Protein AF-0000000069452978 (afdb_homodimer)

InterPro domains:
  IPR007219 Xylanolytic transcriptional activator, regulatory domain [PF04082] (329-437)
  IPR007219 Xylanolytic transcriptional activator, regulatory domain [SM00906] (346-426)
  IPR051439 Xylanolytic/arabinanolytic transcriptional activator XlnR/araR [PTHR47663] (128-690)

Solvent-accessible surface area (backbone atoms only — not comparable to full-atom values): 83010 Å² total; per-residue (Å²): 115,69,76,62,49,58,58,50,52,65,59,52,66,70,63,64,75,84,74,87,77,81,71,90,74,65,99,69,63,70,106,49,68,85,72,66,77,74,73,72,83,69,82,61,80,74,79,88,85,67,95,71,82,88,94,84,90,93,85,88,75,92,76,87,87,85,92,83,90,87,90,85,90,86,90,92,87,92,84,89,92,88,88,89,92,79,91,79,89,88,84,93,91,83,96,93,84,93,94,87,97,89,96,82,90,95,88,89,89,91,86,88,83,88,92,77,90,70,85,75,83,77,77,84,76,80,69,76,77,87,85,74,86,75,76,75,78,79,75,79,77,76,76,79,72,76,76,77,76,68,80,58,90,66,78,64,71,80,66,79,70,75,65,72,73,67,80,72,67,57,62,90,62,39,76,40,62,67,49,57,84,49,47,81,80,30,64,86,76,42,53,51,48,54,51,46,52,27,48,49,25,48,65,39,59,69,88,67,54,102,80,61,59,44,34,61,68,58,81,65,74,62,64,54,60,72,41,45,56,21,69,83,73,38,49,91,66,53,66,43,33,54,38,41,42,34,35,58,17,49,76,62,53,80,51,74,69,48,66,40,86,64,40,38,61,52,46,40,50,50,33,48,29,50,27,55,49,52,38,57,71,55,41,63,86,41,50,40,82,47,94,82,27,23,28,52,53,65,52,42,30,50,23,48,75,67,71,34,72,78,51,84,64,70,70,32,78,64,67,70,78,80,51,67,51,54,40,52,34,25,46,53,52,18,46,50,34,45,56,42,85,53,23,44,70,16,49,66,34,43,52,50,27,55,50,45,40,59,72,72,36,46,42,43,47,80,72,55,91,86,58,68,71,78,67,54,70,62,53,53,50,53,51,48,39,39,38,36,48,40,51,50,52,53,34,47,39,35,55,47,15,65,45,30,39,49,75,69,83,78,55,72,56,32,38,49,27,56,46,67,71,56,57,74,51,59,76,42,45,87,81,51,49,67,84,68,51,80,89,71,50,74,30,81,49,55,51,42,77,52,76,38,58,73,25,40,51,34,13,52,28,43,49,48,41,52,47,52,52,50,52,52,52,68,51,35,83,80,56,62,73,66,61,65,61,36,52,49,51,52,49,49,47,53,50,51,25,54,49,27,49,55,52,49,51,49,52,48,47,58,48,29,77,71,47,88,70,71,78,66,48,59,54,48,51,52,48,48,41,53,50,52,28,50,52,28,26,50,48,20,57,66,43,43,76,79,23,60,62,52,59,68,67,40,61,87,54,45,77,78,33,74,42,35,56,54,16,49,54,28,29,53,51,25,45,54,37,47,50,52,38,40,73,78,37,62,47,44,68,76,49,41,70,63,47,57,65,52,57,51,64,34,40,46,62,56,50,47,50,42,64,43,21,71,78,77,42,90,50,68,68,58,52,51,41,50,50,49,50,44,49,50,43,52,26,34,39,72,68,48,65,40,66,66,52,53,49,47,41,51,37,53,50,42,38,52,51,51,46,65,46,69,92,63,82,58,63,66,50,52,49,50,34,49,52,52,47,67,65,50,33,43,49,73,64,33,42,27,59,44,90,116,70,76,63,51,58,57,50,50,62,56,52,66,69,62,64,76,88,70,88,71,77,75,80,73,64,101,74,68,75,93,55,69,83,65,68,76,68,69,67,85,64,83,59,79,75,70,80,79,78,86,83,81,85,71,83,86,89,87,90,78,88,74,90,79,86,92,80,92,88,91,84,90,86,90,90,87,91,92,84,89,96,88,86,88,81,89,84,82,80,91,83,91,93,86,86,94,85,95,86,92,79,91,76,81,85,87,92,88,88,86,87,81,86,92,84,86,92,81,88,78,81,74,87,82,78,84,74,73,83,79,78,72,73,77,76,79,81,79,76,78,74,76,78,72,73,74,76,76,68,80,61,87,66,79,64,71,80,67,79,71,76,64,72,73,64,78,74,68,57,62,90,63,40,74,40,63,68,49,58,85,50,48,81,80,32,65,89,75,41,53,50,48,53,51,46,51,27,48,49,25,47,66,40,56,69,88,68,52,102,79,61,60,44,35,61,68,59,80,66,74,62,63,54,61,71,43,46,56,22,70,83,73,38,49,92,65,52,66,43,34,53,36,41,43,36,35,58,17,48,78,63,53,80,52,74,71,48,66,40,85,66,40,38,60,50,46,42,50,51,33,47,28,49,29,55,48,53,37,58,72,57,41,62,87,41,49,41,83,48,94,82,29,25,28,51,52,64,53,41,32,51,24,49,74,67,71,34,72,80,51,84,64,70,71,34,80,62,64,70,78,78,50,68,53,54,40,51,35,25,47,53,51,19,45,51,34,45,55,42,86,53,24,45,69,16,50,66,35,42,52,50,27,56,51,46,40,60,72,72,38,46,42,44,47,80,71,56,92,85,59,70,74,81,67,54,71,65,55,53,50,54,51,48,37,39,37,37,48,39,51,50,52,54,34,47,40,37,55,46,14,65,45,32,38,49,75,69,84,79,54,71,58,33,37,47,25,58,46,70,71,56,58,74,50,55,77,42,45,87,81,50,50,69,84,67,52,78,89,71,50,72,30,83,47,55,51,41,77,52,78,37,58,75,24,38,50,34,13,53,30,43,51,48,41,50,46,52,51,49,52,53,52,70,52,35,82,79,58,61,73,65,60,64,61,36,52,49,51,52,50,49,47,51,52,51,25,55,48,26,50,55,52,50,51,50,52,50,48,58,49,30,77,72,45,89,70,71,80,66,48,59,54,48,49,52,47,48,42,52,50,53,29,52,52,28,26,50,48,20,56,66,43,42,75,78,23,60,63,52,59,68,68,41,60,88,56,45,77,79,34,75,42,35,57,54,17,49,54,28,29,53,52,25,44,54,37,48,50,52,39,40,71,79,38,62,48,44,67,79,49,41,69,64,47,57,63,51,54,52,65,34,39,46,60,54,51,48,50,42,67,42,22,70,78,78,43,91,50,68,69,59,52,50,42,50,50,48,50,45,50,49,43,51,25,34,39,71,68,49,65,40,67,68,52,53,49,47,40,51,37,53,51,42,38,52,50,52,48,65,47,66,91,64,80,57,63,65,51,53,50,50,36,49,52,51,45,67,65,49,33,44,48,73,65,34,42,27,58,43,91

pLDDT: mean 71.35, std 30.83, range [13.43, 98.75]

Organism: Aspergillus niger (strain ATCC MYA-4892 / CBS 513.88 / FGSC A1513) (NCBI:txid425011)

Nearest PDB structures (foldseek):
  7ue2-assembly1_A  TM=3.287E-01  e=2.845E+00  synthetic construct
  5m4y-assembly1_A  TM=2.760E-01  e=9.962E+00  Saccharomyces cerevisiae S288C
  7ue2-assembly1_A  TM=3.276E-01  e=1.934E+00  synthetic construct
  8fit-assembly1_A  TM=3.138E-01  e=9.427E+00  synthetic construct

Foldseek 3Di:
DVVLVVVVVVVVVVPPDPDDDPPPDDPPDPVPDVVPPPDPDPPPPDDDDDPDDDDDDDDDDDDDYDDYDDYDDDDDDDDDDDDDDDDDDDDDDDDDDDDDDDDDDDDYDDDDDDDDDPPPPDDPDPCVDDDDDPPPDDDPPPDPPDPPDPVPVPPPPPPPPPPPPPVPPDPPQAQAPLCVVVQVLCVVQDDNNRLNLLLVLLQDAPPDDPPRHHQLLRQDDLAAPCQQRPRPHHDNAQNLLSLLSSLRSLQDGDDPQNPPPPSSVVSNVSSVVVSVVSCQQQQQVQWDADVQAIFGVVQCVVCVVVVHNVPDTDGDHYHHDDALNLLSSLSSQLSSCCLDAQNLVSVVSLVSSVVVLVVVPLQADPPPPDDQPDDDLVVVLRNLSSVSSVLSNLLVQLLVCLQQLHAGPDDQVSRFGWQHADPVCNNVVVVDDSVRGDDTDTTFAQAADDLRCSRQSRNLSVLSNLLSVLVVQPPDDPDDDDSVVSLVVSVVSLVRRLVNLVVNLVVVVVVCVVDPPDSVVLSSVLSSLLSNLLSLLSQLSNLHDSALVCVLVCPPVSCPDPSVVSNVVSLLVSLVSLLVSCVSPVLPQNNLSRCQSSLVSSCSVLLSCLQCCLVSHDDVSSLVSLVSSLSVLVSSCVNRNYPLSVLVSLLSVLSSVQNVPRPDPPVVSVVSNVVSSVQAGNDPPGRHSND/DVVLVVVQVVLVVVPPDDDDPPPPDDPDDPVPPVVPVVDPPPPPPDDPDDPDDDDPDDDDDDDDDDDDDDDDDDDDDDDDDDDDDDDDDDDDDDDDDDDDDDDDPDDYDDDDDDDDDDDDPDDDDDDPDDDPPPDDDDDPPPDPPDPPDDPPVPPPPPPPPPPPPPVPPDPPQAQAPLCVVVQVLCVVQDDNNRLNLLLVLLQDAPPPDPPRHHQLLRQHDLAAPCQQRPRPHHDNAQNLLSLLSSLRSLQDGDDPQNPPPPSSVVSNVSSVVVSVVSCQQQQQVQWDADVQAIFGVVQQVVCVVVVHNVPDTDGDHYHHDDALSLLSSLSSQLSSCCLDAQNLVSVVSLVSSVVVLVVVPLQADPPPPDDQPDDDLVVVLRNLSSVSSVLSNLLVQLLVCLQQLHAGPDDQVSRFGWQHADPVCNNVVVVDDSVRGDDTDTTFAQAADDLRCSRQSRNLSVLSNLLSVLVVQPPDDPDDDDSVVSLVVSVVSLVRRLVNLVVNLVVVVVVCVVPPPDDVVLSSVLSSLLSNLLSLLSQLSNLHDSALVCVLVCPPVSCPDPSVVSNVVSLLVSLVSLLVSCVSPVLPQNNLSRCQSSLVSSCSVLLSCLQCCLVSHDDVSSLVSLVSSLSVLVSSCVNRNYPLSVLVSLLSVLSSVQNVVRPDPPVVSVVSNCVSSVQAGNDPPGRHSND

Radius of gyration: 41.18 Å; Cα contacts (8 Å, |Δi|>4): 1421; chains: 2; bounding box: 124×149×124 Å

Structure (mmCIF, N/CA/C/O backbone):
data_AF-0000000069452978-model_v1
#
loop_
_entity.id
_entity.type
_entity.pdbx_description
1 polymer 'Contig An11c0240, genomic contig'
#
loop_
_atom_site.group_PDB
_atom_site.id
_atom_site.type_symbol
_atom_site.label_atom_id
_atom_site.label_alt_id
_atom_site.label_comp_id
_atom_site.label_asym_id
_atom_site.label_entity_id
_atom_site.label_seq_id
_atom_site.pdbx_PDB_ins_code
_atom_site.Cartn_x
_atom_site.Cartn_y
_atom_site.Cartn_z
_atom_site.occupancy
_atom_site.B_iso_or_equiv
_atom_site.auth_seq_id
_atom_site.auth_comp_id
_atom_site.auth_asym_id
_atom_site.auth_atom_id
_atom_site.pdbx_PDB_model_num
ATOM 1 N N . MET A 1 1 ? -19.828 -25.422 35.344 1 24.03 1 MET A N 1
ATOM 2 C CA . MET A 1 1 ? -20.359 -26.781 35.438 1 24.03 1 MET A CA 1
ATOM 3 C C . MET A 1 1 ? -21.266 -27.078 34.25 1 24.03 1 MET A C 1
ATOM 5 O O . MET A 1 1 ? -21.328 -28.219 33.75 1 24.03 1 MET A O 1
ATOM 9 N N . VAL A 1 2 ? -22.047 -25.938 33.844 1 26.3 2 VAL A N 1
ATOM 10 C CA . VAL A 1 2 ? -23.062 -26.078 32.812 1 26.3 2 VAL A CA 1
ATOM 11 C C . VAL A 1 2 ? -22.406 -26.234 31.453 1 26.3 2 VAL A C 1
ATOM 13 O O . VAL A 1 2 ? -22.906 -26.969 30.594 1 26.3 2 VAL A O 1
ATOM 16 N N . ALA A 1 3 ? -21.266 -25.422 31.312 1 27.72 3 ALA A N 1
ATOM 17 C CA . ALA A 1 3 ? -20.625 -25.375 29.984 1 27.72 3 ALA A CA 1
ATOM 18 C C . ALA A 1 3 ? -20.016 -26.719 29.625 1 27.72 3 ALA A C 1
ATOM 20 O O . ALA A 1 3 ? -19.891 -27.047 28.453 1 27.72 3 ALA A O 1
ATOM 21 N N . ASN A 1 4 ? -19.516 -27.453 30.656 1 31.17 4 ASN A N 1
ATOM 22 C CA . ASN A 1 4 ? -18.891 -28.766 30.469 1 31.17 4 ASN A CA 1
ATOM 23 C C . ASN A 1 4 ? -19.922 -29.812 30.016 1 31.17 4 ASN A C 1
ATOM 25 O O . ASN A 1 4 ? -19.562 -30.797 29.391 1 31.17 4 ASN A O 1
ATOM 29 N N . HIS A 1 5 ? -21.219 -29.656 30.609 1 30.56 5 HIS A N 1
ATOM 30 C CA . HIS A 1 5 ? -22.219 -30.703 30.391 1 30.56 5 HIS A CA 1
ATOM 31 C C . HIS A 1 5 ? -22.641 -30.766 28.922 1 30.56 5 HIS A C 1
ATOM 33 O O . HIS A 1 5 ? -22.969 -31.844 28.422 1 30.56 5 HIS A O 1
ATOM 39 N N . LEU A 1 6 ? -22.766 -29.516 28.344 1 29.89 6 LEU A N 1
ATOM 40 C CA . LEU A 1 6 ? -23.312 -29.547 26.984 1 29.89 6 LEU A CA 1
ATOM 41 C C . LEU A 1 6 ? -22.312 -30.203 26.016 1 29.89 6 LEU A C 1
ATOM 43 O O . LEU A 1 6 ? -22.719 -30.766 25 1 29.89 6 LEU A O 1
ATOM 47 N N . LEU A 1 7 ? -21.047 -30.109 26.359 1 32.47 7 LEU A N 1
ATOM 48 C CA . LEU A 1 7 ? -20.078 -30.75 25.484 1 32.47 7 LEU A CA 1
ATOM 49 C C . LEU A 1 7 ? -20.203 -32.281 25.562 1 32.47 7 LEU A C 1
ATOM 51 O O . LEU A 1 7 ? -19.891 -32.969 24.609 1 32.47 7 LEU A O 1
ATOM 55 N N . SER A 1 8 ? -20.641 -32.844 26.766 1 30.59 8 SER A N 1
ATOM 56 C CA . SER A 1 8 ? -20.781 -34.281 26.953 1 30.59 8 SER A CA 1
ATOM 57 C C . SER A 1 8 ? -21.922 -34.844 26.109 1 30.59 8 SER A C 1
ATOM 59 O O . SER A 1 8 ? -21.906 -36 25.734 1 30.59 8 SER A O 1
ATOM 61 N N . ILE A 1 9 ? -23.031 -34.031 26.047 1 31.77 9 ILE A N 1
ATOM 62 C CA . ILE A 1 9 ? -24.203 -34.562 25.328 1 31.77 9 ILE A CA 1
ATOM 63 C C . ILE A 1 9 ? -23.875 -34.719 23.859 1 31.77 9 ILE A C 1
ATOM 65 O O . ILE A 1 9 ? -24.25 -35.719 23.234 1 31.77 9 ILE A O 1
ATOM 69 N N . LEU A 1 10 ? -23.156 -33.719 23.328 1 30.72 10 LEU A N 1
ATOM 70 C CA . LEU A 1 10 ? -22.922 -33.844 21.906 1 30.72 10 LEU A CA 1
ATOM 71 C C . LEU A 1 10 ? -22.031 -35.031 21.594 1 30.72 10 LEU A C 1
ATOM 73 O O . LEU A 1 10 ? -22.188 -35.688 20.562 1 30.72 10 LEU A O 1
ATOM 77 N N . PHE A 1 11 ? -21.188 -35.375 22.547 1 31.39 11 PHE A N 1
ATOM 78 C CA . PHE A 1 11 ? -20.344 -36.562 22.344 1 31.39 11 PHE A CA 1
ATOM 79 C C . PHE A 1 11 ? -21.172 -37.844 22.453 1 31.39 11 PHE A C 1
ATOM 81 O O . PHE A 1 11 ? -20.828 -38.844 21.844 1 31.39 11 PHE A O 1
ATOM 88 N N . ALA A 1 12 ? -22.188 -37.844 23.438 1 28.44 12 ALA A N 1
ATOM 89 C CA . ALA A 1 12 ? -22.938 -39.062 23.672 1 28.44 12 ALA A CA 1
ATOM 90 C C . ALA A 1 12 ? -23.75 -39.469 22.438 1 28.44 12 ALA A C 1
ATOM 92 O O . ALA A 1 12 ? -24.172 -40.594 22.297 1 28.44 12 ALA A O 1
ATOM 93 N N . PHE A 1 13 ? -24.312 -38.344 21.781 1 28.94 13 PHE A N 1
ATOM 94 C CA . PHE A 1 13 ? -25.219 -38.719 20.703 1 28.94 13 PHE A CA 1
ATOM 95 C C . PHE A 1 13 ? -24.5 -39.562 19.656 1 28.94 13 PHE A C 1
ATOM 97 O O . PHE A 1 13 ? -25.141 -40.188 18.812 1 28.94 13 PHE A O 1
ATOM 104 N N . ILE A 1 14 ? -23.203 -39.312 19.578 1 27.73 14 ILE A N 1
ATOM 105 C CA . ILE A 1 14 ? -22.672 -40 18.422 1 27.73 14 ILE A CA 1
ATOM 106 C C . ILE A 1 14 ? -22.531 -41.5 18.75 1 27.73 14 ILE A C 1
ATOM 108 O O . ILE A 1 14 ? -22.391 -42.312 17.844 1 27.73 14 ILE A O 1
ATOM 112 N N . LEU A 1 15 ? -22.5 -41.844 20.125 1 24.23 15 LEU A N 1
ATOM 113 C CA . LEU A 1 15 ? -22.031 -43.188 20.344 1 24.23 15 LEU A CA 1
ATOM 114 C C . LEU A 1 15 ? -23.188 -44.156 20.406 1 24.23 15 LEU A C 1
ATOM 116 O O . LEU A 1 15 ? -23.453 -44.75 21.453 1 24.23 15 LEU A O 1
ATOM 120 N N . ARG A 1 16 ? -24.469 -43.781 20 1 23.23 16 ARG A N 1
ATOM 121 C CA . ARG A 1 16 ? -25.469 -44.812 20.25 1 23.23 16 ARG A CA 1
ATOM 122 C C . ARG A 1 16 ? -25.062 -46.125 19.609 1 23.23 16 ARG A C 1
ATOM 124 O O . ARG A 1 16 ? -24.578 -46.156 18.469 1 23.23 16 ARG A O 1
ATOM 131 N N . PRO A 1 17 ? -24.922 -47.156 20.406 1 22.53 17 PRO A N 1
ATOM 132 C CA . PRO A 1 17 ? -24.688 -48.5 19.922 1 22.53 17 PRO A CA 1
ATOM 133 C C . PRO A 1 17 ? -25.734 -48.969 18.906 1 22.53 17 PRO A C 1
ATOM 135 O O . PRO A 1 17 ? -26.844 -48.438 18.875 1 22.53 17 PRO A O 1
ATOM 138 N N . PRO A 1 18 ? -25.422 -49.781 17.844 1 22.92 18 PRO A N 1
ATOM 139 C CA . PRO A 1 18 ? -26.188 -50.25 16.688 1 22.92 18 PRO A CA 1
ATOM 140 C C . PRO A 1 18 ? -27.297 -51.219 17.078 1 22.92 18 PRO A C 1
ATOM 142 O O . PRO A 1 18 ? -27.844 -51.906 16.219 1 22.92 18 PRO A O 1
ATOM 145 N N . GLY A 1 19 ? -27.812 -51.25 18.344 1 19.5 19 GLY A N 1
ATOM 146 C CA . GLY A 1 19 ? -28.531 -52.5 18.547 1 19.5 19 GLY A CA 1
ATOM 147 C C . GLY A 1 19 ? -29.609 -52.75 17.5 1 19.5 19 GLY A C 1
ATOM 148 O O . GLY A 1 19 ? -29.469 -53.625 16.641 1 19.5 19 GLY A O 1
ATOM 149 N N . SER A 1 20 ? -30.969 -52.938 18 1 19.98 20 SER A N 1
ATOM 150 C CA . SER A 1 20 ? -32.031 -53.906 17.797 1 19.98 20 SER A CA 1
ATOM 151 C C . SER A 1 20 ? -32.719 -53.688 16.453 1 19.98 20 SER A C 1
ATOM 153 O O . SER A 1 20 ? -32.875 -52.562 16.016 1 19.98 20 SER A O 1
ATOM 155 N N . VAL A 1 21 ? -33.062 -54.906 15.695 1 22.25 21 VAL A N 1
ATOM 156 C CA . VAL A 1 21 ? -33.562 -55.25 14.367 1 22.25 21 VAL A CA 1
ATOM 157 C C . VAL A 1 21 ? -35.031 -54.875 14.227 1 22.25 21 VAL A C 1
ATOM 159 O O . VAL A 1 21 ? -35.625 -55.062 13.156 1 22.25 21 VAL A O 1
ATOM 162 N N . MET A 1 22 ? -35.656 -54.094 15.086 1 19.2 22 MET A N 1
ATOM 163 C CA . MET A 1 22 ? -37.094 -54.281 15.008 1 19.2 22 MET A CA 1
ATOM 164 C C . MET A 1 22 ? -37.562 -54.375 13.555 1 19.2 22 MET A C 1
ATOM 166 O O . MET A 1 22 ? -37.094 -53.594 12.711 1 19.2 22 MET A O 1
ATOM 170 N N . SER A 1 23 ? -38.469 -55.531 13.266 1 20.16 23 SER A N 1
ATOM 171 C CA . SER A 1 23 ? -39.094 -56.188 12.125 1 20.16 23 SER A CA 1
ATOM 172 C C . SER A 1 23 ? -40.094 -55.25 11.438 1 20.16 23 SER A C 1
ATOM 174 O O . SER A 1 23 ? -40.75 -55.625 10.477 1 20.16 23 SER A O 1
ATOM 176 N N . GLN A 1 24 ? -40.344 -54.062 12.031 1 19.34 24 GLN A N 1
ATOM 177 C CA . GLN A 1 24 ? -41.594 -53.5 11.586 1 19.34 24 GLN A CA 1
ATOM 178 C C . GLN A 1 24 ? -41.812 -53.688 10.086 1 19.34 24 GLN A C 1
ATOM 180 O O . GLN A 1 24 ? -41 -53.219 9.281 1 19.34 24 GLN A O 1
ATOM 185 N N . ARG A 1 25 ? -42.719 -54.75 9.734 1 19.39 25 ARG A N 1
ATOM 186 C CA . ARG A 1 25 ? -43.375 -55.438 8.625 1 19.39 25 ARG A CA 1
ATOM 187 C C . ARG A 1 25 ? -43.906 -54.438 7.594 1 19.39 25 ARG A C 1
ATOM 189 O O . ARG A 1 25 ? -43.625 -54.562 6.402 1 19.39 25 ARG A O 1
ATOM 196 N N . ARG A 1 26 ? -45.25 -54.031 7.898 1 19.47 26 ARG A N 1
ATOM 197 C CA . ARG A 1 26 ? -46.312 -54.188 6.902 1 19.47 26 ARG A CA 1
ATOM 198 C C . ARG A 1 26 ? -46.188 -53.125 5.812 1 19.47 26 ARG A C 1
ATOM 200 O O . ARG A 1 26 ? -46.562 -53.375 4.66 1 19.47 26 ARG A O 1
ATOM 207 N N . VAL A 1 27 ? -46.219 -51.844 6.336 1 20.98 27 VAL A N 1
ATOM 208 C CA . VAL A 1 27 ? -46.938 -50.969 5.418 1 20.98 27 VAL A CA 1
ATOM 209 C C . VAL A 1 27 ? -46.281 -51.031 4.035 1 20.98 27 VAL A C 1
ATOM 211 O O . VAL A 1 27 ? -45.281 -50.375 3.797 1 20.98 27 VAL A O 1
ATOM 214 N N . GLY A 1 28 ? -46.094 -52.25 3.5 1 20.78 28 GLY A N 1
ATOM 215 C CA . GLY A 1 28 ? -45.688 -52.656 2.16 1 20.78 28 GLY A CA 1
ATOM 216 C C . GLY A 1 28 ? -46.562 -52.031 1.071 1 20.78 28 GLY A C 1
ATOM 217 O O . GLY A 1 28 ? -46.156 -52 -0.092 1 20.78 28 GLY A O 1
ATOM 218 N N . ARG A 1 29 ? -47.844 -52.062 1.307 1 21.22 29 ARG A N 1
ATOM 219 C CA . ARG A 1 29 ? -48.875 -52.375 0.323 1 21.22 29 ARG A CA 1
ATOM 220 C C . ARG A 1 29 ? -48.938 -51.312 -0.778 1 21.22 29 ARG A C 1
ATOM 222 O O . ARG A 1 29 ? -48.906 -51.656 -1.965 1 21.22 29 ARG A O 1
ATOM 229 N N . ALA A 1 30 ? -49.938 -50.312 -0.641 1 20.89 30 ALA A N 1
ATOM 230 C CA . ALA A 1 30 ? -50.656 -49.625 -1.714 1 20.89 30 ALA A CA 1
ATOM 231 C C . ALA A 1 30 ? -49.781 -48.625 -2.426 1 20.89 30 ALA A C 1
ATOM 233 O O . ALA A 1 30 ? -50.156 -48.062 -3.459 1 20.89 30 ALA A O 1
ATOM 234 N N . CYS A 1 31 ? -48.781 -47.969 -1.851 1 22.41 31 CYS A N 1
ATOM 235 C CA . CYS A 1 31 ? -48.281 -47.062 -2.879 1 22.41 31 CYS A CA 1
ATOM 236 C C . CYS A 1 31 ? -47.875 -47.844 -4.129 1 22.41 31 CYS A C 1
ATOM 238 O O . CYS A 1 31 ? -46.656 -48 -4.406 1 22.41 31 CYS A O 1
ATOM 240 N N . ASP A 1 32 ? -48.438 -49.031 -4.508 1 23.83 32 ASP A N 1
ATOM 241 C CA . ASP A 1 32 ? -48.594 -50.188 -5.379 1 23.83 32 ASP A CA 1
ATOM 242 C C . ASP A 1 32 ? -48.844 -49.75 -6.828 1 23.83 32 ASP A C 1
ATOM 244 O O . ASP A 1 32 ? -48.25 -50.344 -7.75 1 23.83 32 ASP A O 1
ATOM 248 N N . LEU A 1 33 ? -50.125 -49.062 -7.258 1 21.03 33 LEU A N 1
ATOM 249 C CA . LEU A 1 33 ? -50.781 -49.156 -8.555 1 21.03 33 LEU A CA 1
ATOM 250 C C . LEU A 1 33 ? -50.031 -48.344 -9.602 1 21.03 33 LEU A C 1
ATOM 252 O O . LEU A 1 33 ? -49.906 -48.75 -10.75 1 21.03 33 LEU A O 1
ATOM 256 N N . CYS A 1 34 ? -49.844 -47.031 -9.383 1 23.72 34 CYS A N 1
ATOM 257 C CA . CYS A 1 34 ? -49.375 -46.188 -10.461 1 23.72 34 CYS A CA 1
ATOM 258 C C . CYS A 1 34 ? -47.938 -46.562 -10.859 1 23.72 34 CYS A C 1
ATOM 260 O O . CYS A 1 34 ? -47.312 -45.875 -11.672 1 23.72 34 CYS A O 1
ATOM 262 N N . ASN A 1 35 ? -47.219 -47.562 -10.117 1 25.34 35 ASN A N 1
ATOM 263 C CA . ASN A 1 35 ? -46 -48.25 -10.539 1 25.34 35 ASN A CA 1
ATOM 264 C C . ASN A 1 35 ? -46.125 -48.75 -11.977 1 25.34 35 ASN A C 1
ATOM 266 O O . ASN A 1 35 ? -45.125 -49.188 -12.555 1 25.34 35 ASN A O 1
ATOM 270 N N . SER A 1 36 ? -47.281 -49.375 -12.219 1 25.22 36 SER A N 1
ATOM 271 C CA . SER A 1 36 ? -47.375 -50.312 -13.328 1 25.22 36 SER A CA 1
ATOM 272 C C . SER A 1 36 ? -47.125 -49.625 -14.664 1 25.22 36 SER A C 1
ATOM 274 O O . SER A 1 36 ? -46.5 -50.219 -15.555 1 25.22 36 SER A O 1
ATOM 276 N N . SER A 1 37 ? -48.125 -48.688 -15.172 1 28.89 37 SER A N 1
ATOM 277 C CA . SER A 1 37 ? -48.125 -48.156 -16.531 1 28.89 37 SER A CA 1
ATOM 278 C C . SER A 1 37 ? -47.125 -46.969 -16.641 1 28.89 37 SER A C 1
ATOM 280 O O . SER A 1 37 ? -47.312 -45.938 -15.992 1 28.89 37 SER A O 1
ATOM 282 N N . ARG A 1 38 ? -45.875 -47.031 -16.891 1 27.58 38 ARG A N 1
ATOM 283 C CA . ARG A 1 38 ? -44.5 -46.562 -16.984 1 27.58 38 ARG A CA 1
ATOM 284 C C . ARG A 1 38 ? -44.406 -45.062 -17.25 1 27.58 38 ARG A C 1
ATOM 286 O O . ARG A 1 38 ? -43.406 -44.562 -17.719 1 27.58 38 ARG A O 1
ATOM 293 N N . THR A 1 39 ? -45.375 -44.375 -17.766 1 26.66 39 THR A N 1
ATOM 294 C CA . THR A 1 39 ? -45.125 -43.156 -18.5 1 26.66 39 THR A CA 1
ATOM 295 C C . THR A 1 39 ? -44.875 -42 -17.547 1 26.66 39 THR A C 1
ATOM 297 O O . THR A 1 39 ? -45.688 -41.719 -16.656 1 26.66 39 THR A O 1
ATOM 300 N N . ARG A 1 40 ? -43.719 -41.875 -17.062 1 25.98 40 ARG A N 1
ATOM 301 C CA . ARG A 1 40 ? -43.438 -40.812 -16.125 1 25.98 40 ARG A CA 1
ATOM 302 C C . ARG A 1 40 ? -43.781 -39.438 -16.734 1 25.98 40 ARG A C 1
ATOM 304 O O . ARG A 1 40 ? -43.531 -39.219 -17.922 1 25.98 40 ARG A O 1
ATOM 311 N N . CYS A 1 41 ? -44.594 -38.781 -15.992 1 23.27 41 CYS A N 1
ATOM 312 C CA . CYS A 1 41 ? -45.094 -37.438 -16.266 1 23.27 41 CYS A CA 1
ATOM 313 C C . CYS A 1 41 ? -43.906 -36.469 -16.422 1 23.27 41 CYS A C 1
ATOM 315 O O . CYS A 1 41 ? -43.062 -36.344 -15.531 1 23.27 41 CYS A O 1
ATOM 317 N N . ASN A 1 42 ? -43.406 -36.281 -17.719 1 25.02 42 ASN A N 1
ATOM 318 C CA . ASN A 1 42 ? -42.688 -35.094 -18.141 1 25.02 42 ASN A CA 1
ATOM 319 C C . ASN A 1 42 ? -43.375 -33.812 -17.672 1 25.02 42 ASN A C 1
ATOM 321 O O . ASN A 1 42 ? -44.594 -33.656 -17.859 1 25.02 42 ASN A O 1
ATOM 325 N N . GLY A 1 43 ? -43.219 -33.375 -16.578 1 21.7 43 GLY A N 1
ATOM 326 C CA . GLY A 1 43 ? -43.719 -32.094 -16.109 1 21.7 43 GLY A CA 1
ATOM 327 C C . GLY A 1 43 ? -43.688 -31.016 -17.172 1 21.7 43 GLY A C 1
ATOM 328 O O . GLY A 1 43 ? -42.969 -30.031 -17.031 1 21.7 43 GLY A O 1
ATOM 329 N N . ASP A 1 44 ? -43.812 -31.359 -18.422 1 21.7 44 ASP A N 1
ATOM 330 C CA . ASP A 1 44 ? -44.156 -30.312 -19.375 1 21.7 44 ASP A CA 1
ATOM 331 C C . ASP A 1 44 ? -45.438 -29.578 -18.953 1 21.7 44 ASP A C 1
ATOM 333 O O . ASP A 1 44 ? -46.406 -30.203 -18.562 1 21.7 44 ASP A O 1
ATOM 337 N N . LEU A 1 45 ? -45.562 -28.547 -18.094 1 19.41 45 LEU A N 1
ATOM 338 C CA . LEU A 1 45 ? -46.844 -27.953 -18.469 1 19.41 45 LEU A CA 1
ATOM 339 C C . LEU A 1 45 ? -46.969 -27.844 -19.984 1 19.41 45 LEU A C 1
ATOM 341 O O . LEU A 1 45 ? -46 -27.547 -20.672 1 19.41 45 LEU A O 1
ATOM 345 N N . PRO A 1 46 ? -48.125 -28.25 -20.688 1 19.95 46 PRO A N 1
ATOM 346 C CA . PRO A 1 46 ? -48.625 -28.328 -22.062 1 19.95 46 PRO A CA 1
ATOM 347 C C . PRO A 1 46 ? -48.719 -26.969 -22.75 1 19.95 46 PRO A C 1
ATOM 349 O O . PRO A 1 46 ? -49.312 -26.844 -23.812 1 19.95 46 PRO A O 1
ATOM 352 N N . TRP A 1 47 ? -48.469 -25.766 -22.188 1 18.31 47 TRP A N 1
ATOM 353 C CA . TRP A 1 47 ? -49.219 -24.844 -23.047 1 18.31 47 TRP A CA 1
ATOM 354 C C . TRP A 1 47 ? -48.875 -25.062 -24.516 1 18.31 47 TRP A C 1
ATOM 356 O O . TRP A 1 47 ? -47.875 -25.75 -24.844 1 18.31 47 TRP A O 1
ATOM 366 N N . TYR A 1 48 ? -48.688 -23.734 -25.281 1 18.75 48 TYR A N 1
ATOM 367 C CA . TYR A 1 48 ? -49.375 -23.344 -26.516 1 18.75 48 TYR A CA 1
ATOM 368 C C . TYR A 1 48 ? -48.969 -24.219 -27.688 1 18.75 48 TYR A C 1
ATOM 370 O O . TYR A 1 48 ? -47.812 -24.688 -27.734 1 18.75 48 TYR A O 1
ATOM 378 N N . GLU A 1 49 ? -50 -24.375 -28.531 1 17.06 49 GLU A N 1
ATOM 379 C CA . GLU A 1 49 ? -50.531 -25.234 -29.578 1 17.06 49 GLU A CA 1
ATOM 380 C C . GLU A 1 49 ? -49.562 -25.359 -30.734 1 17.06 49 GLU A C 1
ATOM 382 O O . GLU A 1 49 ? -48.562 -24.641 -30.797 1 17.06 49 GLU A O 1
ATOM 387 N N . ARG A 1 50 ? -50.344 -25.312 -31.828 1 17.52 50 ARG A N 1
ATOM 388 C CA . ARG A 1 50 ? -50.625 -25.438 -33.25 1 17.52 50 ARG A CA 1
ATOM 389 C C . ARG A 1 50 ? -50.125 -24.203 -34.031 1 17.52 50 ARG A C 1
ATOM 391 O O . ARG A 1 50 ? -50.938 -23.406 -34.5 1 17.52 50 ARG A O 1
ATOM 398 N N . ILE A 1 51 ? -49.5 -22.969 -33.656 1 17.84 51 ILE A N 1
ATOM 399 C CA . ILE A 1 51 ? -49.219 -22.312 -34.938 1 17.84 51 ILE A CA 1
ATOM 400 C C . ILE A 1 51 ? -48.469 -23.281 -35.844 1 17.84 51 ILE A C 1
ATOM 402 O O . ILE A 1 51 ? -47.344 -23.688 -35.562 1 17.84 51 ILE A O 1
ATOM 406 N N . ILE A 1 52 ? -49.25 -23.797 -36.812 1 17.16 52 ILE A N 1
ATOM 407 C CA . ILE A 1 52 ? -49.75 -24.984 -37.5 1 17.16 52 ILE A CA 1
ATOM 408 C C . ILE A 1 52 ? -48.688 -25.484 -38.469 1 17.16 52 ILE A C 1
ATOM 410 O O . ILE A 1 52 ? -48.312 -26.672 -38.438 1 17.16 52 ILE A O 1
ATOM 414 N N . ASN A 1 53 ? -49.031 -25.266 -39.906 1 15.52 53 ASN A N 1
ATOM 415 C CA . ASN A 1 53 ? -49.375 -26.188 -41 1 15.52 53 ASN A CA 1
ATOM 416 C C . ASN A 1 53 ? -48.156 -26.594 -41.812 1 15.52 53 ASN A C 1
ATOM 418 O O . ASN A 1 53 ? -47.906 -27.797 -42.031 1 15.52 53 ASN A O 1
ATOM 422 N N . SER A 1 54 ? -47.938 -25.922 -43.156 1 16.62 54 SER A N 1
ATOM 423 C CA . SER A 1 54 ? -48.125 -26.578 -44.469 1 16.62 54 SER A CA 1
ATOM 424 C C . SER A 1 54 ? -46.875 -27.344 -44.906 1 16.62 54 SER A C 1
ATOM 426 O O . SER A 1 54 ? -45.781 -27.094 -44.406 1 16.62 54 SER A O 1
ATOM 428 N N . PRO A 1 55 ? -46.844 -27.641 -46.406 1 17.03 55 PRO A N 1
ATOM 429 C CA . PRO A 1 55 ? -46.719 -28.812 -47.25 1 17.03 55 PRO A CA 1
ATOM 430 C C . PRO A 1 55 ? -45.25 -29.25 -47.469 1 17.03 55 PRO A C 1
ATOM 432 O O . PRO A 1 55 ? -44.344 -28.516 -47.062 1 17.03 55 PRO A O 1
ATOM 435 N N . LEU A 1 56 ? -44.938 -29.516 -48.875 1 16.33 56 LEU A N 1
ATOM 436 C CA . LEU A 1 56 ? -44.719 -30.656 -49.75 1 16.33 56 LEU A CA 1
ATOM 437 C C . LEU A 1 56 ? -43.219 -30.812 -50.062 1 16.33 56 LEU A C 1
ATOM 439 O O . LEU A 1 56 ? -42.688 -31.922 -49.906 1 16.33 56 LEU A O 1
ATOM 443 N N . PRO A 1 57 ? -42.625 -30.062 -51.219 1 16.08 57 PRO A N 1
ATOM 444 C CA . PRO A 1 57 ? -42.25 -30.766 -52.438 1 16.08 57 PRO A CA 1
ATOM 445 C C . PRO A 1 57 ? -40.812 -31.312 -52.406 1 16.08 57 PRO A C 1
ATOM 447 O O . PRO A 1 57 ? -40.031 -30.938 -51.531 1 16.08 57 PRO A O 1
ATOM 450 N N . ALA A 1 58 ? -40.031 -31.297 -53.719 1 16.55 58 ALA A N 1
ATOM 451 C CA . ALA A 1 58 ? -39.469 -32.188 -54.719 1 16.55 58 ALA A CA 1
ATOM 452 C C . ALA A 1 58 ? -38 -32.5 -54.438 1 16.55 58 ALA A C 1
ATOM 454 O O . ALA A 1 58 ? -37.375 -31.859 -53.594 1 16.55 58 ALA A O 1
ATOM 455 N N . GLU A 1 59 ? -37.031 -32.562 -55.656 1 15.57 59 GLU A N 1
ATOM 456 C CA . GLU A 1 59 ? -36.375 -33.594 -56.438 1 15.57 59 GLU A CA 1
ATOM 457 C C . GLU A 1 59 ? -34.906 -33.75 -56.062 1 15.57 59 GLU A C 1
ATOM 459 O O . GLU A 1 59 ? -34.406 -34.875 -55.844 1 15.57 59 GLU A O 1
ATOM 464 N N . ALA A 1 60 ? -33.938 -32.719 -56.375 1 16.34 60 ALA A N 1
ATOM 465 C CA . ALA A 1 60 ? -33 -32.938 -57.5 1 16.34 60 ALA A CA 1
ATOM 466 C C . ALA A 1 60 ? -31.766 -33.688 -57.031 1 16.34 60 ALA A C 1
ATOM 468 O O . ALA A 1 60 ? -31.406 -33.656 -55.875 1 16.34 60 ALA A O 1
ATOM 469 N N . HIS A 1 61 ? -30.828 -34.219 -58.125 1 15.43 61 HIS A N 1
ATOM 470 C CA . HIS A 1 61 ? -30.047 -35.281 -58.719 1 15.43 61 HIS A CA 1
ATOM 471 C C . HIS A 1 61 ? -28.609 -35.281 -58.219 1 15.43 61 HIS A C 1
ATOM 473 O O . HIS A 1 61 ? -27.891 -36.281 -58.406 1 15.43 61 HIS A O 1
ATOM 479 N N . CYS A 1 62 ? -28 -34.25 -57.656 1 16.08 62 CYS A N 1
ATOM 480 C CA . CYS A 1 62 ? -26.75 -34.094 -58.375 1 16.08 62 CYS A CA 1
ATOM 481 C C . CYS A 1 62 ? -25.859 -35.312 -58.219 1 16.08 62 CYS A C 1
ATOM 483 O O . CYS A 1 62 ? -25.609 -35.781 -57.094 1 16.08 62 CYS A O 1
ATOM 485 N N . ASP A 1 63 ? -25.203 -35.781 -59.375 1 14.65 63 ASP A N 1
ATOM 486 C CA . ASP A 1 63 ? -24.641 -36.875 -60.156 1 14.65 63 ASP A CA 1
ATOM 487 C C . ASP A 1 63 ? -23.391 -37.438 -59.5 1 14.65 63 ASP A C 1
ATOM 489 O O . ASP A 1 63 ? -23.297 -38.656 -59.281 1 14.65 63 ASP A O 1
ATOM 493 N N . LEU A 1 64 ? -22.188 -37.062 -60.219 1 14.63 64 LEU A N 1
ATOM 494 C CA . LEU A 1 64 ? -21.484 -37.969 -61.125 1 14.63 64 LEU A CA 1
ATOM 495 C C . LEU A 1 64 ? -20.578 -38.938 -60.344 1 14.63 64 LEU A C 1
ATOM 497 O O . LEU A 1 64 ? -20.219 -38.656 -59.188 1 14.63 64 LEU A O 1
ATOM 501 N N . ASP A 1 65 ? -19.297 -39.219 -61.062 1 14.7 65 ASP A N 1
ATOM 502 C CA . ASP A 1 65 ? -18.734 -40.406 -61.75 1 14.7 65 ASP A CA 1
ATOM 503 C C . ASP A 1 65 ? -17.719 -41.125 -60.844 1 14.7 65 ASP A C 1
ATOM 505 O O . ASP A 1 65 ? -17.266 -40.562 -59.844 1 14.7 65 ASP A O 1
ATOM 509 N N . VAL A 1 66 ? -16.422 -41.406 -61.5 1 14.93 66 VAL A N 1
ATOM 510 C CA . VAL A 1 66 ? -15.938 -42.625 -62.125 1 14.93 66 VAL A CA 1
ATOM 511 C C . VAL A 1 66 ? -15.008 -43.375 -61.188 1 14.93 66 VAL A C 1
ATOM 513 O O . VAL A 1 66 ? -14.547 -42.781 -60.188 1 14.93 66 VAL A O 1
ATOM 516 N N . PRO A 1 67 ? -13.625 -43.781 -61.781 1 14.98 67 PRO A N 1
ATOM 517 C CA . PRO A 1 67 ? -13.242 -45.125 -62.188 1 14.98 67 PRO A CA 1
ATOM 518 C C . PRO A 1 67 ? -12.5 -45.906 -61.094 1 14.98 67 PRO A C 1
ATOM 520 O O . PRO A 1 67 ? -12.117 -45.312 -60.094 1 14.98 67 PRO A O 1
ATOM 523 N N . SER A 1 68 ? -11.188 -46.438 -61.562 1 14.27 68 SER A N 1
ATOM 524 C CA . SER A 1 68 ? -10.734 -47.781 -61.938 1 14.27 68 SER A CA 1
ATOM 525 C C . SER A 1 68 ? -9.93 -48.438 -60.812 1 14.27 68 SER A C 1
ATOM 527 O O . SER A 1 68 ? -10.289 -49.5 -60.312 1 14.27 68 SER A O 1
ATOM 529 N N . THR A 1 69 ? -8.539 -48.875 -61.188 1 14.2 69 THR A N 1
ATOM 530 C CA . THR A 1 69 ? -8.117 -50.25 -61.375 1 14.2 69 THR A CA 1
ATOM 531 C C . THR A 1 69 ? -7.512 -50.844 -60.125 1 14.2 69 THR A C 1
ATOM 533 O O . THR A 1 69 ? -7.168 -50.094 -59.188 1 14.2 69 THR A O 1
ATOM 536 N N . PRO A 1 70 ? -6.277 -51.75 -60.281 1 14.76 70 PRO A N 1
ATOM 537 C CA . PRO A 1 70 ? -6.18 -53.219 -60.219 1 14.76 70 PRO A CA 1
ATOM 538 C C . PRO A 1 70 ? -5.574 -53.688 -58.906 1 14.76 70 PRO A C 1
ATOM 540 O O . PRO A 1 70 ? -6.195 -54.5 -58.219 1 14.76 70 PRO A O 1
ATOM 543 N N . SER A 1 71 ? -4.211 -54.156 -59.031 1 14.05 71 SER A N 1
ATOM 544 C CA . SER A 1 71 ? -3.721 -55.531 -59.062 1 14.05 71 SER A CA 1
ATOM 545 C C . SER A 1 71 ? -3.23 -56 -57.688 1 14.05 71 SER A C 1
ATOM 547 O O . SER A 1 71 ? -3.053 -55.156 -56.781 1 14.05 71 SER A O 1
ATOM 549 N N . SER A 1 72 ? -1.995 -56.875 -57.656 1 14.05 72 SER A N 1
ATOM 550 C CA . SER A 1 72 ? -1.797 -58.281 -57.375 1 14.05 72 SER A CA 1
ATOM 551 C C . SER A 1 72 ? -1.271 -58.531 -55.969 1 14.05 72 SER A C 1
ATOM 553 O O . SER A 1 72 ? -1.875 -59.25 -55.188 1 14.05 72 SER A O 1
ATOM 555 N N . GLY A 1 73 ? 0.093 -59.062 -55.844 1 14.18 73 GLY A N 1
ATOM 556 C CA . GLY A 1 73 ? 0.469 -60.438 -55.531 1 14.18 73 GLY A CA 1
ATOM 557 C C . GLY A 1 73 ? 0.746 -60.688 -54.062 1 14.18 73 GLY A C 1
ATOM 558 O O . GLY A 1 73 ? 0.726 -59.75 -53.25 1 14.18 73 GLY A O 1
ATOM 559 N N . GLY A 1 74 ? 1.854 -61.688 -53.719 1 14.18 74 GLY A N 1
ATOM 560 C CA . GLY A 1 74 ? 1.973 -63.031 -53.188 1 14.18 74 GLY A CA 1
ATOM 561 C C . GLY A 1 74 ? 2.434 -63.062 -51.719 1 14.18 74 GLY A C 1
ATOM 562 O O . GLY A 1 74 ? 1.638 -63.312 -50.812 1 14.18 74 GLY A O 1
ATOM 563 N N . ILE A 1 75 ? 3.854 -63.344 -51.406 1 14.74 75 ILE A N 1
ATOM 564 C CA . ILE A 1 75 ? 4.344 -64.625 -50.938 1 14.74 75 ILE A CA 1
ATOM 565 C C . ILE A 1 75 ? 4.332 -64.688 -49.438 1 14.74 75 ILE A C 1
ATOM 567 O O . ILE A 1 75 ? 4.273 -63.625 -48.781 1 14.74 75 ILE A O 1
ATOM 571 N N . HIS A 1 76 ? 5.387 -65.5 -48.781 1 14.21 76 HIS A N 1
ATOM 572 C CA . HIS A 1 76 ? 5.531 -66.812 -48.156 1 14.21 76 HIS A CA 1
ATOM 573 C C . HIS A 1 76 ? 5.68 -66.688 -46.656 1 14.21 76 HIS A C 1
ATOM 575 O O . HIS A 1 76 ? 5.934 -65.562 -46.125 1 14.21 76 HIS A O 1
ATOM 581 N N . PRO A 1 77 ? 6.59 -67.75 -46 1 14.59 77 PRO A N 1
ATOM 582 C CA . PRO A 1 77 ? 6.406 -68.875 -45.094 1 14.59 77 PRO A CA 1
ATOM 583 C C . PRO A 1 77 ? 6.766 -68.562 -43.656 1 14.59 77 PRO A C 1
ATOM 585 O O . PRO A 1 77 ? 5.945 -68.75 -42.75 1 14.59 77 PRO A O 1
ATOM 588 N N . THR A 1 78 ? 8.125 -68.938 -43.156 1 14.22 78 THR A N 1
ATOM 589 C CA . THR A 1 78 ? 8.516 -70.125 -42.406 1 14.22 78 THR A CA 1
ATOM 590 C C . THR A 1 78 ? 8.539 -69.875 -40.906 1 14.22 78 THR A C 1
ATOM 592 O O . THR A 1 78 ? 8.523 -68.75 -40.469 1 14.22 78 THR A O 1
ATOM 595 N N . SER A 1 79 ? 9.406 -70.812 -40.094 1 13.95 79 SER A N 1
ATOM 596 C CA . SER A 1 79 ? 9.336 -71.875 -39.094 1 13.95 79 SER A CA 1
ATOM 597 C C . SER A 1 79 ? 9.734 -71.375 -37.719 1 13.95 79 SER A C 1
ATOM 599 O O . SER A 1 79 ? 9 -71.562 -36.75 1 13.95 79 SER A O 1
ATOM 601 N N . PHE A 1 80 ? 11.117 -71.25 -37.344 1 14.27 80 PHE A N 1
ATOM 602 C CA . PHE A 1 80 ? 11.828 -72.25 -36.562 1 14.27 80 PHE A CA 1
ATOM 603 C C . PHE A 1 80 ? 11.625 -72 -35.094 1 14.27 80 PHE A C 1
ATOM 605 O O . PHE A 1 80 ? 11.195 -70.938 -34.656 1 14.27 80 PHE A O 1
ATOM 612 N N . GLY A 1 81 ? 12.641 -72.625 -34.188 1 14.3 81 GLY A N 1
ATOM 613 C CA . GLY A 1 81 ? 12.922 -73.625 -33.188 1 14.3 81 GLY A CA 1
ATOM 614 C C . GLY A 1 81 ? 12.898 -73.062 -31.766 1 14.3 81 GLY A C 1
ATOM 615 O O . GLY A 1 81 ? 12.828 -71.875 -31.562 1 14.3 81 GLY A O 1
ATOM 616 N N . PRO A 1 82 ? 13.523 -74 -30.703 1 15.09 82 PRO A N 1
ATOM 617 C CA . PRO A 1 82 ? 13.195 -74.688 -29.422 1 15.09 82 PRO A CA 1
ATOM 618 C C . PRO A 1 82 ? 13.633 -73.812 -28.219 1 15.09 82 PRO A C 1
ATOM 620 O O . PRO A 1 82 ? 12.859 -73.688 -27.281 1 15.09 82 PRO A O 1
ATOM 623 N N . ALA A 1 83 ? 14.945 -73.562 -28.016 1 13.43 83 ALA A N 1
ATOM 624 C CA . ALA A 1 83 ? 15.867 -74.25 -27.109 1 13.43 83 ALA A CA 1
ATOM 625 C C . ALA A 1 83 ? 15.727 -73.688 -25.688 1 13.43 83 ALA A C 1
ATOM 627 O O . ALA A 1 83 ? 15.219 -72.562 -25.5 1 13.43 83 ALA A O 1
ATOM 628 N N . ARG A 1 84 ? 16.859 -74.062 -24.781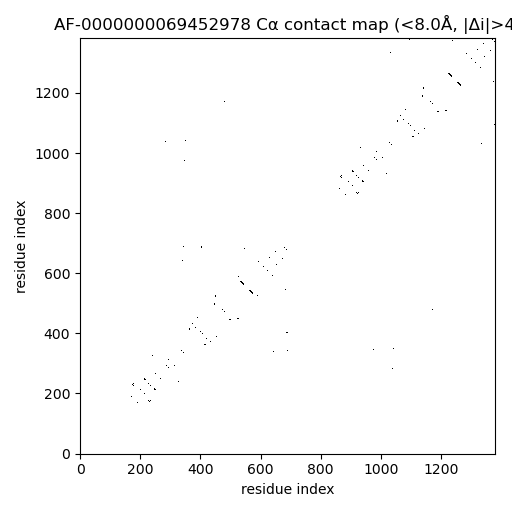 1 14.45 84 ARG A N 1
ATOM 629 C CA . ARG A 1 84 ? 17.172 -74.875 -23.594 1 14.45 84 ARG A CA 1
ATOM 630 C C . ARG A 1 84 ? 17.062 -74 -22.328 1 14.45 84 ARG A C 1
ATOM 632 O O . ARG A 1 84 ? 16.281 -74.375 -21.422 1 14.45 84 ARG A O 1
ATOM 639 N N . ASP A 1 85 ? 18.25 -73.875 -21.516 1 13.93 85 ASP A N 1
ATOM 640 C CA . ASP A 1 85 ? 18.859 -74.625 -20.391 1 13.93 85 ASP A CA 1
ATOM 641 C C . ASP A 1 85 ? 18.734 -73.812 -19.094 1 13.93 85 ASP A C 1
ATOM 643 O O . ASP A 1 85 ? 18.484 -72.562 -19.141 1 13.93 85 ASP A O 1
ATOM 647 N N . GLU A 1 86 ? 19.656 -74.25 -17.969 1 14.3 86 GLU A N 1
ATOM 648 C CA . GLU A 1 86 ? 19.828 -74.812 -16.625 1 14.3 86 GLU A CA 1
ATOM 649 C C . GLU A 1 86 ? 20.234 -73.688 -15.641 1 14.3 86 GLU A C 1
ATOM 651 O O . GLU A 1 86 ? 19.906 -73.812 -14.453 1 14.3 86 GLU A O 1
ATOM 656 N N . ALA A 1 87 ? 21.172 -72.812 -15.773 1 15.1 87 ALA A N 1
ATOM 657 C CA . ALA A 1 87 ? 22.312 -72.938 -14.875 1 15.1 87 ALA A CA 1
ATOM 658 C C . ALA A 1 87 ? 21.953 -72.438 -13.469 1 15.1 87 ALA A C 1
ATOM 660 O O . ALA A 1 87 ? 21.172 -71.5 -13.289 1 15.1 87 ALA A O 1
ATOM 661 N N . SER A 1 88 ? 22.609 -73.188 -12.328 1 14.31 88 SER A N 1
ATOM 662 C CA . SER A 1 88 ? 22.656 -73.625 -10.945 1 14.31 88 SER A CA 1
ATOM 663 C C . SER A 1 88 ? 22.953 -72.5 -9.977 1 14.31 88 SER A C 1
ATOM 665 O O . SER A 1 88 ? 22.359 -72.438 -8.906 1 14.31 88 SER A O 1
ATOM 667 N N . ILE A 1 89 ? 24.078 -71.75 -10.055 1 14.57 89 ILE A N 1
ATOM 668 C CA . ILE A 1 89 ? 25.078 -72 -9.023 1 14.57 89 ILE A CA 1
ATOM 669 C C . ILE A 1 89 ? 24.578 -71.5 -7.684 1 14.57 89 ILE A C 1
ATOM 671 O O . ILE A 1 89 ? 23.75 -70.562 -7.641 1 14.57 89 ILE A O 1
ATOM 675 N N . ASP A 1 90 ? 25.438 -71.688 -6.52 1 14.53 90 ASP A N 1
ATOM 676 C CA . ASP A 1 90 ? 25.672 -72.188 -5.16 1 14.53 90 ASP A CA 1
ATOM 677 C C . ASP A 1 90 ? 25.438 -71.062 -4.137 1 14.53 90 ASP A C 1
ATOM 679 O O . ASP A 1 90 ? 24.516 -71.188 -3.33 1 14.53 90 ASP A O 1
ATOM 683 N N . GLY A 1 91 ? 26.594 -70.875 -3.148 1 14.34 91 GLY A N 1
ATOM 684 C CA . GLY A 1 91 ? 26.875 -71.312 -1.782 1 14.34 91 GLY A CA 1
ATOM 685 C C . GLY A 1 91 ? 26.641 -70.188 -0.768 1 14.34 91 GLY A C 1
ATOM 686 O O . GLY A 1 91 ? 25.906 -70.375 0.209 1 14.34 91 GLY A O 1
ATOM 687 N N . VAL A 1 92 ? 27.75 -69.312 -0.357 1 14.59 92 VAL A N 1
ATOM 688 C CA . VAL A 1 92 ? 28.5 -69.438 0.882 1 14.59 92 VAL A CA 1
ATOM 689 C C . VAL A 1 92 ? 27.828 -68.625 1.996 1 14.59 92 VAL A C 1
ATOM 691 O O . VAL A 1 92 ? 27.094 -67.688 1.729 1 14.59 92 VAL A O 1
ATOM 694 N N . PRO A 1 93 ? 28.312 -68.812 3.445 1 15.38 93 PRO A N 1
ATOM 695 C CA . PRO A 1 93 ? 27.938 -69.062 4.84 1 15.38 93 PRO A CA 1
ATOM 696 C C . PRO A 1 93 ? 27.734 -67.812 5.633 1 15.38 93 PRO A C 1
ATOM 698 O O . PRO A 1 93 ? 26.672 -67.625 6.23 1 15.38 93 PRO A O 1
ATOM 701 N N . ALA A 1 94 ? 28.922 -67.312 6.539 1 14.06 94 ALA A N 1
ATOM 702 C CA . ALA A 1 94 ? 29.359 -67.5 7.918 1 14.06 94 ALA A CA 1
ATOM 703 C C . ALA A 1 94 ? 29.078 -66.312 8.773 1 14.06 94 ALA A C 1
ATOM 705 O O . ALA A 1 94 ? 28.469 -66.375 9.844 1 14.06 94 ALA A O 1
ATOM 706 N N . VAL A 1 95 ? 30.125 -65.25 9.055 1 13.95 95 VAL A N 1
ATOM 707 C CA . VAL A 1 95 ? 30.953 -65.188 10.258 1 13.95 95 VAL A CA 1
ATOM 708 C C . VAL A 1 95 ? 30.219 -64.375 11.344 1 13.95 95 VAL A C 1
ATOM 710 O O . VAL A 1 95 ? 29.328 -63.594 11.039 1 13.95 95 VAL A O 1
ATOM 713 N N . SER A 1 96 ? 31.031 -64.062 12.727 1 14.38 96 SER A N 1
ATOM 714 C CA . SER A 1 96 ? 31.281 -64.188 14.148 1 14.38 96 SER A CA 1
ATOM 715 C C . SER A 1 96 ? 30.875 -62.969 14.938 1 14.38 96 SER A C 1
ATOM 717 O O . SER A 1 96 ? 29.875 -62.969 15.656 1 14.38 96 SER A O 1
ATOM 719 N N . GLY A 1 97 ? 31.984 -62.25 15.953 1 14.05 97 GLY A N 1
ATOM 720 C CA . GLY A 1 97 ? 32.344 -62.312 17.359 1 14.05 97 GLY A CA 1
ATOM 721 C C . GLY A 1 97 ? 32.062 -61.031 18.094 1 14.05 97 GLY A C 1
ATOM 722 O O . GLY A 1 97 ? 31.438 -61.031 19.172 1 14.05 97 GLY A O 1
ATOM 723 N N . PHE A 1 98 ? 32.812 -59.75 18.047 1 14.14 98 PHE A N 1
ATOM 724 C CA . PHE A 1 98 ? 33.719 -59.375 19.141 1 14.14 98 PHE A CA 1
ATOM 725 C C . PHE A 1 98 ? 32.938 -58.75 20.297 1 14.14 98 PHE A C 1
ATOM 727 O O . PHE A 1 98 ? 31.859 -58.219 20.094 1 14.14 98 PHE A O 1
ATOM 734 N N . LEU A 1 99 ? 33.812 -58.25 21.5 1 14.44 99 LEU A N 1
ATOM 735 C CA . LEU A 1 99 ? 34.125 -58.312 22.922 1 14.44 99 LEU A CA 1
ATOM 736 C C . LEU A 1 99 ? 33.469 -57.125 23.672 1 14.44 99 LEU A C 1
ATOM 738 O O . LEU A 1 99 ? 33 -56.188 23.047 1 14.44 99 LEU A O 1
ATOM 742 N N . ALA A 1 100 ? 34.406 -56.312 24.766 1 14.47 100 ALA A N 1
ATOM 743 C CA . ALA A 1 100 ? 34.688 -56.375 26.203 1 14.47 100 ALA A CA 1
ATOM 744 C C . ALA A 1 100 ? 34.219 -55.094 26.891 1 14.47 100 ALA A C 1
ATOM 746 O O . ALA A 1 100 ? 33.469 -55.156 27.875 1 14.47 100 ALA A O 1
ATOM 747 N N . MET A 1 101 ? 35.25 -53.938 27.25 1 14.75 101 MET A N 1
ATOM 748 C CA . MET A 1 101 ? 35.812 -53.75 28.578 1 14.75 101 MET A CA 1
ATOM 749 C C . MET A 1 101 ? 35 -52.75 29.375 1 14.75 101 MET A C 1
ATOM 751 O O . MET A 1 101 ? 34.188 -52 28.797 1 14.75 101 MET A O 1
ATOM 755 N N . GLY A 1 102 ? 35.688 -52.062 30.734 1 14.93 102 GLY A N 1
ATOM 756 C CA . GLY A 1 102 ? 35.719 -52 32.188 1 14.93 102 GLY A CA 1
ATOM 757 C C . GLY A 1 102 ? 35.406 -50.625 32.719 1 14.93 102 GLY A C 1
ATOM 758 O O . GLY A 1 102 ? 34.562 -50.469 33.594 1 14.93 102 GLY A O 1
ATOM 759 N N . ARG A 1 103 ? 36.469 -49.438 32.75 1 14.98 103 ARG A N 1
ATOM 760 C CA . ARG A 1 103 ? 37.094 -48.969 33.969 1 14.98 103 ARG A CA 1
ATOM 761 C C . ARG A 1 103 ? 36.219 -47.938 34.688 1 14.98 103 ARG A C 1
ATOM 763 O O . ARG A 1 103 ? 35.406 -47.281 34.062 1 14.98 103 ARG A O 1
ATOM 770 N N . GLU A 1 104 ? 36.812 -47.25 35.969 1 15.48 104 GLU A N 1
ATOM 771 C CA . GLU A 1 104 ? 36.719 -46.938 37.406 1 15.48 104 GLU A CA 1
ATOM 772 C C . GLU A 1 104 ? 36.625 -45.438 37.656 1 15.48 104 GLU A C 1
ATOM 774 O O . GLU A 1 104 ? 35.906 -45 38.562 1 15.48 104 GLU A O 1
ATOM 779 N N . LEU A 1 105 ? 37.281 -44.312 37.094 1 15.16 105 LEU A N 1
ATOM 780 C CA . LEU A 1 105 ? 38.219 -43.594 37.969 1 15.16 105 LEU A CA 1
ATOM 781 C C . LEU A 1 105 ? 37.469 -42.719 38.969 1 15.16 105 LEU A C 1
ATOM 783 O O . LEU A 1 105 ? 36.344 -42.312 38.688 1 15.16 105 LEU A O 1
ATOM 787 N N . PRO A 1 106 ? 38.312 -41.75 39.844 1 16.22 106 PRO A N 1
ATOM 788 C CA . PRO A 1 106 ? 38.5 -41.406 41.25 1 16.22 106 PRO A CA 1
ATOM 789 C C . PRO A 1 106 ? 37.781 -40.125 41.625 1 16.22 106 PRO A C 1
ATOM 791 O O . PRO A 1 106 ? 37.312 -39.375 40.75 1 16.22 106 PRO A O 1
ATOM 794 N N . GLU A 1 107 ? 38.344 -39.312 42.844 1 16.92 107 GLU A N 1
ATOM 795 C CA . GLU A 1 107 ? 38.125 -38.844 44.219 1 16.92 107 GLU A CA 1
ATOM 796 C C . GLU A 1 107 ? 37.969 -37.344 44.281 1 16.92 107 GLU A C 1
ATOM 798 O O . GLU A 1 107 ? 36.969 -36.812 44.812 1 16.92 107 GLU A O 1
ATOM 803 N N . SER A 1 108 ? 39.156 -36.438 44.656 1 15.97 108 SER A N 1
ATOM 804 C CA . SER A 1 108 ? 39.531 -35.781 45.875 1 15.97 108 SER A CA 1
ATOM 805 C C . SER A 1 108 ? 39.188 -34.312 45.875 1 15.97 108 SER A C 1
ATOM 807 O O . SER A 1 108 ? 38.75 -33.781 44.844 1 15.97 108 SER A O 1
ATOM 809 N N . HIS A 1 109 ? 40.312 -33.25 46.125 1 16.14 109 HIS A N 1
ATOM 810 C CA . HIS A 1 109 ? 40.781 -32.5 47.25 1 16.14 109 HIS A CA 1
ATOM 811 C C . HIS A 1 109 ? 40.406 -31.016 47.125 1 16.14 109 HIS A C 1
ATOM 813 O O . HIS A 1 109 ? 39.875 -30.594 46.094 1 16.14 109 HIS A O 1
ATOM 819 N N . GLU A 1 110 ? 41.5 -29.953 47.281 1 16.94 110 GLU A N 1
ATOM 820 C CA . GLU A 1 110 ? 41.969 -28.969 48.281 1 16.94 110 GLU A CA 1
ATOM 821 C C . GLU A 1 110 ? 41.531 -27.562 47.875 1 16.94 110 GLU A C 1
ATOM 823 O O . GLU A 1 110 ? 41.219 -27.297 46.719 1 16.94 110 GLU A O 1
ATOM 828 N N . PRO A 1 111 ? 42 -26.328 48.719 1 19.36 111 PRO A N 1
ATOM 829 C CA . PRO A 1 111 ? 41.656 -25.094 49.438 1 19.36 111 PRO A CA 1
ATOM 830 C C . PRO A 1 111 ? 42.094 -23.844 48.656 1 19.36 111 PRO A C 1
ATOM 832 O O . PRO A 1 111 ? 41.531 -22.766 48.875 1 19.36 111 PRO A O 1
ATOM 835 N N . VAL A 1 112 ? 43.062 -23.766 47.625 1 16.14 112 VAL A N 1
ATOM 836 C CA . VAL A 1 112 ? 44.156 -22.812 47.719 1 16.14 112 VAL A CA 1
ATOM 837 C C . VAL A 1 112 ? 43.625 -21.391 47.531 1 16.14 112 VAL A C 1
ATOM 839 O O . VAL A 1 112 ? 42.688 -21.172 46.781 1 16.14 112 VAL A O 1
ATOM 842 N N . ASN A 1 113 ? 44.375 -20.156 48.156 1 17.02 113 ASN A N 1
ATOM 843 C CA . ASN A 1 113 ? 44.594 -18.875 48.812 1 17.02 113 ASN A CA 1
ATOM 844 C C . ASN A 1 113 ? 44.875 -17.781 47.781 1 17.02 113 ASN A C 1
ATOM 846 O O . ASN A 1 113 ? 44.719 -16.594 48.062 1 17.02 113 ASN A O 1
ATOM 850 N N . MET A 1 114 ? 45.375 -18 46.469 1 15.35 114 MET A N 1
ATOM 851 C CA . MET A 1 114 ? 46.5 -17.172 46.062 1 15.35 114 MET A CA 1
ATOM 852 C C . MET A 1 114 ? 46.094 -15.695 46 1 15.35 114 MET A C 1
ATOM 854 O O . MET A 1 114 ? 44.938 -15.375 45.75 1 15.35 114 MET A O 1
ATOM 858 N N . ASN A 1 115 ? 47.219 -14.703 46.062 1 16.14 115 ASN A N 1
ATOM 859 C CA . ASN A 1 115 ? 47.938 -13.461 46.344 1 16.14 115 ASN A CA 1
ATOM 860 C C . ASN A 1 115 ? 47.531 -12.336 45.406 1 16.14 115 ASN A C 1
ATOM 862 O O . ASN A 1 115 ? 46.875 -12.578 44.375 1 16.14 115 ASN A O 1
ATOM 866 N N . ASN A 1 116 ? 48.5 -11.219 45.156 1 16.53 116 ASN A N 1
ATOM 867 C CA . ASN A 1 116 ? 48.875 -9.836 45.406 1 16.53 116 ASN A CA 1
ATOM 868 C C . ASN A 1 116 ? 48.875 -9.016 44.125 1 16.53 116 ASN A C 1
ATOM 870 O O . ASN A 1 116 ? 49.031 -7.793 44.156 1 16.53 116 ASN A O 1
ATOM 874 N N . PHE A 1 117 ? 48.938 -9.562 42.781 1 15.7 117 PHE A N 1
ATOM 875 C CA . PHE A 1 117 ? 49.844 -8.867 41.875 1 15.7 117 PHE A CA 1
ATOM 876 C C . PHE A 1 117 ? 49.344 -7.465 41.562 1 15.7 117 PHE A C 1
ATOM 878 O O . PHE A 1 117 ? 48.188 -7.289 41.219 1 15.7 117 PHE A O 1
ATOM 885 N N . GLU A 1 118 ? 50.188 -6.348 41.969 1 16.97 118 GLU A N 1
ATOM 886 C CA . GLU A 1 118 ? 50.469 -4.918 42.062 1 16.97 118 GLU A CA 1
ATOM 887 C C . GLU A 1 118 ? 50.531 -4.262 40.688 1 16.97 118 GLU A C 1
ATOM 889 O O . GLU A 1 118 ? 50.781 -3.061 40.594 1 16.97 118 GLU A O 1
ATOM 894 N N . ALA A 1 119 ? 50.031 -4.809 39.531 1 15.77 119 ALA A N 1
ATOM 895 C CA . ALA A 1 119 ? 50.656 -4.344 38.312 1 15.77 119 ALA A CA 1
ATOM 896 C C . ALA A 1 119 ? 50.5 -2.838 38.156 1 15.77 119 ALA A C 1
ATOM 898 O O . ALA A 1 119 ? 49.375 -2.314 38.25 1 15.77 119 ALA A O 1
ATOM 899 N N . THR A 1 120 ? 51.656 -2.141 38.375 1 15.8 120 THR A N 1
ATOM 900 C CA . THR A 1 120 ? 52.219 -0.797 38.375 1 15.8 120 THR A CA 1
ATOM 901 C C . THR A 1 120 ? 52.062 -0.145 37 1 15.8 120 THR A C 1
ATOM 903 O O . THR A 1 120 ? 52.719 -0.554 36.031 1 15.8 120 THR A O 1
ATOM 906 N N . PHE A 1 121 ? 50.844 0.05 36.438 1 16.56 121 PHE A N 1
ATOM 907 C CA . PHE A 1 121 ? 50.688 0.63 35.125 1 16.56 121 PHE A CA 1
ATOM 908 C C . PHE A 1 121 ? 51.344 2.002 35.031 1 16.56 121 PHE A C 1
ATOM 910 O O . PHE A 1 121 ? 50.969 2.922 35.75 1 16.56 121 PHE A O 1
ATOM 917 N N . ALA A 1 122 ? 52.719 1.9 34.781 1 15.67 122 ALA A N 1
ATOM 918 C CA . ALA A 1 122 ? 53.719 2.934 34.562 1 15.67 122 ALA A CA 1
ATOM 919 C C . ALA A 1 122 ? 53.188 4.02 33.625 1 15.67 122 ALA A C 1
ATOM 921 O O . ALA A 1 122 ? 52.281 3.77 32.812 1 15.67 122 ALA A O 1
ATOM 922 N N . THR A 1 123 ? 53.688 5.281 33.844 1 16.78 123 THR A N 1
ATOM 923 C CA . THR A 1 123 ? 53.594 6.734 33.812 1 16.78 123 THR A CA 1
ATOM 924 C C . THR A 1 123 ? 53.938 7.266 32.406 1 16.78 123 THR A C 1
ATOM 926 O O . THR A 1 123 ? 53.906 8.477 32.188 1 16.78 123 THR A O 1
ATOM 929 N N . TYR A 1 124 ? 54.281 6.262 31.375 1 16.16 124 TYR A N 1
ATOM 930 C CA . TYR A 1 124 ? 55.25 6.887 30.469 1 16.16 124 TYR A CA 1
ATOM 931 C C . TYR A 1 124 ? 54.656 8.156 29.859 1 16.16 124 TYR A C 1
ATOM 933 O O . TYR A 1 124 ? 53.469 8.211 29.562 1 16.16 124 TYR A O 1
ATOM 941 N N . GLN A 1 125 ? 55.438 9.195 30.047 1 16.23 125 GLN A N 1
ATOM 942 C CA . GLN A 1 125 ? 55.594 10.633 29.844 1 16.23 125 GLN A CA 1
ATOM 943 C C . GLN A 1 125 ? 55.531 10.992 28.375 1 16.23 125 GLN A C 1
ATOM 945 O O . GLN A 1 125 ? 56.344 10.531 27.578 1 16.23 125 GLN A O 1
ATOM 950 N N . ALA A 1 126 ? 54.281 11.211 27.938 1 17.33 126 ALA A N 1
ATOM 951 C CA . ALA A 1 126 ? 53.75 11.602 26.625 1 17.33 126 ALA A CA 1
ATOM 952 C C . ALA A 1 126 ? 54.438 12.875 26.125 1 17.33 126 ALA A C 1
ATOM 954 O O . ALA A 1 126 ? 54.125 13.977 26.547 1 17.33 126 ALA A O 1
ATOM 955 N N . ASN A 1 127 ? 55.812 12.828 26.109 1 16.62 127 ASN A N 1
ATOM 956 C CA . ASN A 1 127 ? 56.531 14.055 25.781 1 16.62 127 ASN A CA 1
ATOM 957 C C . ASN A 1 127 ? 56.219 14.531 24.359 1 16.62 127 ASN A C 1
ATOM 959 O O . ASN A 1 127 ? 56.969 14.273 23.422 1 16.62 127 ASN A O 1
ATOM 963 N N . ILE A 1 128 ? 55.062 14.297 23.859 1 17.34 128 ILE A N 1
ATOM 964 C CA . ILE A 1 128 ? 55.062 14.484 22.406 1 17.34 128 ILE A CA 1
ATOM 965 C C . ILE A 1 128 ? 55.469 15.922 22.078 1 17.34 128 ILE A C 1
ATOM 967 O O . ILE A 1 128 ? 54.844 16.875 22.562 1 17.34 128 ILE A O 1
ATOM 971 N N . PRO A 1 129 ? 56.656 16.031 21.625 1 16.5 129 PRO A N 1
ATOM 972 C CA . PRO A 1 129 ? 57.344 17.266 21.297 1 16.5 129 PRO A CA 1
ATOM 973 C C . PRO A 1 129 ? 56.5 18.234 20.453 1 16.5 129 PRO A C 1
ATOM 975 O O . PRO A 1 129 ? 55.531 17.797 19.812 1 16.5 129 PRO A O 1
ATOM 978 N N . ARG A 1 130 ? 57.031 19.5 20.406 1 16.84 130 ARG A N 1
ATOM 979 C CA . ARG A 1 130 ? 56.656 20.906 20.266 1 16.84 130 ARG A CA 1
ATOM 980 C C . ARG A 1 130 ? 56.281 21.219 18.828 1 16.84 130 ARG A C 1
ATOM 982 O O . ARG A 1 130 ? 56.312 20.344 17.953 1 16.84 130 ARG A O 1
ATOM 989 N N . SER A 1 131 ? 57.031 22.156 18.156 1 16.53 131 SER A N 1
ATOM 990 C CA . SER A 1 131 ? 56.625 23.484 17.719 1 16.53 131 SER A CA 1
ATOM 991 C C . SER A 1 131 ? 56.219 23.469 16.25 1 16.53 131 SER A C 1
ATOM 993 O O . SER A 1 131 ? 55.094 23.859 15.914 1 16.53 131 SER A O 1
ATOM 995 N N . PHE A 1 132 ? 56.969 24.234 15.398 1 16.8 132 PHE A N 1
ATOM 996 C CA . PHE A 1 132 ? 56.656 25.5 14.75 1 16.8 132 PHE A CA 1
ATOM 997 C C . PHE A 1 132 ? 56.281 25.281 13.289 1 16.8 132 PHE A C 1
ATOM 999 O O . PHE A 1 132 ? 55.281 25.812 12.82 1 16.8 132 PHE A O 1
ATOM 1006 N N . ASP A 1 133 ? 57.125 24.672 12.438 1 17.8 133 ASP A N 1
ATOM 1007 C CA . ASP A 1 133 ? 57.562 25.516 11.328 1 17.8 133 ASP A CA 1
ATOM 1008 C C . ASP A 1 133 ? 56.656 25.344 10.117 1 17.8 133 ASP A C 1
ATOM 1010 O O . ASP A 1 133 ? 56.5 24.25 9.594 1 17.8 133 ASP A O 1
ATOM 1014 N N . LEU A 1 134 ? 55.625 26.172 10 1 18.2 134 LEU A N 1
ATOM 1015 C CA . LEU A 1 134 ? 54.5 26.219 9.062 1 18.2 134 LEU A CA 1
ATOM 1016 C C . LEU A 1 134 ? 55 26.391 7.633 1 18.2 134 LEU A C 1
ATOM 1018 O O . LEU A 1 134 ? 55.031 27.516 7.125 1 18.2 134 LEU A O 1
ATOM 1022 N N . SER A 1 135 ? 56.125 25.703 7.285 1 18.12 135 SER A N 1
ATOM 1023 C CA . SER A 1 135 ? 56.625 26.156 5.988 1 18.12 135 SER A CA 1
ATOM 1024 C C . SER A 1 135 ? 55.531 26.047 4.918 1 18.12 135 SER A C 1
ATOM 1026 O O . SER A 1 135 ? 54.719 25.125 4.949 1 18.12 135 SER A O 1
ATOM 1028 N N . GLN A 1 136 ? 55.438 27.156 4.102 1 18.64 136 GLN A N 1
ATOM 1029 C CA . GLN A 1 136 ? 54.531 27.75 3.115 1 18.64 136 GLN A CA 1
ATOM 1030 C C . GLN A 1 136 ? 54.5 26.922 1.83 1 18.64 136 GLN A C 1
ATOM 1032 O O . GLN A 1 136 ? 54.562 27.484 0.73 1 18.64 136 GLN A O 1
ATOM 1037 N N . PRO A 1 137 ? 54.594 25.594 1.912 1 18.3 137 PRO A N 1
ATOM 1038 C CA . PRO A 1 137 ? 55.031 25.141 0.584 1 18.3 137 PRO A CA 1
ATOM 1039 C C . PRO A 1 137 ? 54.094 25.641 -0.529 1 18.3 137 PRO A C 1
ATOM 1041 O O . PRO A 1 137 ? 52.938 25.953 -0.275 1 18.3 137 PRO A O 1
ATOM 1044 N N . GLU A 1 138 ? 54.719 25.891 -1.73 1 19.41 138 GLU A N 1
ATOM 1045 C CA . GLU A 1 138 ? 54.469 26.422 -3.072 1 19.41 138 GLU A CA 1
ATOM 1046 C C . GLU A 1 138 ? 53.344 25.672 -3.77 1 19.41 138 GLU A C 1
ATOM 1048 O O . GLU A 1 138 ? 53.156 24.469 -3.533 1 19.41 138 GLU A O 1
ATOM 1053 N N . SER A 1 139 ? 52.438 26.406 -4.406 1 19.05 139 SER A N 1
ATOM 1054 C CA . SER A 1 139 ? 51.125 26.422 -4.996 1 19.05 139 SER A CA 1
ATOM 1055 C C . SER A 1 139 ? 51.031 25.469 -6.18 1 19.05 139 SER A C 1
ATOM 1057 O O . SER A 1 139 ? 50.031 25.469 -6.918 1 19.05 139 SER A O 1
ATOM 1059 N N . GLY A 1 140 ? 51.969 24.578 -6.434 1 18.19 140 GLY A N 1
ATOM 1060 C CA . GLY A 1 140 ? 51.875 24.188 -7.832 1 18.19 140 GLY A CA 1
ATOM 1061 C C . GLY A 1 140 ? 50.562 23.516 -8.195 1 18.19 140 GLY A C 1
ATOM 1062 O O . GLY A 1 140 ? 50.031 22.719 -7.418 1 18.19 140 GLY A O 1
ATOM 1063 N N . ALA A 1 141 ? 49.812 24.125 -9.125 1 19.17 141 ALA A N 1
ATOM 1064 C CA . ALA A 1 141 ? 48.531 23.969 -9.781 1 19.17 141 ALA A CA 1
ATOM 1065 C C . ALA A 1 141 ? 48.406 22.594 -10.422 1 19.17 141 ALA A C 1
ATOM 1067 O O . ALA A 1 141 ? 48.625 22.422 -11.625 1 19.17 141 ALA A O 1
ATOM 1068 N N . THR A 1 142 ? 48.875 21.547 -9.727 1 17.91 142 THR A N 1
ATOM 1069 C CA . THR A 1 142 ? 48.938 20.375 -10.586 1 17.91 142 THR A CA 1
ATOM 1070 C C . THR A 1 142 ? 47.594 20.062 -11.203 1 17.91 142 THR A C 1
ATOM 1072 O O . THR A 1 142 ? 46.562 20.234 -10.562 1 17.91 142 THR A O 1
ATOM 1075 N N . ALA A 1 143 ? 47.562 19.781 -12.539 1 19.95 143 ALA A N 1
ATOM 1076 C CA . ALA A 1 143 ? 46.688 19.5 -13.672 1 19.95 143 ALA A CA 1
ATOM 1077 C C . ALA A 1 143 ? 45.75 18.344 -13.359 1 19.95 143 ALA A C 1
ATOM 1079 O O . ALA A 1 143 ? 46.156 17.312 -12.844 1 19.95 143 ALA A O 1
ATOM 1080 N N . LEU A 1 144 ? 44.531 18.734 -13.086 1 20.02 144 LEU A N 1
ATOM 1081 C CA . LEU A 1 144 ? 43.312 17.969 -12.766 1 20.02 144 LEU A CA 1
ATOM 1082 C C . LEU A 1 144 ? 43.188 16.766 -13.688 1 20.02 144 LEU A C 1
ATOM 1084 O O . LEU A 1 144 ? 43.062 16.922 -14.906 1 20.02 144 LEU A O 1
ATOM 1088 N N . SER A 1 145 ? 44.031 15.727 -13.477 1 19.52 145 SER A N 1
ATOM 1089 C CA . SER A 1 145 ? 43.938 14.578 -14.375 1 19.52 145 SER A CA 1
ATOM 1090 C C . SER A 1 145 ? 42.5 14.164 -14.609 1 19.52 145 SER A C 1
ATOM 1092 O O . SER A 1 145 ? 41.656 14.25 -13.695 1 19.52 145 SER A O 1
ATOM 1094 N N . PRO A 1 146 ? 42.031 13.992 -15.891 1 22.7 146 PRO A N 1
ATOM 1095 C CA . PRO A 1 146 ? 40.719 13.766 -16.469 1 22.7 146 PRO A CA 1
ATOM 1096 C C . PRO A 1 146 ? 40 12.539 -15.867 1 22.7 146 PRO A C 1
ATOM 1098 O O . PRO A 1 146 ? 40.688 11.578 -15.469 1 22.7 146 PRO A O 1
ATOM 1101 N N . ILE A 1 147 ? 39.031 12.82 -15.141 1 23.59 147 ILE A N 1
ATOM 1102 C CA . ILE A 1 147 ? 38.156 11.836 -14.5 1 23.59 147 ILE A CA 1
ATOM 1103 C C . ILE A 1 147 ? 37.875 10.688 -15.469 1 23.59 147 ILE A C 1
ATOM 1105 O O . ILE A 1 147 ? 37.375 10.906 -16.562 1 23.59 147 ILE A O 1
ATOM 1109 N N . PRO A 1 148 ? 38.656 9.648 -15.492 1 23.2 148 PRO A N 1
ATOM 1110 C CA . PRO A 1 148 ? 38.344 8.586 -16.453 1 23.2 148 PRO A CA 1
ATOM 1111 C C . PRO A 1 148 ? 36.875 8.258 -16.531 1 23.2 148 PRO A C 1
ATOM 1113 O O . PRO A 1 148 ? 36.156 8.359 -15.531 1 23.2 148 PRO A O 1
ATOM 1116 N N . ARG A 1 149 ? 36.25 8.508 -17.703 1 24.98 149 ARG A N 1
ATOM 1117 C CA . ARG A 1 149 ? 34.938 8.219 -18.281 1 24.98 149 ARG A CA 1
ATOM 1118 C C . ARG A 1 149 ? 34.469 6.824 -17.875 1 24.98 149 ARG A C 1
ATOM 1120 O O . ARG A 1 149 ? 35.156 5.832 -18.141 1 24.98 149 ARG A O 1
ATOM 1127 N N . PHE A 1 150 ? 33.875 6.746 -16.766 1 23.89 150 PHE A N 1
ATOM 1128 C CA . PHE A 1 150 ? 33.281 5.473 -16.359 1 23.89 150 PHE A CA 1
ATOM 1129 C C . PHE A 1 150 ? 32.562 4.816 -17.531 1 23.89 150 PHE A C 1
ATOM 1131 O O . PHE A 1 150 ? 31.844 5.484 -18.281 1 23.89 150 PHE A O 1
ATOM 1138 N N . PRO A 1 151 ? 33.094 3.805 -18.125 1 28.27 151 PRO A N 1
ATOM 1139 C CA . PRO A 1 151 ? 32.375 3.111 -19.203 1 28.27 151 PRO A CA 1
ATOM 1140 C C . PRO A 1 151 ? 30.906 2.896 -18.875 1 28.27 151 PRO A C 1
ATOM 1142 O O . PRO A 1 151 ? 30.578 2.203 -17.922 1 28.27 151 PRO A O 1
ATOM 1145 N N . THR A 1 152 ? 30.109 4.008 -18.766 1 28.36 152 THR A N 1
ATOM 1146 C CA . THR A 1 152 ? 28.656 3.857 -18.875 1 28.36 152 THR A CA 1
ATOM 1147 C C . THR A 1 152 ? 28.297 2.721 -19.828 1 28.36 152 THR A C 1
ATOM 1149 O O . THR A 1 152 ? 28.969 2.525 -20.844 1 28.36 152 THR A O 1
ATOM 1152 N N . LEU A 1 153 ? 27.828 1.646 -19.391 1 27.97 153 LEU A N 1
ATOM 1153 C CA . LEU A 1 153 ? 27.203 0.779 -20.391 1 27.97 153 LEU A CA 1
ATOM 1154 C C . LEU A 1 153 ? 26.469 1.602 -21.453 1 27.97 153 LEU A C 1
ATOM 1156 O O . LEU A 1 153 ? 25.344 2.043 -21.234 1 27.97 153 LEU A O 1
ATOM 1160 N N . ALA A 1 154 ? 27.094 2.693 -22.047 1 29.05 154 ALA A N 1
ATOM 1161 C CA . ALA A 1 154 ? 26.672 3.451 -23.234 1 29.05 154 ALA A CA 1
ATOM 1162 C C . ALA A 1 154 ? 26.031 2.535 -24.281 1 29.05 154 ALA A C 1
ATOM 1164 O O . ALA A 1 154 ? 26.734 1.738 -24.906 1 29.05 154 ALA A O 1
ATOM 1165 N N . LEU A 1 155 ? 24.766 2.232 -24.078 1 28.28 155 LEU A N 1
ATOM 1166 C CA . LEU A 1 155 ? 24.016 1.835 -25.266 1 28.28 155 LEU A CA 1
ATOM 1167 C C . LEU A 1 155 ? 24.297 2.779 -26.438 1 28.28 155 LEU A C 1
ATOM 1169 O O . LEU A 1 155 ? 23.875 3.936 -26.422 1 28.28 155 LEU A O 1
ATOM 1173 N N . THR A 1 156 ? 25.453 2.918 -27.016 1 28.67 156 THR A N 1
ATOM 1174 C CA . THR A 1 156 ? 25.688 3.564 -28.312 1 28.67 156 THR A CA 1
ATOM 1175 C C . THR A 1 156 ? 24.562 3.266 -29.281 1 28.67 156 THR A C 1
ATOM 1177 O O . THR A 1 156 ? 24.125 2.119 -29.406 1 28.67 156 THR A O 1
ATOM 1180 N N . PRO A 1 157 ? 23.734 4.289 -29.562 1 29.06 157 PRO A N 1
ATOM 1181 C CA . PRO A 1 157 ? 22.797 4.02 -30.672 1 29.06 157 PRO A CA 1
ATOM 1182 C C . PRO A 1 157 ? 23.438 3.215 -31.797 1 29.06 157 PRO A C 1
ATOM 1184 O O . PRO A 1 157 ? 24.656 3.271 -31.984 1 29.06 157 PRO A O 1
ATOM 1187 N N . PRO A 1 158 ? 22.781 2.148 -32.312 1 26.3 158 PRO A N 1
ATOM 1188 C CA . PRO A 1 158 ? 23.391 1.515 -33.469 1 26.3 158 PRO A CA 1
ATOM 1189 C C . PRO A 1 158 ? 23.812 2.525 -34.562 1 26.3 158 PRO A C 1
ATOM 1191 O O . PRO A 1 158 ? 23.031 3.422 -34.906 1 26.3 158 PRO A O 1
ATOM 1194 N N . ASP A 1 159 ? 24.859 3.191 -34.5 1 27.19 159 ASP A N 1
ATOM 1195 C CA . ASP A 1 159 ? 25.266 3.803 -35.75 1 27.19 159 ASP A CA 1
ATOM 1196 C C . ASP A 1 159 ? 24.938 2.896 -36.938 1 27.19 159 ASP A C 1
ATOM 1198 O O . ASP A 1 159 ? 25.219 1.696 -36.906 1 27.19 159 ASP A O 1
ATOM 1202 N N . ALA A 1 160 ? 23.953 3.297 -37.875 1 28.03 160 ALA A N 1
ATOM 1203 C CA . ALA A 1 160 ? 23.469 2.711 -39.125 1 28.03 160 ALA A CA 1
ATOM 1204 C C . ALA A 1 160 ? 24.625 2.098 -39.938 1 28.03 160 ALA A C 1
ATOM 1206 O O . ALA A 1 160 ? 24.391 1.495 -41 1 28.03 160 ALA A O 1
ATOM 1207 N N . SER A 1 161 ? 25.781 2.805 -39.875 1 27.84 161 SER A N 1
ATOM 1208 C CA . SER A 1 161 ? 26.594 2.385 -41.031 1 27.84 161 SER A CA 1
ATOM 1209 C C . SER A 1 161 ? 27.031 0.933 -40.875 1 27.84 161 SER A C 1
ATOM 1211 O O . SER A 1 161 ? 27.391 0.288 -41.875 1 27.84 161 SER A O 1
ATOM 1213 N N . ALA A 1 162 ? 27.766 0.607 -39.812 1 27.62 162 ALA A N 1
ATOM 1214 C CA . ALA A 1 162 ? 28.359 -0.696 -40.125 1 27.62 162 ALA A CA 1
ATOM 1215 C C . ALA A 1 162 ? 27.297 -1.788 -40.125 1 27.62 162 ALA A C 1
ATOM 1217 O O . ALA A 1 162 ? 26.797 -2.191 -39.094 1 27.62 162 ALA A O 1
ATOM 1218 N N . THR A 1 163 ? 26.406 -1.85 -41.062 1 28.78 163 THR A N 1
ATOM 1219 C CA . THR A 1 163 ? 25.703 -3.008 -41.594 1 28.78 163 THR A CA 1
ATOM 1220 C C . THR A 1 163 ? 26.609 -4.238 -41.594 1 28.78 163 THR A C 1
ATOM 1222 O O . THR A 1 163 ? 26.312 -5.246 -42.219 1 28.78 163 THR A O 1
ATOM 1225 N N . SER A 1 164 ? 27.953 -4.055 -41.344 1 28.16 164 SER A N 1
ATOM 1226 C CA . SER A 1 164 ? 28.5 -5.383 -41.594 1 28.16 164 SER A CA 1
ATOM 1227 C C . SER A 1 164 ? 27.859 -6.422 -40.688 1 28.16 164 SER A C 1
ATOM 1229 O O . SER A 1 164 ? 27.781 -6.219 -39.469 1 28.16 164 SER A O 1
ATOM 1231 N N . ALA A 1 165 ? 26.922 -7.184 -41.094 1 32.03 165 ALA A N 1
ATOM 1232 C CA . ALA A 1 165 ? 26.438 -8.508 -40.688 1 32.03 165 ALA A CA 1
ATOM 1233 C C . ALA A 1 165 ? 27.547 -9.344 -40.062 1 32.03 165 ALA A C 1
ATOM 1235 O O . ALA A 1 165 ? 28.141 -10.188 -40.719 1 32.03 165 ALA A O 1
ATOM 1236 N N . SER A 1 166 ? 28.609 -8.789 -39.625 1 31.3 166 SER A N 1
ATOM 1237 C CA . SER A 1 166 ? 29.469 -9.844 -39.094 1 31.3 166 SER A CA 1
ATOM 1238 C C . SER A 1 166 ? 28.672 -10.828 -38.25 1 31.3 166 SER A C 1
ATOM 1240 O O . SER A 1 166 ? 27.766 -10.43 -37.5 1 31.3 166 SER A O 1
ATOM 1242 N N . SER A 1 167 ? 28.422 -12 -38.656 1 35.41 167 SER A N 1
ATOM 1243 C CA . SER A 1 167 ? 27.938 -13.211 -38.031 1 35.41 167 SER A CA 1
ATOM 1244 C C . SER A 1 167 ? 28.391 -13.281 -36.562 1 35.41 167 SER A C 1
ATOM 1246 O O . SER A 1 167 ? 29.562 -13.531 -36.281 1 35.41 167 SER A O 1
ATOM 1248 N N . THR A 1 168 ? 28.281 -12.305 -35.781 1 39.91 168 THR A N 1
ATOM 1249 C CA . THR A 1 168 ? 28.609 -12.258 -34.375 1 39.91 168 THR A CA 1
ATOM 1250 C C . THR A 1 168 ? 28.453 -13.633 -33.719 1 39.91 168 THR A C 1
ATOM 1252 O O . THR A 1 168 ? 27.328 -14.109 -33.562 1 39.91 168 THR A O 1
ATOM 1255 N N . SER A 1 169 ? 29.234 -14.516 -34 1 45.22 169 SER A N 1
ATOM 1256 C CA . SER A 1 169 ? 29.391 -15.828 -33.375 1 45.22 169 SER A CA 1
ATOM 1257 C C . SER A 1 169 ? 29.125 -15.766 -31.859 1 45.22 169 SER A C 1
ATOM 1259 O O . SER A 1 169 ? 29.656 -14.883 -31.188 1 45.22 169 SER A O 1
ATOM 1261 N N . LEU A 1 170 ? 27.891 -16.109 -31.422 1 56.53 170 LEU A N 1
ATOM 1262 C CA . LEU A 1 170 ? 27.625 -16.359 -30 1 56.53 170 LEU A CA 1
ATOM 1263 C C . LEU A 1 170 ? 28.906 -16.734 -29.266 1 56.53 170 LEU A C 1
ATOM 1265 O O . LEU A 1 170 ? 29.797 -17.375 -29.859 1 56.53 170 LEU A O 1
ATOM 1269 N N . ALA A 1 171 ? 29.375 -15.883 -28.328 1 60.62 171 ALA A N 1
ATOM 1270 C CA . ALA A 1 171 ? 30.5 -16.312 -27.5 1 60.62 171 ALA A CA 1
ATOM 1271 C C . ALA A 1 171 ? 30.562 -17.828 -27.406 1 60.62 171 ALA A C 1
ATOM 1273 O O . ALA A 1 171 ? 29.531 -18.5 -27.438 1 60.62 171 ALA A O 1
ATOM 1274 N N . ALA A 1 172 ? 31.609 -18.391 -27.688 1 67.69 172 ALA A N 1
ATOM 1275 C CA . ALA A 1 172 ? 31.859 -19.828 -27.672 1 67.69 172 ALA A CA 1
ATOM 1276 C C . ALA A 1 172 ? 31.172 -20.5 -26.469 1 67.69 172 ALA A C 1
ATOM 1278 O O . ALA A 1 172 ? 31.422 -20.125 -25.328 1 67.69 172 ALA A O 1
ATOM 1279 N N . GLY A 1 173 ? 29.969 -21.125 -26.734 1 77.25 173 GLY A N 1
ATOM 1280 C CA . GLY A 1 173 ? 29.266 -21.938 -25.766 1 77.25 173 GLY A CA 1
ATOM 1281 C C . GLY A 1 173 ? 27.906 -21.391 -25.375 1 77.25 173 GLY A C 1
ATOM 1282 O O . GLY A 1 173 ? 27.156 -22.016 -24.625 1 77.25 173 GLY A O 1
ATOM 1283 N N . CYS A 1 174 ? 27.531 -20.125 -25.906 1 84.69 174 CYS A N 1
ATOM 1284 C CA . CYS A 1 174 ? 26.234 -19.578 -25.547 1 84.69 174 CYS A CA 1
ATOM 1285 C C . CYS A 1 174 ? 25.188 -19.953 -26.594 1 84.69 174 CYS A C 1
ATOM 1287 O O . CYS A 1 174 ? 25.297 -19.531 -27.75 1 84.69 174 CYS A O 1
ATOM 1289 N N . ARG A 1 175 ? 24.188 -20.625 -26.219 1 90.19 175 ARG A N 1
ATOM 1290 C CA . ARG A 1 175 ? 23.141 -21.125 -27.094 1 90.19 175 ARG A CA 1
ATOM 1291 C C . ARG A 1 175 ? 22.078 -20.062 -27.328 1 90.19 175 ARG A C 1
ATOM 1293 O O . ARG A 1 175 ? 21.344 -20.125 -28.328 1 90.19 175 ARG A O 1
ATOM 1300 N N . PHE A 1 176 ? 21.953 -19.125 -26.391 1 94.44 176 PHE A N 1
ATOM 1301 C CA . PHE A 1 176 ? 20.844 -18.172 -26.469 1 94.44 176 PHE A CA 1
ATOM 1302 C C . PHE A 1 176 ? 21.375 -16.766 -26.656 1 94.44 176 PHE A C 1
ATOM 1304 O O . PHE A 1 176 ? 22 -16.188 -25.766 1 94.44 176 PHE A O 1
ATOM 1311 N N . PRO A 1 177 ? 21.047 -16.141 -27.766 1 93.88 177 PRO A N 1
ATOM 1312 C CA . PRO A 1 177 ? 21.547 -14.797 -28.078 1 93.88 177 PRO A CA 1
ATOM 1313 C C . PRO A 1 177 ? 21.047 -13.734 -27.094 1 93.88 177 PRO A C 1
ATOM 1315 O O . PRO A 1 177 ? 21.656 -12.68 -26.953 1 93.88 177 PRO A O 1
ATOM 1318 N N . CYS A 1 178 ? 19.938 -13.961 -26.469 1 94.69 178 CYS A N 1
ATOM 1319 C CA . CYS A 1 178 ? 19.391 -12.969 -25.547 1 94.69 178 CYS A CA 1
ATOM 1320 C C . CYS A 1 178 ? 20.328 -12.727 -24.391 1 94.69 178 CYS A C 1
ATOM 1322 O O . CYS A 1 178 ? 20.266 -11.688 -23.734 1 94.69 178 CYS A O 1
ATOM 1324 N N . LEU A 1 179 ? 21.266 -13.609 -24.062 1 95.69 179 LEU A N 1
ATOM 1325 C CA . LEU A 1 179 ? 22.156 -13.516 -22.906 1 95.69 179 LEU A CA 1
ATOM 1326 C C . LEU A 1 179 ? 23.438 -12.781 -23.266 1 95.69 179 LEU A C 1
ATOM 1328 O O . LEU A 1 179 ? 24.25 -12.477 -22.391 1 95.69 179 LEU A O 1
ATOM 1332 N N . GLU A 1 180 ? 23.625 -12.383 -24.469 1 92.31 180 GLU A N 1
ATOM 1333 C CA . GLU A 1 180 ? 24.859 -11.789 -24.969 1 92.31 180 GLU A CA 1
ATOM 1334 C C . GLU A 1 180 ? 25.219 -10.516 -24.203 1 92.31 180 GLU A C 1
ATOM 1336 O O . GLU A 1 180 ? 26.375 -10.305 -23.828 1 92.31 180 GLU A O 1
ATOM 1341 N N . PRO A 1 181 ? 24.219 -9.719 -23.922 1 90.94 181 PRO A 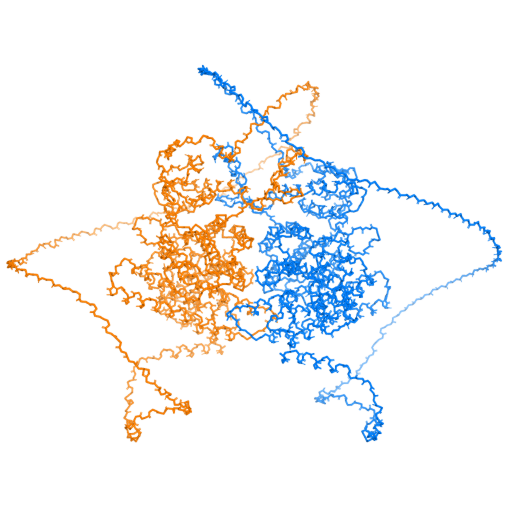N 1
ATOM 1342 C CA . PRO A 1 181 ? 24.547 -8.484 -23.203 1 90.94 181 PRO A CA 1
ATOM 1343 C C . PRO A 1 181 ? 25.016 -8.742 -21.766 1 90.94 181 PRO A C 1
ATOM 1345 O O . PRO A 1 181 ? 25.672 -7.891 -21.172 1 90.94 181 PRO A O 1
ATOM 1348 N N . LEU A 1 182 ? 24.719 -9.867 -21.203 1 93.81 182 LEU A N 1
ATOM 1349 C CA . LEU A 1 182 ? 25 -10.141 -19.797 1 93.81 182 LEU A CA 1
ATOM 1350 C C . LEU A 1 182 ? 26.328 -10.891 -19.656 1 93.81 182 LEU A C 1
ATOM 1352 O O . LEU A 1 182 ? 26.906 -10.914 -18.562 1 93.81 182 LEU A O 1
ATOM 1356 N N . LEU A 1 183 ? 26.812 -11.484 -20.672 1 92.38 183 LEU A N 1
ATOM 1357 C CA . LEU A 1 183 ? 27.922 -12.43 -20.609 1 92.38 183 LEU A CA 1
ATOM 1358 C C . LEU A 1 183 ? 29.188 -11.75 -20.109 1 92.38 183 LEU A C 1
ATOM 1360 O O . LEU A 1 183 ? 29.922 -12.328 -19.297 1 92.38 183 LEU A O 1
ATOM 1364 N N . PRO A 1 184 ? 29.422 -10.492 -20.469 1 88.75 184 PRO A N 1
ATOM 1365 C CA . PRO A 1 184 ? 30.641 -9.836 -19.969 1 88.75 184 PRO A CA 1
ATOM 1366 C C . PRO A 1 184 ? 30.625 -9.641 -18.453 1 88.75 184 PRO A C 1
ATOM 1368 O O . PRO A 1 184 ? 31.688 -9.578 -17.828 1 88.75 184 PRO A O 1
ATOM 1371 N N . HIS A 1 185 ? 29.484 -9.602 -17.875 1 89.62 185 HIS A N 1
ATOM 1372 C CA . HIS A 1 185 ? 29.344 -9.359 -16.453 1 89.62 185 HIS A CA 1
ATOM 1373 C C . HIS A 1 185 ? 29.312 -10.664 -15.664 1 89.62 185 HIS A C 1
ATOM 1375 O O . HIS A 1 185 ? 29.359 -10.664 -14.43 1 89.62 185 HIS A O 1
ATOM 1381 N N . LEU A 1 186 ? 29.25 -11.805 -16.359 1 91.38 186 LEU A N 1
ATOM 1382 C CA . LEU A 1 186 ? 29.109 -13.102 -15.688 1 91.38 186 LEU A CA 1
ATOM 1383 C C . LEU A 1 186 ? 30.406 -13.883 -15.742 1 91.38 186 LEU A C 1
ATOM 1385 O O . LEU A 1 186 ? 30.516 -14.953 -15.133 1 91.38 186 LEU A O 1
ATOM 1389 N N . LYS A 1 187 ? 31.391 -13.43 -16.312 1 83.88 187 LYS A N 1
ATOM 1390 C CA . LYS A 1 187 ? 32.625 -14.164 -16.609 1 83.88 187 LYS A CA 1
ATOM 1391 C C . LYS A 1 187 ? 33.281 -14.641 -15.328 1 83.88 187 LYS A C 1
ATOM 1393 O O . LYS A 1 187 ? 33.906 -15.719 -15.305 1 83.88 187 LYS A O 1
ATOM 1398 N N . SER A 1 188 ? 33.062 -13.969 -14.297 1 81.62 188 SER A N 1
ATOM 1399 C CA . SER A 1 188 ? 33.781 -14.297 -13.07 1 81.62 188 SER A CA 1
ATOM 1400 C C . SER A 1 188 ? 33.094 -15.414 -12.305 1 81.62 188 SER A C 1
ATOM 1402 O O . SER A 1 188 ? 33.719 -16.094 -11.492 1 81.62 188 SER A O 1
ATOM 1404 N N . VAL A 1 189 ? 31.859 -15.742 -12.648 1 87.25 189 VAL A N 1
ATOM 1405 C CA . VAL A 1 189 ? 31.141 -16.641 -11.758 1 87.25 189 VAL A CA 1
ATOM 1406 C C . VAL A 1 189 ? 30.438 -17.734 -12.578 1 87.25 189 VAL A C 1
ATOM 1408 O O . VAL A 1 189 ? 30.312 -18.875 -12.125 1 87.25 189 VAL A O 1
ATOM 1411 N N . LEU A 1 190 ? 30.062 -17.453 -13.781 1 91.75 190 LEU A N 1
ATOM 1412 C CA . LEU A 1 190 ? 29.266 -18.391 -14.562 1 91.75 190 LEU A CA 1
ATOM 1413 C C . LEU A 1 190 ? 29.828 -18.516 -15.984 1 91.75 190 LEU A C 1
ATOM 1415 O O . LEU A 1 190 ? 30.109 -17.5 -16.625 1 91.75 190 LEU A O 1
ATOM 1419 N N . SER A 1 191 ? 29.984 -19.719 -16.422 1 92.31 191 SER A N 1
ATOM 1420 C CA . SER A 1 191 ? 30.281 -19.938 -17.828 1 92.31 191 SER A CA 1
ATOM 1421 C C . SER A 1 191 ? 29.047 -19.688 -18.703 1 92.31 191 SER A C 1
ATOM 1423 O O . SER A 1 191 ? 27.922 -19.703 -18.203 1 92.31 191 SER A O 1
ATOM 1425 N N . PRO A 1 192 ? 29.203 -19.375 -19.938 1 93.69 192 PRO A N 1
ATOM 1426 C CA . PRO A 1 192 ? 28.062 -19.172 -20.828 1 93.69 192 PRO A CA 1
ATOM 1427 C C . PRO A 1 192 ? 27.125 -20.375 -20.875 1 93.69 192 PRO A C 1
ATOM 1429 O O . PRO A 1 192 ? 25.906 -20.203 -20.938 1 93.69 192 PRO A O 1
ATOM 1432 N N . GLU A 1 193 ? 27.688 -21.516 -20.766 1 92.44 193 GLU A N 1
ATOM 1433 C CA . GLU A 1 193 ? 26.875 -22.719 -20.766 1 92.44 193 GLU A CA 1
ATOM 1434 C C . GLU A 1 193 ? 26.031 -22.812 -19.5 1 92.44 193 GLU A C 1
ATOM 1436 O O . GLU A 1 193 ? 24.875 -23.234 -19.547 1 92.44 193 GLU A O 1
ATOM 1441 N N . ASP A 1 194 ? 26.641 -22.469 -18.422 1 92.94 194 ASP A N 1
ATOM 1442 C CA . ASP A 1 194 ? 25.906 -22.5 -17.156 1 92.94 194 ASP A CA 1
ATOM 1443 C C . ASP A 1 194 ? 24.797 -21.453 -17.156 1 92.94 194 ASP A C 1
ATOM 1445 O O . ASP A 1 194 ? 23.719 -21.688 -16.594 1 92.94 194 ASP A O 1
ATOM 1449 N N . ALA A 1 195 ? 25.062 -20.312 -17.719 1 95.19 195 ALA A N 1
ATOM 1450 C CA . ALA A 1 195 ? 24.047 -19.266 -17.812 1 95.19 195 ALA A CA 1
ATOM 1451 C C . ALA A 1 195 ? 22.859 -19.719 -18.656 1 95.19 195 ALA A C 1
ATOM 1453 O O . ALA A 1 195 ? 21.703 -19.469 -18.297 1 95.19 195 ALA A O 1
ATOM 1454 N N . CYS A 1 196 ? 23.172 -20.406 -19.75 1 94.88 196 CYS A N 1
ATOM 1455 C CA . CYS A 1 196 ? 22.125 -20.938 -20.609 1 94.88 196 CYS A CA 1
ATOM 1456 C C . CYS A 1 196 ? 21.312 -22 -19.891 1 94.88 196 CYS A C 1
ATOM 1458 O O . CYS A 1 196 ? 20.094 -22.047 -20.016 1 94.88 196 CYS A O 1
ATOM 1460 N N . SER A 1 197 ? 22 -22.828 -19.125 1 92.94 197 SER A N 1
ATOM 1461 C CA . SER A 1 197 ? 21.312 -23.891 -18.375 1 92.94 197 SER A CA 1
ATOM 1462 C C . SER A 1 197 ? 20.391 -23.297 -17.312 1 92.94 197 SER A C 1
ATOM 1464 O O . SER A 1 197 ? 19.312 -23.812 -17.062 1 92.94 197 SER A O 1
ATOM 1466 N N . LEU A 1 198 ? 20.844 -22.188 -16.703 1 94.75 198 LEU A N 1
ATOM 1467 C CA . LEU A 1 198 ? 20.016 -21.531 -15.703 1 94.75 198 LEU A CA 1
ATOM 1468 C C . LEU A 1 198 ? 18.766 -20.938 -16.344 1 94.75 198 LEU A C 1
ATOM 1470 O O . LEU A 1 198 ? 17.672 -21.047 -15.773 1 94.75 198 LEU A O 1
ATOM 1474 N N . LEU A 1 199 ? 18.938 -20.344 -17.469 1 95.12 199 LEU A N 1
ATOM 1475 C CA . LEU A 1 199 ? 17.781 -19.75 -18.172 1 95.12 199 LEU A CA 1
ATOM 1476 C C . LEU A 1 199 ? 16.797 -20.828 -18.594 1 95.12 199 LEU A C 1
ATOM 1478 O O . LEU A 1 199 ? 15.578 -20.625 -18.531 1 95.12 199 LEU A O 1
ATOM 1482 N N . GLU A 1 200 ? 17.297 -21.984 -18.953 1 92.94 200 GLU A N 1
ATOM 1483 C CA . GLU A 1 200 ? 16.438 -23.109 -19.281 1 92.94 200 GLU A CA 1
ATOM 1484 C C . GLU A 1 200 ? 15.672 -23.609 -18.062 1 92.94 200 GLU A C 1
ATOM 1486 O O . GLU A 1 200 ? 14.492 -23.953 -18.156 1 92.94 200 GLU A O 1
ATOM 1491 N N . THR A 1 201 ? 16.391 -23.609 -17 1 92.5 201 THR A N 1
ATOM 1492 C CA . THR A 1 201 ? 15.758 -24.031 -15.758 1 92.5 201 THR A CA 1
ATOM 1493 C C . THR A 1 201 ? 14.617 -23.078 -15.391 1 92.5 201 THR A C 1
ATOM 1495 O O . THR A 1 201 ? 13.586 -23.516 -14.875 1 92.5 201 THR A O 1
ATOM 1498 N N . PHE A 1 202 ? 14.797 -21.812 -15.68 1 95.12 202 PHE A N 1
ATOM 1499 C CA . PHE A 1 202 ? 13.766 -20.828 -15.383 1 95.12 202 PHE A CA 1
ATOM 1500 C C . PHE A 1 202 ? 12.492 -21.109 -16.156 1 95.12 202 PHE A C 1
ATOM 1502 O O . PHE A 1 202 ? 11.383 -20.938 -15.648 1 95.12 202 PHE A O 1
ATOM 1509 N N . PHE A 1 203 ? 12.562 -21.641 -17.406 1 93.69 203 PHE A N 1
ATOM 1510 C CA . PHE A 1 203 ? 11.406 -21.828 -18.281 1 93.69 203 PHE A CA 1
ATOM 1511 C C . PHE A 1 203 ? 10.883 -23.25 -18.188 1 93.69 203 PHE A C 1
ATOM 1513 O O . PHE A 1 203 ? 9.891 -23.594 -18.828 1 93.69 203 PHE A O 1
ATOM 1520 N N . THR A 1 204 ? 11.492 -24 -17.312 1 89.88 204 THR A N 1
ATOM 1521 C CA . THR A 1 204 ? 11.039 -25.375 -17.156 1 89.88 204 THR A CA 1
ATOM 1522 C C . THR A 1 204 ? 9.844 -25.453 -16.203 1 89.88 204 THR A C 1
ATOM 1524 O O . THR A 1 204 ? 9.859 -24.859 -15.133 1 89.88 204 THR A O 1
ATOM 1527 N N . GLU A 1 205 ? 8.805 -26.109 -16.625 1 83.06 205 GLU A N 1
ATOM 1528 C CA . GLU A 1 205 ? 7.598 -26.25 -15.812 1 83.06 205 GLU A CA 1
ATOM 1529 C C . GLU A 1 205 ? 7.676 -27.484 -14.906 1 83.06 205 GLU A C 1
ATOM 1531 O O . GLU A 1 205 ? 8.414 -28.422 -15.203 1 83.06 205 GLU A O 1
ATOM 1536 N N . PRO A 1 206 ? 6.832 -27.406 -13.906 1 78.12 206 PRO A N 1
ATOM 1537 C CA . PRO A 1 206 ? 6.855 -28.562 -13 1 78.12 206 PRO A CA 1
ATOM 1538 C C . PRO A 1 206 ? 6.352 -29.844 -13.664 1 78.12 206 PRO A C 1
ATOM 1540 O O . PRO A 1 206 ? 5.379 -29.797 -14.422 1 78.12 206 PRO A O 1
ATOM 1543 N N . GLY A 1 207 ? 6.961 -31.047 -13.398 1 65.81 207 GLY A N 1
ATOM 1544 C CA . GLY A 1 207 ? 6.535 -32.344 -13.875 1 65.81 207 GLY A CA 1
ATOM 1545 C C . GLY A 1 207 ? 7.191 -32.75 -15.18 1 65.81 207 GLY A C 1
ATOM 1546 O O . GLY A 1 207 ? 7.031 -33.875 -15.641 1 65.81 207 GLY A O 1
ATOM 1547 N N . GLU A 1 208 ? 7.562 -31.797 -15.969 1 60.53 208 GLU A N 1
ATOM 1548 C CA . GLU A 1 208 ? 8.102 -32.156 -17.281 1 60.53 208 GLU A CA 1
ATOM 1549 C C . GLU A 1 208 ? 9.234 -33.188 -17.141 1 60.53 208 GLU A C 1
ATOM 1551 O O . GLU A 1 208 ? 9.234 -34.219 -17.828 1 60.53 208 GLU A O 1
ATOM 1556 N N . SER A 1 209 ? 10.539 -32.938 -16.891 1 53.06 209 SER A N 1
ATOM 1557 C CA . SER A 1 209 ? 11.617 -33.906 -17.125 1 53.06 209 SER A CA 1
ATOM 1558 C C . SER A 1 209 ? 12.117 -34.469 -15.805 1 53.06 209 SER A C 1
ATOM 1560 O O . SER A 1 209 ? 12.172 -33.781 -14.789 1 53.06 209 SER A O 1
ATOM 1562 N N . ALA A 1 210 ? 12.078 -35.875 -15.586 1 49.41 210 ALA A N 1
ATOM 1563 C CA . ALA A 1 210 ? 12.656 -36.688 -14.531 1 49.41 210 ALA A CA 1
ATOM 1564 C C . ALA A 1 210 ? 13.93 -36.062 -13.969 1 49.41 210 ALA A C 1
ATOM 1566 O O . ALA A 1 210 ? 14.266 -36.281 -12.805 1 49.41 210 ALA A O 1
ATOM 1567 N N . GLY A 1 211 ? 14.664 -35.312 -14.852 1 49.5 211 GLY A N 1
ATOM 1568 C CA . GLY A 1 211 ? 15.992 -34.812 -14.516 1 49.5 211 GLY A CA 1
ATOM 1569 C C . GLY A 1 211 ? 16.047 -33.312 -14.32 1 49.5 211 GLY A C 1
ATOM 1570 O O . GLY A 1 211 ? 17.031 -32.781 -13.797 1 49.5 211 GLY A O 1
ATOM 1571 N N . SER A 1 212 ? 15.18 -32.594 -14.984 1 58.59 212 SER A N 1
ATOM 1572 C CA . SER A 1 212 ? 15.375 -31.156 -15.031 1 58.59 212 SER A CA 1
ATOM 1573 C C . SER A 1 212 ? 14.625 -30.453 -13.906 1 58.59 212 SER A C 1
ATOM 1575 O O . SER A 1 212 ? 13.469 -30.797 -13.625 1 58.59 212 SER A O 1
ATOM 1577 N N . SER A 1 213 ? 15.359 -29.797 -12.977 1 75.19 213 SER A N 1
ATOM 1578 C CA . SER A 1 213 ? 14.961 -29.125 -11.742 1 75.19 213 SER A CA 1
ATOM 1579 C C . SER A 1 213 ? 14.227 -27.828 -12.031 1 75.19 213 SER A C 1
ATOM 1581 O O . SER A 1 213 ? 14.672 -27.016 -12.852 1 75.19 213 SER A O 1
ATOM 1583 N N . HIS A 1 214 ? 12.898 -27.828 -11.906 1 86.19 214 HIS A N 1
ATOM 1584 C CA . HIS A 1 214 ? 12.133 -26.578 -11.977 1 86.19 214 HIS A CA 1
ATOM 1585 C C . HIS A 1 214 ? 12.375 -25.719 -10.742 1 86.19 214 HIS A C 1
ATOM 1587 O O . HIS A 1 214 ? 12.594 -26.234 -9.648 1 86.19 214 HIS A O 1
ATOM 1593 N N . SER A 1 215 ? 12.453 -24.453 -11.023 1 91.62 215 SER A N 1
ATOM 1594 C CA . SER A 1 215 ? 12.609 -23.531 -9.906 1 91.62 215 SER A CA 1
ATOM 1595 C C . SER A 1 215 ? 11.289 -23.328 -9.164 1 91.62 215 SER A C 1
ATOM 1597 O O . SER A 1 215 ? 10.281 -22.969 -9.773 1 91.62 215 SER A O 1
ATOM 1599 N N . PRO A 1 216 ? 11.234 -23.531 -7.887 1 92 216 PRO A N 1
ATOM 1600 C CA . PRO A 1 216 ? 10 -23.375 -7.109 1 92 216 PRO A CA 1
ATOM 1601 C C . PRO A 1 216 ? 9.508 -21.922 -7.086 1 92 216 PRO A C 1
ATOM 1603 O O . PRO A 1 216 ? 8.352 -21.672 -6.734 1 92 216 PRO A O 1
ATOM 1606 N N . TYR A 1 217 ? 10.375 -21 -7.473 1 94.75 217 TYR A N 1
ATOM 1607 C CA . TYR A 1 217 ? 10.023 -19.594 -7.379 1 94.75 217 TYR A CA 1
ATOM 1608 C C . TYR A 1 217 ? 9.352 -19.109 -8.656 1 94.75 217 TYR A C 1
ATOM 1610 O O . TYR A 1 217 ? 8.82 -18 -8.711 1 94.75 217 TYR A O 1
ATOM 1618 N N . VAL A 1 218 ? 9.375 -19.922 -9.672 1 94.94 218 VAL A N 1
ATOM 1619 C CA . VAL A 1 218 ? 8.734 -19.531 -10.93 1 94.94 218 VAL A CA 1
ATOM 1620 C C . VAL A 1 218 ? 7.297 -20.062 -10.953 1 94.94 218 VAL A C 1
ATOM 1622 O O . VAL A 1 218 ? 7.062 -21.25 -11.164 1 94.94 218 VAL A O 1
ATOM 1625 N N . LEU A 1 219 ? 6.375 -19.203 -10.781 1 93.5 219 LEU A N 1
ATOM 1626 C CA . LEU A 1 219 ? 4.969 -19.594 -10.773 1 93.5 219 LEU A CA 1
ATOM 1627 C C . LEU A 1 219 ? 4.449 -19.797 -12.195 1 93.5 219 LEU A C 1
ATOM 1629 O O . LEU A 1 219 ? 3.709 -20.75 -12.461 1 93.5 219 LEU A O 1
ATOM 1633 N N . SER A 1 220 ? 4.711 -18.938 -13.039 1 88.44 220 SER A N 1
ATOM 1634 C CA . SER A 1 220 ? 4.406 -18.984 -14.469 1 88.44 220 SER A CA 1
ATOM 1635 C C . SER A 1 220 ? 5.344 -18.094 -15.273 1 88.44 220 SER A C 1
ATOM 1637 O O . SER A 1 220 ? 5.617 -16.969 -14.875 1 88.44 220 SER A O 1
ATOM 1639 N N . PRO A 1 221 ? 5.84 -18.828 -16.297 1 86.69 221 PRO A N 1
ATOM 1640 C CA . PRO A 1 221 ? 6.582 -17.891 -17.141 1 86.69 221 PRO A CA 1
ATOM 1641 C C . PRO A 1 221 ? 5.664 -16.969 -17.938 1 86.69 221 PRO A C 1
ATOM 1643 O O . PRO A 1 221 ? 4.824 -17.438 -18.703 1 86.69 221 PRO A O 1
ATOM 1646 N N . VAL A 1 222 ? 5.484 -15.805 -17.594 1 93.88 222 VAL A N 1
ATOM 1647 C CA . VAL A 1 222 ? 4.676 -14.797 -18.266 1 93.88 222 VAL A CA 1
ATOM 1648 C C . VAL A 1 222 ? 5.113 -14.672 -19.719 1 93.88 222 VAL A C 1
ATOM 1650 O O . VAL A 1 222 ? 4.273 -14.602 -20.625 1 93.88 222 VAL A O 1
ATOM 1653 N N . LEU A 1 223 ? 6.398 -14.844 -19.969 1 96.44 223 LEU A N 1
ATOM 1654 C CA . LEU A 1 223 ? 6.957 -14.766 -21.328 1 96.44 223 LEU A CA 1
ATOM 1655 C C . LEU A 1 223 ? 7.039 -16.156 -21.953 1 96.44 223 LEU A C 1
ATOM 1657 O O . LEU A 1 223 ? 7.332 -17.141 -21.266 1 96.44 223 LEU A O 1
ATOM 1661 N N . ARG A 1 224 ? 6.777 -16.188 -23.188 1 95 224 ARG A N 1
ATOM 1662 C CA . ARG A 1 224 ? 6.871 -17.469 -23.875 1 95 224 ARG A CA 1
ATOM 1663 C C . ARG A 1 224 ? 8.328 -17.906 -24.016 1 95 224 ARG A C 1
ATOM 1665 O O . ARG A 1 224 ? 9.188 -17.125 -24.422 1 95 224 ARG A O 1
ATOM 1672 N N . ARG A 1 225 ? 8.57 -19.156 -23.719 1 94.12 225 ARG A N 1
ATOM 1673 C CA . ARG A 1 225 ? 9.906 -19.75 -23.812 1 94.12 225 ARG A CA 1
ATOM 1674 C C . ARG A 1 225 ? 10.438 -19.641 -25.25 1 94.12 225 ARG A C 1
ATOM 1676 O O . ARG A 1 225 ? 11.594 -19.25 -25.453 1 94.12 225 ARG A O 1
ATOM 1683 N N . SER A 1 226 ? 9.578 -19.891 -26.234 1 93.06 226 SER A N 1
ATOM 1684 C CA . SER A 1 226 ? 9.977 -19.906 -27.641 1 93.06 226 SER A CA 1
ATOM 1685 C C . SER A 1 226 ? 10.344 -18.5 -28.125 1 93.06 226 SER A C 1
ATOM 1687 O O . SER A 1 226 ? 11.164 -18.359 -29.031 1 93.06 226 SER A O 1
ATOM 1689 N N . ALA A 1 227 ? 9.75 -17.547 -27.469 1 93.94 227 ALA A N 1
ATOM 1690 C CA . ALA A 1 227 ? 10.031 -16.172 -27.875 1 93.94 227 ALA A CA 1
ATOM 1691 C C . ALA A 1 227 ? 11.352 -15.68 -27.297 1 93.94 227 ALA A C 1
ATOM 1693 O O . ALA A 1 227 ? 12.164 -15.062 -28 1 93.94 227 ALA A O 1
ATOM 1694 N N . VAL A 1 228 ? 11.641 -15.984 -26.062 1 95.19 228 VAL A N 1
ATOM 1695 C CA . VAL A 1 228 ? 12.812 -15.469 -25.375 1 95.19 228 VAL A CA 1
ATOM 1696 C C . VAL A 1 228 ? 14.055 -16.25 -25.797 1 95.19 228 VAL A C 1
ATOM 1698 O O . VAL A 1 228 ? 15.125 -15.672 -26.016 1 95.19 228 VAL A O 1
ATOM 1701 N N . LEU A 1 229 ? 13.867 -17.578 -26 1 94.5 229 LEU A N 1
ATOM 1702 C CA . LEU A 1 229 ? 15.008 -18.438 -26.281 1 94.5 229 LEU A CA 1
ATOM 1703 C C . LEU A 1 229 ? 15.18 -18.656 -27.781 1 94.5 229 LEU A C 1
ATOM 1705 O O . LEU A 1 229 ? 15.938 -19.516 -28.219 1 94.5 229 LEU A O 1
ATOM 1709 N N . ASP A 1 230 ? 14.5 -17.844 -28.516 1 93.19 230 ASP A N 1
ATOM 1710 C CA . ASP A 1 230 ? 14.625 -17.969 -29.969 1 93.19 230 ASP A CA 1
ATOM 1711 C C . ASP A 1 230 ? 16.062 -17.734 -30.422 1 93.19 230 ASP A C 1
ATOM 1713 O O . ASP A 1 230 ? 16.672 -16.719 -30.047 1 93.19 230 ASP A O 1
ATOM 1717 N N . PRO A 1 231 ? 16.625 -18.578 -31.188 1 91.31 231 PRO A N 1
ATOM 1718 C CA . PRO A 1 231 ? 18.031 -18.453 -31.594 1 91.31 231 PRO A CA 1
ATOM 1719 C C . PRO A 1 231 ? 18.234 -17.406 -32.688 1 91.31 231 PRO A C 1
ATOM 1721 O O . PRO A 1 231 ? 19.359 -16.922 -32.875 1 91.31 231 PRO A O 1
ATOM 1724 N N . ILE A 1 232 ? 17.188 -17.062 -33.375 1 90.5 232 ILE A N 1
ATOM 1725 C CA . ILE A 1 232 ? 17.344 -16.172 -34.5 1 90.5 232 ILE A CA 1
ATOM 1726 C C . ILE A 1 232 ? 16.891 -14.758 -34.125 1 90.5 232 ILE A C 1
ATOM 1728 O O . ILE A 1 232 ? 17.656 -13.805 -34.219 1 90.5 232 ILE A O 1
ATOM 1732 N N . LYS A 1 233 ? 15.672 -14.672 -33.719 1 91.25 233 LYS A N 1
ATOM 1733 C CA . LYS A 1 233 ? 15.109 -13.383 -33.344 1 91.25 233 LYS A CA 1
ATOM 1734 C C . LYS A 1 233 ? 14.469 -13.438 -31.953 1 91.25 233 LYS A C 1
ATOM 1736 O O . LYS A 1 233 ? 13.242 -13.422 -31.828 1 91.25 233 LYS A O 1
ATOM 1741 N N . PRO A 1 234 ? 15.336 -13.305 -30.984 1 93.88 234 PRO A N 1
ATOM 1742 C CA . PRO A 1 234 ? 14.781 -13.367 -29.625 1 93.88 234 PRO A CA 1
ATOM 1743 C C . PRO A 1 234 ? 13.992 -12.117 -29.25 1 93.88 234 PRO A C 1
ATOM 1745 O O . PRO A 1 234 ? 14.281 -11.031 -29.75 1 93.88 234 PRO A O 1
ATOM 1748 N N . ARG A 1 235 ? 12.961 -12.305 -28.422 1 93.75 235 ARG A N 1
ATOM 1749 C CA . ARG A 1 235 ? 12.219 -11.18 -27.844 1 93.75 235 ARG A CA 1
ATOM 1750 C C . ARG A 1 235 ? 13.156 -10.195 -27.156 1 93.75 235 ARG A C 1
ATOM 1752 O O . ARG A 1 235 ? 14.055 -10.602 -26.406 1 93.75 235 ARG A O 1
ATOM 1759 N N . PRO A 1 236 ? 13.008 -8.977 -27.516 1 93 236 PRO A N 1
ATOM 1760 C CA . PRO A 1 236 ? 13.828 -8.023 -26.766 1 93 236 PRO A CA 1
ATOM 1761 C C . PRO A 1 236 ? 13.539 -8.047 -25.266 1 93 236 PRO A C 1
ATOM 1763 O O . PRO A 1 236 ? 12.438 -7.715 -24.844 1 93 236 PRO A O 1
ATOM 1766 N N . THR A 1 237 ? 14.477 -8.523 -24.5 1 96.12 237 THR A N 1
ATOM 1767 C CA . THR A 1 237 ? 14.344 -8.641 -23.047 1 96.12 237 THR A CA 1
ATOM 1768 C C . THR A 1 237 ? 15.398 -7.793 -22.344 1 96.12 237 THR A C 1
ATOM 1770 O O . THR A 1 237 ? 16.562 -7.781 -22.734 1 96.12 237 THR A O 1
ATOM 1773 N N . SER A 1 238 ? 14.961 -7.039 -21.344 1 95.81 238 SER A N 1
ATOM 1774 C CA . SER A 1 238 ? 15.891 -6.188 -20.609 1 95.81 238 SER A CA 1
ATOM 1775 C C . SER A 1 238 ? 16.953 -7.016 -19.906 1 95.81 238 SER A C 1
ATOM 1777 O O . SER A 1 238 ? 16.656 -8.086 -19.375 1 95.81 238 SER A O 1
ATOM 1779 N N . PRO A 1 239 ? 18.188 -6.508 -19.875 1 96.12 239 PRO A N 1
ATOM 1780 C CA . PRO A 1 239 ? 19.234 -7.234 -19.156 1 96.12 239 PRO A CA 1
ATOM 1781 C C . PRO A 1 239 ? 18.922 -7.43 -17.672 1 96.12 239 PRO A C 1
ATOM 1783 O O . PRO A 1 239 ? 19.312 -8.438 -17.094 1 96.12 239 PRO A O 1
ATOM 1786 N N . ALA A 1 240 ? 18.25 -6.492 -17.078 1 96.94 240 ALA A N 1
ATOM 1787 C CA . ALA A 1 240 ? 17.875 -6.621 -15.664 1 96.94 240 ALA A CA 1
ATOM 1788 C C . ALA A 1 240 ? 16.969 -7.82 -15.445 1 96.94 240 ALA A C 1
ATOM 1790 O O . ALA A 1 240 ? 17.125 -8.57 -14.477 1 96.94 240 ALA A O 1
ATOM 1791 N N . LEU A 1 241 ? 16 -7.965 -16.344 1 97.88 241 LEU A N 1
ATOM 1792 C CA . LEU A 1 241 ? 15.094 -9.102 -16.219 1 97.88 241 LEU A CA 1
ATOM 1793 C C . LEU A 1 241 ? 15.844 -10.414 -16.422 1 97.88 241 LEU A C 1
ATOM 1795 O O . LEU A 1 241 ? 15.641 -11.375 -15.672 1 97.88 241 LEU A O 1
ATOM 1799 N N . LEU A 1 242 ? 16.703 -10.438 -17.453 1 97.88 242 LEU A N 1
ATOM 1800 C CA . LEU A 1 242 ? 17.484 -11.648 -17.719 1 97.88 242 LEU A CA 1
ATOM 1801 C C . LEU A 1 242 ? 18.344 -12.008 -16.516 1 97.88 242 LEU A C 1
ATOM 1803 O O . LEU A 1 242 ? 18.391 -13.172 -16.109 1 97.88 242 LEU A O 1
ATOM 1807 N N . ALA A 1 243 ? 19 -11.023 -15.961 1 97.62 243 ALA A N 1
ATOM 1808 C CA . ALA A 1 243 ? 19.828 -11.266 -14.773 1 97.62 243 ALA A CA 1
ATOM 1809 C C . ALA A 1 243 ? 18.984 -11.766 -13.609 1 97.62 243 ALA A C 1
ATOM 1811 O O . ALA A 1 243 ? 19.406 -12.648 -12.859 1 97.62 243 ALA A O 1
ATOM 1812 N N . THR A 1 244 ? 17.828 -11.227 -13.438 1 98.25 244 THR A N 1
ATOM 1813 C CA . THR A 1 244 ? 16.938 -11.625 -12.352 1 98.25 244 THR A CA 1
ATOM 1814 C C . THR A 1 244 ? 16.438 -13.047 -12.562 1 98.25 244 THR A C 1
ATOM 1816 O O . THR A 1 244 ? 16.281 -13.805 -11.602 1 98.25 244 THR A O 1
ATOM 1819 N N . MET A 1 245 ? 16.156 -13.391 -13.828 1 97.75 245 MET A N 1
ATOM 1820 C CA . MET A 1 245 ? 15.758 -14.758 -14.133 1 97.75 245 MET A CA 1
ATOM 1821 C C . MET A 1 245 ? 16.859 -15.75 -13.766 1 97.75 245 MET A C 1
ATOM 1823 O O . MET A 1 245 ? 16.594 -16.797 -13.188 1 97.75 245 MET A O 1
ATOM 1827 N N . LEU A 1 246 ? 18.078 -15.391 -14.094 1 97.75 246 LEU A N 1
ATOM 1828 C CA . LEU A 1 246 ? 19.219 -16.234 -13.727 1 97.75 246 LEU A CA 1
ATOM 1829 C C . LEU A 1 246 ? 19.344 -16.328 -12.211 1 97.75 246 LEU A C 1
ATOM 1831 O O . LEU A 1 246 ? 19.562 -17.422 -11.672 1 97.75 246 LEU A O 1
ATOM 1835 N N . TRP A 1 247 ? 19.219 -15.195 -11.547 1 97.81 247 TRP A N 1
ATOM 1836 C CA . TRP A 1 247 ? 19.297 -15.133 -10.086 1 97.81 247 TRP A CA 1
ATOM 1837 C C . TRP A 1 247 ? 18.25 -16.016 -9.445 1 97.81 247 TRP A C 1
ATOM 1839 O O . TRP A 1 247 ? 18.531 -16.75 -8.492 1 97.81 247 TRP A O 1
ATOM 1849 N N . CYS A 1 248 ? 17.047 -16.016 -9.953 1 97.06 248 CYS A N 1
ATOM 1850 C CA . CYS A 1 248 ? 15.93 -16.812 -9.453 1 97.06 248 CYS A CA 1
ATOM 1851 C C . CYS A 1 248 ? 16.219 -18.297 -9.602 1 97.06 248 CYS A C 1
ATOM 1853 O O . CYS A 1 248 ? 16.094 -19.062 -8.641 1 97.06 248 CYS A O 1
ATOM 1855 N N . ALA A 1 249 ? 16.688 -18.703 -10.758 1 95.88 249 ALA A N 1
ATOM 1856 C CA . ALA A 1 249 ? 16.953 -20.109 -11.039 1 95.88 249 ALA A CA 1
ATOM 1857 C C . ALA A 1 249 ? 18.156 -20.609 -10.25 1 95.88 249 ALA A C 1
ATOM 1859 O O . ALA A 1 249 ? 18.219 -21.781 -9.875 1 95.88 249 ALA A O 1
ATOM 1860 N N . ALA A 1 250 ? 19.062 -19.734 -9.922 1 95.81 250 ALA A N 1
ATOM 1861 C CA . ALA A 1 250 ? 20.312 -20.109 -9.266 1 95.81 250 ALA A CA 1
ATOM 1862 C C . ALA A 1 250 ? 20.062 -20.547 -7.824 1 95.81 250 ALA A C 1
ATOM 1864 O O . ALA A 1 250 ? 20.859 -21.297 -7.25 1 95.81 250 ALA A O 1
ATOM 1865 N N . HIS A 1 251 ? 19.016 -20.141 -7.211 1 93 251 HIS A N 1
ATOM 1866 C CA . HIS A 1 251 ? 18.734 -20.469 -5.82 1 93 251 HIS A CA 1
ATOM 1867 C C . HIS A 1 251 ? 18.516 -21.969 -5.637 1 93 251 HIS A C 1
ATOM 1869 O O . HIS A 1 251 ? 18.812 -22.516 -4.574 1 93 251 HIS A O 1
ATOM 1875 N N . THR A 1 252 ? 18.016 -22.578 -6.695 1 89.56 252 THR A N 1
ATOM 1876 C CA . THR A 1 252 ? 17.672 -23.984 -6.52 1 89.56 252 THR A CA 1
ATOM 1877 C C . THR A 1 252 ? 18.219 -24.828 -7.66 1 89.56 252 THR A C 1
ATOM 1879 O O . THR A 1 252 ? 17.812 -25.969 -7.848 1 89.56 252 THR A O 1
ATOM 1882 N N . ALA A 1 253 ? 19.062 -24.281 -8.43 1 89.31 253 ALA A N 1
ATOM 1883 C CA . ALA A 1 253 ? 19.625 -25.031 -9.555 1 89.31 253 ALA A CA 1
ATOM 1884 C C . ALA A 1 253 ? 20.406 -26.25 -9.07 1 89.31 253 ALA A C 1
ATOM 1886 O O . ALA A 1 253 ? 20.969 -26.234 -7.977 1 89.31 253 ALA A O 1
ATOM 1887 N N . ASN A 1 254 ? 20.375 -27.234 -9.906 1 85.25 254 ASN A N 1
ATOM 1888 C CA . ASN A 1 254 ? 21.125 -28.453 -9.633 1 85.25 254 ASN A CA 1
ATOM 1889 C C . ASN A 1 254 ? 22.312 -28.609 -10.562 1 85.25 254 ASN A C 1
ATOM 1891 O O . ASN A 1 254 ? 22.297 -28.109 -11.695 1 85.25 254 ASN A O 1
ATOM 1895 N N . GLY A 1 255 ? 23.406 -29.094 -10.039 1 83.75 255 GLY A N 1
ATOM 1896 C CA . GLY A 1 255 ? 24.625 -29.312 -10.82 1 83.75 255 GLY A CA 1
ATOM 1897 C C . GLY A 1 255 ? 25.875 -29.328 -9.969 1 83.75 255 GLY A C 1
ATOM 1898 O O . GLY A 1 255 ? 25.844 -28.953 -8.797 1 83.75 255 GLY A O 1
ATOM 1899 N N . ARG A 1 256 ? 26.906 -29.781 -10.602 1 87.44 256 ARG A N 1
ATOM 1900 C CA . ARG A 1 256 ? 28.172 -29.906 -9.914 1 87.44 256 ARG A CA 1
ATOM 1901 C C . ARG A 1 256 ? 28.641 -28.562 -9.375 1 87.44 256 ARG A C 1
ATOM 1903 O O . ARG A 1 256 ? 29.156 -28.484 -8.258 1 87.44 256 ARG A O 1
ATOM 1910 N N . LEU A 1 257 ? 28.375 -27.562 -10.172 1 89.12 257 LEU A N 1
ATOM 1911 C CA . LEU A 1 257 ? 28.797 -26.219 -9.82 1 89.12 257 LEU A CA 1
ATOM 1912 C C . LEU A 1 257 ? 28.141 -25.766 -8.516 1 89.12 257 LEU A C 1
ATOM 1914 O O . LEU A 1 257 ? 28.781 -25.109 -7.691 1 89.12 257 LEU A O 1
ATOM 1918 N N . TYR A 1 258 ? 27.016 -26.156 -8.258 1 89.31 258 TYR A N 1
ATOM 1919 C CA . TYR A 1 258 ? 26.234 -25.641 -7.141 1 89.31 258 TYR A CA 1
ATOM 1920 C C . TYR A 1 258 ? 26.391 -26.516 -5.902 1 89.31 258 TYR A C 1
ATOM 1922 O O . TYR A 1 258 ? 26.062 -26.094 -4.793 1 89.31 258 TYR A O 1
ATOM 1930 N N . TYR A 1 259 ? 27.031 -27.688 -6.113 1 87.69 259 TYR A N 1
ATOM 1931 C CA . TYR A 1 259 ? 27.219 -28.594 -4.988 1 87.69 259 TYR A CA 1
ATOM 1932 C C . TYR A 1 259 ? 28.5 -28.266 -4.23 1 87.69 259 TYR A C 1
ATOM 1934 O O . TYR A 1 259 ? 28.688 -28.719 -3.098 1 87.69 259 TYR A O 1
ATOM 1942 N N . ILE A 1 260 ? 29.312 -27.5 -4.871 1 89.25 260 ILE A N 1
ATOM 1943 C CA . ILE A 1 260 ? 30.516 -27.031 -4.18 1 89.25 260 ILE A CA 1
ATOM 1944 C C . ILE A 1 260 ? 30.125 -26.047 -3.072 1 89.25 260 ILE A C 1
ATOM 1946 O O . ILE A 1 260 ? 29.406 -25.078 -3.32 1 89.25 260 ILE A O 1
ATOM 1950 N N . PRO A 1 261 ? 30.531 -26.391 -1.885 1 88.81 261 PRO A N 1
ATOM 1951 C CA . PRO A 1 261 ? 30.125 -25.547 -0.763 1 88.81 261 PRO A CA 1
ATOM 1952 C C . PRO A 1 261 ? 30.469 -24.078 -0.976 1 88.81 261 PRO A C 1
ATOM 1954 O O . PRO A 1 261 ? 31.594 -23.75 -1.355 1 88.81 261 PRO A O 1
ATOM 1957 N N . GLY A 1 262 ? 29.531 -23.219 -0.816 1 88.75 262 GLY A N 1
ATOM 1958 C CA . GLY A 1 262 ? 29.734 -21.781 -0.904 1 88.75 262 GLY A CA 1
ATOM 1959 C C . GLY A 1 262 ? 29.578 -21.25 -2.314 1 88.75 262 GLY A C 1
ATOM 1960 O O . GLY A 1 262 ? 29.438 -20.047 -2.512 1 88.75 262 GLY A O 1
ATOM 1961 N N . SER A 1 263 ? 29.656 -22.141 -3.258 1 90.31 263 SER A N 1
ATOM 1962 C CA . SER A 1 263 ? 29.594 -21.703 -4.652 1 90.31 263 SER A CA 1
ATOM 1963 C C . SER A 1 263 ? 28.234 -21.109 -4.988 1 90.31 263 SER A C 1
ATOM 1965 O O . SER A 1 263 ? 28.156 -20.078 -5.668 1 90.31 263 SER A O 1
ATOM 1967 N N . ARG A 1 264 ? 27.188 -21.719 -4.539 1 92.5 264 ARG A N 1
ATOM 1968 C CA . ARG A 1 264 ? 25.859 -21.203 -4.809 1 92.5 264 ARG A CA 1
ATOM 1969 C C . ARG A 1 264 ? 25.688 -19.812 -4.219 1 92.5 264 ARG A C 1
ATOM 1971 O O . ARG A 1 264 ? 25.188 -18.906 -4.891 1 92.5 264 ARG A O 1
ATOM 1978 N N . ALA A 1 265 ? 26.109 -19.656 -2.973 1 89.75 265 ALA A N 1
ATOM 1979 C CA . ALA A 1 265 ? 25.984 -18.375 -2.301 1 89.75 265 ALA A CA 1
ATOM 1980 C C . ALA A 1 265 ? 26.75 -17.281 -3.047 1 89.75 265 ALA A C 1
ATOM 1982 O O . ALA A 1 265 ? 26.281 -16.156 -3.16 1 89.75 265 ALA A O 1
ATOM 1983 N N . ARG A 1 266 ? 27.875 -17.625 -3.531 1 88.94 266 ARG A N 1
ATOM 1984 C CA . ARG A 1 266 ? 28.703 -16.688 -4.273 1 88.94 266 ARG A CA 1
ATOM 1985 C C . ARG A 1 266 ? 28.031 -16.281 -5.578 1 88.94 266 ARG A C 1
ATOM 1987 O O . ARG A 1 266 ? 28.016 -15.094 -5.926 1 88.94 266 ARG A O 1
ATOM 1994 N N . ILE A 1 267 ? 27.516 -17.266 -6.277 1 93.12 267 ILE A N 1
ATOM 1995 C CA . ILE A 1 267 ? 26.859 -17 -7.555 1 93.12 267 ILE A CA 1
ATOM 1996 C C . ILE A 1 267 ? 25.609 -16.141 -7.328 1 93.12 267 ILE A C 1
ATOM 1998 O O . ILE A 1 267 ? 25.391 -15.156 -8.031 1 93.12 267 ILE A O 1
ATOM 2002 N N . VAL A 1 268 ? 24.75 -16.531 -6.328 1 93.81 268 VAL A N 1
ATOM 2003 C CA . VAL A 1 268 ? 23.516 -15.82 -6.023 1 93.81 268 VAL A CA 1
ATOM 2004 C C . VAL A 1 268 ? 23.844 -14.383 -5.613 1 93.81 268 VAL A C 1
ATOM 2006 O O . VAL A 1 268 ? 23.156 -13.445 -6.039 1 93.81 268 VAL A O 1
ATOM 2009 N N . ASP A 1 269 ? 24.875 -14.188 -4.883 1 90.88 269 ASP A N 1
ATOM 2010 C CA . ASP A 1 269 ? 25.266 -12.859 -4.434 1 90.88 269 ASP A CA 1
ATOM 2011 C C . ASP A 1 269 ? 25.734 -12 -5.602 1 90.88 269 ASP A C 1
ATOM 2013 O O . ASP A 1 269 ? 25.406 -10.812 -5.688 1 90.88 269 ASP A O 1
ATOM 2017 N N . HIS A 1 270 ? 26.531 -12.602 -6.418 1 91.69 270 HIS A N 1
ATOM 2018 C CA . HIS A 1 270 ? 27.031 -11.883 -7.586 1 91.69 270 HIS A CA 1
ATOM 2019 C C . HIS A 1 270 ? 25.875 -11.461 -8.5 1 91.69 270 HIS A C 1
ATOM 2021 O O . HIS A 1 270 ? 25.844 -10.328 -8.977 1 91.69 270 HIS A O 1
ATOM 2027 N N . LEU A 1 271 ? 25 -12.383 -8.758 1 94.75 271 LEU A N 1
ATOM 2028 C CA . LEU A 1 271 ? 23.875 -12.086 -9.633 1 94.75 271 LEU A CA 1
ATOM 2029 C C . LEU A 1 271 ? 22.969 -11.023 -9.008 1 94.75 271 LEU A C 1
ATOM 2031 O O . LEU A 1 271 ? 22.438 -10.172 -9.719 1 94.75 271 LEU A O 1
ATOM 2035 N N . TYR A 1 272 ? 22.812 -11.094 -7.715 1 94.06 272 TYR A N 1
ATOM 2036 C CA . TYR A 1 272 ? 22.031 -10.062 -7.043 1 94.06 272 TYR A CA 1
ATOM 2037 C C . TYR A 1 272 ? 22.656 -8.688 -7.227 1 94.06 272 TYR A C 1
ATOM 2039 O O . TYR A 1 272 ? 21.969 -7.715 -7.52 1 94.06 272 TYR A O 1
ATOM 2047 N N . CYS A 1 273 ? 23.906 -8.57 -7.086 1 92.44 273 CYS A N 1
ATOM 2048 C CA . CYS A 1 273 ? 24.625 -7.312 -7.266 1 92.44 273 CYS A CA 1
ATOM 2049 C C . CYS A 1 273 ? 24.484 -6.812 -8.695 1 92.44 273 CYS A C 1
ATOM 2051 O O . CYS A 1 273 ? 24.359 -5.609 -8.93 1 92.44 273 CYS A O 1
ATOM 2053 N N . LEU A 1 274 ? 24.562 -7.754 -9.547 1 93.38 274 LEU A N 1
ATOM 2054 C CA . LEU A 1 274 ? 24.391 -7.391 -10.953 1 93.38 274 LEU A CA 1
ATOM 2055 C C . LEU A 1 274 ? 23.016 -6.809 -11.203 1 93.38 274 LEU A C 1
ATOM 2057 O O . LEU A 1 274 ? 22.875 -5.793 -11.891 1 93.38 274 LEU A O 1
ATOM 2061 N N . VAL A 1 275 ? 21.984 -7.457 -10.672 1 95.94 275 VAL A N 1
ATOM 2062 C CA . VAL A 1 275 ? 20.625 -6.961 -10.82 1 95.94 275 VAL A CA 1
ATOM 2063 C C . VAL A 1 275 ? 20.516 -5.555 -10.234 1 95.94 275 VAL A C 1
ATOM 2065 O O . VAL A 1 275 ? 19.938 -4.66 -10.859 1 95.94 275 VAL A O 1
ATOM 2068 N N . MET A 1 276 ? 21.078 -5.316 -9.047 1 93.19 276 MET A N 1
ATOM 2069 C CA . MET A 1 276 ? 21.031 -4.012 -8.391 1 93.19 276 MET A CA 1
ATOM 2070 C C . MET A 1 276 ? 21.719 -2.947 -9.242 1 93.19 276 MET A C 1
ATOM 2072 O O . MET A 1 276 ? 21.25 -1.813 -9.328 1 93.19 276 MET A O 1
ATOM 2076 N N . SER A 1 277 ? 22.797 -3.314 -9.852 1 91.88 277 SER A N 1
ATOM 2077 C CA . SER A 1 277 ? 23.531 -2.385 -10.703 1 91.88 277 SER A CA 1
ATOM 2078 C C . SER A 1 277 ? 22.719 -2.004 -11.938 1 91.88 277 SER A C 1
ATOM 2080 O O . SER A 1 277 ? 22.688 -0.835 -12.328 1 91.88 277 SER A O 1
ATOM 2082 N N . LEU A 1 278 ? 22.047 -2.975 -12.469 1 92.81 278 LEU A N 1
ATOM 2083 C CA . LEU A 1 278 ? 21.281 -2.729 -13.68 1 92.81 278 LEU A CA 1
ATOM 2084 C C . LEU A 1 278 ? 20.016 -1.933 -13.359 1 92.81 278 LEU A C 1
ATOM 2086 O O . LEU A 1 278 ? 19.516 -1.202 -14.219 1 92.81 278 LEU A O 1
ATOM 2090 N N . LEU A 1 279 ? 19.5 -2.064 -12.148 1 92.88 279 LEU A N 1
ATOM 2091 C CA . LEU A 1 279 ? 18.266 -1.403 -11.75 1 92.88 279 LEU A CA 1
ATOM 2092 C C . LEU A 1 279 ? 18.516 0.057 -11.391 1 92.88 279 LEU A C 1
ATOM 2094 O O . LEU A 1 279 ? 17.578 0.848 -11.297 1 92.88 279 LEU A O 1
ATOM 2098 N N . GLN A 1 280 ? 19.656 0.499 -11.195 1 87 280 GLN A N 1
ATOM 2099 C CA . GLN A 1 280 ? 19.969 1.852 -10.75 1 87 280 GLN A CA 1
ATOM 2100 C C . GLN A 1 280 ? 19.391 2.895 -11.703 1 87 280 GLN A C 1
ATOM 2102 O O . GLN A 1 280 ? 18.859 3.92 -11.273 1 87 280 GLN A O 1
ATOM 2107 N N . ARG A 1 281 ? 19.375 2.566 -12.898 1 84.19 281 ARG A N 1
ATOM 2108 C CA . ARG A 1 281 ? 18.891 3.557 -13.852 1 84.19 281 ARG A CA 1
ATOM 2109 C C . ARG A 1 281 ? 17.469 3.229 -14.312 1 84.19 281 ARG A C 1
ATOM 2111 O O . ARG A 1 281 ? 16.781 4.09 -14.852 1 84.19 281 ARG A O 1
ATOM 2118 N N . LEU A 1 282 ? 17.109 2.027 -14.023 1 88.12 282 LEU A N 1
ATOM 2119 C CA . LEU A 1 282 ? 15.805 1.601 -14.523 1 88.12 282 LEU A CA 1
ATOM 2120 C C . LEU A 1 282 ? 14.711 1.867 -13.492 1 88.12 282 LEU A C 1
ATOM 2122 O O . LEU A 1 282 ? 13.555 2.088 -13.852 1 88.12 282 LEU A O 1
ATOM 2126 N N . ASP A 1 283 ? 15.086 1.843 -12.25 1 90.88 283 ASP A N 1
ATOM 2127 C CA . ASP A 1 283 ? 14.117 2.049 -11.18 1 90.88 283 ASP A CA 1
ATOM 2128 C C . ASP A 1 283 ? 13.656 3.504 -11.133 1 90.88 283 ASP A C 1
ATOM 2130 O O . ASP A 1 283 ? 14.469 4.41 -10.906 1 90.88 283 ASP A O 1
ATOM 2134 N N . PRO A 1 284 ? 12.367 3.721 -11.328 1 90.75 284 PRO A N 1
ATOM 2135 C CA . PRO A 1 284 ? 11.852 5.09 -11.305 1 90.75 284 PRO A CA 1
ATOM 2136 C C . PRO A 1 284 ? 12.07 5.781 -9.961 1 90.75 284 PRO A C 1
ATOM 2138 O O . PRO A 1 284 ? 12.133 7.012 -9.898 1 90.75 284 PRO A O 1
ATOM 2141 N N . ASP A 1 285 ? 12.195 5.062 -8.891 1 91.19 285 ASP A N 1
ATOM 2142 C CA . ASP A 1 285 ? 12.344 5.633 -7.555 1 91.19 285 ASP A CA 1
ATOM 2143 C C . ASP A 1 285 ? 13.68 6.359 -7.418 1 91.19 285 ASP A C 1
ATOM 2145 O O . ASP A 1 285 ? 13.875 7.141 -6.484 1 91.19 285 ASP A O 1
ATOM 2149 N N . ASN A 1 286 ? 14.586 6.121 -8.336 1 90.44 286 ASN A N 1
ATOM 2150 C CA . ASN A 1 286 ? 15.906 6.746 -8.273 1 90.44 286 ASN A CA 1
ATOM 2151 C C . ASN A 1 286 ? 15.938 8.062 -9.055 1 90.44 286 ASN A C 1
ATOM 2153 O O . ASN A 1 286 ? 16.969 8.727 -9.117 1 90.44 286 ASN A O 1
ATOM 2157 N N . TRP A 1 287 ? 14.797 8.43 -9.578 1 90.31 287 TRP A N 1
ATOM 2158 C CA . TRP A 1 287 ? 14.727 9.617 -10.422 1 90.31 287 TRP A CA 1
ATOM 2159 C C . TRP A 1 287 ? 13.859 10.695 -9.773 1 90.31 287 TRP A C 1
ATOM 2161 O O . TRP A 1 287 ? 12.914 10.375 -9.039 1 90.31 287 TRP A O 1
ATOM 2171 N N . ARG A 1 288 ? 14.234 11.906 -10.023 1 88.5 288 ARG A N 1
ATOM 2172 C CA . ARG A 1 288 ? 13.477 13.062 -9.555 1 88.5 288 ARG A CA 1
ATOM 2173 C C . ARG A 1 288 ? 13.094 13.977 -10.711 1 88.5 288 ARG A C 1
ATOM 2175 O O . ARG A 1 288 ? 13.914 14.234 -11.602 1 88.5 288 ARG A O 1
ATOM 2182 N N . ARG A 1 289 ? 11.891 14.391 -10.711 1 87.94 289 ARG A N 1
ATOM 2183 C CA . ARG A 1 289 ? 11.453 15.352 -11.711 1 87.94 289 ARG A CA 1
ATOM 2184 C C . ARG A 1 289 ? 11.844 16.781 -11.312 1 87.94 289 ARG A C 1
ATOM 2186 O O . ARG A 1 289 ? 11.641 17.172 -10.164 1 87.94 289 ARG A O 1
ATOM 2193 N N . VAL A 1 290 ? 12.508 17.453 -12.117 1 83.25 290 VAL A N 1
ATOM 2194 C CA . VAL A 1 290 ? 12.891 18.844 -11.914 1 83.25 290 VAL A CA 1
ATOM 2195 C C . VAL A 1 290 ? 12.406 19.688 -13.086 1 83.25 290 VAL A C 1
ATOM 2197 O O . VAL A 1 290 ? 11.898 19.156 -14.078 1 83.25 290 VAL A O 1
ATOM 2200 N N . ASN A 1 291 ? 12.453 20.938 -12.781 1 78.31 291 ASN A N 1
ATOM 2201 C CA . ASN A 1 291 ? 12.117 21.812 -13.898 1 78.31 291 ASN A CA 1
ATOM 2202 C C . ASN A 1 291 ? 13.023 21.578 -15.094 1 78.31 291 ASN A C 1
ATOM 2204 O O . ASN A 1 291 ? 14.25 21.672 -14.977 1 78.31 291 ASN A O 1
ATOM 2208 N N . GLY A 1 292 ? 12.508 21.172 -16.062 1 78.25 292 GLY A N 1
ATOM 2209 C CA . GLY A 1 292 ? 13.273 20.953 -17.281 1 78.25 292 GLY A CA 1
ATOM 2210 C C . GLY A 1 292 ? 13.469 19.484 -17.609 1 78.25 292 GLY A C 1
ATOM 2211 O O . GLY A 1 292 ? 14.016 19.141 -18.672 1 78.25 292 GLY A O 1
ATOM 2212 N N . GLY A 1 293 ? 13.172 18.703 -16.609 1 86.81 293 GLY A N 1
ATOM 2213 C CA . GLY A 1 293 ? 13.312 17.297 -16.953 1 86.81 293 GLY A CA 1
ATOM 2214 C C . GLY A 1 293 ? 13.453 16.391 -15.742 1 86.81 293 GLY A C 1
ATOM 2215 O O . GLY A 1 293 ? 12.734 16.547 -14.758 1 86.81 293 GLY A O 1
ATOM 2216 N N . TRP A 1 294 ? 14.336 15.312 -15.945 1 90 294 TRP A N 1
ATOM 2217 C CA . TRP A 1 294 ? 14.547 14.289 -14.922 1 90 294 TRP A CA 1
ATOM 2218 C C . TRP A 1 294 ? 16 14.234 -14.484 1 90 294 TRP A C 1
ATOM 2220 O O . TRP A 1 294 ? 16.906 14.398 -15.305 1 90 294 TRP A O 1
ATOM 2230 N N . GLN A 1 295 ? 16.219 14.086 -13.203 1 88.88 295 GLN A N 1
ATOM 2231 C CA . GLN A 1 295 ? 17.562 13.945 -12.656 1 88.88 295 GLN A CA 1
ATOM 2232 C C . GLN A 1 295 ? 17.672 12.695 -11.781 1 88.88 295 GLN A C 1
ATOM 2234 O O . GLN A 1 295 ? 16.703 12.281 -11.156 1 88.88 295 GLN A O 1
ATOM 2239 N N . LEU A 1 296 ? 18.828 12.141 -11.797 1 87.81 296 LEU A N 1
ATOM 2240 C CA . LEU A 1 296 ? 19.094 11.023 -10.891 1 87.81 296 LEU A CA 1
ATOM 2241 C C . LEU A 1 296 ? 19.359 11.523 -9.477 1 87.81 296 LEU A C 1
ATOM 2243 O O . LEU A 1 296 ? 20.141 12.453 -9.281 1 87.81 296 LEU A O 1
ATOM 2247 N N . GLU A 1 297 ? 18.781 10.953 -8.492 1 86.5 297 GLU A N 1
ATOM 2248 C CA . GLU A 1 297 ? 18.953 11.367 -7.105 1 86.5 297 GLU A CA 1
ATOM 2249 C C . GLU A 1 297 ? 20.391 11.164 -6.637 1 86.5 297 GLU A C 1
ATOM 2251 O O . GLU A 1 297 ? 20.891 11.938 -5.809 1 86.5 297 GLU A O 1
ATOM 2256 N N . ASN A 1 298 ? 21.062 10.195 -7.16 1 83.5 298 ASN A N 1
ATOM 2257 C CA . ASN A 1 298 ? 22.438 9.914 -6.766 1 83.5 298 ASN A CA 1
ATOM 2258 C C . ASN A 1 298 ? 23.391 11.008 -7.246 1 83.5 298 ASN A C 1
ATOM 2260 O O . ASN A 1 298 ? 24.484 11.18 -6.691 1 83.5 298 ASN A O 1
ATOM 2264 N N . ASP A 1 299 ? 23 11.719 -8.273 1 82.56 299 ASP A N 1
ATOM 2265 C CA . ASP A 1 299 ? 23.828 12.82 -8.75 1 82.56 299 ASP A CA 1
ATOM 2266 C C . ASP A 1 299 ? 23.922 13.93 -7.703 1 82.56 299 ASP A C 1
ATOM 2268 O O . ASP A 1 299 ? 24.984 14.523 -7.512 1 82.56 299 ASP A O 1
ATOM 2272 N N . CYS A 1 300 ? 22.812 14.062 -7.098 1 80.31 300 CYS A N 1
ATOM 2273 C CA . CYS A 1 300 ? 22.766 15.086 -6.055 1 80.31 300 CYS A CA 1
ATOM 2274 C C . CYS A 1 300 ? 23.625 14.68 -4.859 1 80.31 300 CYS A C 1
ATOM 2276 O O . CYS A 1 300 ? 24.359 15.508 -4.316 1 80.31 300 CYS A O 1
ATOM 2278 N N . VAL A 1 301 ? 23.672 13.5 -4.492 1 79.88 301 VAL A N 1
ATOM 2279 C CA . VAL A 1 301 ? 24.406 12.992 -3.334 1 79.88 301 VAL A CA 1
ATOM 2280 C C . VAL A 1 301 ? 25.906 13 -3.619 1 79.88 301 VAL A C 1
ATOM 2282 O O . VAL A 1 301 ? 26.703 13.398 -2.766 1 79.88 301 VAL A O 1
ATOM 2285 N N . SER A 1 302 ? 26.203 12.656 -4.789 1 78.5 302 SER A N 1
ATOM 2286 C CA . SER A 1 302 ? 27.609 12.609 -5.168 1 78.5 302 SER A CA 1
ATOM 2287 C C . SER A 1 302 ? 28.219 14.008 -5.219 1 78.5 302 SER A C 1
ATOM 2289 O O . SER A 1 302 ? 29.375 14.195 -4.84 1 78.5 302 SER A O 1
ATOM 2291 N N . ALA A 1 303 ? 27.438 14.953 -5.648 1 73.5 303 ALA A N 1
ATOM 2292 C CA . ALA A 1 303 ? 27.906 16.344 -5.707 1 73.5 303 ALA A CA 1
ATOM 2293 C C . ALA A 1 303 ? 28.172 16.891 -4.309 1 73.5 303 ALA A C 1
ATOM 2295 O O . ALA A 1 303 ? 29.188 17.562 -4.086 1 73.5 303 ALA A O 1
ATOM 2296 N N . LEU A 1 304 ? 27.359 16.562 -3.43 1 74.56 304 LEU A N 1
ATOM 2297 C CA . LEU A 1 304 ? 27.5 17.031 -2.055 1 74.56 304 LEU A CA 1
ATOM 2298 C C . LEU A 1 304 ? 28.688 16.375 -1.372 1 74.56 304 LEU A C 1
ATOM 2300 O O . LEU A 1 304 ? 29.469 17.031 -0.678 1 74.56 304 LEU A O 1
ATOM 2304 N N . ASP A 1 305 ? 28.781 15.109 -1.629 1 73.31 305 ASP A N 1
ATOM 2305 C CA . ASP A 1 305 ? 29.859 14.344 -0.99 1 73.31 305 ASP A CA 1
ATOM 2306 C C . ASP A 1 305 ? 31.219 14.773 -1.514 1 73.31 305 ASP A C 1
ATOM 2308 O O . ASP A 1 305 ? 32.219 14.719 -0.788 1 73.31 305 ASP A O 1
ATOM 2312 N N . ALA A 1 306 ? 31.094 15.195 -2.783 1 69.5 306 ALA A N 1
ATOM 2313 C CA . ALA A 1 306 ? 32.344 15.656 -3.398 1 69.5 306 ALA A CA 1
ATOM 2314 C C . ALA A 1 306 ? 32.656 17.078 -2.965 1 69.5 306 ALA A C 1
ATOM 2316 O O . ALA A 1 306 ? 33.719 17.609 -3.326 1 69.5 306 ALA A O 1
ATOM 2317 N N . GLY A 1 307 ? 31.859 17.641 -2.162 1 69.19 307 GLY A N 1
ATOM 2318 C CA . GLY A 1 307 ? 32.094 18.984 -1.685 1 69.19 307 GLY A CA 1
ATOM 2319 C C . GLY A 1 307 ? 31.828 20.047 -2.732 1 69.19 307 GLY A C 1
ATOM 2320 O O . GLY A 1 307 ? 32.312 21.172 -2.633 1 69.19 307 GLY A O 1
ATOM 2321 N N . ASP A 1 308 ? 31.219 19.562 -3.867 1 70.75 308 ASP A N 1
ATOM 2322 C CA . ASP A 1 308 ? 30.891 20.5 -4.93 1 70.75 308 ASP A CA 1
ATOM 2323 C C . ASP A 1 308 ? 29.375 20.531 -5.184 1 70.75 308 ASP A C 1
ATOM 2325 O O . ASP A 1 308 ? 28.906 19.969 -6.172 1 70.75 308 ASP A O 1
ATOM 2329 N N . PRO A 1 309 ? 28.734 21.188 -4.336 1 66.56 309 PRO A N 1
ATOM 2330 C CA . PRO A 1 309 ? 27.281 21.188 -4.457 1 66.56 309 PRO A CA 1
ATOM 2331 C C . PRO A 1 309 ? 26.781 21.828 -5.75 1 66.56 309 PRO A C 1
ATOM 2333 O O . PRO A 1 309 ? 25.672 21.578 -6.191 1 66.56 309 PRO A O 1
ATOM 2336 N N . ASP A 1 310 ? 27.656 22.578 -6.367 1 65.88 310 ASP A N 1
ATOM 2337 C CA . ASP A 1 310 ? 27.234 23.281 -7.574 1 65.88 310 ASP A CA 1
ATOM 2338 C C . ASP A 1 310 ? 27.625 22.5 -8.828 1 65.88 310 ASP A C 1
ATOM 2340 O O . ASP A 1 310 ? 27.5 23 -9.945 1 65.88 310 ASP A O 1
ATOM 2344 N N . ARG A 1 311 ? 28.047 21.328 -8.484 1 67.69 311 ARG A N 1
ATOM 2345 C CA . ARG A 1 311 ? 28.375 20.5 -9.648 1 67.69 311 ARG A CA 1
ATOM 2346 C C . ARG A 1 311 ? 27.141 20.297 -10.523 1 67.69 311 ARG A C 1
ATOM 2348 O O . ARG A 1 311 ? 26.031 20.094 -10.016 1 67.69 311 ARG A O 1
ATOM 2355 N N . ALA A 1 312 ? 27.344 20.531 -11.742 1 66.5 312 ALA A N 1
ATOM 2356 C CA . ALA A 1 312 ? 26.25 20.391 -12.703 1 66.5 312 ALA A CA 1
ATOM 2357 C C . ALA A 1 312 ? 25.609 19.016 -12.625 1 66.5 312 ALA A C 1
ATOM 2359 O O . ALA A 1 312 ? 26.328 18 -12.633 1 66.5 312 ALA A O 1
ATOM 2360 N N . ARG A 1 313 ? 24.438 19.016 -12.406 1 78.31 313 ARG A N 1
ATOM 2361 C CA . ARG A 1 313 ? 23.656 17.781 -12.344 1 78.31 313 ARG A CA 1
ATOM 2362 C C . ARG A 1 313 ? 23.094 17.422 -13.719 1 78.31 313 ARG A C 1
ATOM 2364 O O . ARG A 1 313 ? 22.625 18.297 -14.453 1 78.31 313 ARG A O 1
ATOM 2371 N N . ARG A 1 314 ? 23.234 16.219 -14.062 1 77.5 314 ARG A N 1
ATOM 2372 C CA . ARG A 1 314 ? 22.719 15.734 -15.344 1 77.5 314 ARG A CA 1
ATOM 2373 C C . ARG A 1 314 ? 21.203 15.758 -15.375 1 77.5 314 ARG A C 1
ATOM 2375 O O . ARG A 1 314 ? 20.547 15.211 -14.484 1 77.5 314 ARG A O 1
ATOM 2382 N N . THR A 1 315 ? 20.672 16.578 -16.281 1 83 315 THR A N 1
ATOM 2383 C CA . THR A 1 315 ? 19.219 16.625 -16.484 1 83 315 THR A CA 1
ATOM 2384 C C . THR A 1 315 ? 18.844 15.969 -17.812 1 83 315 THR A C 1
ATOM 2386 O O . THR A 1 315 ? 19.422 16.281 -18.859 1 83 315 THR A O 1
ATOM 2389 N N . PHE A 1 316 ? 18.016 14.992 -17.766 1 84.88 316 PHE A N 1
ATOM 2390 C CA . PHE A 1 316 ? 17.578 14.258 -18.938 1 84.88 316 PHE A CA 1
ATOM 2391 C C . PHE A 1 316 ? 16.188 14.711 -19.375 1 84.88 316 PHE A C 1
ATOM 2393 O O . PHE A 1 316 ? 15.344 15.039 -18.531 1 84.88 316 PHE A O 1
ATOM 2400 N N . GLY A 1 317 ? 15.922 14.797 -20.578 1 81.62 317 GLY A N 1
ATOM 2401 C CA . GLY A 1 317 ? 14.633 15.219 -21.109 1 81.62 317 GLY A CA 1
ATOM 2402 C C . GLY A 1 317 ? 13.539 14.188 -20.891 1 81.62 317 GLY A C 1
ATOM 2403 O O . GLY A 1 317 ? 12.359 14.539 -20.766 1 81.62 317 GLY A O 1
ATOM 2404 N N . THR A 1 318 ? 13.984 12.984 -20.953 1 85.12 318 THR A N 1
ATOM 2405 C CA . THR A 1 318 ? 12.992 11.93 -20.781 1 85.12 318 THR A CA 1
ATOM 2406 C C . THR A 1 318 ? 13.297 11.094 -19.531 1 85.12 318 THR A C 1
ATOM 2408 O O . THR A 1 318 ? 14.461 10.875 -19.203 1 85.12 318 THR A O 1
ATOM 2411 N N . GLY A 1 319 ? 12.328 10.867 -18.844 1 84.62 319 GLY A N 1
ATOM 2412 C CA . GLY A 1 319 ? 12.477 10.031 -17.672 1 84.62 319 GLY A CA 1
ATOM 2413 C C . GLY A 1 319 ? 12.57 8.555 -17.984 1 84.62 319 GLY A C 1
ATOM 2414 O O . GLY A 1 319 ? 12.68 8.172 -19.156 1 84.62 319 GLY A O 1
ATOM 2415 N N . PRO A 1 320 ? 12.633 7.723 -16.922 1 88 320 PRO A N 1
ATOM 2416 C CA . PRO A 1 320 ? 12.633 6.277 -17.156 1 88 320 PRO A CA 1
ATOM 2417 C C . PRO A 1 320 ? 11.375 5.789 -17.875 1 88 320 PRO A C 1
ATOM 2419 O O . PRO A 1 320 ? 10.289 6.332 -17.656 1 88 320 PRO A O 1
ATOM 2422 N N . THR A 1 321 ? 11.531 4.906 -18.781 1 90.81 321 THR A N 1
ATOM 2423 C CA . THR A 1 321 ? 10.414 4.328 -19.516 1 90.81 321 THR A CA 1
ATOM 2424 C C . THR A 1 321 ? 10.227 2.859 -19.156 1 90.81 321 THR A C 1
ATOM 2426 O O . THR A 1 321 ? 10.633 1.971 -19.906 1 90.81 321 THR A O 1
ATOM 2429 N N . PRO A 1 322 ? 9.578 2.66 -18.109 1 93.44 322 PRO A N 1
ATOM 2430 C CA . PRO A 1 322 ? 9.391 1.285 -17.656 1 93.44 322 PRO A CA 1
ATOM 2431 C C . PRO A 1 322 ? 8.508 0.462 -18.594 1 93.44 322 PRO A C 1
ATOM 2433 O O . PRO A 1 322 ? 7.637 1.011 -19.266 1 93.44 322 PRO A O 1
ATOM 2436 N N . THR A 1 323 ? 8.781 -0.777 -18.672 1 94.62 323 THR A N 1
ATOM 2437 C CA . THR A 1 323 ? 8.047 -1.738 -19.484 1 94.62 323 THR A CA 1
ATOM 2438 C C . THR A 1 323 ? 7.578 -2.92 -18.641 1 94.62 323 THR A C 1
ATOM 2440 O O . THR A 1 323 ? 7.75 -2.922 -17.422 1 94.62 323 THR A O 1
ATOM 2443 N N . VAL A 1 324 ? 6.996 -3.861 -19.344 1 96.81 324 VAL A N 1
ATOM 2444 C CA . VAL A 1 324 ? 6.52 -5.059 -18.656 1 96.81 324 VAL A CA 1
ATOM 2445 C C . VAL A 1 324 ? 7.699 -5.812 -18.047 1 96.81 324 VAL A C 1
ATOM 2447 O O . VAL A 1 324 ? 7.562 -6.449 -17 1 96.81 324 VAL A O 1
ATOM 2450 N N . ASP A 1 325 ? 8.891 -5.691 -18.625 1 97.5 325 ASP A N 1
ATOM 2451 C CA . ASP A 1 325 ? 10.086 -6.344 -18.109 1 97.5 325 ASP A CA 1
ATOM 2452 C C . ASP A 1 325 ? 10.43 -5.836 -16.703 1 97.5 325 ASP A C 1
ATOM 2454 O O . ASP A 1 325 ? 10.906 -6.602 -15.859 1 97.5 325 ASP A O 1
ATOM 2458 N N . ASP A 1 326 ? 10.227 -4.617 -16.469 1 97.69 326 ASP A N 1
ATOM 2459 C CA . ASP A 1 326 ? 10.523 -4.047 -15.164 1 97.69 326 ASP A CA 1
ATOM 2460 C C . ASP A 1 326 ? 9.555 -4.57 -14.109 1 97.69 326 ASP A C 1
ATOM 2462 O O . ASP A 1 326 ? 9.961 -4.871 -12.984 1 97.69 326 ASP A O 1
ATOM 2466 N N . VAL A 1 327 ? 8.312 -4.672 -14.477 1 97.94 327 VAL A N 1
ATOM 2467 C CA . VAL A 1 327 ? 7.32 -5.227 -13.555 1 97.94 327 VAL A CA 1
ATOM 2468 C C . VAL A 1 327 ? 7.707 -6.656 -13.18 1 97.94 327 VAL A C 1
ATOM 2470 O O . VAL A 1 327 ? 7.719 -7.008 -11.992 1 97.94 327 VAL A O 1
ATOM 2473 N N . LEU A 1 328 ? 8.062 -7.43 -14.172 1 98.31 328 LEU A N 1
ATOM 2474 C CA . LEU A 1 328 ? 8.414 -8.828 -13.945 1 98.31 328 LEU A CA 1
ATOM 2475 C C . LEU A 1 328 ? 9.672 -8.938 -13.086 1 98.31 328 LEU A C 1
ATOM 2477 O O . LEU A 1 328 ? 9.797 -9.844 -12.266 1 98.31 328 LEU A O 1
ATOM 2481 N N . THR A 1 329 ? 10.602 -8 -13.32 1 98.5 329 THR A N 1
ATOM 2482 C CA . THR A 1 329 ? 11.82 -7.977 -12.516 1 98.5 329 THR A CA 1
ATOM 2483 C C . THR A 1 329 ? 11.484 -7.801 -11.039 1 98.5 329 THR A C 1
ATOM 2485 O O . THR A 1 329 ? 11.945 -8.57 -10.188 1 98.5 329 THR A O 1
ATOM 2488 N N . PHE A 1 330 ? 10.625 -6.852 -10.727 1 98.44 330 PHE A N 1
ATOM 2489 C CA . PHE A 1 330 ? 10.242 -6.598 -9.344 1 98.44 330 PHE A CA 1
ATOM 2490 C C . PHE A 1 330 ? 9.43 -7.758 -8.781 1 98.44 330 PHE A C 1
ATOM 2492 O O . PHE A 1 330 ? 9.562 -8.109 -7.609 1 98.44 330 PHE A O 1
ATOM 2499 N N . VAL A 1 331 ? 8.625 -8.391 -9.562 1 98.5 331 VAL A N 1
ATOM 2500 C CA . VAL A 1 331 ? 7.777 -9.492 -9.125 1 98.5 331 VAL A CA 1
ATOM 2501 C C . VAL A 1 331 ? 8.641 -10.703 -8.773 1 98.5 331 VAL A C 1
ATOM 2503 O O . VAL A 1 331 ? 8.43 -11.352 -7.746 1 98.5 331 VAL A O 1
ATOM 2506 N N . ILE A 1 332 ? 9.609 -11.008 -9.648 1 98.31 332 ILE A N 1
ATOM 2507 C CA . ILE A 1 332 ? 10.484 -12.148 -9.391 1 98.31 332 ILE A CA 1
ATOM 2508 C C . ILE A 1 332 ? 11.297 -11.898 -8.125 1 98.31 332 ILE A C 1
ATOM 2510 O O . ILE A 1 332 ? 11.445 -12.789 -7.289 1 98.31 332 ILE A O 1
ATOM 2514 N N . LEU A 1 333 ? 11.789 -10.672 -7.945 1 98.12 333 LEU A N 1
ATOM 2515 C CA . LEU A 1 333 ? 12.492 -10.32 -6.715 1 98.12 333 LEU A CA 1
ATOM 2516 C C . LEU A 1 333 ? 11.594 -10.523 -5.5 1 98.12 333 LEU A C 1
ATOM 2518 O O . LEU A 1 333 ? 12.031 -11.07 -4.484 1 98.12 333 LEU A O 1
ATOM 2522 N N . THR A 1 334 ? 10.367 -10.133 -5.621 1 98.44 334 THR A N 1
ATOM 2523 C CA . THR A 1 334 ? 9.406 -10.266 -4.527 1 98.44 334 THR A CA 1
ATOM 2524 C C . THR A 1 334 ? 9.18 -11.734 -4.184 1 98.44 334 THR A C 1
ATOM 2526 O O . THR A 1 334 ? 9.203 -12.109 -3.01 1 98.44 334 THR A O 1
ATOM 2529 N N . ILE A 1 335 ? 8.992 -12.562 -5.156 1 97.88 335 ILE A N 1
ATOM 2530 C CA . ILE A 1 335 ? 8.672 -13.969 -4.934 1 97.88 335 ILE A CA 1
ATOM 2531 C C . ILE A 1 335 ? 9.836 -14.664 -4.242 1 97.88 335 ILE A C 1
ATOM 2533 O O . ILE A 1 335 ? 9.648 -15.344 -3.232 1 97.88 335 ILE A O 1
ATOM 2537 N N . VAL A 1 336 ? 11.023 -14.438 -4.762 1 96.94 336 VAL A N 1
ATOM 2538 C CA . VAL A 1 336 ? 12.188 -15.133 -4.227 1 96.94 336 VAL A CA 1
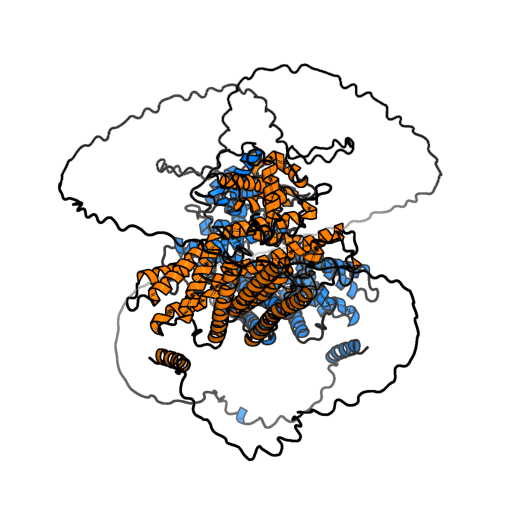ATOM 2539 C C . VAL A 1 336 ? 12.453 -14.672 -2.795 1 96.94 336 VAL A C 1
ATOM 2541 O O . VAL A 1 336 ? 12.68 -15.492 -1.904 1 96.94 336 VAL A O 1
ATOM 2544 N N . ILE A 1 337 ? 12.336 -13.406 -2.525 1 95.44 337 ILE A N 1
ATOM 2545 C CA . ILE A 1 337 ? 12.641 -12.875 -1.203 1 95.44 337 ILE A CA 1
ATOM 2546 C C . ILE A 1 337 ? 11.531 -13.258 -0.223 1 95.44 337 ILE A C 1
ATOM 2548 O O . ILE A 1 337 ? 11.805 -13.578 0.937 1 95.44 337 ILE A O 1
ATOM 2552 N N . SER A 1 338 ? 10.281 -13.242 -0.644 1 95.88 338 SER A N 1
ATOM 2553 C CA . SER A 1 338 ? 9.172 -13.633 0.225 1 95.88 338 SER A CA 1
ATOM 2554 C C . SER A 1 338 ? 9.219 -15.117 0.558 1 95.88 338 SER A C 1
ATOM 2556 O O . SER A 1 338 ? 8.625 -15.555 1.544 1 95.88 338 SER A O 1
ATOM 2558 N N . GLY A 1 339 ? 9.867 -15.898 -0.319 1 93.06 339 GLY A N 1
ATOM 2559 C CA . GLY A 1 339 ? 10.031 -17.328 -0.055 1 93.06 339 GLY A CA 1
ATOM 2560 C C . GLY A 1 339 ? 11.195 -17.625 0.864 1 93.06 339 GLY A C 1
ATOM 2561 O O . GLY A 1 339 ? 11.336 -18.75 1.344 1 93.06 339 GLY A O 1
ATOM 2562 N N . GLY A 1 340 ? 12 -16.609 1.165 1 88.88 340 GLY A N 1
ATOM 2563 C CA . GLY A 1 340 ? 13.172 -16.797 2.01 1 88.88 340 GLY A CA 1
ATOM 2564 C C . GLY A 1 340 ? 12.875 -16.609 3.486 1 88.88 340 GLY A C 1
ATOM 2565 O O . GLY A 1 340 ? 11.734 -16.766 3.92 1 88.88 340 GLY A O 1
ATOM 2566 N N . GLU A 1 341 ? 13.891 -16.375 4.215 1 83.75 341 GLU A N 1
ATOM 2567 C CA . GLU A 1 341 ? 13.766 -16.312 5.668 1 83.75 341 GLU A CA 1
ATOM 2568 C C . GLU A 1 341 ? 13.18 -14.969 6.113 1 83.75 341 GLU A C 1
ATOM 2570 O O . GLU A 1 341 ? 12.32 -14.93 7 1 83.75 341 GLU A O 1
ATOM 2575 N N . TYR A 1 342 ? 13.656 -13.945 5.5 1 88.56 342 TYR A N 1
ATOM 2576 C CA . TYR A 1 342 ? 13.18 -12.625 5.879 1 88.56 342 TYR A CA 1
ATOM 2577 C C . TYR A 1 342 ? 12.109 -12.133 4.906 1 88.56 342 TYR A C 1
ATOM 2579 O O . TYR A 1 342 ? 12.391 -11.32 4.027 1 88.56 342 TYR A O 1
ATOM 2587 N N . LYS A 1 343 ? 10.938 -12.477 5.184 1 92.5 343 LYS A N 1
ATOM 2588 C CA . LYS A 1 343 ? 9.844 -12.281 4.238 1 92.5 343 LYS A CA 1
ATOM 2589 C C . LYS A 1 343 ? 9.469 -10.805 4.133 1 92.5 343 LYS A C 1
ATOM 2591 O O . LYS A 1 343 ? 8.992 -10.359 3.088 1 92.5 343 LYS A O 1
ATOM 2596 N N . SER A 1 344 ? 9.648 -10 5.18 1 92.56 344 SER A N 1
ATOM 2597 C CA . SER A 1 344 ? 9.258 -8.594 5.176 1 92.56 344 SER A CA 1
ATOM 2598 C C . SER A 1 344 ? 10.102 -7.785 4.199 1 92.56 344 SER A C 1
ATOM 2600 O O . SER A 1 344 ? 9.703 -6.699 3.773 1 92.56 344 SER A O 1
ATOM 2602 N N . ASP A 1 345 ? 11.297 -8.281 3.807 1 93.56 345 ASP A N 1
ATOM 2603 C CA . ASP A 1 345 ? 12.211 -7.562 2.922 1 93.56 345 ASP A CA 1
ATOM 2604 C C . ASP A 1 345 ? 11.648 -7.488 1.503 1 93.56 345 ASP A C 1
ATOM 2606 O O . ASP A 1 345 ? 12.133 -6.703 0.683 1 93.56 345 ASP A O 1
ATOM 2610 N N . CYS A 1 346 ? 10.664 -8.312 1.236 1 96.88 346 CYS A N 1
ATOM 2611 C CA . CYS A 1 346 ? 10.117 -8.312 -0.115 1 96.88 346 CYS A CA 1
ATOM 2612 C C . CYS A 1 346 ? 9.219 -7.105 -0.34 1 96.88 346 CYS A C 1
ATOM 2614 O O . CYS A 1 346 ? 8.898 -6.77 -1.481 1 96.88 346 CYS A O 1
ATOM 2616 N N . LEU A 1 347 ? 8.844 -6.398 0.717 1 96.38 347 LEU A N 1
ATOM 2617 C CA . LEU A 1 347 ? 7.84 -5.348 0.639 1 96.38 347 LEU A CA 1
ATOM 2618 C C . LEU A 1 347 ? 8.32 -4.199 -0.238 1 96.38 347 LEU A C 1
ATOM 2620 O O . LEU A 1 347 ? 7.523 -3.574 -0.944 1 96.38 347 LEU A O 1
ATOM 2624 N N . LYS A 1 348 ? 9.609 -3.877 -0.182 1 95.31 348 LYS A N 1
ATOM 2625 C CA . LYS A 1 348 ? 10.117 -2.783 -1.007 1 95.31 348 LYS A CA 1
ATOM 2626 C C . LYS A 1 348 ? 9.906 -3.072 -2.49 1 95.31 348 LYS A C 1
ATOM 2628 O O . LYS A 1 348 ? 9.445 -2.207 -3.236 1 95.31 348 LYS A O 1
ATOM 2633 N N . TRP A 1 349 ? 10.156 -4.297 -2.91 1 97.56 349 TRP A N 1
ATOM 2634 C CA . TRP A 1 349 ? 10 -4.676 -4.309 1 97.56 349 TRP A CA 1
ATOM 2635 C C . TRP A 1 349 ? 8.531 -4.828 -4.676 1 97.56 349 TRP A C 1
ATOM 2637 O O . TRP A 1 349 ? 8.109 -4.441 -5.77 1 97.56 349 TRP A O 1
ATOM 2647 N N . TRP A 1 350 ? 7.773 -5.363 -3.717 1 97.94 350 TRP A N 1
ATOM 2648 C CA . TRP A 1 350 ? 6.348 -5.551 -3.955 1 97.94 350 TRP A CA 1
ATOM 2649 C C . TRP A 1 350 ? 5.652 -4.211 -4.18 1 97.94 350 TRP A C 1
ATOM 2651 O O . TRP A 1 350 ? 4.848 -4.07 -5.105 1 97.94 350 TRP A O 1
ATOM 2661 N N . ASN A 1 351 ? 5.965 -3.219 -3.375 1 96.88 351 ASN A N 1
ATOM 2662 C CA . ASN A 1 351 ? 5.371 -1.894 -3.512 1 96.88 351 ASN A CA 1
ATOM 2663 C C . ASN A 1 351 ? 5.754 -1.241 -4.836 1 96.88 351 ASN A C 1
ATOM 2665 O O . ASN A 1 351 ? 4.934 -0.563 -5.461 1 96.88 351 ASN A O 1
ATOM 2669 N N . LYS A 1 352 ? 6.98 -1.473 -5.262 1 97.12 352 LYS A N 1
ATOM 2670 C CA . LYS A 1 352 ? 7.414 -0.952 -6.555 1 97.12 352 LYS A CA 1
ATOM 2671 C C . LYS A 1 352 ? 6.633 -1.596 -7.699 1 97.12 352 LYS A C 1
ATOM 2673 O O . LYS A 1 352 ? 6.234 -0.916 -8.648 1 97.12 352 LYS A O 1
ATOM 2678 N N . ALA A 1 353 ? 6.426 -2.895 -7.59 1 98.06 353 ALA A N 1
ATOM 2679 C CA . ALA A 1 353 ? 5.684 -3.611 -8.625 1 98.06 353 ALA A CA 1
ATOM 2680 C C . ALA A 1 353 ? 4.246 -3.109 -8.711 1 98.06 353 ALA A C 1
ATOM 2682 O O . ALA A 1 353 ? 3.738 -2.848 -9.805 1 98.06 353 ALA A O 1
ATOM 2683 N N . LEU A 1 354 ? 3.6 -2.914 -7.586 1 97.12 354 LEU A N 1
ATOM 2684 C CA . LEU A 1 354 ? 2.213 -2.467 -7.535 1 97.12 354 LEU A CA 1
ATOM 2685 C C . LEU A 1 354 ? 2.076 -1.058 -8.102 1 97.12 354 LEU A C 1
ATOM 2687 O O . LEU A 1 354 ? 1.163 -0.785 -8.891 1 97.12 354 LEU A O 1
ATOM 2691 N N . ARG A 1 355 ? 2.975 -0.218 -7.723 1 95 355 ARG A N 1
ATOM 2692 C CA . ARG A 1 355 ? 2.939 1.152 -8.227 1 95 355 ARG A CA 1
ATOM 2693 C C . ARG A 1 355 ? 3.16 1.189 -9.734 1 95 355 ARG A C 1
ATOM 2695 O O . ARG A 1 355 ? 2.502 1.949 -10.445 1 95 355 ARG A O 1
ATOM 2702 N N . LEU A 1 356 ? 4.027 0.35 -10.18 1 96 356 LEU A N 1
ATOM 2703 C CA . LEU A 1 356 ? 4.355 0.342 -11.602 1 96 356 LEU A CA 1
ATOM 2704 C C . LEU A 1 356 ? 3.184 -0.177 -12.43 1 96 356 LEU A C 1
ATOM 2706 O O . LEU A 1 356 ? 2.906 0.339 -13.516 1 96 356 LEU A O 1
ATOM 2710 N N . ILE A 1 357 ? 2.494 -1.17 -11.969 1 95.81 357 ILE A N 1
ATOM 2711 C CA . ILE A 1 357 ? 1.351 -1.729 -12.68 1 95.81 357 ILE A CA 1
ATOM 2712 C C . ILE A 1 357 ? 0.266 -0.665 -12.836 1 95.81 357 ILE A C 1
ATOM 2714 O O . ILE A 1 357 ? -0.375 -0.568 -13.883 1 95.81 357 ILE A O 1
ATOM 2718 N N . LYS A 1 358 ? 0.038 0.112 -11.852 1 93.06 358 LYS A N 1
ATOM 2719 C CA . LYS A 1 358 ? -0.972 1.165 -11.898 1 93.06 358 LYS A CA 1
ATOM 2720 C C . LYS A 1 358 ? -0.513 2.328 -12.773 1 93.06 358 LYS A C 1
ATOM 2722 O O . LYS A 1 358 ? -1.305 2.896 -13.531 1 93.06 358 LYS A O 1
ATOM 2727 N N . HIS A 1 359 ? 0.794 2.598 -12.641 1 91.94 359 HIS A N 1
ATOM 2728 C CA . HIS A 1 359 ? 1.351 3.682 -13.445 1 91.94 359 HIS A CA 1
ATOM 2729 C C . HIS A 1 359 ? 1.28 3.361 -14.93 1 91.94 359 HIS A C 1
ATOM 2731 O O . HIS A 1 359 ? 0.972 4.234 -15.742 1 91.94 359 HIS A O 1
ATOM 2737 N N . LEU A 1 360 ? 1.53 2.098 -15.273 1 93.69 360 LEU A N 1
ATOM 2738 C CA . LEU A 1 360 ? 1.536 1.682 -16.672 1 93.69 360 LEU A CA 1
ATOM 2739 C C . LEU A 1 360 ? 0.118 1.412 -17.172 1 93.69 360 LEU A C 1
ATOM 2741 O O . LEU A 1 360 ? -0.105 1.246 -18.375 1 93.69 360 LEU A O 1
ATOM 2745 N N . GLY A 1 361 ? -0.852 1.331 -16.266 1 93 361 GLY A N 1
ATOM 2746 C CA . GLY A 1 361 ? -2.248 1.149 -16.625 1 93 361 GLY A CA 1
ATOM 2747 C C . GLY A 1 361 ? -2.586 -0.28 -17 1 93 361 GLY A C 1
ATOM 2748 O O . GLY A 1 361 ? -3.467 -0.517 -17.828 1 93 361 GLY A O 1
ATOM 2749 N N . PHE A 1 362 ? -1.809 -1.264 -16.438 1 95.19 362 PHE A N 1
ATOM 2750 C CA . PHE A 1 362 ? -2.043 -2.662 -16.766 1 95.19 362 PHE A CA 1
ATOM 2751 C C . PHE A 1 362 ? -3.381 -3.137 -16.219 1 95.19 362 PHE A C 1
ATOM 2753 O O . PHE A 1 362 ? -3.893 -4.18 -16.625 1 95.19 362 PHE A O 1
ATOM 2760 N N . HIS A 1 363 ? -3.957 -2.402 -15.273 1 93.94 363 HIS A N 1
ATOM 2761 C CA . HIS A 1 363 ? -5.211 -2.818 -14.656 1 93.94 363 HIS A CA 1
ATOM 2762 C C . HIS A 1 363 ? -6.41 -2.4 -15.5 1 93.94 363 HIS A C 1
ATOM 2764 O O . HIS A 1 363 ? -7.551 -2.736 -15.18 1 93.94 363 HIS A O 1
ATOM 2770 N N . GLN A 1 364 ? -6.141 -1.654 -16.562 1 90.12 364 GLN A N 1
ATOM 2771 C CA . GLN A 1 364 ? -7.191 -1.251 -17.5 1 90.12 364 GLN A CA 1
ATOM 2772 C C . GLN A 1 364 ? -6.793 -1.554 -18.938 1 90.12 364 GLN A C 1
ATOM 2774 O O . GLN A 1 364 ? -5.805 -1.015 -19.438 1 90.12 364 GLN A O 1
ATOM 2779 N N . ASP A 1 365 ? -7.438 -2.49 -19.516 1 85.31 365 ASP A N 1
ATOM 2780 C CA . ASP A 1 365 ? -7.152 -2.834 -20.906 1 85.31 365 ASP A CA 1
ATOM 2781 C C . ASP A 1 365 ? -7.559 -1.702 -21.844 1 85.31 365 ASP A C 1
ATOM 2783 O O . ASP A 1 365 ? -8.656 -1.148 -21.719 1 85.31 365 ASP A O 1
ATOM 2787 N N . PRO A 1 366 ? -6.559 -1.148 -22.516 1 64.31 366 PRO A N 1
ATOM 2788 C CA . PRO A 1 366 ? -6.879 -0.043 -23.422 1 64.31 366 PRO A CA 1
ATOM 2789 C C . PRO A 1 366 ? -8.039 -0.365 -24.359 1 64.31 366 PRO A C 1
ATOM 2791 O O . PRO A 1 366 ? -8.602 0.537 -24.984 1 64.31 366 PRO A O 1
ATOM 2794 N N . LEU A 1 367 ? -8.078 -1.755 -24.703 1 59.19 367 LEU A N 1
ATOM 2795 C CA . LEU A 1 367 ? -9.055 -2.15 -25.719 1 59.19 367 LEU A CA 1
ATOM 2796 C C . LEU A 1 367 ? -10.461 -1.703 -25.312 1 59.19 367 LEU A C 1
ATOM 2798 O O . LEU A 1 367 ? -10.93 -2.02 -24.219 1 59.19 367 LEU A O 1
ATOM 2802 N N . ARG A 1 368 ? -10.719 -0.442 -25.469 1 47.62 368 ARG A N 1
ATOM 2803 C CA . ARG A 1 368 ? -12.117 -0.011 -25.422 1 47.62 368 ARG A CA 1
ATOM 2804 C C . ARG A 1 368 ? -13.055 -1.126 -25.875 1 47.62 368 ARG A C 1
ATOM 2806 O O . ARG A 1 368 ? -12.633 -2.049 -26.578 1 47.62 368 ARG A O 1
ATOM 2813 N N . THR A 1 369 ? -14.281 -0.921 -25.578 1 42.5 369 THR A N 1
ATOM 2814 C CA . THR A 1 369 ? -15.523 -1.652 -25.828 1 42.5 369 THR A CA 1
ATOM 2815 C C . THR A 1 369 ? -15.547 -2.188 -27.25 1 42.5 369 THR A C 1
ATOM 2817 O O . THR A 1 369 ? -15.664 -1.418 -28.203 1 42.5 369 THR A O 1
ATOM 2820 N N . GLY A 1 370 ? -15.461 -3.412 -27.547 1 46.03 370 GLY A N 1
ATOM 2821 C CA . GLY A 1 370 ? -15.977 -4.219 -28.641 1 46.03 370 GLY A CA 1
ATOM 2822 C C . GLY A 1 370 ? -14.953 -4.449 -29.734 1 46.03 370 GLY A C 1
ATOM 2823 O O . GLY A 1 370 ? -15.25 -5.109 -30.734 1 46.03 370 GLY A O 1
ATOM 2824 N N . GLN A 1 371 ? -13.891 -3.701 -29.812 1 49.66 371 GLN A N 1
ATOM 2825 C CA . GLN A 1 371 ? -13.133 -3.867 -31.047 1 49.66 371 GLN A CA 1
ATOM 2826 C C . GLN A 1 371 ? -12.102 -4.984 -30.906 1 49.66 371 GLN A C 1
ATOM 2828 O O . GLN A 1 371 ? -11.453 -5.121 -29.875 1 49.66 371 GLN A O 1
ATOM 2833 N N . PRO A 1 372 ? -12.273 -5.953 -31.812 1 53.97 372 PRO A N 1
ATOM 2834 C CA . PRO A 1 372 ? -11.32 -7.062 -31.875 1 53.97 372 PRO A CA 1
ATOM 2835 C C . PRO A 1 372 ? -9.867 -6.598 -31.766 1 53.97 372 PRO A C 1
ATOM 2837 O O . PRO A 1 372 ? -9.555 -5.461 -32.125 1 53.97 372 PRO A O 1
ATOM 2840 N N . GLU A 1 373 ? -9.102 -7.254 -30.938 1 59.06 373 GLU A N 1
ATOM 2841 C CA . GLU A 1 373 ? -7.664 -6.992 -30.859 1 59.06 373 GLU A CA 1
ATOM 2842 C C . GLU A 1 373 ? -7.066 -6.785 -32.25 1 59.06 373 GLU A C 1
ATOM 2844 O O . GLU A 1 373 ? -7.141 -7.672 -33.094 1 59.06 373 GLU A O 1
ATOM 2849 N N . ARG A 1 374 ? -7.199 -5.637 -32.875 1 59 374 ARG A N 1
ATOM 2850 C CA . ARG A 1 374 ? -6.648 -5.293 -34.188 1 59 374 ARG A CA 1
ATOM 2851 C C . ARG A 1 374 ? -5.156 -4.992 -34.094 1 59 374 ARG A C 1
ATOM 2853 O O . ARG A 1 374 ? -4.707 -4.352 -33.156 1 59 374 ARG A O 1
ATOM 2860 N N . GLY A 1 375 ? -4.254 -5.926 -34.5 1 66.12 375 GLY A N 1
ATOM 2861 C CA . GLY A 1 375 ? -2.854 -5.566 -34.656 1 66.12 375 GLY A CA 1
ATOM 2862 C C . GLY A 1 375 ? -1.981 -6.738 -35.062 1 66.12 375 GLY A C 1
ATOM 2863 O O . GLY A 1 375 ? -2.482 -7.844 -35.281 1 66.12 375 GLY A O 1
ATOM 2864 N N . SER A 1 376 ? -0.77 -6.469 -35.344 1 79.25 376 SER A N 1
ATOM 2865 C CA . SER A 1 376 ? 0.262 -7.457 -35.625 1 79.25 376 SER A CA 1
ATOM 2866 C C . SER A 1 376 ? 0.443 -8.445 -34.5 1 79.25 376 SER A C 1
ATOM 2868 O O . SER A 1 376 ? 0.026 -8.172 -33.375 1 79.25 376 SER A O 1
ATOM 2870 N N . LEU A 1 377 ? 0.75 -9.602 -34.781 1 82.75 377 LEU A N 1
ATOM 2871 C CA . LEU A 1 377 ? 1.004 -10.648 -33.781 1 82.75 377 LEU A CA 1
ATOM 2872 C C . LEU A 1 377 ? 1.93 -10.148 -32.688 1 82.75 377 LEU A C 1
ATOM 2874 O O . LEU A 1 377 ? 1.808 -10.562 -31.531 1 82.75 377 LEU A O 1
ATOM 2878 N N . GLN A 1 378 ? 2.668 -9.25 -33.094 1 84.38 378 GLN A N 1
ATOM 2879 C CA . GLN A 1 378 ? 3.596 -8.688 -32.125 1 84.38 378 GLN A CA 1
ATOM 2880 C C . GLN A 1 378 ? 2.863 -7.836 -31.094 1 84.38 378 GLN A C 1
ATOM 2882 O O . GLN A 1 378 ? 3.172 -7.891 -29.906 1 84.38 378 GLN A O 1
ATOM 2887 N N . ILE A 1 379 ? 1.947 -7.117 -31.531 1 86.75 379 ILE A N 1
ATOM 2888 C CA . ILE A 1 379 ? 1.175 -6.266 -30.641 1 86.75 379 ILE A CA 1
ATOM 2889 C C . ILE A 1 379 ? 0.307 -7.129 -29.719 1 86.75 379 ILE A C 1
ATOM 2891 O O . ILE A 1 379 ? 0.18 -6.848 -28.531 1 86.75 379 ILE A O 1
ATOM 2895 N N . ILE A 1 380 ? -0.166 -8.195 -30.297 1 89.62 380 ILE A N 1
ATOM 2896 C CA . ILE A 1 380 ? -0.995 -9.117 -29.531 1 89.62 380 ILE A CA 1
ATOM 2897 C C . ILE A 1 380 ? -0.152 -9.781 -28.438 1 89.62 380 ILE A C 1
ATOM 2899 O O . ILE A 1 380 ? -0.609 -9.961 -27.312 1 89.62 380 ILE A O 1
ATOM 2903 N N . GLU A 1 381 ? 1.024 -10.117 -28.797 1 92.25 381 GLU A N 1
ATOM 2904 C CA . GLU A 1 381 ? 1.931 -10.742 -27.844 1 92.25 381 GLU A CA 1
ATOM 2905 C C . GLU A 1 381 ? 2.293 -9.781 -26.719 1 92.25 381 GLU A C 1
ATOM 2907 O O . GLU A 1 381 ? 2.311 -10.164 -25.547 1 92.25 381 GLU A O 1
ATOM 2912 N N . GLU A 1 382 ? 2.562 -8.57 -27.094 1 92 382 GLU A N 1
ATOM 2913 C CA . GLU A 1 382 ? 2.918 -7.57 -26.078 1 92 382 GLU A CA 1
ATOM 2914 C C . GLU A 1 382 ? 1.752 -7.297 -25.141 1 92 382 GLU A C 1
ATOM 2916 O O . GLU A 1 382 ? 1.945 -7.168 -23.922 1 92 382 GLU A O 1
ATOM 2921 N N . GLN A 1 383 ? 0.604 -7.238 -25.672 1 92.31 383 GLN A N 1
ATOM 2922 C CA . GLN A 1 383 ? -0.582 -7 -24.859 1 92.31 383 GLN A CA 1
ATOM 2923 C C . GLN A 1 383 ? -0.866 -8.18 -23.938 1 92.31 383 GLN A C 1
ATOM 2925 O O . GLN A 1 383 ? -1.254 -7.996 -22.781 1 92.31 383 GLN A O 1
ATOM 2930 N N . GLU A 1 384 ? -0.667 -9.359 -24.469 1 94.81 384 GLU A N 1
ATOM 2931 C CA . GLU A 1 384 ? -0.886 -10.555 -23.656 1 94.81 384 GLU A CA 1
ATOM 2932 C C . GLU A 1 384 ? 0.138 -10.648 -22.531 1 94.81 384 GLU A C 1
ATOM 2934 O O . GLU A 1 384 ? -0.191 -11.062 -21.422 1 94.81 384 GLU A O 1
ATOM 2939 N N . GLU A 1 385 ? 1.359 -10.25 -22.844 1 96.19 385 GLU A N 1
ATOM 2940 C CA . GLU A 1 385 ? 2.371 -10.227 -21.781 1 96.19 385 GLU A CA 1
ATOM 2941 C C . GLU A 1 385 ? 1.977 -9.266 -20.672 1 96.19 385 GLU A C 1
ATOM 2943 O O . GLU A 1 385 ? 2.17 -9.562 -19.484 1 96.19 385 GLU A O 1
ATOM 2948 N N . GLN A 1 386 ? 1.425 -8.148 -21.078 1 96.06 386 GLN A N 1
ATOM 2949 C CA . GLN A 1 386 ? 0.982 -7.164 -20.094 1 96.06 386 GLN A CA 1
ATOM 2950 C C . GLN A 1 386 ? -0.175 -7.707 -19.25 1 96.06 386 GLN A C 1
ATOM 2952 O O . GLN A 1 386 ? -0.192 -7.551 -18.031 1 96.06 386 GLN A O 1
ATOM 2957 N N . ARG A 1 387 ? -1.094 -8.344 -19.891 1 96.12 387 ARG A N 1
ATOM 2958 C CA . ARG A 1 387 ? -2.232 -8.914 -19.188 1 96.12 387 ARG A CA 1
ATOM 2959 C C . ARG A 1 387 ? -1.78 -10 -18.219 1 96.12 387 ARG A C 1
ATOM 2961 O O . ARG A 1 387 ? -2.217 -10.039 -17.062 1 96.12 387 ARG A O 1
ATOM 2968 N N . ARG A 1 388 ? -0.906 -10.859 -18.688 1 97.25 388 ARG A N 1
ATOM 2969 C CA . ARG A 1 388 ? -0.427 -11.961 -17.859 1 97.25 388 ARG A CA 1
ATOM 2970 C C . ARG A 1 388 ? 0.398 -11.445 -16.688 1 97.25 388 ARG A C 1
ATOM 2972 O O . ARG A 1 388 ? 0.326 -11.992 -15.586 1 97.25 388 ARG A O 1
ATOM 2979 N N . ALA A 1 389 ? 1.204 -10.438 -16.938 1 97.81 389 ALA A N 1
ATOM 2980 C CA . ALA A 1 389 ? 1.943 -9.82 -15.852 1 97.81 389 ALA A CA 1
ATOM 2981 C C . ALA A 1 389 ? 0.993 -9.242 -14.805 1 97.81 389 ALA A C 1
ATOM 2983 O O . ALA A 1 389 ? 1.21 -9.414 -13.602 1 97.81 389 ALA A O 1
ATOM 2984 N N . PHE A 1 390 ? -0.041 -8.602 -15.227 1 97.56 390 PHE A N 1
ATOM 2985 C CA . PHE A 1 390 ? -1.024 -8.039 -14.312 1 97.56 390 PHE A CA 1
ATOM 2986 C C . PHE A 1 390 ? -1.673 -9.133 -13.469 1 97.56 390 PHE A C 1
ATOM 2988 O O . PHE A 1 390 ? -1.779 -9.008 -12.25 1 97.56 390 PHE A O 1
ATOM 2995 N N . TRP A 1 391 ? -2.139 -10.133 -14.125 1 98.25 391 TRP A N 1
ATOM 2996 C CA . TRP A 1 391 ? -2.859 -11.188 -13.422 1 98.25 391 TRP A CA 1
ATOM 2997 C C . TRP A 1 391 ? -1.926 -11.961 -12.484 1 98.25 391 TRP A C 1
ATOM 2999 O O . TRP A 1 391 ? -2.355 -12.461 -11.445 1 98.25 391 TRP A O 1
ATOM 3009 N N . LEU A 1 392 ? -0.649 -12.086 -12.883 1 98.44 392 LEU A N 1
ATOM 3010 C CA . LEU A 1 392 ? 0.317 -12.664 -11.953 1 98.44 392 LEU A CA 1
ATOM 3011 C C . LEU A 1 392 ? 0.426 -11.82 -10.688 1 98.44 392 LEU A C 1
ATOM 3013 O O . LEU A 1 392 ? 0.416 -12.359 -9.578 1 98.44 392 LEU A O 1
ATOM 3017 N N . VAL A 1 393 ? 0.497 -10.523 -10.852 1 98.44 393 VAL A N 1
ATOM 3018 C CA . VAL A 1 393 ? 0.582 -9.617 -9.711 1 98.44 393 VAL A CA 1
ATOM 3019 C C . VAL A 1 393 ? -0.713 -9.68 -8.898 1 98.44 393 VAL A C 1
ATOM 3021 O O . VAL A 1 393 ? -0.687 -9.648 -7.668 1 98.44 393 VAL A O 1
ATOM 3024 N N . TYR A 1 394 ? -1.832 -9.75 -9.617 1 98.38 394 TYR A N 1
ATOM 3025 C CA . TYR A 1 394 ? -3.133 -9.875 -8.969 1 98.38 394 TYR A CA 1
ATOM 3026 C C . TYR A 1 394 ? -3.188 -11.117 -8.086 1 98.38 394 TYR A C 1
ATOM 3028 O O . TYR A 1 394 ? -3.598 -11.055 -6.93 1 98.38 394 TYR A O 1
ATOM 3036 N N . ALA A 1 395 ? -2.783 -12.234 -8.602 1 98.56 395 ALA A N 1
ATOM 3037 C CA . ALA A 1 395 ? -2.795 -13.5 -7.863 1 98.56 395 ALA A CA 1
ATOM 3038 C C . ALA A 1 395 ? -1.816 -13.453 -6.695 1 98.56 395 ALA A C 1
ATOM 3040 O O . ALA A 1 395 ? -2.141 -13.898 -5.59 1 98.56 395 ALA A O 1
ATOM 3041 N N . LEU A 1 396 ? -0.692 -12.938 -6.945 1 98.44 396 LEU A N 1
ATOM 3042 C CA . LEU A 1 396 ? 0.326 -12.836 -5.906 1 98.44 396 LEU A CA 1
ATOM 3043 C C . LEU A 1 396 ? -0.136 -11.906 -4.785 1 98.44 396 LEU A C 1
ATOM 3045 O O . LEU A 1 396 ? 0.185 -12.133 -3.617 1 98.44 396 LEU A O 1
ATOM 3049 N N . ASP A 1 397 ? -0.863 -10.867 -5.133 1 98.38 397 ASP A N 1
ATOM 3050 C CA . ASP A 1 397 ? -1.383 -9.938 -4.137 1 98.38 397 ASP A CA 1
ATOM 3051 C C . ASP A 1 397 ? -2.248 -10.664 -3.107 1 98.38 397 ASP A C 1
ATOM 3053 O O . ASP A 1 397 ? -2.096 -10.453 -1.901 1 98.38 397 ASP A O 1
ATOM 3057 N N . ARG A 1 398 ? -3.127 -11.469 -3.535 1 98.56 398 ARG A N 1
ATOM 3058 C CA . ARG A 1 398 ? -4.004 -12.219 -2.643 1 98.56 398 ARG A CA 1
ATOM 3059 C C . ARG A 1 398 ? -3.215 -13.227 -1.819 1 98.56 398 ARG A C 1
ATOM 3061 O O . ARG A 1 398 ? -3.434 -13.367 -0.614 1 98.56 398 ARG A O 1
ATOM 3068 N N . HIS A 1 399 ? -2.297 -13.898 -2.494 1 98.44 399 HIS A N 1
ATOM 3069 C CA . HIS A 1 399 ? -1.47 -14.875 -1.797 1 98.44 399 HIS A CA 1
ATOM 3070 C C . HIS A 1 399 ? -0.658 -14.227 -0.685 1 98.44 399 HIS A C 1
ATOM 3072 O O . HIS A 1 399 ? -0.618 -14.727 0.44 1 98.44 399 HIS A O 1
ATOM 3078 N N . LEU A 1 400 ? -0.066 -13.125 -0.99 1 98.12 400 LEU A N 1
ATOM 3079 C CA . LEU A 1 400 ? 0.741 -12.414 -0.002 1 98.12 400 LEU A CA 1
ATOM 3080 C C . LEU A 1 400 ? -0.144 -11.781 1.064 1 98.12 400 LEU A C 1
ATOM 3082 O O . LEU A 1 400 ? 0.261 -11.664 2.223 1 98.12 400 LEU A O 1
ATOM 3086 N N . ALA A 1 401 ? -1.341 -11.344 0.642 1 97.94 401 ALA A N 1
ATOM 3087 C CA . ALA A 1 401 ? -2.256 -10.742 1.612 1 97.94 401 ALA A CA 1
ATOM 3088 C C . ALA A 1 401 ? -2.59 -11.727 2.729 1 97.94 401 ALA A C 1
ATOM 3090 O O . ALA A 1 401 ? -2.613 -11.359 3.904 1 97.94 401 ALA A O 1
ATOM 3091 N N . VAL A 1 402 ? -2.811 -12.961 2.398 1 97.38 402 VAL A N 1
ATOM 3092 C CA . VAL A 1 402 ? -3.104 -13.977 3.402 1 97.38 402 VAL A CA 1
ATOM 3093 C C . VAL A 1 402 ? -1.844 -14.297 4.203 1 97.38 402 VAL A C 1
ATOM 3095 O O . VAL A 1 402 ? -1.897 -14.438 5.426 1 97.38 402 VAL A O 1
ATOM 3098 N N . SER A 1 403 ? -0.731 -14.367 3.49 1 96.75 403 SER A N 1
ATOM 3099 C CA . SER A 1 403 ? 0.526 -14.695 4.156 1 96.75 403 SER A CA 1
ATOM 3100 C C . SER A 1 403 ? 0.941 -13.594 5.125 1 96.75 403 SER A C 1
ATOM 3102 O O . SER A 1 403 ? 1.419 -13.875 6.227 1 96.75 403 SER A O 1
ATOM 3104 N N . HIS A 1 404 ? 0.734 -12.383 4.73 1 96.06 404 HIS A N 1
ATOM 3105 C CA . HIS A 1 404 ? 1.185 -11.234 5.516 1 96.06 404 HIS A CA 1
ATOM 3106 C C . HIS A 1 404 ? 0.044 -10.656 6.348 1 96.06 404 HIS A C 1
ATOM 3108 O O . HIS A 1 404 ? 0.207 -9.617 6.992 1 96.06 404 HIS A O 1
ATOM 3114 N N . ASN A 1 405 ? -1.103 -11.273 6.348 1 96 405 ASN A N 1
ATOM 3115 C CA . ASN A 1 405 ? -2.266 -10.859 7.129 1 96 405 ASN A CA 1
ATOM 3116 C C . ASN A 1 405 ? -2.619 -9.398 6.875 1 96 405 ASN A C 1
ATOM 3118 O O . ASN A 1 405 ? -2.732 -8.609 7.816 1 96 405 ASN A O 1
ATOM 3122 N N . ARG A 1 406 ? -2.762 -9.07 5.645 1 95.38 406 ARG A N 1
ATOM 3123 C CA . ARG A 1 406 ? -3.066 -7.695 5.262 1 95.38 406 ARG A CA 1
ATOM 3124 C C . ARG A 1 406 ? -4.207 -7.648 4.25 1 95.38 406 ARG A C 1
ATOM 3126 O O . ARG A 1 406 ? -4.676 -8.688 3.789 1 95.38 406 ARG A O 1
ATOM 3133 N N . ALA A 1 407 ? -4.676 -6.434 3.961 1 95.94 407 ALA A N 1
ATOM 3134 C CA . ALA A 1 407 ? -5.711 -6.234 2.949 1 95.94 407 ALA A CA 1
ATOM 3135 C C . ALA A 1 407 ? -5.137 -6.383 1.542 1 95.94 407 ALA A C 1
ATOM 3137 O O . ALA A 1 407 ? -3.918 -6.402 1.361 1 95.94 407 ALA A O 1
ATOM 3138 N N . VAL A 1 408 ? -6.02 -6.562 0.595 1 97.06 408 VAL A N 1
ATOM 3139 C CA . VAL A 1 408 ? -5.602 -6.625 -0.802 1 97.06 408 VAL A CA 1
ATOM 3140 C C . VAL A 1 408 ? -5.32 -5.215 -1.319 1 97.06 408 VAL A C 1
ATOM 3142 O O . VAL A 1 408 ? -5.984 -4.254 -0.917 1 97.06 408 VAL A O 1
ATOM 3145 N N . TYR A 1 409 ? -4.34 -5.109 -2.176 1 96 409 TYR A N 1
ATOM 3146 C CA . TYR A 1 409 ? -3.979 -3.812 -2.734 1 96 409 TYR A CA 1
ATOM 3147 C C . TYR A 1 409 ? -4.707 -3.564 -4.051 1 96 409 TYR A C 1
ATOM 3149 O O . TYR A 1 409 ? -5.023 -2.42 -4.383 1 96 409 TYR A O 1
ATOM 3157 N N . LEU A 1 410 ? -4.887 -4.613 -4.812 1 96.81 410 LEU A N 1
ATOM 3158 C CA . LEU A 1 410 ? -5.602 -4.504 -6.078 1 96.81 410 LEU A CA 1
ATOM 3159 C C . LEU A 1 410 ? -7.066 -4.895 -5.914 1 96.81 410 LEU A C 1
ATOM 3161 O O . LEU A 1 410 ? -7.383 -6.078 -5.781 1 96.81 410 LEU A O 1
ATOM 3165 N N . LEU A 1 411 ? -7.926 -3.926 -6.012 1 96.5 411 LEU A N 1
ATOM 3166 C CA . LEU A 1 411 ? -9.352 -4.168 -5.832 1 96.5 411 LEU A CA 1
ATOM 3167 C C . LEU A 1 411 ? -9.977 -4.723 -7.105 1 96.5 411 LEU A C 1
ATOM 3169 O O . LEU A 1 411 ? -9.609 -4.312 -8.211 1 96.5 411 LEU A O 1
ATOM 3173 N N . ASP A 1 412 ? -10.898 -5.59 -6.93 1 96.31 412 ASP A N 1
ATOM 3174 C CA . ASP A 1 412 ? -11.547 -6.219 -8.078 1 96.31 412 ASP A CA 1
ATOM 3175 C C . ASP A 1 412 ? -12.281 -5.184 -8.93 1 96.31 412 ASP A C 1
ATOM 3177 O O . ASP A 1 412 ? -12.352 -5.309 -10.156 1 96.31 412 ASP A O 1
ATOM 3181 N N . ALA A 1 413 ? -12.797 -4.199 -8.305 1 93.44 413 ALA A N 1
ATOM 3182 C CA . ALA A 1 413 ? -13.586 -3.184 -9 1 93.44 413 ALA A CA 1
ATOM 3183 C C . ALA A 1 413 ? -12.703 -2.375 -9.953 1 93.44 413 ALA A C 1
ATOM 3185 O O . ALA A 1 413 ? -13.203 -1.789 -10.922 1 93.44 413 ALA A O 1
ATOM 3186 N N . GLU A 1 414 ? -11.484 -2.338 -9.672 1 92.94 414 GLU A N 1
ATOM 3187 C CA . GLU A 1 414 ? -10.578 -1.544 -10.492 1 92.94 414 GLU A CA 1
ATOM 3188 C C . GLU A 1 414 ? -10.031 -2.357 -11.656 1 92.94 414 GLU A C 1
ATOM 3190 O O . GLU A 1 414 ? -9.453 -1.801 -12.594 1 92.94 414 GLU A O 1
ATOM 3195 N N . CYS A 1 415 ? -10.234 -3.67 -11.617 1 94.38 415 CYS A N 1
ATOM 3196 C CA . CYS A 1 415 ? -9.633 -4.566 -12.602 1 94.38 415 CYS A CA 1
ATOM 3197 C C . CYS A 1 415 ? -10.516 -4.672 -13.844 1 94.38 415 CYS A C 1
ATOM 3199 O O . CYS A 1 415 ? -11.508 -5.402 -13.852 1 94.38 415 CYS A O 1
ATOM 3201 N N . LYS A 1 416 ? -10.164 -3.932 -14.852 1 92.56 416 LYS A N 1
ATOM 3202 C CA . LYS A 1 416 ? -10.844 -3.998 -16.141 1 92.56 416 LYS A CA 1
ATOM 3203 C C . LYS A 1 416 ? -9.914 -4.551 -17.219 1 92.56 416 LYS A C 1
ATOM 3205 O O . LYS A 1 416 ? -9.648 -3.881 -18.219 1 92.56 416 LYS A O 1
ATOM 3210 N N . VAL A 1 417 ? -9.5 -5.777 -16.969 1 94.88 417 VAL A N 1
ATOM 3211 C CA . VAL A 1 417 ? -8.539 -6.457 -17.828 1 94.88 417 VAL A CA 1
ATOM 3212 C C . VAL A 1 417 ? -9.133 -7.777 -18.312 1 94.88 417 VAL A C 1
ATOM 3214 O O . VAL A 1 417 ? -9.789 -8.484 -17.562 1 94.88 417 VAL A O 1
ATOM 3217 N N . LEU A 1 418 ? -8.859 -8.078 -19.562 1 94.38 418 LEU A N 1
ATOM 3218 C CA . LEU A 1 418 ? -9.305 -9.352 -20.125 1 94.38 418 LEU A CA 1
ATOM 3219 C C . LEU A 1 418 ? -8.57 -10.516 -19.453 1 94.38 418 LEU A C 1
ATOM 3221 O O . LEU A 1 418 ? -7.391 -10.398 -19.125 1 94.38 418 LEU A O 1
ATOM 3225 N N . THR A 1 419 ? -9.266 -11.594 -19.234 1 95.5 419 THR A N 1
ATOM 3226 C CA . THR A 1 419 ? -8.617 -12.797 -18.734 1 95.5 419 THR A CA 1
ATOM 3227 C C . THR A 1 419 ? -7.512 -13.25 -19.688 1 95.5 419 THR A C 1
ATOM 3229 O O . THR A 1 419 ? -7.582 -13 -20.891 1 95.5 419 THR A O 1
ATOM 3232 N N . PRO A 1 420 ? -6.473 -13.828 -19.156 1 95.19 420 PRO A N 1
ATOM 3233 C CA . PRO A 1 420 ? -5.395 -14.281 -20.031 1 95.19 420 PRO A CA 1
ATOM 3234 C C . PRO A 1 420 ? -5.84 -15.359 -21.016 1 95.19 420 PRO A C 1
ATOM 3236 O O . PRO A 1 420 ? -6.777 -16.109 -20.719 1 95.19 420 PRO A O 1
ATOM 3239 N N . LEU A 1 421 ? -5.145 -15.453 -22.125 1 95.06 421 LEU A N 1
ATOM 3240 C CA . LEU A 1 421 ? -5.359 -16.547 -23.078 1 95.06 421 LEU A CA 1
ATOM 3241 C C . LEU A 1 421 ? -5.066 -17.891 -22.422 1 95.06 421 LEU A C 1
ATOM 3243 O O . LEU A 1 421 ? -4.168 -18 -21.594 1 95.06 421 LEU A O 1
ATOM 3247 N N . PRO A 1 422 ? -5.922 -18.859 -22.812 1 94 422 PRO A N 1
ATOM 3248 C CA . PRO A 1 422 ? -5.574 -20.188 -22.328 1 94 422 PRO A CA 1
ATOM 3249 C C . PRO A 1 422 ? -4.117 -20.562 -22.594 1 94 422 PRO A C 1
ATOM 3251 O O . PRO A 1 422 ? -3.553 -20.156 -23.625 1 94 422 PRO A O 1
ATOM 3254 N N . GLU A 1 423 ? -3.533 -21.328 -21.75 1 92.62 423 GLU A N 1
ATOM 3255 C CA . GLU A 1 423 ? -2.109 -21.656 -21.828 1 92.62 423 GLU A CA 1
ATOM 3256 C C . GLU A 1 423 ? -1.754 -22.312 -23.156 1 92.62 423 GLU A C 1
ATOM 3258 O O . GLU A 1 423 ? -0.708 -22.016 -23.734 1 92.62 423 GLU A O 1
ATOM 3263 N N . SER A 1 424 ? -2.605 -23.172 -23.641 1 89.62 424 SER A N 1
ATOM 3264 C CA . SER A 1 424 ? -2.354 -23.859 -24.906 1 89.62 424 SER A CA 1
ATOM 3265 C C . SER A 1 424 ? -2.316 -22.875 -26.062 1 89.62 424 SER A C 1
ATOM 3267 O O . SER A 1 424 ? -1.486 -23 -26.969 1 89.62 424 SER A O 1
ATOM 3269 N N . CYS A 1 425 ? -3.133 -21.875 -26.016 1 92.5 425 CYS A N 1
ATOM 3270 C CA . CYS A 1 425 ? -3.17 -20.844 -27.062 1 92.5 425 CYS A CA 1
ATOM 3271 C C . CYS A 1 425 ? -1.973 -19.906 -26.938 1 92.5 425 CYS A C 1
ATOM 3273 O O . CYS A 1 425 ? -1.377 -19.531 -27.953 1 92.5 425 CYS A O 1
ATOM 3275 N N . TRP A 1 426 ? -1.628 -19.578 -25.75 1 94.25 426 TRP A N 1
ATOM 3276 C CA . TRP A 1 426 ? -0.524 -18.656 -25.516 1 94.25 426 TRP A CA 1
ATOM 3277 C C . TRP A 1 426 ? 0.794 -19.234 -26 1 94.25 426 TRP A C 1
ATOM 3279 O O . TRP A 1 426 ? 1.56 -18.562 -26.703 1 94.25 426 TRP A O 1
ATOM 3289 N N . GLN A 1 427 ? 1.047 -20.5 -25.766 1 91.31 427 GLN A N 1
ATOM 3290 C CA . GLN A 1 427 ? 2.295 -21.141 -26.172 1 91.31 427 GLN A CA 1
ATOM 3291 C C . GLN A 1 427 ? 2.354 -21.359 -27.672 1 91.31 427 GLN A C 1
ATOM 3293 O O . GLN A 1 427 ? 3.439 -21.422 -28.25 1 91.31 427 GLN A O 1
ATOM 3298 N N . ARG A 1 428 ? 1.129 -21.359 -28.266 1 91.31 428 ARG A N 1
ATOM 3299 C CA . ARG A 1 428 ? 1.052 -21.531 -29.719 1 91.31 428 ARG A CA 1
ATOM 3300 C C . ARG A 1 428 ? 0.456 -20.297 -30.391 1 91.31 428 ARG A C 1
ATOM 3302 O O . ARG A 1 428 ? -0.383 -20.422 -31.281 1 91.31 428 ARG A O 1
ATOM 3309 N N . LEU A 1 429 ? 0.826 -19.234 -29.906 1 90.56 429 LEU A N 1
ATOM 3310 C CA . LEU A 1 429 ? 0.228 -17.984 -30.375 1 90.56 429 LEU A CA 1
ATOM 3311 C C . LEU A 1 429 ? 0.426 -17.828 -31.875 1 90.56 429 LEU A C 1
ATOM 3313 O O . LEU A 1 429 ? -0.422 -17.234 -32.562 1 90.56 429 LEU A O 1
ATOM 3317 N N . HIS A 1 430 ? 1.507 -18.391 -32.469 1 86.38 430 HIS A N 1
ATOM 3318 C CA . HIS A 1 430 ? 1.831 -18.25 -33.875 1 86.38 430 HIS A CA 1
ATOM 3319 C C . HIS A 1 430 ? 0.79 -18.938 -34.75 1 86.38 430 HIS A C 1
ATOM 3321 O O . HIS A 1 430 ? 0.656 -18.609 -35.938 1 86.38 430 HIS A O 1
ATOM 3327 N N . ALA A 1 431 ? 0.096 -19.828 -34.125 1 87.75 431 ALA A N 1
ATOM 3328 C CA . ALA A 1 431 ? -0.886 -20.594 -34.875 1 87.75 431 ALA A CA 1
ATOM 3329 C C . ALA A 1 431 ? -2.213 -19.859 -34.969 1 87.75 431 ALA A C 1
ATOM 3331 O O . ALA A 1 431 ? -3.115 -20.281 -35.719 1 87.75 431 ALA A O 1
ATOM 3332 N N . PHE A 1 432 ? -2.248 -18.719 -34.344 1 85.56 432 PHE A N 1
ATOM 3333 C CA . PHE A 1 432 ? -3.523 -18.016 -34.281 1 85.56 432 PHE A CA 1
ATOM 3334 C C . PHE A 1 432 ? -3.428 -16.672 -34.969 1 85.56 432 PHE A C 1
ATOM 3336 O O . PHE A 1 432 ? -2.33 -16.141 -35.156 1 85.56 432 PHE A O 1
ATOM 3343 N N . THR A 1 433 ? -4.605 -16.234 -35.438 1 82.12 433 THR A N 1
ATOM 3344 C CA . THR A 1 433 ? -4.773 -14.859 -35.906 1 82.12 433 THR A CA 1
ATOM 3345 C C . THR A 1 433 ? -5.684 -14.078 -34.969 1 82.12 433 THR A C 1
ATOM 3347 O O . THR A 1 433 ? -6.34 -14.656 -34.094 1 82.12 433 THR A O 1
ATOM 3350 N N . ALA A 1 434 ? -5.715 -12.773 -35 1 80.31 434 ALA A N 1
ATOM 3351 C CA . ALA A 1 434 ? -6.516 -11.914 -34.125 1 80.31 434 ALA A CA 1
ATOM 3352 C C . ALA A 1 434 ? -7.98 -12.336 -34.156 1 80.31 434 ALA A C 1
ATOM 3354 O O . ALA A 1 434 ? -8.664 -12.266 -33.125 1 80.31 434 ALA A O 1
ATOM 3355 N N . ASP A 1 435 ? -8.406 -12.867 -35.25 1 80.5 435 ASP A N 1
ATOM 3356 C CA . ASP A 1 435 ? -9.82 -13.195 -35.406 1 80.5 435 ASP A CA 1
ATOM 3357 C C . ASP A 1 435 ? -10.125 -14.586 -34.844 1 80.5 435 ASP A C 1
ATOM 3359 O O . ASP A 1 435 ? -11.281 -14.898 -34.531 1 80.5 435 ASP A O 1
ATOM 3363 N N . THR A 1 436 ? -9.094 -15.383 -34.688 1 85.31 436 THR A N 1
ATOM 3364 C CA . THR A 1 436 ? -9.32 -16.766 -34.281 1 85.31 436 THR A CA 1
ATOM 3365 C C . THR A 1 436 ? -9.023 -16.953 -32.812 1 85.31 436 THR A C 1
ATOM 3367 O O . THR A 1 436 ? -9.164 -18.062 -32.281 1 85.31 436 THR A O 1
ATOM 3370 N N . LEU A 1 437 ? -8.695 -15.891 -32.219 1 88.19 437 LEU A N 1
ATOM 3371 C CA . LEU A 1 437 ? -8.398 -16 -30.797 1 88.19 437 LEU A CA 1
ATOM 3372 C C . LEU A 1 437 ? -9.68 -16.266 -30 1 88.19 437 LEU A C 1
ATOM 3374 O O . LEU A 1 437 ? -10.742 -15.742 -30.344 1 88.19 437 LEU A O 1
ATOM 3378 N N . PRO A 1 438 ? -9.547 -17.078 -28.984 1 89.38 438 PRO A N 1
ATOM 3379 C CA . PRO A 1 438 ? -10.734 -17.359 -28.172 1 89.38 438 PRO A CA 1
ATOM 3380 C C . PRO A 1 438 ? -11.297 -16.125 -27.484 1 89.38 438 PRO A C 1
ATOM 3382 O O . PRO A 1 438 ? -10.555 -15.188 -27.188 1 89.38 438 PRO A O 1
ATOM 3385 N N . SER A 1 439 ? -12.578 -16.172 -27.219 1 88.5 439 SER A N 1
ATOM 3386 C CA . SER A 1 439 ? -13.234 -15.086 -26.516 1 88.5 439 SER A CA 1
ATOM 3387 C C . SER A 1 439 ? -12.859 -15.07 -25.031 1 88.5 439 SER A C 1
ATOM 3389 O O . SER A 1 439 ? -12.703 -16.125 -24.422 1 88.5 439 SER A O 1
ATOM 3391 N N . ARG A 1 440 ? -12.711 -13.867 -24.578 1 90.69 440 ARG A N 1
ATOM 3392 C CA . ARG A 1 440 ? -12.312 -13.695 -23.188 1 90.69 440 ARG A CA 1
ATOM 3393 C C . ARG A 1 440 ? -13.258 -12.742 -22.469 1 90.69 440 ARG A C 1
ATOM 3395 O O . ARG A 1 440 ? -14.039 -12.031 -23.109 1 90.69 440 ARG A O 1
ATOM 3402 N N . THR A 1 441 ? -13.266 -12.805 -21.109 1 91.12 441 THR A N 1
ATOM 3403 C CA . THR A 1 441 ? -14.117 -11.961 -20.281 1 91.12 441 THR A CA 1
ATOM 3404 C C . THR A 1 441 ? -13.273 -10.961 -19.484 1 91.12 441 THR A C 1
ATOM 3406 O O . THR A 1 441 ? -12.094 -11.195 -19.234 1 91.12 441 THR A O 1
ATOM 3409 N N . TYR A 1 442 ? -13.93 -9.859 -19.172 1 92.62 442 TYR A N 1
ATOM 3410 C CA . TYR A 1 442 ? -13.266 -8.859 -18.344 1 92.62 442 TYR A CA 1
ATOM 3411 C C . TYR A 1 442 ? -13.406 -9.195 -16.859 1 92.62 442 TYR A C 1
ATOM 3413 O O . TYR A 1 442 ? -14.469 -9.641 -16.422 1 92.62 442 TYR A O 1
ATOM 3421 N N . GLY A 1 443 ? -12.297 -8.977 -16.125 1 94.06 443 GLY A N 1
ATOM 3422 C CA . GLY A 1 443 ? -12.367 -9.156 -14.68 1 94.06 443 GLY A CA 1
ATOM 3423 C C . GLY A 1 443 ? -11.82 -10.492 -14.219 1 94.06 443 GLY A C 1
ATOM 3424 O O . GLY A 1 443 ? -11.469 -11.344 -15.039 1 94.06 443 GLY A O 1
ATOM 3425 N N . PRO A 1 444 ? -11.68 -10.672 -12.93 1 96.31 444 PRO A N 1
ATOM 3426 C CA . PRO A 1 444 ? -11.133 -11.922 -12.398 1 96.31 444 PRO A CA 1
ATOM 3427 C C . PRO A 1 444 ? -12.094 -13.094 -12.539 1 96.31 444 PRO A C 1
ATOM 3429 O O . PRO A 1 444 ? -13.273 -12.977 -12.195 1 96.31 444 PRO A O 1
ATOM 3432 N N . PRO A 1 445 ? -11.609 -14.203 -12.977 1 96.56 445 PRO A N 1
ATOM 3433 C CA . PRO A 1 445 ? -12.453 -15.391 -13.102 1 96.56 445 PRO A CA 1
ATOM 3434 C C . PRO A 1 445 ? -12.68 -16.109 -11.773 1 96.56 445 PRO A C 1
ATOM 3436 O O . PRO A 1 445 ? -11.891 -15.945 -10.836 1 96.56 445 PRO A O 1
ATOM 3439 N N . THR A 1 446 ? -13.734 -16.938 -11.688 1 97 446 THR A N 1
ATOM 3440 C CA . THR A 1 446 ? -14.039 -17.656 -10.453 1 97 446 THR A CA 1
ATOM 3441 C C . THR A 1 446 ? -14.211 -19.156 -10.734 1 97 446 THR A C 1
ATOM 3443 O O . THR A 1 446 ? -14.516 -19.922 -9.82 1 97 446 THR A O 1
ATOM 3446 N N . VAL A 1 447 ? -13.969 -19.562 -11.953 1 96.94 447 VAL A N 1
ATOM 3447 C CA . VAL A 1 447 ? -14.133 -20.969 -12.32 1 96.94 447 VAL A CA 1
ATOM 3448 C C . VAL A 1 447 ? -12.844 -21.484 -12.953 1 96.94 447 VAL A C 1
ATOM 3450 O O . VAL A 1 447 ? -12.141 -20.734 -13.648 1 96.94 447 VAL A O 1
ATOM 3453 N N . ILE A 1 448 ? -12.57 -22.734 -12.703 1 97.06 448 ILE A N 1
ATOM 3454 C CA . ILE A 1 448 ? -11.375 -23.375 -13.234 1 97.06 448 ILE A CA 1
ATOM 3455 C C . ILE A 1 448 ? -11.602 -23.797 -14.68 1 97.06 448 ILE A C 1
ATOM 3457 O O . ILE A 1 448 ? -12.641 -24.375 -15.008 1 97.06 448 ILE A O 1
ATOM 3461 N N . SER A 1 449 ? -10.68 -23.453 -15.578 1 93.88 449 SER A N 1
ATOM 3462 C CA . SER A 1 449 ? -10.875 -23.703 -17.016 1 93.88 449 SER A CA 1
ATOM 3463 C C . SER A 1 449 ? -9.711 -24.469 -17.609 1 93.88 449 SER A C 1
ATOM 3465 O O . SER A 1 449 ? -9.688 -24.75 -18.797 1 93.88 449 SER A O 1
ATOM 3467 N N . GLY A 1 450 ? -8.734 -24.781 -16.828 1 93.25 450 GLY A N 1
ATOM 3468 C CA . GLY A 1 450 ? -7.586 -25.5 -17.359 1 93.25 450 GLY A CA 1
ATOM 3469 C C . GLY A 1 450 ? -6.504 -25.734 -16.328 1 93.25 450 GLY A C 1
ATOM 3470 O O . GLY A 1 450 ? -6.75 -25.625 -15.125 1 93.25 450 GLY A O 1
ATOM 3471 N N . THR A 1 451 ? -5.293 -26.125 -16.797 1 92.06 451 THR A N 1
ATOM 3472 C CA . THR A 1 451 ? -4.227 -26.547 -15.891 1 92.06 451 THR A CA 1
ATOM 3473 C C . THR A 1 451 ? -3.166 -25.453 -15.766 1 92.06 451 THR A C 1
ATOM 3475 O O . THR A 1 451 ? -2.273 -25.547 -14.922 1 92.06 451 THR A O 1
ATOM 3478 N N . GLY A 1 452 ? -3.277 -24.438 -16.609 1 92.88 452 GLY A N 1
ATOM 3479 C CA . GLY A 1 452 ? -2.346 -23.328 -16.469 1 92.88 452 GLY A CA 1
ATOM 3480 C C . GLY A 1 452 ? -2.559 -22.531 -15.203 1 92.88 452 GLY A C 1
ATOM 3481 O O . GLY A 1 452 ? -3.662 -22.5 -14.648 1 92.88 452 GLY A O 1
ATOM 3482 N N . LEU A 1 453 ? -1.544 -21.859 -14.734 1 94.75 453 LEU A N 1
ATOM 3483 C CA . LEU A 1 453 ? -1.618 -21.109 -13.484 1 94.75 453 LEU A CA 1
ATOM 3484 C C . LEU A 1 453 ? -2.828 -20.172 -13.484 1 94.75 453 LEU A C 1
ATOM 3486 O O . LEU A 1 453 ? -3.535 -20.078 -12.477 1 94.75 453 LEU A O 1
ATOM 3490 N N . PHE A 1 454 ? -3.033 -19.516 -14.609 1 97.19 454 PHE A N 1
ATOM 3491 C CA . PHE A 1 454 ? -4.09 -18.516 -14.68 1 97.19 454 PHE A CA 1
ATOM 3492 C C . PHE A 1 454 ? -5.449 -19.188 -14.891 1 97.19 454 PHE A C 1
ATOM 3494 O O . PHE A 1 454 ? -6.484 -18.531 -14.805 1 97.19 454 PHE A O 1
ATOM 3501 N N . GLU A 1 455 ? -5.426 -20.438 -15.133 1 96.25 455 GLU A N 1
ATOM 3502 C CA . GLU A 1 455 ? -6.668 -21.156 -15.406 1 96.25 455 GLU A CA 1
ATOM 3503 C C . GLU A 1 455 ? -7.195 -21.859 -14.156 1 96.25 455 GLU A C 1
ATOM 3505 O O . GLU A 1 455 ? -8.398 -22.078 -14.031 1 96.25 455 GLU A O 1
ATOM 3510 N N . TYR A 1 456 ? -6.312 -22.234 -13.281 1 96.69 456 TYR A N 1
ATOM 3511 C CA . TYR A 1 456 ? -6.793 -22.906 -12.078 1 96.69 456 TYR A CA 1
ATOM 3512 C C . TYR A 1 456 ? -6.523 -22.078 -10.836 1 96.69 456 TYR A C 1
ATOM 3514 O O . TYR A 1 456 ? -7.371 -21.984 -9.945 1 96.69 456 TYR A O 1
ATOM 3522 N N . PHE A 1 457 ? -5.383 -21.469 -10.711 1 97.75 457 PHE A N 1
ATOM 3523 C CA . PHE A 1 457 ? -4.98 -20.781 -9.492 1 97.75 457 PHE A CA 1
ATOM 3524 C C . PHE A 1 457 ? -5.598 -19.391 -9.422 1 97.75 457 PHE A C 1
ATOM 3526 O O . PHE A 1 457 ? -5.949 -18.906 -8.344 1 97.75 457 PHE A O 1
ATOM 3533 N N . LEU A 1 458 ? -5.695 -18.703 -10.562 1 98.19 458 LEU A N 1
ATOM 3534 C CA . LEU A 1 458 ? -6.234 -17.344 -10.609 1 98.19 458 LEU A CA 1
ATOM 3535 C C . LEU A 1 458 ? -7.668 -17.312 -10.086 1 98.19 458 LEU A C 1
ATOM 3537 O O . LEU A 1 458 ? -8.016 -16.469 -9.258 1 98.19 458 LEU A O 1
ATOM 3541 N N . PRO A 1 459 ? -8.539 -18.203 -10.523 1 98.19 459 PRO A N 1
ATOM 3542 C CA . PRO A 1 459 ? -9.891 -18.188 -9.961 1 98.19 459 PRO A CA 1
ATOM 3543 C C . PRO A 1 459 ? -9.906 -18.406 -8.445 1 98.19 459 PRO A C 1
ATOM 3545 O O . PRO A 1 459 ? -10.742 -17.844 -7.746 1 98.19 459 PRO A O 1
ATOM 3548 N N . LEU A 1 460 ? -9.023 -19.25 -7.957 1 98.69 460 LEU A N 1
ATOM 3549 C CA . LEU A 1 460 ? -8.922 -19.469 -6.516 1 98.69 460 LEU A CA 1
ATOM 3550 C C . LEU A 1 460 ? -8.523 -18.172 -5.805 1 98.69 460 LEU A C 1
ATOM 3552 O O . LEU A 1 460 ? -9.055 -17.859 -4.734 1 98.69 460 LEU A O 1
ATOM 3556 N N . MET A 1 461 ? -7.617 -17.438 -6.414 1 98.69 461 MET A N 1
ATOM 3557 C CA . MET A 1 461 ? -7.156 -16.188 -5.836 1 98.69 461 MET A CA 1
ATOM 3558 C C . MET A 1 461 ? -8.258 -15.125 -5.883 1 98.69 461 MET A C 1
ATOM 3560 O O . MET A 1 461 ? -8.352 -14.281 -4.996 1 98.69 461 MET A O 1
ATOM 3564 N N . SER A 1 462 ? -9.109 -15.172 -6.91 1 98.44 462 SER A N 1
ATOM 3565 C CA . SER A 1 462 ? -10.25 -14.258 -6.969 1 98.44 462 SER A CA 1
ATOM 3566 C C . SER A 1 462 ? -11.195 -14.484 -5.797 1 98.44 462 SER A C 1
ATOM 3568 O O . SER A 1 462 ? -11.609 -13.531 -5.133 1 98.44 462 SER A O 1
ATOM 3570 N N . ILE A 1 463 ? -11.438 -15.711 -5.5 1 98.62 463 ILE A N 1
ATOM 3571 C CA . ILE A 1 463 ? -12.352 -16.031 -4.406 1 98.62 463 ILE A CA 1
ATOM 3572 C C . ILE A 1 463 ? -11.672 -15.758 -3.068 1 98.62 463 ILE A C 1
ATOM 3574 O O . ILE A 1 463 ? -12.32 -15.305 -2.121 1 98.62 463 ILE A O 1
ATOM 3578 N N . LEU A 1 464 ? -10.391 -16.109 -3.014 1 98.75 464 LEU A N 1
ATOM 3579 C CA . LEU A 1 464 ? -9.648 -15.781 -1.802 1 98.75 464 LEU A CA 1
ATOM 3580 C C . LEU A 1 464 ? -9.734 -14.281 -1.506 1 98.75 464 LEU A C 1
ATOM 3582 O O . LEU A 1 464 ? -9.859 -13.883 -0.347 1 98.75 464 LEU A O 1
ATOM 3586 N N . GLY A 1 465 ? -9.656 -13.484 -2.572 1 98.44 465 GLY A N 1
ATOM 3587 C CA . GLY A 1 465 ? -9.828 -12.047 -2.391 1 98.44 465 GLY A CA 1
ATOM 3588 C C . GLY A 1 465 ? -11.164 -11.688 -1.761 1 98.44 465 GLY A C 1
ATOM 3589 O O . GLY A 1 465 ? -11.227 -10.805 -0.902 1 98.44 465 GLY A O 1
ATOM 3590 N N . ASP A 1 466 ? -12.195 -12.352 -2.125 1 98.31 466 ASP A N 1
ATOM 3591 C CA . ASP A 1 466 ? -13.508 -12.125 -1.54 1 98.31 466 ASP A CA 1
ATOM 3592 C C . ASP A 1 466 ? -13.523 -12.477 -0.054 1 98.31 466 ASP A C 1
ATOM 3594 O O . ASP A 1 466 ? -14.125 -11.773 0.753 1 98.31 466 ASP A O 1
ATOM 3598 N N . ILE A 1 467 ? -12.875 -13.531 0.255 1 98.38 467 ILE A N 1
ATOM 3599 C CA . ILE A 1 467 ? -12.828 -13.984 1.64 1 98.38 467 ILE A CA 1
ATOM 3600 C C . ILE A 1 467 ? -12.07 -12.977 2.494 1 98.38 467 ILE A C 1
ATOM 3602 O O . ILE A 1 467 ? -12.492 -12.648 3.605 1 98.38 467 ILE A O 1
ATOM 3606 N N . ILE A 1 468 ? -10.984 -12.5 1.969 1 97.94 468 ILE A N 1
ATOM 3607 C CA . ILE A 1 468 ? -10.18 -11.516 2.686 1 97.94 468 ILE A CA 1
ATOM 3608 C C . ILE A 1 468 ? -10.992 -10.25 2.912 1 97.94 468 ILE A C 1
ATOM 3610 O O . ILE A 1 468 ? -11.031 -9.719 4.023 1 97.94 468 ILE A O 1
ATOM 3614 N N . GLU A 1 469 ? -11.625 -9.758 1.856 1 96.56 469 GLU A N 1
ATOM 3615 C CA . GLU A 1 469 ? -12.43 -8.547 1.973 1 96.56 469 GLU A CA 1
ATOM 3616 C C . GLU A 1 469 ? -13.586 -8.75 2.949 1 96.56 469 GLU A C 1
ATOM 3618 O O . GLU A 1 469 ? -13.883 -7.867 3.756 1 96.56 469 GLU A O 1
ATOM 3623 N N . PHE A 1 470 ? -14.25 -9.938 2.887 1 96.75 470 PHE A N 1
ATOM 3624 C CA . PHE A 1 470 ? -15.32 -10.242 3.83 1 96.75 470 PHE A CA 1
ATOM 3625 C C . PHE A 1 470 ? -14.812 -10.18 5.266 1 96.75 470 PHE A C 1
ATOM 3627 O O . PHE A 1 470 ? -15.461 -9.594 6.133 1 96.75 470 PHE A O 1
ATOM 3634 N N . ARG A 1 471 ? -13.688 -10.75 5.469 1 95.69 471 ARG A N 1
ATOM 3635 C CA . ARG A 1 471 ? -13.109 -10.734 6.809 1 95.69 471 ARG A CA 1
ATOM 3636 C C . ARG A 1 471 ? -12.875 -9.305 7.285 1 95.69 471 ARG A C 1
ATOM 3638 O O . ARG A 1 471 ? -13.156 -8.977 8.445 1 95.69 471 ARG A O 1
ATOM 3645 N N . LEU A 1 472 ? -12.391 -8.477 6.469 1 94.94 472 LEU A N 1
ATOM 3646 C CA . LEU A 1 472 ? -12.109 -7.086 6.82 1 94.94 472 LEU A CA 1
ATOM 3647 C C . LEU A 1 472 ? -13.406 -6.328 7.102 1 94.94 472 LEU A C 1
ATOM 3649 O O . LEU A 1 472 ? -13.461 -5.508 8.023 1 94.94 472 LEU A O 1
ATOM 3653 N N . TRP A 1 473 ? -14.453 -6.594 6.25 1 94.62 473 TRP A N 1
ATOM 3654 C CA . TRP A 1 473 ? -15.75 -5.984 6.484 1 94.62 473 TRP A CA 1
ATOM 3655 C C . TRP A 1 473 ? -16.281 -6.348 7.867 1 94.62 473 TRP A C 1
ATOM 3657 O O . TRP A 1 473 ? -16.797 -5.484 8.594 1 94.62 473 TRP A O 1
ATOM 3667 N N . ARG A 1 474 ? -16.125 -7.57 8.195 1 92.94 474 ARG A N 1
ATOM 3668 C CA . ARG A 1 474 ? -16.672 -8.125 9.43 1 92.94 474 ARG A CA 1
ATOM 3669 C C . ARG A 1 474 ? -16.031 -7.484 10.648 1 92.94 474 ARG A C 1
ATOM 3671 O O . ARG A 1 474 ? -16.688 -7.266 11.664 1 92.94 474 ARG A O 1
ATOM 3678 N N . HIS A 1 475 ? -14.781 -7.172 10.523 1 93.19 475 HIS A N 1
ATOM 3679 C CA . HIS A 1 475 ? -14.047 -6.695 11.688 1 93.19 475 HIS A CA 1
ATOM 3680 C C . HIS A 1 475 ? -14.039 -5.172 11.75 1 93.19 475 HIS A C 1
ATOM 3682 O O . HIS A 1 475 ? -13.414 -4.586 12.641 1 93.19 475 HIS A O 1
ATOM 3688 N N . HIS A 1 476 ? -14.68 -4.488 10.852 1 93.94 476 HIS A N 1
ATOM 3689 C CA . HIS A 1 476 ? -14.758 -3.035 10.938 1 93.94 476 HIS A CA 1
ATOM 3690 C C . HIS A 1 476 ? -15.43 -2.596 12.234 1 93.94 476 HIS A C 1
ATOM 3692 O O . HIS A 1 476 ? -16.5 -3.088 12.578 1 93.94 476 HIS A O 1
ATOM 3698 N N . PRO A 1 477 ? -14.906 -1.737 12.922 1 93.25 477 PRO A N 1
ATOM 3699 C CA . PRO A 1 477 ? -15.398 -1.403 14.258 1 93.25 477 PRO A CA 1
ATOM 3700 C C . PRO A 1 477 ? -16.719 -0.632 14.219 1 93.25 477 PRO A C 1
ATOM 3702 O O . PRO A 1 477 ? -17.531 -0.74 15.148 1 93.25 477 PRO A O 1
ATOM 3705 N N . ARG A 1 478 ? -17.062 0.091 13.25 1 94.56 478 ARG A N 1
ATOM 3706 C CA . ARG A 1 478 ? -18.203 1.004 13.281 1 94.56 478 ARG A CA 1
ATOM 3707 C C . ARG A 1 478 ? -19.266 0.596 12.266 1 94.56 478 ARG A C 1
ATOM 3709 O O . ARG A 1 478 ? -20.453 0.8 12.492 1 94.56 478 ARG A O 1
ATOM 3716 N N . LEU A 1 479 ? -18.812 0.043 11.148 1 93.19 479 LEU A N 1
ATOM 3717 C CA . LEU A 1 479 ? -19.766 -0.314 10.094 1 93.19 479 LEU A CA 1
ATOM 3718 C C . LEU A 1 479 ? -20.281 -1.734 10.281 1 93.19 479 LEU A C 1
ATOM 3720 O O . LEU A 1 479 ? -19.5 -2.674 10.43 1 93.19 479 LEU A O 1
ATOM 3724 N N . LYS A 1 480 ? -21.562 -1.862 10.328 1 89 480 LYS A N 1
ATOM 3725 C CA . LYS A 1 480 ? -22.188 -3.174 10.508 1 89 480 LYS A CA 1
ATOM 3726 C C . LYS A 1 480 ? -23.047 -3.551 9.305 1 89 480 LYS A C 1
ATOM 3728 O O . LYS A 1 480 ? -23.641 -2.684 8.672 1 89 480 LYS A O 1
ATOM 3733 N N . PHE A 1 481 ? -23 -4.816 8.906 1 90.19 481 PHE A N 1
ATOM 3734 C CA . PHE A 1 481 ? -23.766 -5.336 7.781 1 90.19 481 PHE A CA 1
ATOM 3735 C C . PHE A 1 481 ? -24.234 -6.762 8.055 1 90.19 481 PHE A C 1
ATOM 3737 O O . PHE A 1 481 ? -23.859 -7.355 9.07 1 90.19 481 PHE A O 1
ATOM 3744 N N . ASP A 1 482 ? -25.078 -7.215 7.246 1 88.69 482 ASP A N 1
ATOM 3745 C CA . ASP A 1 482 ? -25.531 -8.602 7.348 1 88.69 482 ASP A CA 1
ATOM 3746 C C . ASP A 1 482 ? -24.516 -9.562 6.742 1 88.69 482 ASP A C 1
ATOM 3748 O O . ASP A 1 482 ? -24.375 -9.641 5.52 1 88.69 482 ASP A O 1
ATOM 3752 N N . GLU A 1 483 ? -23.969 -10.328 7.523 1 91.06 483 GLU A N 1
ATOM 3753 C CA . GLU A 1 483 ? -22.859 -11.18 7.094 1 91.06 483 GLU A CA 1
ATOM 3754 C C . GLU A 1 483 ? -23.375 -12.43 6.375 1 91.06 483 GLU A C 1
ATOM 3756 O O . GLU A 1 483 ? -22.656 -13.023 5.566 1 91.06 483 GLU A O 1
ATOM 3761 N N . HIS A 1 484 ? -24.578 -12.844 6.59 1 90.69 484 HIS A N 1
ATOM 3762 C CA . HIS A 1 484 ? -25.078 -14.109 6.082 1 90.69 484 HIS A CA 1
ATOM 3763 C C . HIS A 1 484 ? -25.203 -14.086 4.562 1 90.69 484 HIS A C 1
ATOM 3765 O O . HIS A 1 484 ? -24.891 -15.07 3.891 1 90.69 484 HIS A O 1
ATOM 3771 N N . ALA A 1 485 ? -25.656 -12.984 4.121 1 91.25 485 ALA A N 1
ATOM 3772 C CA . ALA A 1 485 ? -25.812 -12.875 2.674 1 91.25 485 ALA A CA 1
ATOM 3773 C C . ALA A 1 485 ? -24.469 -12.945 1.965 1 91.25 485 ALA A C 1
ATOM 3775 O O . ALA A 1 485 ? -24.344 -13.586 0.917 1 91.25 485 ALA A O 1
ATOM 3776 N N . VAL A 1 486 ? -23.531 -12.352 2.523 1 94.88 486 VAL A N 1
ATOM 3777 C CA . VAL A 1 486 ? -22.203 -12.305 1.926 1 94.88 486 VAL A CA 1
ATOM 3778 C C . VAL A 1 486 ? -21.547 -13.688 2 1 94.88 486 VAL A C 1
ATOM 3780 O O . VAL A 1 486 ? -20.938 -14.141 1.033 1 94.88 486 VAL A O 1
ATOM 3783 N N . VAL A 1 487 ? -21.656 -14.398 3.113 1 96.06 487 VAL A N 1
ATOM 3784 C CA . VAL A 1 487 ? -21.094 -15.742 3.287 1 96.06 487 VAL A CA 1
ATOM 3785 C C . VAL A 1 487 ? -21.734 -16.703 2.287 1 96.06 487 VAL A C 1
ATOM 3787 O O . VAL A 1 487 ? -21.047 -17.547 1.708 1 96.06 487 VAL A O 1
ATOM 3790 N N . ARG A 1 488 ? -23 -16.531 2.076 1 94.69 488 ARG A N 1
ATOM 3791 C CA . ARG A 1 488 ? -23.719 -17.375 1.125 1 94.69 488 ARG A CA 1
ATOM 3792 C C . ARG A 1 488 ? -23.188 -17.172 -0.292 1 94.69 488 ARG A C 1
ATOM 3794 O O . ARG A 1 488 ? -23 -18.141 -1.033 1 94.69 488 ARG A O 1
ATOM 3801 N N . ASP A 1 489 ? -22.938 -15.922 -0.637 1 95.44 489 ASP A N 1
ATOM 3802 C CA . ASP A 1 489 ? -22.422 -15.617 -1.967 1 95.44 489 ASP A CA 1
ATOM 3803 C C . ASP A 1 489 ? -21.047 -16.266 -2.182 1 95.44 489 ASP A C 1
ATOM 3805 O O . ASP A 1 489 ? -20.781 -16.828 -3.25 1 95.44 489 ASP A O 1
ATOM 3809 N N . ILE A 1 490 ? -20.219 -16.172 -1.188 1 97.88 490 ILE A N 1
ATOM 3810 C CA . ILE A 1 490 ? -18.875 -16.734 -1.296 1 97.88 490 ILE A CA 1
ATOM 3811 C C . ILE A 1 490 ? -18.953 -18.266 -1.304 1 97.88 490 ILE A C 1
ATOM 3813 O O . ILE A 1 490 ? -18.219 -18.922 -2.035 1 97.88 490 ILE A O 1
ATOM 3817 N N . ASP A 1 491 ? -19.875 -18.828 -0.522 1 97.44 491 ASP A N 1
ATOM 3818 C CA . ASP A 1 491 ? -20.078 -20.266 -0.477 1 97.44 491 ASP A CA 1
ATOM 3819 C C . ASP A 1 491 ? -20.516 -20.797 -1.84 1 97.44 491 ASP A C 1
ATOM 3821 O O . ASP A 1 491 ? -20.031 -21.844 -2.283 1 97.44 491 ASP A O 1
ATOM 3825 N N . ILE A 1 492 ? -21.344 -20.094 -2.457 1 97.5 492 ILE A N 1
ATOM 3826 C CA . ILE A 1 492 ? -21.828 -20.484 -3.779 1 97.5 492 ILE A CA 1
ATOM 3827 C C . ILE A 1 492 ? -20.672 -20.422 -4.785 1 97.5 492 ILE A C 1
ATOM 3829 O O . ILE A 1 492 ? -20.516 -21.312 -5.609 1 97.5 492 ILE A O 1
ATOM 3833 N N . ALA A 1 493 ? -19.922 -19.359 -4.699 1 97.75 493 ALA A N 1
ATOM 3834 C CA . ALA A 1 493 ? -18.781 -19.219 -5.598 1 97.75 493 ALA A CA 1
ATOM 3835 C C . ALA A 1 493 ? -17.797 -20.359 -5.414 1 97.75 493 ALA A C 1
ATOM 3837 O O . ALA A 1 493 ? -17.281 -20.906 -6.395 1 97.75 493 ALA A O 1
ATOM 3838 N N . LEU A 1 494 ? -17.5 -20.766 -4.152 1 98.12 494 LEU A N 1
ATOM 3839 C CA . LEU A 1 494 ? -16.594 -21.859 -3.855 1 98.12 494 LEU A CA 1
ATOM 3840 C C . LEU A 1 494 ? -17.156 -23.188 -4.352 1 98.12 494 LEU A C 1
ATOM 3842 O O . LEU A 1 494 ? -16.422 -24 -4.914 1 98.12 494 LEU A O 1
ATOM 3846 N N . THR A 1 495 ? -18.406 -23.375 -4.164 1 97.88 495 THR A N 1
ATOM 3847 C CA . THR A 1 495 ? -19.062 -24.609 -4.602 1 97.88 495 THR A CA 1
ATOM 3848 C C . THR A 1 495 ? -19.047 -24.719 -6.125 1 97.88 495 THR A C 1
ATOM 3850 O O . THR A 1 495 ? -18.781 -25.781 -6.668 1 97.88 495 THR A O 1
ATOM 3853 N N . ASN A 1 496 ? -19.328 -23.594 -6.742 1 97.69 496 ASN A N 1
ATOM 3854 C CA . ASN A 1 496 ? -19.266 -23.578 -8.203 1 97.69 496 ASN A CA 1
ATOM 3855 C C . ASN A 1 496 ? -17.844 -23.844 -8.711 1 97.69 496 ASN A C 1
ATOM 3857 O O . ASN A 1 496 ? -17.656 -24.531 -9.711 1 97.69 496 ASN A O 1
ATOM 3861 N N . CYS A 1 497 ? -16.922 -23.266 -8.039 1 97.94 497 CYS A N 1
ATOM 3862 C CA . CYS A 1 497 ? -15.523 -23.469 -8.398 1 97.94 497 CYS A CA 1
ATOM 3863 C C . CYS A 1 497 ? -15.133 -24.938 -8.242 1 97.94 497 CYS A C 1
ATOM 3865 O O . CYS A 1 497 ? -14.461 -25.5 -9.109 1 97.94 497 CYS A O 1
ATOM 3867 N N . HIS A 1 498 ? -15.547 -25.562 -7.195 1 97.44 498 HIS A N 1
ATOM 3868 C CA . HIS A 1 498 ? -15.266 -26.969 -6.957 1 97.44 498 HIS A CA 1
ATOM 3869 C C . HIS A 1 498 ? -15.914 -27.859 -8.016 1 97.44 498 HIS A C 1
ATOM 3871 O O . HIS A 1 498 ? -15.32 -28.828 -8.477 1 97.44 498 HIS A O 1
ATOM 3877 N N . GLN A 1 499 ? -17.094 -27.5 -8.398 1 96.69 499 GLN A N 1
ATOM 3878 C CA . GLN A 1 499 ? -17.812 -28.25 -9.43 1 96.69 499 GLN A CA 1
ATOM 3879 C C . GLN A 1 499 ? -17.109 -28.141 -10.781 1 96.69 499 GLN A C 1
ATOM 3881 O O . GLN A 1 499 ? -17.125 -29.078 -11.578 1 96.69 499 GLN A O 1
ATOM 3886 N N . SER A 1 500 ? -16.547 -27 -10.984 1 95.94 500 SER A N 1
ATOM 3887 C CA . SER A 1 500 ? -15.844 -26.781 -12.242 1 95.94 500 SER A CA 1
ATOM 3888 C C . SER A 1 500 ? -14.648 -27.719 -12.367 1 95.94 500 SER A C 1
ATOM 3890 O O . SER A 1 500 ? -14.211 -28.047 -13.477 1 95.94 500 SER A O 1
ATOM 3892 N N . VAL A 1 501 ? -14.039 -28.156 -11.234 1 94.94 501 VAL A N 1
ATOM 3893 C CA . VAL A 1 501 ? -12.93 -29.109 -11.242 1 94.94 501 VAL A CA 1
ATOM 3894 C C . VAL A 1 501 ? -13.398 -30.438 -11.812 1 94.94 501 VAL A C 1
ATOM 3896 O O . VAL A 1 501 ? -12.766 -31 -12.727 1 94.94 501 VAL A O 1
ATOM 3899 N N . SER A 1 502 ? -14.539 -30.938 -11.344 1 90.31 502 SER A N 1
ATOM 3900 C CA . SER A 1 502 ? -15.086 -32.219 -11.781 1 90.31 502 SER A CA 1
ATOM 3901 C C . SER A 1 502 ? -15.57 -32.156 -13.227 1 90.31 502 SER A C 1
ATOM 3903 O O . SER A 1 502 ? -15.391 -33.094 -14 1 90.31 502 SER A O 1
ATOM 3905 N N . GLU A 1 503 ? -16.125 -31.047 -13.547 1 90.69 503 GLU A N 1
ATOM 3906 C CA . GLU A 1 503 ? -16.625 -30.875 -14.906 1 90.69 503 GLU A CA 1
ATOM 3907 C C . GLU A 1 503 ? -15.484 -30.844 -15.922 1 90.69 503 GLU A C 1
ATOM 3909 O O . GLU A 1 503 ? -15.578 -31.453 -16.984 1 90.69 503 GLU A O 1
ATOM 3914 N N . TRP A 1 504 ? -14.523 -30.203 -15.547 1 89.56 504 TRP A N 1
ATOM 3915 C CA . TRP A 1 504 ? -13.359 -30.125 -16.422 1 89.56 504 TRP A CA 1
ATOM 3916 C C . TRP A 1 504 ? -12.703 -31.484 -16.594 1 89.56 504 TRP A C 1
ATOM 3918 O O . TRP A 1 504 ? -12.32 -31.875 -17.688 1 89.56 504 TRP A O 1
ATOM 3928 N N . LEU A 1 505 ? -12.547 -32.281 -15.531 1 87.25 505 LEU A N 1
ATOM 3929 C CA . LEU A 1 505 ? -11.953 -33.625 -15.57 1 87.25 505 LEU A CA 1
ATOM 3930 C C . LEU A 1 505 ? -12.805 -34.562 -16.422 1 87.25 505 LEU A C 1
ATOM 3932 O O . LEU A 1 505 ? -12.266 -35.375 -17.156 1 87.25 505 LEU A O 1
ATOM 3936 N N . ARG A 1 506 ? -14.094 -34.375 -16.312 1 84.5 506 ARG A N 1
ATOM 3937 C CA . ARG A 1 506 ? -15 -35.188 -17.125 1 84.5 506 ARG A CA 1
ATOM 3938 C C . ARG A 1 506 ? -14.859 -34.875 -18.609 1 84.5 506 ARG A C 1
ATOM 3940 O O . ARG A 1 506 ? -14.844 -35.781 -19.438 1 84.5 506 ARG A O 1
ATOM 3947 N N . GLU A 1 507 ? -14.734 -33.656 -18.891 1 83.69 507 GLU A N 1
ATOM 3948 C CA . GLU A 1 507 ? -14.586 -33.25 -20.266 1 83.69 507 GLU A CA 1
ATOM 3949 C C . GLU A 1 507 ? -13.266 -33.719 -20.859 1 83.69 507 GLU A C 1
ATOM 3951 O O . GLU A 1 507 ? -13.227 -34.156 -22.016 1 83.69 507 GLU A O 1
ATOM 3956 N N . VAL A 1 508 ? -12.227 -33.656 -20.078 1 80.19 508 VAL A N 1
ATOM 3957 C CA . VAL A 1 508 ? -10.922 -34.094 -20.531 1 80.19 508 VAL A CA 1
ATOM 3958 C C . VAL A 1 508 ? -10.93 -35.625 -20.688 1 80.19 508 VAL A C 1
ATOM 3960 O O . VAL A 1 508 ? -10.359 -36.156 -21.625 1 80.19 508 VAL A O 1
ATOM 3963 N N . GLY A 1 509 ? -11.516 -36.281 -19.641 1 74.44 509 GLY A N 1
ATOM 3964 C CA . GLY A 1 509 ? -11.625 -37.75 -19.703 1 74.44 509 GLY A CA 1
ATOM 3965 C C . GLY A 1 509 ? -12.422 -38.219 -20.906 1 74.44 509 GLY A C 1
ATOM 3966 O O . GLY A 1 509 ? -12.062 -39.188 -21.547 1 74.44 509 GLY A O 1
ATOM 3967 N N . GLN A 1 510 ? -13.453 -37.562 -21.219 1 68.31 510 GLN A N 1
ATOM 3968 C CA . GLN A 1 510 ? -14.305 -37.938 -22.359 1 68.31 510 GLN A CA 1
ATOM 3969 C C . GLN A 1 510 ? -13.578 -37.688 -23.672 1 68.31 510 GLN A C 1
ATOM 3971 O O . GLN A 1 510 ? -13.727 -38.469 -24.625 1 68.31 510 GLN A O 1
ATOM 3976 N N . THR A 1 511 ? -12.789 -36.594 -23.578 1 63.28 511 THR A N 1
ATOM 3977 C CA . THR A 1 511 ? -12.031 -36.312 -24.797 1 63.28 511 THR A CA 1
ATOM 3978 C C . THR A 1 511 ? -10.844 -37.25 -24.938 1 63.28 511 THR A C 1
ATOM 3980 O O . THR A 1 511 ? -10.461 -37.625 -26.047 1 63.28 511 THR A O 1
ATOM 3983 N N . ALA A 1 512 ? -10.055 -37.625 -23.781 1 59.94 512 ALA A N 1
ATOM 3984 C CA . ALA A 1 512 ? -8.93 -38.562 -23.781 1 59.94 512 ALA A CA 1
ATOM 3985 C C . ALA A 1 512 ? -9.383 -39.969 -24.203 1 59.94 512 ALA A C 1
ATOM 3987 O O . ALA A 1 512 ? -8.641 -40.688 -24.859 1 59.94 512 ALA A O 1
ATOM 3988 N N . ASN A 1 513 ? -10.484 -40.469 -23.453 1 51.06 513 ASN A N 1
ATOM 3989 C CA . ASN A 1 513 ? -10.984 -41.781 -23.922 1 51.06 513 ASN A CA 1
ATOM 3990 C C . ASN A 1 513 ? -11.211 -41.781 -25.422 1 51.06 513 ASN A C 1
ATOM 3992 O O . ASN A 1 513 ? -11.109 -42.812 -26.078 1 51.06 513 ASN A O 1
ATOM 3996 N N . ALA A 1 514 ? -11.57 -40.719 -26.109 1 49.12 514 ALA A N 1
ATOM 3997 C CA . ALA A 1 514 ? -11.695 -40.719 -27.562 1 49.12 514 ALA A CA 1
ATOM 3998 C C . ALA A 1 514 ? -10.328 -40.688 -28.234 1 49.12 514 ALA A C 1
ATOM 4000 O O . ALA A 1 514 ? -10.125 -41.25 -29.312 1 49.12 514 ALA A O 1
ATOM 4001 N N . SER A 1 515 ? -9.508 -39.719 -27.891 1 45.56 515 SER A N 1
ATOM 4002 C CA . SER A 1 515 ? -8.156 -39.688 -28.453 1 45.56 515 SER A CA 1
ATOM 4003 C C . SER A 1 515 ? -7.137 -40.219 -27.453 1 45.56 515 SER A C 1
ATOM 4005 O O . SER A 1 515 ? -7.457 -40.438 -26.281 1 45.56 515 SER A O 1
ATOM 4007 N N . ARG A 1 516 ? -5.555 -40.125 -27.734 1 44.41 516 ARG A N 1
ATOM 4008 C CA . ARG A 1 516 ? -4.371 -40.719 -27.141 1 44.41 516 ARG A CA 1
ATOM 4009 C C . ARG A 1 516 ? -4.273 -40.406 -25.656 1 44.41 516 ARG A C 1
ATOM 4011 O O . ARG A 1 516 ? -4.301 -39.219 -25.281 1 44.41 516 ARG A O 1
ATOM 4018 N N . PRO A 1 517 ? -4.316 -41.281 -24.672 1 39.81 517 PRO A N 1
ATOM 4019 C CA . PRO A 1 517 ? -4.434 -41.312 -23.203 1 39.81 517 PRO A CA 1
ATOM 4020 C C . PRO A 1 517 ? -3.467 -40.375 -22.5 1 39.81 517 PRO A C 1
ATOM 4022 O O . PRO A 1 517 ? -3.633 -40.094 -21.312 1 39.81 517 PRO A O 1
ATOM 4025 N N . SER A 1 518 ? -2.049 -40.438 -22.625 1 40.19 518 SER A N 1
ATOM 4026 C CA . SER A 1 518 ? -0.988 -40.781 -21.672 1 40.19 518 SER A CA 1
ATOM 4027 C C . SER A 1 518 ? -0.603 -39.562 -20.828 1 40.19 518 SER A C 1
ATOM 4029 O O . SER A 1 518 ? -0.443 -39.688 -19.609 1 40.19 518 SER A O 1
ATOM 4031 N N . SER A 1 519 ? 0.297 -38.625 -21.375 1 42.78 519 SER A N 1
ATOM 4032 C CA . SER A 1 519 ? 1.273 -37.781 -20.703 1 42.78 519 SER A CA 1
ATOM 4033 C C . SER A 1 519 ? 0.595 -36.625 -19.984 1 42.78 519 SER A C 1
ATOM 4035 O O . SER A 1 519 ? 1.124 -36.125 -19 1 42.78 519 SER A O 1
ATOM 4037 N N . THR A 1 520 ? -0.494 -36.062 -20.5 1 50.56 520 THR A N 1
ATOM 4038 C CA . THR A 1 520 ? -1.224 -34.875 -20.047 1 50.56 520 THR A CA 1
ATOM 4039 C C . THR A 1 520 ? -2.027 -35.188 -18.781 1 50.56 520 THR A C 1
ATOM 4041 O O . THR A 1 520 ? -2.395 -34.281 -18.047 1 50.56 520 THR A O 1
ATOM 4044 N N . THR A 1 521 ? -2.219 -36.5 -18.531 1 58.56 521 THR A N 1
ATOM 4045 C CA . THR A 1 521 ? -3.148 -37 -17.531 1 58.56 521 THR A CA 1
ATOM 4046 C C . THR A 1 521 ? -2.572 -36.812 -16.125 1 58.56 521 THR A C 1
ATOM 4048 O O . THR A 1 521 ? -3.273 -36.375 -15.211 1 58.56 521 THR A O 1
ATOM 4051 N N . PRO A 1 522 ? -1.145 -36.969 -16.125 1 74.88 522 PRO A N 1
ATOM 4052 C CA . PRO A 1 522 ? -0.632 -36.844 -14.75 1 74.88 522 PRO A CA 1
ATOM 4053 C C . PRO A 1 522 ? -0.607 -35.406 -14.242 1 74.88 522 PRO A C 1
ATOM 4055 O O . PRO A 1 522 ? -0.95 -35.156 -13.086 1 74.88 522 PRO A O 1
ATOM 4058 N N . ARG A 1 523 ? -0.488 -34.469 -15.273 1 82.31 523 ARG A N 1
ATOM 4059 C CA . ARG A 1 523 ? -0.434 -33.094 -14.82 1 82.31 523 ARG A CA 1
ATOM 4060 C C . ARG A 1 523 ? -1.823 -32.594 -14.453 1 82.31 523 ARG A C 1
ATOM 4062 O O . ARG A 1 523 ? -1.98 -31.844 -13.477 1 82.31 523 ARG A O 1
ATOM 4069 N N . ALA A 1 524 ? -2.75 -32.969 -15.258 1 88.44 524 ALA A N 1
ATOM 4070 C CA . ALA A 1 524 ? -4.129 -32.562 -15 1 88.44 524 ALA A CA 1
ATOM 4071 C C . ALA A 1 524 ? -4.613 -33.062 -13.656 1 88.44 524 ALA A C 1
ATOM 4073 O O . ALA A 1 524 ? -5.277 -32.344 -12.898 1 88.44 524 ALA A O 1
ATOM 4074 N N . GLU A 1 525 ? -4.23 -34.281 -13.398 1 89.5 525 GLU A N 1
ATOM 4075 C CA . GLU A 1 525 ? -4.652 -34.906 -12.141 1 89.5 525 GLU A CA 1
ATOM 4076 C C . GLU A 1 525 ? -4.004 -34.188 -10.945 1 89.5 525 GLU A C 1
ATOM 4078 O O . GLU A 1 525 ? -4.676 -33.906 -9.953 1 89.5 525 GLU A O 1
ATOM 4083 N N . VAL A 1 526 ? -2.725 -33.969 -11.07 1 92.56 526 VAL A N 1
ATOM 4084 C CA . VAL A 1 526 ? -2.006 -33.312 -9.977 1 92.56 526 VAL A CA 1
ATOM 4085 C C . VAL A 1 526 ? -2.541 -31.906 -9.766 1 92.56 526 VAL A C 1
ATOM 4087 O O . VAL A 1 526 ? -2.805 -31.5 -8.633 1 92.56 526 VAL A O 1
ATOM 4090 N N . THR A 1 527 ? -2.727 -31.188 -10.875 1 93.69 527 THR A N 1
ATOM 4091 C CA . THR A 1 527 ? -3.199 -29.797 -10.797 1 93.69 527 THR A CA 1
ATOM 4092 C C . THR A 1 527 ? -4.574 -29.75 -10.133 1 93.69 527 THR A C 1
ATOM 4094 O O . THR A 1 527 ? -4.805 -28.922 -9.242 1 93.69 527 THR A O 1
ATOM 4097 N N . MET A 1 528 ? -5.438 -30.656 -10.516 1 95.5 528 MET A N 1
ATOM 4098 C CA . MET A 1 528 ? -6.805 -30.641 -9.992 1 95.5 528 MET A CA 1
ATOM 4099 C C . MET A 1 528 ? -6.84 -31.109 -8.539 1 95.5 528 MET A C 1
ATOM 4101 O O . MET A 1 528 ? -7.668 -30.641 -7.758 1 95.5 528 MET A O 1
ATOM 4105 N N . ALA A 1 529 ? -5.926 -32 -8.195 1 95.69 529 ALA A N 1
ATOM 4106 C CA . ALA A 1 529 ? -5.832 -32.438 -6.801 1 95.69 529 ALA A CA 1
ATOM 4107 C C . ALA A 1 529 ? -5.441 -31.25 -5.902 1 95.69 529 ALA A C 1
ATOM 4109 O O . ALA A 1 529 ? -6.039 -31.047 -4.844 1 95.69 529 ALA A O 1
ATOM 4110 N N . TYR A 1 530 ? -4.434 -30.516 -6.32 1 96.75 530 TYR A N 1
ATOM 4111 C CA . TYR A 1 530 ? -4.012 -29.344 -5.566 1 96.75 530 TYR A CA 1
ATOM 4112 C C . TYR A 1 530 ? -5.121 -28.297 -5.516 1 96.75 530 TYR A C 1
ATOM 4114 O O . TYR A 1 530 ? -5.363 -27.703 -4.465 1 96.75 530 TYR A O 1
ATOM 4122 N N . ALA A 1 531 ? -5.793 -28.078 -6.645 1 97.94 531 ALA A N 1
ATOM 4123 C CA . ALA A 1 531 ? -6.883 -27.109 -6.699 1 97.94 531 ALA A CA 1
ATOM 4124 C C . ALA A 1 531 ? -7.996 -27.484 -5.727 1 97.94 531 ALA A C 1
ATOM 4126 O O . ALA A 1 531 ? -8.5 -26.625 -4.996 1 97.94 531 ALA A O 1
ATOM 4127 N N . SER A 1 532 ? -8.352 -28.719 -5.707 1 97.75 532 SER A N 1
ATOM 4128 C CA . SER A 1 532 ? -9.391 -29.188 -4.797 1 97.75 532 SER A CA 1
ATOM 4129 C C . SER A 1 532 ? -8.992 -29 -3.342 1 97.75 532 SER A C 1
ATOM 4131 O O . SER A 1 532 ? -9.812 -28.625 -2.508 1 97.75 532 SER A O 1
ATOM 4133 N N . TYR A 1 533 ? -7.762 -29.281 -3.02 1 97.56 533 TYR A N 1
ATOM 4134 C CA . TYR A 1 533 ? -7.277 -29.078 -1.662 1 97.56 533 TYR A CA 1
ATOM 4135 C C . TYR A 1 533 ? -7.395 -27.609 -1.264 1 97.56 533 TYR A C 1
ATOM 4137 O O . TYR A 1 533 ? -7.895 -27.297 -0.181 1 97.56 533 TYR A O 1
ATOM 4145 N N . ILE A 1 534 ? -6.953 -26.703 -2.107 1 98.44 534 ILE A N 1
ATOM 4146 C CA . ILE A 1 534 ? -6.969 -25.281 -1.802 1 98.44 534 ILE A CA 1
ATOM 4147 C C . ILE A 1 534 ? -8.406 -24.797 -1.649 1 98.44 534 ILE A C 1
ATOM 4149 O O . ILE A 1 534 ? -8.703 -23.969 -0.786 1 98.44 534 ILE A O 1
ATOM 4153 N N . ILE A 1 535 ? -9.344 -25.297 -2.486 1 98.56 535 ILE A N 1
ATOM 4154 C CA . ILE A 1 535 ? -10.75 -24.922 -2.373 1 98.56 535 ILE A CA 1
ATOM 4155 C C . ILE A 1 535 ? -11.266 -25.281 -0.984 1 98.56 535 ILE A C 1
ATOM 4157 O O . ILE A 1 535 ? -11.953 -24.484 -0.342 1 98.56 535 ILE A O 1
ATOM 4161 N N . LYS A 1 536 ? -10.938 -26.469 -0.526 1 97.56 536 LYS A N 1
ATOM 4162 C CA . LYS A 1 536 ? -11.383 -26.906 0.797 1 97.56 536 LYS A CA 1
ATOM 4163 C C . LYS A 1 536 ? -10.789 -26.016 1.89 1 97.56 536 LYS A C 1
ATOM 4165 O O . LYS A 1 536 ? -11.461 -25.719 2.883 1 97.56 536 LYS A O 1
ATOM 4170 N N . VAL A 1 537 ? -9.539 -25.641 1.729 1 98.06 537 VAL A N 1
ATOM 4171 C CA . VAL A 1 537 ? -8.906 -24.75 2.688 1 98.06 537 VAL A CA 1
ATOM 4172 C C . VAL A 1 537 ? -9.625 -23.391 2.67 1 98.06 537 VAL A C 1
ATOM 4174 O O . VAL A 1 537 ? -9.789 -22.766 3.715 1 98.06 537 VAL A O 1
ATOM 4177 N N . LEU A 1 538 ? -10.008 -22.906 1.479 1 98.69 538 LEU A N 1
ATOM 4178 C CA . LEU A 1 538 ? -10.727 -21.641 1.387 1 98.69 538 LEU A CA 1
ATOM 4179 C C . LEU A 1 538 ? -12.062 -21.703 2.129 1 98.69 538 LEU A C 1
ATOM 4181 O O . LEU A 1 538 ? -12.484 -20.734 2.74 1 98.69 538 LEU A O 1
ATOM 4185 N N . PHE A 1 539 ? -12.703 -22.906 2.131 1 98 539 PHE A N 1
ATOM 4186 C CA . PHE A 1 539 ? -13.906 -23.109 2.938 1 98 539 PHE A CA 1
ATOM 4187 C C . PHE A 1 539 ? -13.586 -22.969 4.422 1 98 539 PHE A C 1
ATOM 4189 O O . PHE A 1 539 ? -14.352 -22.375 5.18 1 98 539 PHE A O 1
ATOM 4196 N N . VAL A 1 540 ? -12.492 -23.531 4.801 1 96.5 540 VAL A N 1
ATOM 4197 C CA . VAL A 1 540 ? -12.078 -23.453 6.199 1 96.5 540 VAL A CA 1
ATOM 4198 C C . VAL A 1 540 ? -11.867 -21.984 6.59 1 96.5 540 VAL A C 1
ATOM 4200 O O . VAL A 1 540 ? -12.281 -21.562 7.668 1 96.5 540 VAL A O 1
ATOM 4203 N N . MET A 1 541 ? -11.273 -21.219 5.734 1 97.25 541 MET A N 1
ATOM 4204 C CA . MET A 1 541 ? -10.977 -19.828 6.008 1 97.25 541 MET A CA 1
ATOM 4205 C C . MET A 1 541 ? -12.25 -18.984 6.016 1 97.25 541 MET A C 1
ATOM 4207 O O . MET A 1 541 ? -12.352 -18 6.75 1 97.25 541 MET A O 1
ATOM 4211 N N . LEU A 1 542 ? -13.211 -19.344 5.16 1 97.25 542 LEU A N 1
ATOM 4212 C CA . LEU A 1 542 ? -14.477 -18.625 5.105 1 97.25 542 LEU A CA 1
ATOM 4213 C C . LEU A 1 542 ? -15.234 -18.75 6.422 1 97.25 542 LEU A C 1
ATOM 4215 O O . LEU A 1 542 ? -15.75 -17.75 6.941 1 97.25 542 LEU A O 1
ATOM 4219 N N . TYR A 1 543 ? -15.219 -19.922 7.047 1 93.81 543 TYR A N 1
ATOM 4220 C CA . TYR A 1 543 ? -16.062 -20.188 8.211 1 93.81 543 TYR A CA 1
ATOM 4221 C C . TYR A 1 543 ? -15.25 -20.109 9.5 1 93.81 543 TYR A C 1
ATOM 4223 O O . TYR A 1 543 ? -15.82 -20.047 10.586 1 93.81 543 TYR A O 1
ATOM 4231 N N . GLY A 1 544 ? -13.969 -20.141 9.367 1 89.75 544 GLY A N 1
ATOM 4232 C CA . GLY A 1 544 ? -13.148 -20.219 10.562 1 89.75 544 GLY A CA 1
ATOM 4233 C C . GLY A 1 544 ? -12.57 -18.875 10.977 1 89.75 544 GLY A C 1
ATOM 4234 O O . GLY A 1 544 ? -12.891 -17.844 10.391 1 89.75 544 GLY A O 1
ATOM 4235 N N . GLU A 1 545 ? -11.773 -19.078 12.039 1 88.81 545 GLU A N 1
ATOM 4236 C CA . GLU A 1 545 ? -10.93 -17.969 12.477 1 88.81 545 GLU A CA 1
ATOM 4237 C C . GLU A 1 545 ? -9.516 -18.109 11.93 1 88.81 545 GLU A C 1
ATOM 4239 O O . GLU A 1 545 ? -9.117 -19.172 11.469 1 88.81 545 GLU A O 1
ATOM 4244 N N . TRP A 1 546 ? -8.797 -17.141 11.648 1 91.12 546 TRP A N 1
ATOM 4245 C CA . TRP A 1 546 ? -7.508 -17.172 10.969 1 91.12 546 TRP A CA 1
ATOM 4246 C C . TRP A 1 546 ? -6.367 -17.297 11.977 1 91.12 546 TRP A C 1
ATOM 4248 O O . TRP A 1 546 ? -5.242 -17.641 11.609 1 91.12 546 TRP A O 1
ATOM 4258 N N . ASP A 1 547 ? -6.684 -17.062 13.273 1 90.88 547 ASP A N 1
ATOM 4259 C CA . ASP A 1 547 ? -5.625 -17.047 14.281 1 90.88 547 ASP A CA 1
ATOM 4260 C C . ASP A 1 547 ? -5.738 -18.266 15.211 1 90.88 547 ASP A C 1
ATOM 4262 O O . ASP A 1 547 ? -6.773 -18.469 15.844 1 90.88 547 ASP A O 1
ATOM 4266 N N . ALA A 1 548 ? -4.688 -18.953 15.328 1 85.38 548 ALA A N 1
ATOM 4267 C CA . ALA A 1 548 ? -4.66 -20.203 16.094 1 85.38 548 ALA A CA 1
ATOM 4268 C C . ALA A 1 548 ? -4.887 -19.938 17.578 1 85.38 548 ALA A C 1
ATOM 4270 O O . ALA A 1 548 ? -5.641 -20.672 18.234 1 85.38 548 ALA A O 1
ATOM 4271 N N . THR A 1 549 ? -4.281 -18.922 18.125 1 83.25 549 THR A N 1
ATOM 4272 C CA . THR A 1 549 ? -4.398 -18.625 19.547 1 83.25 549 THR A CA 1
ATOM 4273 C C . THR A 1 549 ? -5.832 -18.219 19.906 1 83.25 549 THR A C 1
ATOM 4275 O O . THR A 1 549 ? -6.367 -18.641 20.922 1 83.25 549 THR A O 1
ATOM 4278 N N . SER A 1 550 ? -6.344 -17.484 19.016 1 83.19 550 SER A N 1
ATOM 4279 C CA . SER A 1 550 ? -7.723 -17.062 19.234 1 83.19 550 SER A CA 1
ATOM 4280 C C . SER A 1 550 ? -8.672 -18.25 19.188 1 83.19 550 SER A C 1
ATOM 4282 O O . SER A 1 550 ? -9.656 -18.297 19.938 1 83.19 550 SER A O 1
ATOM 4284 N N . MET A 1 551 ? -8.406 -19.156 18.344 1 81.75 551 MET A N 1
ATOM 4285 C CA . MET A 1 551 ? -9.242 -20.359 18.219 1 81.75 551 MET A CA 1
ATOM 4286 C C . MET A 1 551 ? -9.094 -21.25 19.453 1 81.75 551 MET A C 1
ATOM 4288 O O . MET A 1 551 ? -10.086 -21.781 19.953 1 81.75 551 MET A O 1
ATOM 4292 N N . LEU A 1 552 ? -7.93 -21.297 19.938 1 76.94 552 LEU A N 1
ATOM 4293 C CA . LEU A 1 552 ? -7.641 -22.172 21.078 1 76.94 552 LEU A CA 1
ATOM 4294 C C . LEU A 1 552 ? -8.234 -21.594 22.359 1 76.94 552 LEU A C 1
ATOM 4296 O O . LEU A 1 552 ? -8.719 -22.328 23.219 1 76.94 552 LEU A O 1
ATOM 4300 N N . GLU A 1 553 ? -8.195 -20.234 22.484 1 75.25 553 GLU A N 1
ATOM 4301 C CA . GLU A 1 553 ? -8.727 -19.578 23.672 1 75.25 553 GLU A CA 1
ATOM 4302 C C . GLU A 1 553 ? -10.242 -19.438 23.578 1 75.25 553 GLU A C 1
ATOM 4304 O O . GLU A 1 553 ? -10.891 -19.062 24.562 1 75.25 553 GLU A O 1
ATOM 4309 N N . ASN A 1 554 ? -10.797 -20.031 22.562 1 68.06 554 ASN A N 1
ATOM 4310 C CA . ASN A 1 554 ? -12.234 -20.016 22.312 1 68.06 554 ASN A CA 1
ATOM 4311 C C . ASN A 1 554 ? -12.828 -18.625 22.5 1 68.06 554 ASN A C 1
ATOM 4313 O O . ASN A 1 554 ? -13.812 -18.469 23.234 1 68.06 554 ASN A O 1
ATOM 4317 N N . HIS A 1 555 ? -12.148 -17.719 21.938 1 64.31 555 HIS A N 1
ATOM 4318 C CA . HIS A 1 555 ? -12.648 -16.359 22.031 1 64.31 555 HIS A CA 1
ATOM 4319 C C . HIS A 1 555 ? -14.047 -16.234 21.438 1 64.31 555 HIS A C 1
ATOM 4321 O O . HIS A 1 555 ? -14.281 -16.672 20.297 1 64.31 555 HIS A O 1
ATOM 4327 N N . GLY A 1 556 ? -15.078 -15.781 22.078 1 65 556 GLY A N 1
ATOM 4328 C CA . GLY A 1 556 ? -16.422 -15.492 21.625 1 65 556 GLY A CA 1
ATOM 4329 C C . GLY A 1 556 ? -17.281 -16.734 21.5 1 65 556 GLY A C 1
ATOM 4330 O O . GLY A 1 556 ? -18.25 -16.75 20.734 1 65 556 GLY A O 1
ATOM 4331 N N . ASP A 1 557 ? -16.906 -17.859 21.969 1 74.94 557 ASP A N 1
ATOM 4332 C CA . ASP A 1 557 ? -17.656 -19.109 21.953 1 74.94 557 ASP A CA 1
ATOM 4333 C C . ASP A 1 557 ? -17.812 -19.625 20.531 1 74.94 557 ASP A C 1
ATOM 4335 O O . ASP A 1 557 ? -18.891 -20.062 20.141 1 74.94 557 ASP A O 1
ATOM 4339 N N . TRP A 1 558 ? -16.828 -19.484 19.734 1 78.25 558 TRP A N 1
ATOM 4340 C CA . TRP A 1 558 ? -16.812 -19.875 18.328 1 78.25 558 TRP A CA 1
ATOM 4341 C C . TRP A 1 558 ? -16.953 -21.391 18.188 1 78.25 558 TRP A C 1
ATOM 4343 O O . TRP A 1 558 ? -17.594 -21.875 17.25 1 78.25 558 TRP A O 1
ATOM 4353 N N . ILE A 1 559 ? -16.578 -22.156 19.078 1 79.06 559 ILE A N 1
ATOM 4354 C CA . ILE A 1 559 ? -16.547 -23.609 18.984 1 79.06 559 ILE A CA 1
ATOM 4355 C C . ILE A 1 559 ? -17.969 -24.172 19.078 1 79.06 559 ILE A C 1
ATOM 4357 O O . ILE A 1 559 ? -18.25 -25.234 18.516 1 79.06 559 ILE A O 1
ATOM 4361 N N . THR A 1 560 ? -18.844 -23.359 19.688 1 79.94 560 THR A N 1
ATOM 4362 C CA . THR A 1 560 ? -20.219 -23.812 19.812 1 79.94 560 THR A CA 1
ATOM 4363 C C . THR A 1 560 ? -21.094 -23.25 18.703 1 79.94 560 THR A C 1
ATOM 4365 O O . THR A 1 560 ? -22.297 -23.531 18.641 1 79.94 560 THR A O 1
ATOM 4368 N N . SER A 1 561 ? -20.516 -22.656 17.781 1 83.38 561 SER A N 1
ATOM 4369 C CA . SER A 1 561 ? -21.266 -21.984 16.734 1 83.38 561 SER A CA 1
ATOM 4370 C C . SER A 1 561 ? -21.469 -22.906 15.531 1 83.38 561 SER A C 1
ATOM 4372 O O . SER A 1 561 ? -20.781 -23.922 15.398 1 83.38 561 SER A O 1
ATOM 4374 N N . ALA A 1 562 ? -22.469 -22.594 14.719 1 86 562 ALA A N 1
ATOM 4375 C CA . ALA A 1 562 ? -22.703 -23.328 13.477 1 86 562 ALA A CA 1
ATOM 4376 C C . ALA A 1 562 ? -21.531 -23.156 12.508 1 86 562 ALA A C 1
ATOM 4378 O O . ALA A 1 562 ? -21.234 -24.062 11.727 1 86 562 ALA A O 1
ATOM 4379 N N . GLN A 1 563 ? -20.875 -22.141 12.625 1 87.12 563 GLN A N 1
ATOM 4380 C CA . GLN A 1 563 ? -19.734 -21.875 11.766 1 87.12 563 GLN A CA 1
ATOM 4381 C C . GLN A 1 563 ? -18.578 -22.828 12.07 1 87.12 563 GLN A C 1
ATOM 4383 O O . GLN A 1 563 ? -17.859 -23.25 11.164 1 87.12 563 GLN A O 1
ATOM 4388 N N . PHE A 1 564 ? -18.5 -23.219 13.289 1 88.88 564 PHE A N 1
ATOM 4389 C CA . PHE A 1 564 ? -17.438 -24.141 13.672 1 88.88 564 PHE A CA 1
ATOM 4390 C C . PHE A 1 564 ? -17.672 -25.516 13.062 1 88.88 564 PHE A C 1
ATOM 4392 O O . PHE A 1 564 ? -16.734 -26.172 12.609 1 88.88 564 PHE A O 1
ATOM 4399 N N . SER A 1 565 ? -18.906 -25.922 13.062 1 88.5 565 SER A N 1
ATOM 4400 C CA . SER A 1 565 ? -19.234 -27.234 12.5 1 88.5 565 SER A CA 1
ATOM 4401 C C . SER A 1 565 ? -18.891 -27.281 11.016 1 88.5 565 SER A C 1
ATOM 4403 O O . SER A 1 565 ? -18.344 -28.281 10.531 1 88.5 565 SER A O 1
ATOM 4405 N N . GLU A 1 566 ? -19.25 -26.234 10.305 1 91 566 GLU A N 1
ATOM 4406 C CA . GLU A 1 566 ? -18.906 -26.172 8.891 1 91 566 GLU A CA 1
ATOM 4407 C C . GLU A 1 566 ? -17.391 -26.141 8.688 1 91 566 GLU A C 1
ATOM 4409 O O . GLU A 1 566 ? -16.875 -26.828 7.805 1 91 566 GLU A O 1
ATOM 4414 N N . CYS A 1 567 ? -16.75 -25.328 9.469 1 92.25 567 CYS A N 1
ATOM 4415 C CA . CYS A 1 567 ? -15.297 -25.219 9.383 1 92.25 567 CYS A CA 1
ATOM 4416 C C . CYS A 1 567 ? -14.633 -26.578 9.641 1 92.25 567 CYS A C 1
ATOM 4418 O O . CYS A 1 567 ? -13.719 -26.969 8.922 1 92.25 567 CYS A O 1
ATOM 4420 N N . ALA A 1 568 ? -15.07 -27.297 10.617 1 89.12 568 ALA A N 1
ATOM 4421 C CA . ALA A 1 568 ? -14.516 -28.609 10.984 1 89.12 568 ALA A CA 1
ATOM 4422 C C . ALA A 1 568 ? -14.711 -29.609 9.859 1 89.12 568 ALA A C 1
ATOM 4424 O O . ALA A 1 568 ? -13.797 -30.375 9.539 1 89.12 568 ALA A O 1
ATOM 4425 N N . SER A 1 569 ? -15.891 -29.609 9.305 1 90.5 569 SER A N 1
ATOM 4426 C CA . SER A 1 569 ? -16.188 -30.547 8.219 1 90.5 569 SER A CA 1
ATOM 4427 C C . SER A 1 569 ? -15.258 -30.312 7.031 1 90.5 569 SER A C 1
ATOM 4429 O O . SER A 1 569 ? -14.719 -31.266 6.465 1 90.5 569 SER A O 1
ATOM 4431 N N . HIS A 1 570 ? -15.047 -29.109 6.719 1 92.75 570 HIS A N 1
ATOM 4432 C CA . HIS A 1 570 ? -14.18 -28.781 5.586 1 92.75 570 HIS A CA 1
ATOM 4433 C C . HIS A 1 570 ? -12.711 -29.062 5.922 1 92.75 570 HIS A C 1
ATOM 4435 O O . HIS A 1 570 ? -11.93 -29.438 5.043 1 92.75 570 HIS A O 1
ATOM 4441 N N . SER A 1 571 ? -12.344 -28.844 7.164 1 92.38 571 SER A N 1
ATOM 4442 C CA . SER A 1 571 ? -10.977 -29.141 7.57 1 92.38 571 SER A CA 1
ATOM 4443 C C . SER A 1 571 ? -10.672 -30.625 7.453 1 92.38 571 SER A C 1
ATOM 4445 O O . SER A 1 571 ? -9.57 -31.016 7.035 1 92.38 571 SER A O 1
ATOM 4447 N N . ILE A 1 572 ? -11.578 -31.453 7.816 1 89.25 572 ILE A N 1
ATOM 4448 C CA . ILE A 1 572 ? -11.422 -32.906 7.691 1 89.25 572 ILE A CA 1
ATOM 4449 C C . ILE A 1 572 ? -11.352 -33.281 6.215 1 89.25 572 ILE A C 1
ATOM 4451 O O . ILE A 1 572 ? -10.508 -34.094 5.82 1 89.25 572 ILE A O 1
ATOM 4455 N N . ALA A 1 573 ? -12.219 -32.656 5.457 1 91.94 573 ALA A N 1
ATOM 4456 C CA . ALA A 1 573 ? -12.18 -32.906 4.016 1 91.94 573 ALA A CA 1
ATOM 4457 C C . ALA A 1 573 ? -10.844 -32.469 3.42 1 91.94 573 ALA A C 1
ATOM 4459 O O . ALA A 1 573 ? -10.328 -33.125 2.504 1 91.94 573 ALA A O 1
ATOM 4460 N N . ALA A 1 574 ? -10.328 -31.391 3.902 1 94.94 574 ALA A N 1
ATOM 4461 C CA . ALA A 1 574 ? -9.023 -30.906 3.436 1 94.94 574 ALA A CA 1
ATOM 4462 C C . ALA A 1 574 ? -7.922 -31.891 3.799 1 94.94 574 ALA A C 1
ATOM 4464 O O . ALA A 1 574 ? -7.004 -32.125 3.006 1 94.94 574 ALA A O 1
ATOM 4465 N N . ALA A 1 575 ? -7.98 -32.469 4.957 1 93.12 575 ALA A N 1
ATOM 4466 C CA . ALA A 1 575 ? -6.988 -33.469 5.383 1 93.12 575 ALA A CA 1
ATOM 4467 C C . ALA A 1 575 ? -7.035 -34.719 4.496 1 93.12 575 ALA A C 1
ATOM 4469 O O . ALA A 1 575 ? -5.996 -35.25 4.137 1 93.12 575 ALA A O 1
ATOM 4470 N N . GLN A 1 576 ? -8.188 -35.062 4.141 1 92.56 576 GLN A N 1
ATOM 4471 C CA . GLN A 1 576 ? -8.336 -36.219 3.238 1 92.56 576 GLN A CA 1
ATOM 4472 C C . GLN A 1 576 ? -7.773 -35.906 1.854 1 92.56 576 GLN A C 1
ATOM 4474 O O . GLN A 1 576 ? -7.105 -36.719 1.241 1 92.56 576 GLN A O 1
ATOM 4479 N N . GLN A 1 577 ? -8.047 -34.719 1.484 1 95.56 577 GLN A N 1
ATOM 4480 C CA . GLN A 1 577 ? -7.582 -34.312 0.161 1 95.56 577 GLN A CA 1
ATOM 4481 C C . GLN A 1 577 ? -6.059 -34.219 0.125 1 95.56 577 GLN A C 1
ATOM 4483 O O . GLN A 1 577 ? -5.434 -34.531 -0.889 1 95.56 577 GLN A O 1
ATOM 4488 N N . ILE A 1 578 ? -5.469 -33.719 1.158 1 95.31 578 ILE A N 1
ATOM 4489 C CA . ILE A 1 578 ? -4.016 -33.594 1.171 1 95.31 578 ILE A CA 1
ATOM 4490 C C . ILE A 1 578 ? -3.375 -34.969 1.207 1 95.31 578 ILE A C 1
ATOM 4492 O O . ILE A 1 578 ? -2.293 -35.188 0.654 1 95.31 578 ILE A O 1
ATOM 4496 N N . SER A 1 579 ? -4.035 -35.906 1.829 1 94.56 579 SER A N 1
ATOM 4497 C CA . SER A 1 579 ? -3.561 -37.281 1.776 1 94.56 579 SER A CA 1
ATOM 4498 C C . SER A 1 579 ? -3.535 -37.812 0.343 1 94.56 579 SER A C 1
ATOM 4500 O O . SER A 1 579 ? -2.609 -38.5 -0.047 1 94.56 579 SER A O 1
ATOM 4502 N N . TYR A 1 580 ? -4.512 -37.469 -0.343 1 95.06 580 TYR A N 1
ATOM 4503 C CA . TYR A 1 580 ? -4.555 -37.844 -1.751 1 95.06 580 TYR A CA 1
ATOM 4504 C C . TYR A 1 580 ? -3.451 -37.125 -2.537 1 95.06 580 TYR A C 1
ATOM 4506 O O . TYR A 1 580 ? -2.793 -37.75 -3.379 1 95.06 580 TYR A O 1
ATOM 4514 N N . VAL A 1 581 ? -3.217 -35.875 -2.297 1 95.44 581 VAL A N 1
ATOM 4515 C CA . VAL A 1 581 ? -2.164 -35.125 -2.969 1 95.44 581 VAL A CA 1
ATOM 4516 C C . VAL A 1 581 ? -0.809 -35.781 -2.699 1 95.44 581 VAL A C 1
ATOM 4518 O O . VAL A 1 581 ? 0.004 -35.938 -3.613 1 95.44 581 VAL A O 1
ATOM 4521 N N . LEU A 1 582 ? -0.581 -36.219 -1.474 1 94.56 582 LEU A N 1
ATOM 4522 C CA . LEU A 1 582 ? 0.683 -36.812 -1.095 1 94.56 582 LEU A CA 1
ATOM 4523 C C . LEU A 1 582 ? 0.862 -38.156 -1.797 1 94.56 582 LEU A C 1
ATOM 4525 O O . LEU A 1 582 ? 1.991 -38.594 -2.051 1 94.56 582 LEU A O 1
ATOM 4529 N N . SER A 1 583 ? -0.201 -38.781 -2.16 1 94.44 583 SER A N 1
ATOM 4530 C CA . SER A 1 583 ? -0.109 -40.062 -2.865 1 94.44 583 SER A CA 1
ATOM 4531 C C . SER A 1 583 ? 0.345 -39.844 -4.309 1 94.44 583 SER A C 1
ATOM 4533 O O . SER A 1 583 ? 1.051 -40.688 -4.863 1 94.44 583 SER A O 1
ATOM 4535 N N . ILE A 1 584 ? -0.02 -38.75 -4.91 1 91.25 584 ILE A N 1
ATOM 4536 C CA . ILE A 1 584 ? 0.308 -38.5 -6.309 1 91.25 584 ILE A CA 1
ATOM 4537 C C . ILE A 1 584 ? 1.593 -37.688 -6.395 1 91.25 584 ILE A C 1
ATOM 4539 O O . ILE A 1 584 ? 2.342 -37.781 -7.367 1 91.25 584 ILE A O 1
ATOM 4543 N N . ASP A 1 585 ? 1.804 -36.812 -5.473 1 92 585 ASP A N 1
ATOM 4544 C CA . ASP A 1 585 ? 2.992 -35.969 -5.375 1 92 585 ASP A CA 1
ATOM 4545 C C . ASP A 1 585 ? 3.574 -36 -3.963 1 92 585 ASP A C 1
ATOM 4547 O O . ASP A 1 585 ? 3.43 -35.062 -3.203 1 92 585 ASP A O 1
ATOM 4551 N N . PRO A 1 586 ? 4.344 -36.906 -3.648 1 91.44 586 PRO A N 1
ATOM 4552 C CA . PRO A 1 586 ? 4.824 -37.125 -2.279 1 91.44 586 PRO A CA 1
ATOM 4553 C C . PRO A 1 586 ? 5.789 -36.031 -1.829 1 91.44 586 PRO A C 1
ATOM 4555 O O . PRO A 1 586 ? 5.922 -35.75 -0.629 1 91.44 586 PRO A O 1
ATOM 4558 N N . GLU A 1 587 ? 6.445 -35.312 -2.725 1 89.38 587 GLU A N 1
ATOM 4559 C CA . GLU A 1 587 ? 7.414 -34.312 -2.359 1 89.38 587 GLU A CA 1
ATOM 4560 C C . GLU A 1 587 ? 6.777 -32.906 -2.389 1 89.38 587 GLU A C 1
ATOM 4562 O O . GLU A 1 587 ? 7.426 -31.922 -2.051 1 89.38 587 GLU A O 1
ATOM 4567 N N . LEU A 1 588 ? 5.543 -32.844 -2.764 1 91.62 588 LEU A N 1
ATOM 4568 C CA . LEU A 1 588 ? 4.84 -31.562 -2.91 1 91.62 588 LEU A CA 1
ATOM 4569 C C . LEU A 1 588 ? 5.664 -30.578 -3.729 1 91.62 588 LEU A C 1
ATOM 4571 O O . LEU A 1 588 ? 5.887 -29.453 -3.301 1 91.62 588 LEU A O 1
ATOM 4575 N N . SER A 1 589 ? 6.125 -31 -4.859 1 90.19 589 SER A N 1
ATOM 4576 C CA . SER A 1 589 ? 7.051 -30.234 -5.684 1 90.19 589 SER A CA 1
ATOM 4577 C C . SER A 1 589 ? 6.316 -29.453 -6.762 1 90.19 589 SER A C 1
ATOM 4579 O O . SER A 1 589 ? 6.918 -28.641 -7.473 1 90.19 589 SER A O 1
ATOM 4581 N N . PHE A 1 590 ? 4.984 -29.625 -6.867 1 91.38 590 PHE A N 1
ATOM 4582 C CA . PHE A 1 590 ? 4.215 -28.969 -7.918 1 91.38 590 PHE A CA 1
ATOM 4583 C C . PHE A 1 590 ? 4.156 -27.453 -7.691 1 91.38 590 PHE A C 1
ATOM 4585 O O . PHE A 1 590 ? 4.281 -26.688 -8.641 1 91.38 590 PHE A O 1
ATOM 4592 N N . MET A 1 591 ? 3.904 -27.047 -6.473 1 93.06 591 MET A N 1
ATOM 4593 C CA . MET A 1 591 ? 3.852 -25.625 -6.145 1 93.06 591 MET A CA 1
ATOM 4594 C C . MET A 1 591 ? 4.43 -25.359 -4.762 1 93.06 591 MET A C 1
ATOM 4596 O O . MET A 1 591 ? 3.725 -24.891 -3.867 1 93.06 591 MET A O 1
ATOM 4600 N N . PRO A 1 592 ? 5.641 -25.516 -4.625 1 92.31 592 PRO A N 1
ATOM 4601 C CA . PRO A 1 592 ? 6.258 -25.453 -3.301 1 92.31 592 PRO A CA 1
ATOM 4602 C C . PRO A 1 592 ? 6.184 -24.062 -2.678 1 92.31 592 PRO A C 1
ATOM 4604 O O . PRO A 1 592 ? 6.02 -23.938 -1.463 1 92.31 592 PRO A O 1
ATOM 4607 N N . TYR A 1 593 ? 6.34 -23.047 -3.432 1 95.31 593 TYR A N 1
ATOM 4608 C CA . TYR A 1 593 ? 6.281 -21.688 -2.924 1 95.31 593 TYR A CA 1
ATOM 4609 C C . TYR A 1 593 ? 4.898 -21.359 -2.373 1 95.31 593 TYR A C 1
ATOM 4611 O O . TYR A 1 593 ? 4.766 -20.594 -1.416 1 95.31 593 TYR A O 1
ATOM 4619 N N . LEU A 1 594 ? 3.885 -21.922 -2.916 1 96.06 594 LEU A N 1
ATOM 4620 C CA . LEU A 1 594 ? 2.518 -21.5 -2.656 1 96.06 594 LEU A CA 1
ATOM 4621 C C . LEU A 1 594 ? 1.865 -22.359 -1.586 1 96.06 594 LEU A C 1
ATOM 4623 O O . LEU A 1 594 ? 1.05 -21.875 -0.799 1 96.06 594 LEU A O 1
ATOM 4627 N N . VAL A 1 595 ? 2.17 -23.594 -1.469 1 95 595 VAL A N 1
ATOM 4628 C CA . VAL A 1 595 ? 1.356 -24.578 -0.772 1 95 595 VAL A CA 1
ATOM 4629 C C . VAL A 1 595 ? 1.478 -24.375 0.736 1 95 595 VAL A C 1
ATOM 4631 O O . VAL A 1 595 ? 0.539 -24.672 1.483 1 95 595 VAL A O 1
ATOM 4634 N N . GLY A 1 596 ? 2.551 -23.875 1.27 1 93.62 596 GLY A N 1
ATOM 4635 C CA . GLY A 1 596 ? 2.832 -23.797 2.693 1 93.62 596 GLY A CA 1
ATOM 4636 C C . GLY A 1 596 ? 1.757 -23.078 3.48 1 93.62 596 GLY A C 1
ATOM 4637 O O . GLY A 1 596 ? 1.291 -23.562 4.508 1 93.62 596 GLY A O 1
ATOM 4638 N N . ILE A 1 597 ? 1.3 -21.938 3.029 1 95.31 597 ILE A N 1
ATOM 4639 C CA . ILE A 1 597 ? 0.349 -21.125 3.77 1 95.31 597 ILE A CA 1
ATOM 4640 C C . ILE A 1 597 ? -1.018 -21.797 3.787 1 95.31 597 ILE A C 1
ATOM 4642 O O . ILE A 1 597 ? -1.764 -21.688 4.762 1 95.31 597 ILE A O 1
ATOM 4646 N N . TYR A 1 598 ? -1.318 -22.531 2.762 1 96.88 598 TYR A N 1
ATOM 4647 C CA . TYR A 1 598 ? -2.598 -23.234 2.717 1 96.88 598 TYR A CA 1
ATOM 4648 C C . TYR A 1 598 ? -2.58 -24.469 3.611 1 96.88 598 TYR A C 1
ATOM 4650 O O . TYR A 1 598 ? -3.588 -24.812 4.234 1 96.88 598 TYR A O 1
ATOM 4658 N N . LEU A 1 599 ? -1.418 -25.125 3.672 1 95.25 599 LEU A N 1
ATOM 4659 C CA . LEU A 1 599 ? -1.271 -26.203 4.637 1 95.25 599 LEU A CA 1
ATOM 4660 C C . LEU A 1 599 ? -1.466 -25.703 6.062 1 95.25 599 LEU A C 1
ATOM 4662 O O . LEU A 1 599 ? -2.125 -26.344 6.875 1 95.25 599 LEU A O 1
ATOM 4666 N N . PHE A 1 600 ? -0.951 -24.578 6.277 1 92.62 600 PHE A N 1
ATOM 4667 C CA . PHE A 1 600 ? -1.044 -23.969 7.598 1 92.62 600 PHE A CA 1
ATOM 4668 C C . PHE A 1 600 ? -2.496 -23.672 7.961 1 92.62 600 PHE A C 1
ATOM 4670 O O . PHE A 1 600 ? -2.992 -24.156 8.984 1 92.62 600 PHE A O 1
ATOM 4677 N N . HIS A 1 601 ? -3.201 -22.953 7.172 1 94.12 601 HIS A N 1
ATOM 4678 C CA . HIS A 1 601 ? -4.57 -22.547 7.48 1 94.12 601 HIS A CA 1
ATOM 4679 C C . HIS A 1 601 ? -5.512 -23.75 7.465 1 94.12 601 HIS A C 1
ATOM 4681 O O . HIS A 1 601 ? -6.484 -23.781 8.219 1 94.12 601 HIS A O 1
ATOM 4687 N N . GLY A 1 602 ? -5.25 -24.656 6.633 1 93.62 602 GLY A N 1
ATOM 4688 C CA . GLY A 1 602 ? -6.086 -25.844 6.566 1 93.62 602 GLY A CA 1
ATOM 4689 C C . GLY A 1 602 ? -5.965 -26.734 7.789 1 93.62 602 GLY A C 1
ATOM 4690 O O . GLY A 1 602 ? -6.879 -27.5 8.102 1 93.62 602 GLY A O 1
ATOM 4691 N N . SER A 1 603 ? -4.934 -26.594 8.547 1 90.94 603 SER A N 1
ATOM 4692 C CA . SER A 1 603 ? -4.656 -27.531 9.625 1 90.94 603 SER A CA 1
ATOM 4693 C C . SER A 1 603 ? -4.957 -26.922 10.992 1 90.94 603 SER A C 1
ATOM 4695 O O . SER A 1 603 ? -4.828 -27.594 12.016 1 90.94 603 SER A O 1
ATOM 4697 N N . LEU A 1 604 ? -5.348 -25.734 11.055 1 88.81 604 LEU A N 1
ATOM 4698 C CA . LEU A 1 604 ? -5.531 -25.047 12.32 1 88.81 604 LEU A CA 1
ATOM 4699 C C . LEU A 1 604 ? -6.621 -25.703 13.156 1 88.81 604 LEU A C 1
ATOM 4701 O O . LEU A 1 604 ? -6.469 -25.875 14.367 1 88.81 604 LEU A O 1
ATOM 4705 N N . VAL A 1 605 ? -7.648 -26.078 12.547 1 88.94 605 VAL A N 1
ATOM 4706 C CA . VAL A 1 605 ? -8.766 -26.688 13.266 1 88.94 605 VAL A CA 1
ATOM 4707 C C . VAL A 1 605 ? -8.367 -28.062 13.766 1 88.94 605 VAL A C 1
ATOM 4709 O O . VAL A 1 605 ? -8.789 -28.484 14.844 1 88.94 605 VAL A O 1
ATOM 4712 N N . LEU A 1 606 ? -7.598 -28.734 13.008 1 87.69 606 LEU A N 1
ATOM 4713 C CA . LEU A 1 606 ? -7.098 -30.031 13.438 1 87.69 606 LEU A CA 1
ATOM 4714 C C . LEU A 1 606 ? -6.211 -29.891 14.664 1 87.69 606 LEU A C 1
ATOM 4716 O O . LEU A 1 606 ? -6.227 -30.75 15.547 1 87.69 606 LEU A O 1
ATOM 4720 N N . LEU A 1 607 ? -5.457 -28.875 14.648 1 84.44 607 LEU A N 1
ATOM 4721 C CA . LEU A 1 607 ? -4.641 -28.578 15.82 1 84.44 607 LEU A CA 1
ATOM 4722 C C . LEU A 1 607 ? -5.512 -28.359 17.047 1 84.44 607 LEU A C 1
ATOM 4724 O O . LEU A 1 607 ? -5.172 -28.797 18.141 1 84.44 607 LEU A O 1
ATOM 4728 N N . LEU A 1 608 ? -6.57 -27.719 16.844 1 84.25 608 LEU A N 1
ATOM 4729 C CA . LEU A 1 608 ? -7.512 -27.469 17.922 1 84.25 608 LEU A CA 1
ATOM 4730 C C . LEU A 1 608 ? -8.117 -28.781 18.422 1 84.25 608 LEU A C 1
ATOM 4732 O O . LEU A 1 608 ? -8.258 -28.984 19.625 1 84.25 608 LEU A O 1
ATOM 4736 N N . PHE A 1 609 ? -8.438 -29.641 17.516 1 84.5 609 PHE A N 1
ATOM 4737 C CA . PHE A 1 609 ? -8.984 -30.938 17.891 1 84.5 609 PHE A CA 1
ATOM 4738 C C . PHE A 1 609 ? -7.957 -31.766 18.656 1 84.5 609 PHE A C 1
ATOM 4740 O O . PHE A 1 609 ? -8.289 -32.406 19.656 1 84.5 609 PHE A O 1
ATOM 4747 N N . ALA A 1 610 ? -6.812 -31.656 18.188 1 83.94 610 ALA A N 1
ATOM 4748 C CA . ALA A 1 610 ? -5.75 -32.438 18.812 1 83.94 610 ALA A CA 1
ATOM 4749 C C . ALA A 1 610 ? -5.473 -31.922 20.234 1 83.94 610 ALA A C 1
ATOM 4751 O O . ALA A 1 610 ? -5.168 -32.719 21.125 1 83.94 610 ALA A O 1
ATOM 4752 N N . GLU A 1 611 ? -5.539 -30.672 20.422 1 81 611 GLU A N 1
ATOM 4753 C CA . GLU A 1 611 ? -5.301 -30.078 21.734 1 81 611 GLU A CA 1
ATOM 4754 C C . GLU A 1 611 ? -6.414 -30.453 22.719 1 81 611 GLU A C 1
ATOM 4756 O O . GLU A 1 611 ? -6.184 -30.547 23.922 1 81 611 GLU A O 1
ATOM 4761 N N . ARG A 1 612 ? -7.473 -30.672 22.188 1 79 612 ARG A N 1
ATOM 4762 C CA . ARG A 1 612 ? -8.609 -30.922 23.062 1 79 612 ARG A CA 1
ATOM 4763 C C . ARG A 1 612 ? -8.852 -32.438 23.219 1 79 612 ARG A C 1
ATOM 4765 O O . ARG A 1 612 ? -9.688 -32.844 24.031 1 79 612 ARG A O 1
ATOM 4772 N N . MET A 1 613 ? -8.203 -33.219 22.547 1 78.38 613 MET A N 1
ATOM 4773 C CA . MET A 1 613 ? -8.367 -34.656 22.547 1 78.38 613 MET A CA 1
ATOM 4774 C C . MET A 1 613 ? -8.164 -35.25 23.953 1 78.38 613 MET A C 1
ATOM 4776 O O . MET A 1 613 ? -8.891 -36.125 24.375 1 78.38 613 MET A O 1
ATOM 4780 N N . PRO A 1 614 ? -7.215 -34.688 24.703 1 72.75 614 PRO A N 1
ATOM 4781 C CA . PRO A 1 614 ? -7.062 -35.25 26.047 1 72.75 614 PRO A CA 1
ATOM 4782 C C . PRO A 1 614 ? -8.297 -35 26.922 1 72.75 614 PRO A C 1
ATOM 4784 O O . PRO A 1 614 ? -8.531 -35.781 27.875 1 72.75 614 PRO A O 1
ATOM 4787 N N . LEU A 1 615 ? -9.023 -34 26.531 1 71.56 615 LEU A N 1
ATOM 4788 C CA . LEU A 1 615 ? -10.219 -33.688 27.312 1 71.56 615 LEU A CA 1
ATOM 4789 C C . LEU A 1 615 ? -11.406 -34.531 26.859 1 71.56 615 LEU A C 1
ATOM 4791 O O . LEU A 1 615 ? -12.25 -34.875 27.688 1 71.56 615 LEU A O 1
ATOM 4795 N N . VAL A 1 616 ? -11.477 -34.844 25.578 1 72.5 616 VAL A N 1
ATOM 4796 C CA . VAL A 1 616 ? -12.648 -35.5 25.016 1 72.5 616 VAL A CA 1
ATOM 4797 C C . VAL A 1 616 ? -12.352 -37 24.812 1 72.5 616 VAL A C 1
ATOM 4799 O O . VAL A 1 616 ? -13.25 -37.812 24.875 1 72.5 616 VAL A O 1
ATOM 4802 N N . GLY A 1 617 ? -11.086 -37.469 24.734 1 73.5 617 GLY A N 1
ATOM 4803 C CA . GLY A 1 617 ? -10.68 -38.812 24.453 1 73.5 617 GLY A CA 1
ATOM 4804 C C . GLY A 1 617 ? -9.922 -38.969 23.141 1 73.5 617 GLY A C 1
ATOM 4805 O O . GLY A 1 617 ? -9.977 -38.062 22.297 1 73.5 617 GLY A O 1
ATOM 4806 N N . PRO A 1 618 ? -9.18 -40 23.188 1 74.81 618 PRO A N 1
ATOM 4807 C CA . PRO A 1 618 ? -8.406 -40.188 21.969 1 74.81 618 PRO A CA 1
ATOM 4808 C C . PRO A 1 618 ? -9.281 -40.469 20.75 1 74.81 618 PRO A C 1
ATOM 4810 O O . PRO A 1 618 ? -10.312 -41.125 20.859 1 74.81 618 PRO A O 1
ATOM 4813 N N . ASN A 1 619 ? -9.109 -39.781 19.656 1 81.62 619 ASN A N 1
ATOM 4814 C CA . ASN A 1 619 ? -9.781 -39.938 18.375 1 81.62 619 ASN A CA 1
ATOM 4815 C C . ASN A 1 619 ? -8.789 -40.312 17.281 1 81.62 619 ASN A C 1
ATOM 4817 O O . ASN A 1 619 ? -8.031 -39.469 16.797 1 81.62 619 ASN A O 1
ATOM 4821 N N . PRO A 1 620 ? -8.852 -41.5 16.859 1 82.06 620 PRO A N 1
ATOM 4822 C CA . PRO A 1 620 ? -7.867 -42 15.891 1 82.06 620 PRO A CA 1
ATOM 4823 C C . PRO A 1 620 ? -7.938 -41.25 14.555 1 82.06 620 PRO A C 1
ATOM 4825 O O . PRO A 1 620 ? -6.918 -41.062 13.883 1 82.06 620 PRO A O 1
ATOM 4828 N N . SER A 1 621 ? -9.086 -40.844 14.172 1 79.94 621 SER A N 1
ATOM 4829 C CA . SER A 1 621 ? -9.219 -40.125 12.906 1 79.94 621 SER A CA 1
ATOM 4830 C C . SER A 1 621 ? -8.508 -38.781 12.945 1 79.94 621 SER A C 1
ATOM 4832 O O . SER A 1 621 ? -7.879 -38.375 11.969 1 79.94 621 SER A O 1
ATOM 4834 N N . VAL A 1 622 ? -8.641 -38.188 14.055 1 83.19 622 VAL A N 1
ATOM 4835 C CA . VAL A 1 622 ? -7.969 -36.906 14.227 1 83.19 622 VAL A CA 1
ATOM 4836 C C . VAL A 1 622 ? -6.457 -37.125 14.273 1 83.19 622 VAL A C 1
ATOM 4838 O O . VAL A 1 622 ? -5.695 -36.344 13.703 1 83.19 622 VAL A O 1
ATOM 4841 N N . GLU A 1 623 ? -6.043 -38.125 14.906 1 84.12 623 GLU A N 1
ATOM 4842 C CA . GLU A 1 623 ? -4.617 -38.438 15 1 84.12 623 GLU A CA 1
ATOM 4843 C C . GLU A 1 623 ? -4.031 -38.719 13.617 1 84.12 623 GLU A C 1
ATOM 4845 O O . GLU A 1 623 ? -2.934 -38.281 13.297 1 84.12 623 GLU A O 1
ATOM 4850 N N . GLU A 1 624 ? -4.762 -39.438 12.898 1 86.56 624 GLU A N 1
ATOM 4851 C CA . GLU A 1 624 ? -4.301 -39.781 11.547 1 86.56 624 GLU A CA 1
ATOM 4852 C C . GLU A 1 624 ? -4.223 -38.5 10.68 1 86.56 624 GLU A C 1
ATOM 4854 O O . GLU A 1 624 ? -3.283 -38.344 9.898 1 86.56 624 GLU A O 1
ATOM 4859 N N . ALA A 1 625 ? -5.219 -37.781 10.828 1 87.12 625 ALA A N 1
ATOM 4860 C CA . ALA A 1 625 ? -5.227 -36.531 10.078 1 87.12 625 ALA A CA 1
ATOM 4861 C C . ALA A 1 625 ? -4.031 -35.656 10.453 1 87.12 625 ALA A C 1
ATOM 4863 O O . ALA A 1 625 ? -3.408 -35.031 9.586 1 87.12 625 ALA A O 1
ATOM 4864 N N . CYS A 1 626 ? -3.727 -35.531 11.688 1 88 626 CYS A N 1
ATOM 4865 C CA . CYS A 1 626 ? -2.59 -34.75 12.156 1 88 626 CYS A CA 1
ATOM 4866 C C . CYS A 1 626 ? -1.28 -35.312 11.609 1 88 626 CYS A C 1
ATOM 4868 O O . CYS A 1 626 ? -0.386 -34.562 11.234 1 88 626 CYS A O 1
ATOM 4870 N N . GLU A 1 627 ? -1.183 -36.625 11.516 1 90.12 627 GLU A N 1
ATOM 4871 C CA . GLU A 1 627 ? 0.02 -37.25 10.977 1 90.12 627 GLU A CA 1
ATOM 4872 C C . GLU A 1 627 ? 0.204 -36.906 9.5 1 90.12 627 GLU A C 1
ATOM 4874 O O . GLU A 1 627 ? 1.329 -36.688 9.047 1 90.12 627 GLU A O 1
ATOM 4879 N N . VAL A 1 628 ? -0.866 -36.938 8.852 1 91.25 628 VAL A N 1
ATOM 4880 C CA . VAL A 1 628 ? -0.811 -36.594 7.43 1 91.25 628 VAL A CA 1
ATOM 4881 C C . VAL A 1 628 ? -0.355 -35.156 7.258 1 91.25 628 VAL A C 1
ATOM 4883 O O . VAL A 1 628 ? 0.445 -34.844 6.367 1 91.25 628 VAL A O 1
ATOM 4886 N N . ILE A 1 629 ? -0.875 -34.312 8.078 1 90.88 629 ILE A N 1
ATOM 4887 C CA . ILE A 1 629 ? -0.518 -32.906 7.996 1 90.88 629 ILE A CA 1
ATOM 4888 C C . ILE A 1 629 ? 0.961 -32.719 8.336 1 90.88 629 ILE A C 1
ATOM 4890 O O . ILE A 1 629 ? 1.658 -31.922 7.695 1 90.88 629 ILE A O 1
ATOM 4894 N N . ILE A 1 630 ? 1.419 -33.406 9.352 1 91.75 630 ILE A N 1
ATOM 4895 C CA . ILE A 1 630 ? 2.828 -33.344 9.719 1 91.75 630 ILE A CA 1
ATOM 4896 C C . ILE A 1 630 ? 3.688 -33.812 8.547 1 91.75 630 ILE A C 1
ATOM 4898 O O . ILE A 1 630 ? 4.676 -33.156 8.195 1 91.75 630 ILE A O 1
ATOM 4902 N N . ARG A 1 631 ? 3.299 -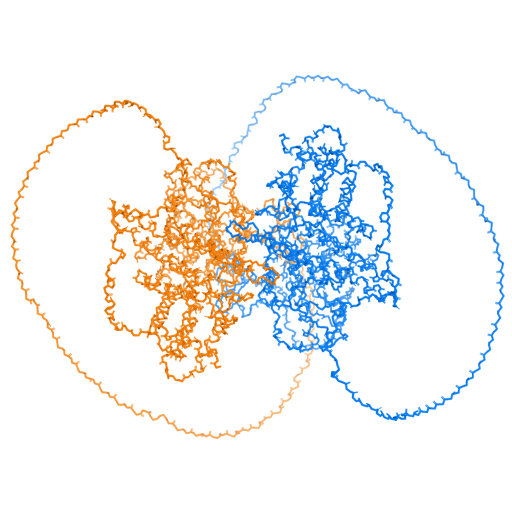34.844 7.914 1 93.5 631 ARG A N 1
ATOM 4903 C CA . ARG A 1 631 ? 4.023 -35.344 6.758 1 93.5 631 ARG A CA 1
ATOM 4904 C C . ARG A 1 631 ? 4.027 -34.344 5.617 1 93.5 631 ARG A C 1
ATOM 4906 O O . ARG A 1 631 ? 5.027 -34.188 4.91 1 93.5 631 ARG A O 1
ATOM 4913 N N . ALA A 1 632 ? 2.908 -33.781 5.461 1 94.38 632 ALA A N 1
ATOM 4914 C CA . ALA A 1 632 ? 2.811 -32.781 4.406 1 94.38 632 ALA A CA 1
ATOM 4915 C C . ALA A 1 632 ? 3.76 -31.625 4.668 1 94.38 632 ALA A C 1
ATOM 4917 O O . ALA A 1 632 ? 4.441 -31.156 3.754 1 94.38 632 ALA A O 1
ATOM 4918 N N . HIS A 1 633 ? 3.836 -31.125 5.898 1 92.25 633 HIS A N 1
ATOM 4919 C CA . HIS A 1 633 ? 4.762 -30.047 6.238 1 92.25 633 HIS A CA 1
ATOM 4920 C C . HIS A 1 633 ? 6.211 -30.5 6.066 1 92.25 633 HIS A C 1
ATOM 4922 O O . HIS A 1 633 ? 7.051 -29.719 5.605 1 92.25 633 HIS A O 1
ATOM 4928 N N . GLU A 1 634 ? 6.504 -31.688 6.375 1 92.75 634 GLU A N 1
ATOM 4929 C CA . GLU A 1 634 ? 7.859 -32.219 6.223 1 92.75 634 GLU A CA 1
ATOM 4930 C C . GLU A 1 634 ? 8.258 -32.281 4.75 1 92.75 634 GLU A C 1
ATOM 4932 O O . GLU A 1 634 ? 9.375 -31.906 4.387 1 92.75 634 GLU A O 1
ATOM 4937 N N . ALA A 1 635 ? 7.352 -32.75 4.02 1 93.25 635 ALA A N 1
ATOM 4938 C CA . ALA A 1 635 ? 7.617 -32.812 2.586 1 93.25 635 ALA A CA 1
ATOM 4939 C C . ALA A 1 635 ? 7.855 -31.422 2.02 1 93.25 635 ALA A C 1
ATOM 4941 O O . ALA A 1 635 ? 8.758 -31.219 1.205 1 93.25 635 ALA A O 1
ATOM 4942 N N . SER A 1 636 ? 7.051 -30.516 2.438 1 92 636 SER A N 1
ATOM 4943 C CA . SER A 1 636 ? 7.168 -29.141 1.958 1 92 636 SER A CA 1
ATOM 4944 C C . SER A 1 636 ? 8.484 -28.516 2.395 1 92 636 SER A C 1
ATOM 4946 O O . SER A 1 636 ? 9.117 -27.781 1.626 1 92 636 SER A O 1
ATOM 4948 N N . ILE A 1 637 ? 8.984 -28.844 3.641 1 91.19 637 ILE A N 1
ATOM 4949 C CA . ILE A 1 637 ? 10.219 -28.297 4.199 1 91.19 637 ILE A CA 1
ATOM 4950 C C . ILE A 1 637 ? 11.414 -28.812 3.4 1 91.19 637 ILE A C 1
ATOM 4952 O O . ILE A 1 637 ? 12.383 -28.062 3.172 1 91.19 637 ILE A O 1
ATOM 4956 N N . VAL A 1 638 ? 11.32 -29.938 2.912 1 86.56 638 VAL A N 1
ATOM 4957 C CA . VAL A 1 638 ? 12.422 -30.531 2.16 1 86.56 638 VAL A CA 1
ATOM 4958 C C . VAL A 1 638 ? 12.523 -29.875 0.784 1 86.56 638 VAL A C 1
ATOM 4960 O O . VAL A 1 638 ? 13.625 -29.625 0.287 1 86.56 638 VAL A O 1
ATOM 4963 N N . THR A 1 639 ? 11.438 -29.578 0.263 1 82.88 639 THR A N 1
ATOM 4964 C CA . THR A 1 639 ? 11.414 -28.984 -1.069 1 82.88 639 THR A CA 1
ATOM 4965 C C . THR A 1 639 ? 11.773 -27.5 -1.007 1 82.88 639 THR A C 1
ATOM 4967 O O . THR A 1 639 ? 12.594 -27.016 -1.791 1 82.88 639 THR A O 1
ATOM 4970 N N . LEU A 1 640 ? 11.148 -26.797 -0.134 1 85.44 640 LEU A N 1
ATOM 4971 C CA . LEU A 1 640 ? 11.438 -25.406 0.132 1 85.44 640 LEU A CA 1
ATOM 4972 C C . LEU A 1 640 ? 11.359 -25.094 1.625 1 85.44 640 LEU A C 1
ATOM 4974 O O . LEU A 1 640 ? 10.266 -24.984 2.182 1 85.44 640 LEU A O 1
ATOM 4978 N N . SER A 1 641 ? 12.469 -24.906 2.125 1 84.06 641 SER A N 1
ATOM 4979 C CA . SER A 1 641 ? 12.562 -24.797 3.576 1 84.06 641 SER A CA 1
ATOM 4980 C C . SER A 1 641 ? 12.203 -23.391 4.051 1 84.06 641 SER A C 1
ATOM 4982 O O . SER A 1 641 ? 12.797 -22.406 3.613 1 84.06 641 SER A O 1
ATOM 4984 N N . THR A 1 642 ? 11.195 -23.344 4.836 1 85.5 642 THR A N 1
ATOM 4985 C CA . THR A 1 642 ? 10.805 -22.094 5.477 1 85.5 642 THR A CA 1
ATOM 4986 C C . THR A 1 642 ? 10.727 -22.266 6.992 1 85.5 642 THR A C 1
ATOM 4988 O O . THR A 1 642 ? 10.359 -23.344 7.48 1 85.5 642 THR A O 1
ATOM 4991 N N . ASP A 1 643 ? 11.047 -21.328 7.77 1 83.94 643 ASP A N 1
ATOM 4992 C CA . ASP A 1 643 ? 11.109 -21.406 9.227 1 83.94 643 ASP A CA 1
ATOM 4993 C C . ASP A 1 643 ? 9.719 -21.562 9.828 1 83.94 643 ASP A C 1
ATOM 4995 O O . ASP A 1 643 ? 9.555 -22.234 10.852 1 83.94 643 ASP A O 1
ATOM 4999 N N . PHE A 1 644 ? 8.781 -20.938 9.273 1 86.38 644 PHE A N 1
ATOM 5000 C CA . PHE A 1 644 ? 7.457 -21.016 9.883 1 86.38 644 PHE A CA 1
ATOM 5001 C C . PHE A 1 644 ? 6.891 -22.438 9.773 1 86.38 644 PHE A C 1
ATOM 5003 O O . PHE A 1 644 ? 6.234 -22.922 10.695 1 86.38 644 PHE A O 1
ATOM 5010 N N . GLN A 1 645 ? 7.184 -23.109 8.68 1 88.88 645 GLN A N 1
ATOM 5011 C CA . GLN A 1 645 ? 6.711 -24.484 8.531 1 88.88 645 GLN A CA 1
ATOM 5012 C C . GLN A 1 645 ? 7.406 -25.406 9.516 1 88.88 645 GLN A C 1
ATOM 5014 O O . GLN A 1 645 ? 6.789 -26.344 10.039 1 88.88 645 GLN A O 1
ATOM 5019 N N . LYS A 1 646 ? 8.656 -25.188 9.773 1 88.81 646 LYS A N 1
ATOM 5020 C CA . LYS A 1 646 ? 9.375 -25.953 10.781 1 88.81 646 LYS A CA 1
ATOM 5021 C C . LYS A 1 646 ? 8.766 -25.75 12.172 1 88.81 646 LYS A C 1
ATOM 5023 O O . LYS A 1 646 ? 8.602 -26.703 12.93 1 88.81 646 LYS A O 1
ATOM 5028 N N . ALA A 1 647 ? 8.484 -24.531 12.391 1 86.5 647 ALA A N 1
ATOM 5029 C CA . ALA A 1 647 ? 7.887 -24.203 13.68 1 86.5 647 ALA A CA 1
ATOM 5030 C C . ALA A 1 647 ? 6.527 -24.859 13.844 1 86.5 647 ALA A C 1
ATOM 5032 O O . ALA A 1 647 ? 6.227 -25.422 14.906 1 86.5 647 ALA A O 1
ATOM 5033 N N . PHE A 1 648 ? 5.793 -24.906 12.852 1 86.44 648 PHE A N 1
ATOM 5034 C CA . PHE A 1 648 ? 4.453 -25.484 12.938 1 86.44 648 PHE A CA 1
ATOM 5035 C C . PHE A 1 648 ? 4.512 -27 13.031 1 86.44 648 PHE A C 1
ATOM 5037 O O . PHE A 1 648 ? 3.691 -27.609 13.711 1 86.44 648 PHE A O 1
ATOM 5044 N N . ARG A 1 649 ? 5.41 -27.516 12.273 1 87.62 649 ARG A N 1
ATOM 5045 C CA . ARG A 1 649 ? 5.617 -28.953 12.414 1 87.62 649 ARG A CA 1
ATOM 5046 C C . ARG A 1 649 ? 5.922 -29.328 13.859 1 87.62 649 ARG A C 1
ATOM 5048 O O . ARG A 1 649 ? 5.379 -30.297 14.383 1 87.62 649 ARG A O 1
ATOM 5055 N N . LYS A 1 650 ? 6.754 -28.547 14.461 1 85.69 650 LYS A N 1
ATOM 5056 C CA . LYS A 1 650 ? 7.113 -28.797 15.852 1 85.69 650 LYS A CA 1
ATOM 5057 C C . LYS A 1 650 ? 5.898 -28.656 16.766 1 85.69 650 LYS A C 1
ATOM 5059 O O . LYS A 1 650 ? 5.734 -29.438 17.703 1 85.69 650 LYS A O 1
ATOM 5064 N N . ALA A 1 651 ? 5.105 -27.703 16.484 1 84.31 651 ALA A N 1
ATOM 5065 C CA . ALA A 1 651 ? 3.898 -27.484 17.281 1 84.31 651 ALA A CA 1
ATOM 5066 C C . ALA A 1 651 ? 2.945 -28.672 17.156 1 84.31 651 ALA A C 1
ATOM 5068 O O . ALA A 1 651 ? 2.426 -29.172 18.172 1 84.31 651 ALA A O 1
ATOM 5069 N N . PHE A 1 652 ? 2.742 -29.219 15.984 1 85.44 652 PHE A N 1
ATOM 5070 C CA . PHE A 1 652 ? 1.854 -30.359 15.758 1 85.44 652 PHE A CA 1
ATOM 5071 C C . PHE A 1 652 ? 2.398 -31.609 16.422 1 85.44 652 PHE A C 1
ATOM 5073 O O . PHE A 1 652 ? 1.645 -32.375 17.016 1 85.44 652 PHE A O 1
ATOM 5080 N N . ARG A 1 653 ? 3.65 -31.734 16.266 1 85.88 653 ARG A N 1
ATOM 5081 C CA . ARG A 1 653 ? 4.27 -32.906 16.891 1 85.88 653 ARG A CA 1
ATOM 5082 C C . ARG A 1 653 ? 4.145 -32.844 18.406 1 85.88 653 ARG A C 1
ATOM 5084 O O . ARG A 1 653 ? 3.906 -33.875 19.047 1 85.88 653 ARG A O 1
ATOM 5091 N N . SER A 1 654 ? 4.293 -31.688 18.922 1 84 654 SER A N 1
ATOM 5092 C CA . SER A 1 654 ? 4.184 -31.516 20.375 1 84 654 SER A CA 1
ATOM 5093 C C . SER A 1 654 ? 2.773 -31.828 20.859 1 84 654 SER A C 1
ATOM 5095 O O . SER A 1 654 ? 2.598 -32.438 21.906 1 84 654 SER A O 1
ATOM 5097 N N . VAL A 1 655 ? 1.826 -31.484 20.125 1 83.44 655 VAL A N 1
ATOM 5098 C CA . VAL A 1 655 ? 0.437 -31.703 20.5 1 83.44 655 VAL A CA 1
ATOM 5099 C C . VAL A 1 655 ? 0.121 -33.188 20.438 1 83.44 655 VAL A C 1
ATOM 5101 O O . VAL A 1 655 ? -0.564 -33.75 21.312 1 83.44 655 VAL A O 1
ATOM 5104 N N . LEU A 1 656 ? 0.597 -33.875 19.453 1 83.56 656 LEU A N 1
ATOM 5105 C CA . LEU A 1 656 ? 0.344 -35.312 19.297 1 83.56 656 LEU A CA 1
ATOM 5106 C C . LEU A 1 656 ? 1.033 -36.094 20.391 1 83.56 656 LEU A C 1
ATOM 5108 O O . LEU A 1 656 ? 0.472 -37.062 20.906 1 83.56 656 LEU A O 1
ATOM 5112 N N . LEU A 1 657 ? 2.215 -35.625 20.703 1 82.75 657 LEU A N 1
ATOM 5113 C CA . LEU A 1 657 ? 2.936 -36.281 21.781 1 82.75 657 LEU A CA 1
ATOM 5114 C C . LEU A 1 657 ? 2.221 -36.094 23.109 1 82.75 657 LEU A C 1
ATOM 5116 O O . LEU A 1 657 ? 2.158 -37.031 23.922 1 82.75 657 LEU A O 1
ATOM 5120 N N . HIS A 1 658 ? 1.684 -34.969 23.234 1 80.25 658 HIS A N 1
ATOM 5121 C CA . HIS A 1 658 ? 0.945 -34.688 24.453 1 80.25 658 HIS A CA 1
ATOM 5122 C C . HIS A 1 658 ? -0.349 -35.469 24.531 1 80.25 658 HIS A C 1
ATOM 5124 O O . HIS A 1 658 ? -0.749 -35.938 25.609 1 80.25 658 HIS A O 1
ATOM 5130 N N . SER A 1 659 ? -0.992 -35.594 23.453 1 77.88 659 SER A N 1
ATOM 5131 C CA . SER A 1 659 ? -2.262 -36.312 23.406 1 77.88 659 SER A CA 1
ATOM 5132 C C . SER A 1 659 ? -2.057 -37.812 23.625 1 77.88 659 SER A C 1
ATOM 5134 O O . SER A 1 659 ? -2.93 -38.5 24.172 1 77.88 659 SER A O 1
ATOM 5136 N N . ARG A 1 660 ? -0.924 -38.281 23.203 1 75.56 660 ARG A N 1
ATOM 5137 C CA . ARG A 1 660 ? -0.626 -39.688 23.328 1 75.56 660 ARG A CA 1
ATOM 5138 C C . ARG A 1 660 ? -0.157 -40.031 24.75 1 75.56 660 ARG A C 1
ATOM 5140 O O . ARG A 1 660 ? -0.316 -41.156 25.203 1 75.56 660 ARG A O 1
ATOM 5147 N N . ALA A 1 661 ? 0.677 -39 25.312 1 71.31 661 ALA A N 1
ATOM 5148 C CA . ALA A 1 661 ? 1.239 -39.25 26.641 1 71.31 661 ALA A CA 1
ATOM 5149 C C . ALA A 1 661 ? 0.146 -39.281 27.703 1 71.31 661 ALA A C 1
ATOM 5151 O O . ALA A 1 661 ? 0.388 -39.688 28.844 1 71.31 661 ALA A O 1
ATOM 5152 N N . GLN A 1 662 ? -0.853 -39.938 27.625 1 57.34 662 GLN A N 1
ATOM 5153 C CA . GLN A 1 662 ? -1.873 -40.188 28.625 1 57.34 662 GLN A CA 1
ATOM 5154 C C . GLN A 1 662 ? -1.455 -39.625 29.984 1 57.34 662 GLN A C 1
ATOM 5156 O O . GLN A 1 662 ? -0.376 -39.969 30.484 1 57.34 662 GLN A O 1
ATOM 5161 N N . GLY A 1 663 ? -2.031 -38.5 30.641 1 57.53 663 GLY A N 1
ATOM 5162 C CA . GLY A 1 663 ? -2.035 -38.125 32.031 1 57.53 663 GLY A CA 1
ATOM 5163 C C . GLY A 1 663 ? -1.122 -36.938 32.344 1 57.53 663 GLY A C 1
ATOM 5164 O O . GLY A 1 663 ? -1.436 -36.094 33.188 1 57.53 663 GLY A O 1
ATOM 5165 N N . GLU A 1 664 ? 0.209 -36.938 31.875 1 55.16 664 GLU A N 1
ATOM 5166 C CA . GLU A 1 664 ? 1.11 -35.938 32.438 1 55.16 664 GLU A CA 1
ATOM 5167 C C . GLU A 1 664 ? 1.217 -34.719 31.547 1 55.16 664 GLU A C 1
ATOM 5169 O O . GLU A 1 664 ? 1.545 -34.812 30.359 1 55.16 664 GLU A O 1
ATOM 5174 N N . VAL A 1 665 ? 0.484 -33.688 31.859 1 59.34 665 VAL A N 1
ATOM 5175 C CA . VAL A 1 665 ? 0.569 -32.406 31.188 1 59.34 665 VAL A CA 1
ATOM 5176 C C . VAL A 1 665 ? 2.027 -31.953 31.109 1 59.34 665 VAL A C 1
ATOM 5178 O O . VAL A 1 665 ? 2.645 -31.641 32.125 1 59.34 665 VAL A O 1
ATOM 5181 N N . ASN A 1 666 ? 2.775 -32.406 30.031 1 66.75 666 ASN A N 1
ATOM 5182 C CA . ASN A 1 666 ? 4.113 -31.844 29.859 1 66.75 666 ASN A CA 1
ATOM 5183 C C . ASN A 1 666 ? 4.074 -30.344 29.656 1 66.75 666 ASN A C 1
ATOM 5185 O O . ASN A 1 666 ? 3.811 -29.875 28.547 1 66.75 666 ASN A O 1
ATOM 5189 N N . THR A 1 667 ? 4.172 -29.578 30.656 1 72.5 667 THR A N 1
ATOM 5190 C CA . THR A 1 667 ? 4.09 -28.125 30.734 1 72.5 667 THR A CA 1
ATOM 5191 C C . THR A 1 667 ? 5.098 -27.469 29.781 1 72.5 667 THR A C 1
ATOM 5193 O O . THR A 1 667 ? 4.844 -26.406 29.234 1 72.5 667 THR A O 1
ATOM 5196 N N . GLU A 1 668 ? 6.141 -28.25 29.484 1 76.25 668 GLU A N 1
ATOM 5197 C CA . GLU A 1 668 ? 7.172 -27.656 28.641 1 76.25 668 GLU A CA 1
ATOM 5198 C C . GLU A 1 668 ? 6.734 -27.656 27.172 1 76.25 668 GLU A C 1
ATOM 5200 O O . GLU A 1 668 ? 6.977 -26.672 26.453 1 76.25 668 GLU A O 1
ATOM 5205 N N . LEU A 1 669 ? 6.02 -28.672 26.859 1 76.56 669 LEU A N 1
ATOM 5206 C CA . LEU A 1 669 ? 5.559 -28.766 25.469 1 76.56 669 LEU A CA 1
ATOM 5207 C C . LEU A 1 669 ? 4.453 -27.75 25.203 1 76.56 669 LEU A C 1
ATOM 5209 O O . LEU A 1 669 ? 4.383 -27.188 24.109 1 76.56 669 LEU A O 1
ATOM 5213 N N . ARG A 1 670 ? 3.734 -27.547 26.219 1 77 670 ARG A N 1
ATOM 5214 C CA . ARG A 1 670 ? 2.668 -26.562 26.078 1 77 670 ARG A CA 1
ATOM 5215 C C . ARG A 1 670 ? 3.238 -25.156 25.969 1 77 670 ARG A C 1
ATOM 5217 O O . ARG A 1 670 ? 2.75 -24.344 25.172 1 77 670 ARG A O 1
ATOM 5224 N N . ALA A 1 671 ? 4.195 -24.906 26.688 1 80.44 671 ALA A N 1
ATOM 5225 C CA . ALA A 1 671 ? 4.836 -23.594 26.641 1 80.44 671 ALA A CA 1
ATOM 5226 C C . ALA A 1 671 ? 5.496 -23.359 25.281 1 80.44 671 ALA A C 1
ATOM 5228 O O . ALA A 1 671 ? 5.43 -22.25 24.75 1 80.44 671 ALA A O 1
ATOM 5229 N N . LEU A 1 672 ? 6.066 -24.344 24.797 1 79.75 672 LEU A N 1
ATOM 5230 C CA . LEU A 1 672 ? 6.715 -24.25 23.5 1 79.75 672 LEU A CA 1
ATOM 5231 C C . LEU A 1 672 ? 5.691 -23.984 22.391 1 79.75 672 LEU A C 1
ATOM 5233 O O . LEU A 1 672 ? 5.926 -23.156 21.516 1 79.75 672 LEU A O 1
ATOM 5237 N N . ARG A 1 673 ? 4.656 -24.688 22.531 1 80.69 673 ARG A N 1
ATOM 5238 C CA . ARG A 1 673 ? 3.596 -24.5 21.547 1 80.69 673 ARG A CA 1
ATOM 5239 C C . ARG A 1 673 ? 3.035 -23.078 21.625 1 80.69 673 ARG A C 1
ATOM 5241 O O . ARG A 1 673 ? 2.793 -22.453 20.594 1 80.69 673 ARG A O 1
ATOM 5248 N N . GLN A 1 674 ? 2.922 -22.672 22.766 1 80.94 674 GLN A N 1
ATOM 5249 C CA . GLN A 1 674 ? 2.395 -21.328 22.953 1 80.94 674 GLN A CA 1
ATOM 5250 C C . GLN A 1 674 ? 3.375 -20.281 22.438 1 80.94 674 GLN A C 1
ATOM 5252 O O . GLN A 1 674 ? 2.967 -19.266 21.859 1 80.94 674 GLN A O 1
ATOM 5257 N N . ASP A 1 675 ? 4.551 -20.578 22.562 1 83.94 675 ASP A N 1
ATOM 5258 C CA . ASP A 1 675 ? 5.578 -19.672 22.078 1 83.94 675 ASP A CA 1
ATOM 5259 C C . ASP A 1 675 ? 5.574 -19.594 20.547 1 83.94 675 ASP A C 1
ATOM 5261 O O . ASP A 1 675 ? 5.691 -18.516 19.969 1 83.94 675 ASP A O 1
ATOM 5265 N N . ILE A 1 676 ? 5.434 -20.719 19.984 1 83 676 ILE A N 1
ATOM 5266 C CA . ILE A 1 676 ? 5.438 -20.797 18.531 1 83 676 ILE A CA 1
ATOM 5267 C C . ILE A 1 676 ? 4.191 -20.094 17.984 1 83 676 ILE A C 1
ATOM 5269 O O . ILE A 1 676 ? 4.277 -19.281 17.062 1 83 676 ILE A O 1
ATOM 5273 N N . LEU A 1 677 ? 3.121 -20.391 18.609 1 82.19 677 LEU A N 1
ATOM 5274 C CA . LEU A 1 677 ? 1.863 -19.844 18.109 1 82.19 677 LEU A CA 1
ATOM 5275 C C . LEU A 1 677 ? 1.772 -18.344 18.391 1 82.19 677 LEU A C 1
ATOM 5277 O O . LEU A 1 677 ? 1.108 -17.625 17.641 1 82.19 677 LEU A O 1
ATOM 5281 N N . SER A 1 678 ? 2.447 -17.891 19.375 1 84.19 678 SER A N 1
ATOM 5282 C CA . SER A 1 678 ? 2.414 -16.469 19.703 1 84.19 678 SER A CA 1
ATOM 5283 C C . SER A 1 678 ? 3.26 -15.656 18.734 1 84.19 678 SER A C 1
ATOM 5285 O O . SER A 1 678 ? 3.061 -14.453 18.594 1 84.19 678 SER A O 1
ATOM 5287 N N . MET A 1 679 ? 4.113 -16.359 18.062 1 86 679 MET A N 1
ATOM 5288 C CA . MET A 1 679 ? 4.98 -15.672 17.109 1 86 679 MET A CA 1
ATOM 5289 C C . MET A 1 679 ? 4.246 -15.414 15.797 1 86 679 MET A C 1
ATOM 5291 O O . MET A 1 679 ? 4.531 -14.438 15.109 1 86 679 MET A O 1
ATOM 5295 N N . TYR A 1 680 ? 3.443 -16.328 15.492 1 89.06 680 TYR A N 1
ATOM 5296 C CA . TYR A 1 680 ? 2.709 -16.219 14.242 1 89.06 680 TYR A CA 1
ATOM 5297 C C . TYR A 1 680 ? 1.228 -15.969 14.492 1 89.06 680 TYR A C 1
ATOM 5299 O O . TYR A 1 680 ? 0.469 -16.906 14.758 1 89.06 680 TYR A O 1
ATOM 5307 N N . ARG A 1 681 ? 0.799 -14.695 14.406 1 91.12 681 ARG A N 1
ATOM 5308 C CA . ARG A 1 681 ? -0.572 -14.305 14.719 1 91.12 681 ARG A CA 1
ATOM 5309 C C . ARG A 1 681 ? -1.266 -13.719 13.492 1 91.12 681 ARG A C 1
ATOM 5311 O O . ARG A 1 681 ? -0.654 -12.977 12.719 1 91.12 681 ARG A O 1
ATOM 5318 N N . TRP A 1 682 ? -2.506 -14.102 13.352 1 94.25 682 TRP A N 1
ATOM 5319 C CA . TRP A 1 682 ? -3.279 -13.609 12.219 1 94.25 682 TRP A CA 1
ATOM 5320 C C . TRP A 1 682 ? -4.461 -12.766 12.688 1 94.25 682 TRP A C 1
ATOM 5322 O O . TRP A 1 682 ? -5.492 -12.703 12.016 1 94.25 682 TRP A O 1
ATOM 5332 N N . THR A 1 683 ? -4.375 -12.156 13.844 1 91.38 683 THR A N 1
ATOM 5333 C CA . THR A 1 683 ? -5.34 -11.125 14.219 1 91.38 683 THR A CA 1
ATOM 5334 C C . THR A 1 683 ? -5.066 -9.828 13.469 1 91.38 683 THR A C 1
ATOM 5336 O O . THR A 1 683 ? -3.945 -9.594 13.008 1 91.38 683 THR A O 1
ATOM 5339 N N . LEU A 1 684 ? -6.074 -9.07 13.305 1 91.25 684 LEU A N 1
ATOM 5340 C CA . LEU A 1 684 ? -5.883 -7.848 12.531 1 91.25 684 LEU A CA 1
ATOM 5341 C C . LEU A 1 684 ? -4.875 -6.93 13.219 1 91.25 684 LEU A C 1
ATOM 5343 O O . LEU A 1 684 ? -5.023 -6.613 14.398 1 91.25 684 LEU A O 1
ATOM 5347 N N . GLY A 1 685 ? -3.91 -6.531 12.539 1 88.19 685 GLY A N 1
ATOM 5348 C CA . GLY A 1 685 ? -2.83 -5.711 13.062 1 88.19 685 GLY A CA 1
ATOM 5349 C C . GLY A 1 685 ? -1.533 -6.477 13.25 1 88.19 685 GLY A C 1
ATOM 5350 O O . GLY A 1 685 ? -0.459 -5.879 13.328 1 88.19 685 GLY A O 1
ATOM 5351 N N . ASP A 1 686 ? -1.676 -7.789 13.352 1 92.25 686 ASP A N 1
ATOM 5352 C CA . ASP A 1 686 ? -0.477 -8.617 13.453 1 92.25 686 ASP A CA 1
ATOM 5353 C C . ASP A 1 686 ? 0.138 -8.867 12.078 1 92.25 686 ASP A C 1
ATOM 5355 O O . ASP A 1 686 ? -0.563 -8.844 11.062 1 92.25 686 ASP A O 1
ATOM 5359 N N . PRO A 1 687 ? 1.371 -9.125 11.977 1 91.38 687 PRO A N 1
ATOM 5360 C CA . PRO A 1 687 ? 2.064 -9.18 10.688 1 91.38 687 PRO A CA 1
ATOM 5361 C C . PRO A 1 687 ? 1.935 -10.539 10 1 91.38 687 PRO A C 1
ATOM 5363 O O . PRO A 1 687 ? 2.293 -10.68 8.828 1 91.38 687 PRO A O 1
ATOM 5366 N N . GLY A 1 688 ? 1.416 -11.617 10.688 1 93.12 688 GLY A N 1
ATOM 5367 C CA . GLY A 1 688 ? 1.424 -12.938 10.086 1 93.12 688 GLY A CA 1
ATOM 5368 C C . GLY A 1 688 ? 2.822 -13.477 9.852 1 93.12 688 GLY A C 1
ATOM 5369 O O . GLY A 1 688 ? 3.633 -13.547 10.781 1 93.12 688 GLY A O 1
ATOM 5370 N N . LEU A 1 689 ? 3.143 -13.672 8.516 1 92.81 689 LEU A N 1
ATOM 5371 C CA . LEU A 1 689 ? 4.477 -14.18 8.203 1 92.81 689 LEU A CA 1
ATOM 5372 C C . LEU A 1 689 ? 5.434 -13.039 7.891 1 92.81 689 LEU A C 1
ATOM 5374 O O . LEU A 1 689 ? 6.629 -13.266 7.684 1 92.81 689 LEU A O 1
ATOM 5378 N N . CYS A 1 690 ? 4.902 -11.836 7.867 1 91.06 690 CYS A N 1
ATOM 5379 C CA . CYS A 1 690 ? 5.715 -10.672 7.52 1 91.06 690 CYS A CA 1
ATOM 5380 C C . CYS A 1 690 ? 6.535 -10.203 8.719 1 91.06 690 CYS A C 1
ATOM 5382 O O . CYS A 1 690 ? 6.324 -9.102 9.227 1 91.06 690 CYS A O 1
ATOM 5384 N N . LEU A 1 691 ? 7.445 -11.062 9.219 1 82.38 691 LEU A N 1
ATOM 5385 C CA . LEU A 1 691 ? 8.266 -10.781 10.391 1 82.38 691 LEU A CA 1
ATOM 5386 C C . LEU A 1 691 ? 9.633 -10.234 9.977 1 82.38 691 LEU A C 1
ATOM 5388 O O . LEU A 1 691 ? 10.148 -10.578 8.914 1 82.38 691 LEU A O 1
ATOM 5392 N N . MET B 1 1 ? -39.562 11.891 -24.406 1 23.81 1 MET B N 1
ATOM 5393 C CA . MET B 1 1 ? -40.594 12.891 -24.156 1 23.81 1 MET B CA 1
ATOM 5394 C C . MET B 1 1 ? -41.062 12.867 -22.703 1 23.81 1 MET B C 1
ATOM 5396 O O . MET B 1 1 ? -41.406 13.906 -22.141 1 23.81 1 MET B O 1
ATOM 5400 N N . VAL B 1 2 ? -41.094 11.539 -22.172 1 26.61 2 VAL B N 1
ATOM 5401 C CA . VAL B 1 2 ? -41.625 11.305 -20.828 1 26.61 2 VAL B CA 1
ATOM 5402 C C . VAL B 1 2 ? -40.656 11.812 -19.781 1 26.61 2 VAL B C 1
ATOM 5404 O O . VAL B 1 2 ? -41.062 12.344 -18.734 1 26.61 2 VAL B O 1
ATOM 5407 N N . ALA B 1 3 ? -39.312 11.555 -20.109 1 27.83 3 ALA B N 1
ATOM 5408 C CA . ALA B 1 3 ? -38.25 11.852 -19.125 1 27.83 3 ALA B CA 1
ATOM 5409 C C . ALA B 1 3 ? -38.156 13.359 -18.875 1 27.83 3 ALA B C 1
ATOM 5411 O O . ALA B 1 3 ? -37.781 13.789 -17.781 1 27.83 3 ALA B O 1
ATOM 5412 N N . ASN B 1 4 ? -38.406 14.164 -19.938 1 30.94 4 ASN B N 1
ATOM 5413 C CA . ASN B 1 4 ? -38.375 15.617 -19.859 1 30.94 4 ASN B CA 1
ATOM 5414 C C . ASN B 1 4 ? -39.469 16.172 -18.984 1 30.94 4 ASN B C 1
ATOM 5416 O O . ASN B 1 4 ? -39.344 17.281 -18.438 1 30.94 4 ASN B O 1
ATOM 5420 N N . HIS B 1 5 ? -40.719 15.461 -19.047 1 30.61 5 HIS B N 1
ATOM 5421 C CA . HIS B 1 5 ? -41.906 16.016 -18.406 1 30.61 5 HIS B CA 1
ATOM 5422 C C . HIS B 1 5 ? -41.75 15.992 -16.891 1 30.61 5 HIS B C 1
ATOM 5424 O O . HIS B 1 5 ? -42.281 16.875 -16.188 1 30.61 5 HIS B O 1
ATOM 5430 N N . LEU B 1 6 ? -41.156 14.852 -16.406 1 30.33 6 LEU B N 1
ATOM 5431 C CA . LEU B 1 6 ? -41.125 14.742 -14.945 1 30.33 6 LEU B CA 1
ATOM 5432 C C . LEU B 1 6 ? -40.188 15.781 -14.336 1 30.33 6 LEU B C 1
ATOM 5434 O O . LEU B 1 6 ? -40.406 16.203 -13.195 1 30.33 6 LEU B O 1
ATOM 5438 N N . LEU B 1 7 ? -39.219 16.188 -15.102 1 32.75 7 LEU B N 1
ATOM 5439 C CA . LEU B 1 7 ? -38.312 17.203 -14.578 1 32.75 7 LEU B CA 1
ATOM 5440 C C . LEU B 1 7 ? -39.031 18.547 -14.477 1 32.75 7 LEU B C 1
ATOM 5442 O O . LEU B 1 7 ? -38.688 19.375 -13.609 1 32.75 7 LEU B O 1
ATOM 5446 N N . SER B 1 8 ? -40.031 18.844 -15.367 1 30.92 8 SER B N 1
ATOM 5447 C CA . SER B 1 8 ? -40.812 20.078 -15.359 1 30.92 8 SER B CA 1
ATOM 5448 C C . SER B 1 8 ? -41.656 20.203 -14.102 1 30.92 8 SER B C 1
ATOM 5450 O O . SER B 1 8 ? -41.938 21.312 -13.641 1 30.92 8 SER B O 1
ATOM 5452 N N . ILE B 1 9 ? -42.219 19.031 -13.703 1 32.41 9 ILE B N 1
ATOM 5453 C CA . ILE B 1 9 ? -43.125 19.078 -12.57 1 32.41 9 ILE B CA 1
ATOM 5454 C C . ILE B 1 9 ? -42.375 19.453 -11.305 1 32.41 9 ILE B C 1
ATOM 5456 O O . ILE B 1 9 ? -42.812 20.281 -10.508 1 32.41 9 ILE B O 1
ATOM 5460 N N . LEU B 1 10 ? -41.188 18.828 -11.219 1 31.34 10 LEU B N 1
ATOM 5461 C CA . LEU B 1 10 ? -40.5 19.094 -9.961 1 31.34 10 LEU B CA 1
ATOM 5462 C C . LEU B 1 10 ? -40.062 20.547 -9.875 1 31.34 10 LEU B C 1
ATOM 5464 O O . LEU B 1 10 ? -40 21.125 -8.789 1 31.34 10 LEU B O 1
ATOM 5468 N N . PHE B 1 11 ? -39.781 21.125 -11.055 1 32.22 11 PHE B N 1
ATOM 5469 C CA . PHE B 1 11 ? -39.406 22.531 -11.047 1 32.22 11 PHE B CA 1
ATOM 5470 C C . PHE B 1 11 ? -40.625 23.422 -10.727 1 32.22 11 PHE B C 1
ATOM 5472 O O . PHE B 1 11 ? -40.438 24.516 -10.203 1 32.22 11 PHE B O 1
ATOM 5479 N N . ALA B 1 12 ? -41.844 23 -11.273 1 28.73 12 ALA B N 1
ATOM 5480 C CA . ALA B 1 12 ? -43 23.844 -11.078 1 28.73 12 ALA B CA 1
ATOM 5481 C C . ALA B 1 12 ? -43.344 23.969 -9.594 1 28.73 12 ALA B C 1
ATOM 5483 O O . ALA B 1 12 ? -44.094 24.875 -9.203 1 28.73 12 ALA B O 1
ATOM 5484 N N . PHE B 1 13 ? -43.125 22.766 -8.914 1 29.36 13 PHE B N 1
ATOM 5485 C CA . PHE B 1 13 ? -43.594 22.812 -7.539 1 29.36 13 PHE B CA 1
ATOM 5486 C C . PHE B 1 13 ? -42.875 23.891 -6.754 1 29.36 13 PHE B C 1
ATOM 5488 O O . PHE B 1 13 ? -43.281 24.281 -5.668 1 29.36 13 PHE B O 1
ATOM 5495 N N . ILE B 1 14 ? -41.625 24.078 -7.223 1 28.73 14 ILE B N 1
ATOM 5496 C CA . ILE B 1 14 ? -40.906 24.969 -6.293 1 28.73 14 ILE B CA 1
ATOM 5497 C C . ILE B 1 14 ? -41.375 26.406 -6.504 1 28.73 14 ILE B C 1
ATOM 5499 O O . ILE B 1 14 ? -41.094 27.281 -5.668 1 28.73 14 ILE B O 1
ATOM 5503 N N . LEU B 1 15 ? -41.969 26.688 -7.785 1 24.84 15 LEU B N 1
ATOM 5504 C CA . LEU B 1 15 ? -42.062 28.109 -8.062 1 24.84 15 LEU B CA 1
ATOM 5505 C C . LEU B 1 15 ? -43.375 28.688 -7.539 1 24.84 15 LEU B C 1
ATOM 5507 O O . LEU B 1 15 ? -44.219 29.109 -8.328 1 24.84 15 LEU B O 1
ATOM 5511 N N . ARG B 1 16 ? -44.188 27.938 -6.723 1 24.03 16 ARG B N 1
ATOM 5512 C CA . ARG B 1 16 ? -45.438 28.609 -6.422 1 24.03 16 ARG B CA 1
ATOM 5513 C C . ARG B 1 16 ? -45.219 30.016 -5.871 1 24.03 16 ARG B C 1
ATOM 5515 O O . ARG B 1 16 ? -44.312 30.219 -5.035 1 24.03 16 ARG B O 1
ATOM 5522 N N . PRO B 1 17 ? -45.719 31.031 -6.609 1 22.78 17 PRO B N 1
ATOM 5523 C CA . PRO B 1 17 ? -45.719 32.438 -6.16 1 22.78 17 PRO B CA 1
ATOM 5524 C C . PRO B 1 17 ? -46.219 32.594 -4.727 1 22.78 17 PRO B C 1
ATOM 5526 O O . PRO B 1 17 ? -46.938 31.703 -4.219 1 22.78 17 PRO B O 1
ATOM 5529 N N . PRO B 1 18 ? -45.844 33.719 -3.979 1 23.14 18 PRO B N 1
ATOM 5530 C CA . PRO B 1 18 ? -46 33.906 -2.533 1 23.14 18 PRO B CA 1
ATOM 5531 C C . PRO B 1 18 ? -47.469 34 -2.102 1 23.14 18 PRO B C 1
ATOM 5533 O O . PRO B 1 18 ? -47.75 33.844 -0.919 1 23.14 18 PRO B O 1
ATOM 5536 N N . GLY B 1 19 ? -48.438 34.5 -3.033 1 20.16 19 GLY B N 1
ATOM 5537 C CA . GLY B 1 19 ? -49.344 35.469 -2.453 1 20.16 19 GLY B CA 1
ATOM 5538 C C . GLY B 1 19 ? -50.344 34.875 -1.496 1 20.16 19 GLY B C 1
ATOM 5539 O O . GLY B 1 19 ? -50.594 35.406 -0.417 1 20.16 19 GLY B O 1
ATOM 5540 N N . SER B 1 20 ? -51.5 34.344 -2.127 1 20.25 20 SER B N 1
ATOM 5541 C CA . SER B 1 20 ? -52.875 34.594 -1.639 1 20.25 20 SER B CA 1
ATOM 5542 C C . SER B 1 20 ? -53.062 33.969 -0.261 1 20.25 20 SER B C 1
ATOM 5544 O O . SER B 1 20 ? -52.688 32.812 -0.027 1 20.25 20 SER B O 1
ATOM 5546 N N . VAL B 1 21 ? -53.5 34.906 0.711 1 22.64 21 VAL B N 1
ATOM 5547 C CA . VAL B 1 21 ? -53.688 34.906 2.16 1 22.64 21 VAL B CA 1
ATOM 5548 C C . VAL B 1 21 ? -54.844 34 2.555 1 22.64 21 VAL B C 1
ATOM 5550 O O . VAL B 1 21 ? -55.938 34.5 2.842 1 22.64 21 VAL B O 1
ATOM 5553 N N . MET B 1 22 ? -55.344 33.062 1.636 1 19.55 22 MET B N 1
ATOM 5554 C CA . MET B 1 22 ? -56.656 32.625 2.07 1 19.55 22 MET B CA 1
ATOM 5555 C C . MET B 1 22 ? -56.719 32.469 3.586 1 19.55 22 MET B C 1
ATOM 5557 O O . MET B 1 22 ? -55.781 31.906 4.184 1 19.55 22 MET B O 1
ATOM 5561 N N . SER B 1 23 ? -57.812 33.281 4.109 1 19.73 23 SER B N 1
ATOM 5562 C CA . SER B 1 23 ? -58.281 33.5 5.473 1 19.73 23 SER B CA 1
ATOM 5563 C C . SER B 1 23 ? -58.75 32.188 6.102 1 19.73 23 SER B C 1
ATOM 5565 O O . SER B 1 23 ? -59.781 31.625 5.699 1 19.73 23 SER B O 1
ATOM 5567 N N . GLN B 1 24 ? -58.094 31.094 5.828 1 19.06 24 GLN B N 1
ATOM 5568 C CA . GLN B 1 24 ? -58.594 29.906 6.504 1 19.06 24 GLN B CA 1
ATOM 5569 C C . GLN B 1 24 ? -59.062 30.234 7.918 1 19.06 24 GLN B C 1
ATOM 5571 O O . GLN B 1 24 ? -58.25 30.531 8.789 1 19.06 24 GLN B O 1
ATOM 5576 N N . ARG B 1 25 ? -60.406 30.797 7.875 1 19.61 25 ARG B N 1
ATOM 5577 C CA . ARG B 1 25 ? -61.281 31.047 9.016 1 19.61 25 ARG B CA 1
ATOM 5578 C C . ARG B 1 25 ? -61.188 29.922 10.031 1 19.61 25 ARG B C 1
ATOM 5580 O O . ARG B 1 25 ? -60.719 28.828 9.719 1 19.61 25 ARG B O 1
ATOM 5587 N N . ARG B 1 26 ? -62.375 29.953 11.047 1 20.33 26 ARG B N 1
ATOM 5588 C CA . ARG B 1 26 ? -62.531 29.734 12.477 1 20.33 26 ARG B CA 1
ATOM 5589 C C . ARG B 1 26 ? -62.844 28.266 12.781 1 20.33 26 ARG B C 1
ATOM 5591 O O . ARG B 1 26 ? -63.094 27.906 13.93 1 20.33 26 ARG B O 1
ATOM 5598 N N . VAL B 1 27 ? -63 27.281 11.867 1 20.95 27 VAL B N 1
ATOM 5599 C CA . VAL B 1 27 ? -63.656 26.172 12.562 1 20.95 27 VAL B CA 1
ATOM 5600 C C . VAL B 1 27 ? -63.156 26.109 14.008 1 20.95 27 VAL B C 1
ATOM 5602 O O . VAL B 1 27 ? -62 25.844 14.258 1 20.95 27 VAL B O 1
ATOM 5605 N N . GLY B 1 28 ? -63.938 26.781 15.008 1 21.16 28 GLY B N 1
ATOM 5606 C CA . GLY B 1 28 ? -64.25 27.141 16.375 1 21.16 28 GLY B CA 1
ATOM 5607 C C . GLY B 1 28 ? -64.375 25.953 17.297 1 21.16 28 GLY B C 1
ATOM 5608 O O . GLY B 1 28 ? -63.781 25.891 18.359 1 21.16 28 GLY B O 1
ATOM 5609 N N . ARG B 1 29 ? -65.688 25.281 17.297 1 22.61 29 ARG B N 1
ATOM 5610 C CA . ARG B 1 29 ? -66.5 24.922 18.453 1 22.61 29 ARG B CA 1
ATOM 5611 C C . ARG B 1 29 ? -65.938 23.688 19.141 1 22.61 29 ARG B C 1
ATOM 5613 O O . ARG B 1 29 ? -65.812 23.672 20.375 1 22.61 29 ARG B O 1
ATOM 5620 N N . ALA B 1 30 ? -66.438 22.438 18.734 1 21.67 30 ALA B N 1
ATOM 5621 C CA . ALA B 1 30 ? -66.5 21.281 19.609 1 21.67 30 ALA B CA 1
ATOM 5622 C C . ALA B 1 30 ? -65.062 20.828 20.031 1 21.67 30 ALA B C 1
ATOM 5624 O O . ALA B 1 30 ? -64.938 20.188 21.062 1 21.67 30 ALA B O 1
ATOM 5625 N N . CYS B 1 31 ? -64.062 20.734 19.219 1 23.53 31 CYS B N 1
ATOM 5626 C CA . CYS B 1 31 ? -62.969 20.094 19.891 1 23.53 31 CYS B CA 1
ATOM 5627 C C . CYS B 1 31 ? -62.531 20.906 21.109 1 23.53 31 CYS B C 1
ATOM 5629 O O . CYS B 1 31 ? -61.375 20.859 21.5 1 23.53 31 CYS B O 1
ATOM 5631 N N . ASP B 1 32 ? -63.344 21.672 21.812 1 24.33 32 ASP B N 1
ATOM 5632 C CA . ASP B 1 32 ? -63.469 22.672 22.875 1 24.33 32 ASP B CA 1
ATOM 5633 C C . ASP B 1 32 ? -63.156 22.062 24.25 1 24.33 32 ASP B C 1
ATOM 5635 O O . ASP B 1 32 ? -62.5 22.688 25.078 1 24.33 32 ASP B O 1
ATOM 5639 N N . LEU B 1 33 ? -63.938 20.969 24.891 1 21.19 33 LEU B N 1
ATOM 5640 C CA . LEU B 1 33 ? -64.188 20.438 26.219 1 21.19 33 LEU B CA 1
ATOM 5641 C C . LEU B 1 33 ? -63.031 19.641 26.75 1 21.19 33 LEU B C 1
ATOM 5643 O O . LEU B 1 33 ? -62.688 19.734 27.922 1 21.19 33 LEU B O 1
ATOM 5647 N N . CYS B 1 34 ? -62.625 18.5 26.312 1 23.94 34 CYS B N 1
ATOM 5648 C CA . CYS B 1 34 ? -61.5 17.688 26.797 1 23.94 34 CYS B CA 1
ATOM 5649 C C . CYS B 1 34 ? -60.188 18.438 26.656 1 23.94 34 CYS B C 1
ATOM 5651 O O . CYS B 1 34 ? -59.125 17.875 26.922 1 23.94 34 CYS B O 1
ATOM 5653 N N . ASN B 1 35 ? -59.969 19.656 26.094 1 25.53 35 ASN B N 1
ATOM 5654 C CA . ASN B 1 35 ? -58.969 20.719 26 1 25.53 35 ASN B CA 1
ATOM 5655 C C . ASN B 1 35 ? -58.469 21.156 27.375 1 25.53 35 ASN B C 1
ATOM 5657 O O . ASN B 1 35 ? -57.5 21.906 27.5 1 25.53 35 ASN B O 1
ATOM 5661 N N . SER B 1 36 ? -59.25 21.328 28.5 1 25.94 36 SER B N 1
ATOM 5662 C CA . SER B 1 36 ? -59.188 21.766 29.891 1 25.94 36 SER B CA 1
ATOM 5663 C C . SER B 1 36 ? -58.281 20.859 30.734 1 25.94 36 SER B C 1
ATOM 5665 O O . SER B 1 36 ? -57.562 21.344 31.609 1 25.94 36 SER B O 1
ATOM 5667 N N . SER B 1 37 ? -58.688 19.594 31.344 1 29.73 37 SER B N 1
ATOM 5668 C CA . SER B 1 37 ? -57.719 18.891 32.188 1 29.73 37 SER B CA 1
ATOM 5669 C C . SER B 1 37 ? -56.625 18.266 31.312 1 29.73 37 SER B C 1
ATOM 5671 O O . SER B 1 37 ? -56.906 17.422 30.453 1 29.73 37 SER B O 1
ATOM 5673 N N . ARG B 1 38 ? -55.719 18.938 30.875 1 28.67 38 ARG B N 1
ATOM 5674 C CA . ARG B 1 38 ? -54.594 18.953 29.953 1 28.67 38 ARG B CA 1
ATOM 5675 C C . ARG B 1 38 ? -53.969 17.578 29.844 1 28.67 38 ARG B C 1
ATOM 5677 O O . ARG B 1 38 ? -52.75 17.453 29.625 1 28.67 38 ARG B O 1
ATOM 5684 N N . THR B 1 39 ? -54.562 16.656 30.281 1 25.27 39 THR B N 1
ATOM 5685 C CA . THR B 1 39 ? -53.75 15.484 30.625 1 25.27 39 THR B CA 1
ATOM 5686 C C . THR B 1 39 ? -53.281 14.781 29.359 1 25.27 39 THR B C 1
ATOM 5688 O O . THR B 1 39 ? -54.031 14.617 28.406 1 25.27 39 THR B O 1
ATOM 5691 N N . ARG B 1 40 ? -52.062 15.023 29.125 1 25.16 40 ARG B N 1
ATOM 5692 C CA . ARG B 1 40 ? -51.344 14.453 28 1 25.16 40 ARG B CA 1
ATOM 5693 C C . ARG B 1 40 ? -51.531 12.938 27.938 1 25.16 40 ARG B C 1
ATOM 5695 O O . ARG B 1 40 ? -51.688 12.281 28.969 1 25.16 40 ARG B O 1
ATOM 5702 N N . CYS B 1 41 ? -52.094 12.523 26.844 1 24.14 41 CYS B N 1
ATOM 5703 C CA . CYS B 1 41 ? -52.094 11.078 26.609 1 24.14 41 CYS B CA 1
ATOM 5704 C C . CYS B 1 41 ? -50.719 10.492 26.828 1 24.14 41 CYS B C 1
ATOM 5706 O O . CYS B 1 41 ? -49.781 10.852 26.141 1 24.14 41 CYS B O 1
ATOM 5708 N N . ASN B 1 42 ? -50.344 10.18 28.094 1 25.47 42 ASN B N 1
ATOM 5709 C CA . ASN B 1 42 ? -49.281 9.32 28.531 1 25.47 42 ASN B CA 1
ATOM 5710 C C . ASN B 1 42 ? -49.281 7.973 27.812 1 25.47 42 ASN B C 1
ATOM 5712 O O . ASN B 1 42 ? -50.281 7.227 27.922 1 25.47 42 ASN B O 1
ATOM 5716 N N . GLY B 1 43 ? -49.25 7.828 26.672 1 24.81 43 GLY B N 1
ATOM 5717 C CA . GLY B 1 43 ? -49 6.457 26.25 1 24.81 43 GLY B CA 1
ATOM 5718 C C . GLY B 1 43 ? -48.219 5.648 27.266 1 24.81 43 GLY B C 1
ATOM 5719 O O . GLY B 1 43 ? -47 5.617 27.219 1 24.81 43 GLY B O 1
ATOM 5720 N N . ASP B 1 44 ? -48.562 5.664 28.453 1 22.69 44 ASP B N 1
ATOM 5721 C CA . ASP B 1 44 ? -48.125 5.094 29.734 1 22.69 44 ASP B CA 1
ATOM 5722 C C . ASP B 1 44 ? -48 3.574 29.641 1 22.69 44 ASP B C 1
ATOM 5724 O O . ASP B 1 44 ? -49 2.875 29.469 1 22.69 44 ASP B O 1
ATOM 5728 N N . LEU B 1 45 ? -47.156 2.959 28.719 1 22.2 45 LEU B N 1
ATOM 5729 C CA . LEU B 1 45 ? -47 1.579 29.172 1 22.2 45 LEU B CA 1
ATOM 5730 C C . LEU B 1 45 ? -46.75 1.52 30.672 1 22.2 45 LEU B C 1
ATOM 5732 O O . LEU B 1 45 ? -45.906 2.27 31.188 1 22.2 45 LEU B O 1
ATOM 5736 N N . PRO B 1 46 ? -47.562 0.99 31.516 1 20.91 46 PRO B N 1
ATOM 5737 C CA . PRO B 1 46 ? -47.844 1.241 32.938 1 20.91 46 PRO B CA 1
ATOM 5738 C C . PRO B 1 46 ? -46.594 1.067 33.812 1 20.91 46 PRO B C 1
ATOM 5740 O O . PRO B 1 46 ? -46.375 1.851 34.719 1 20.91 46 PRO B O 1
ATOM 5743 N N . TRP B 1 47 ? -46.031 -0.129 33.906 1 19.36 47 TRP B N 1
ATOM 5744 C CA . TRP B 1 47 ? -45.844 -0.846 35.156 1 19.36 47 TRP B CA 1
ATOM 5745 C C . TRP B 1 47 ? -44.594 -0.352 35.875 1 19.36 47 TRP B C 1
ATOM 5747 O O . TRP B 1 47 ? -44.156 -0.952 36.844 1 19.36 47 TRP B O 1
ATOM 5757 N N . TYR B 1 48 ? -43.812 0.466 35.312 1 19.14 48 TYR B N 1
ATOM 5758 C CA . TYR B 1 48 ? -42.531 0.395 36.062 1 19.14 48 TYR B CA 1
ATOM 5759 C C . TYR B 1 48 ? -42.75 0.841 37.5 1 19.14 48 TYR B C 1
ATOM 5761 O O . TYR B 1 48 ? -43.031 2.01 37.781 1 19.14 48 TYR B O 1
ATOM 5769 N N . GLU B 1 49 ? -43.25 -0.067 38.406 1 18.27 49 GLU B N 1
ATOM 5770 C CA . GLU B 1 49 ? -43.562 0.273 39.812 1 18.27 49 GLU B CA 1
ATOM 5771 C C . GLU B 1 49 ? -42.594 1.322 40.344 1 18.27 49 GLU B C 1
ATOM 5773 O O . GLU B 1 49 ? -41.531 1.581 39.719 1 18.27 49 GLU B O 1
ATOM 5778 N N . ARG B 1 50 ? -42.594 1.371 41.75 1 18.45 50 ARG B N 1
ATOM 5779 C CA . ARG B 1 50 ? -42.5 2.045 43.062 1 18.45 50 ARG B CA 1
ATOM 5780 C C . ARG B 1 50 ? -41.062 2.467 43.375 1 18.45 50 ARG B C 1
ATOM 5782 O O . ARG B 1 50 ? -40.125 1.716 43.094 1 18.45 50 ARG B O 1
ATOM 5789 N N . ILE B 1 51 ? -41.062 3.795 43.5 1 18.67 51 ILE B N 1
ATOM 5790 C CA . ILE B 1 51 ? -40.25 4.84 44.125 1 18.67 51 ILE B CA 1
ATOM 5791 C C . ILE B 1 51 ? -39.781 4.352 45.5 1 18.67 51 ILE B C 1
ATOM 5793 O O . ILE B 1 51 ? -40.562 4.246 46.438 1 18.67 51 ILE B O 1
ATOM 5797 N N . ILE B 1 52 ? -38.969 3.16 45.469 1 18.31 52 ILE B N 1
ATOM 5798 C CA . ILE B 1 52 ? -38.344 2.686 46.688 1 18.31 52 ILE B CA 1
ATOM 5799 C C . ILE B 1 52 ? -37.875 3.877 47.531 1 18.31 52 ILE B C 1
ATOM 5801 O O . ILE B 1 52 ? -37.281 4.82 47.031 1 18.31 52 ILE B O 1
ATOM 5805 N N . ASN B 1 53 ? -38.062 3.758 48.906 1 16.8 53 ASN B N 1
ATOM 5806 C CA . ASN B 1 53 ? -38.188 4.402 50.219 1 16.8 53 ASN B CA 1
ATOM 5807 C C . ASN B 1 53 ? -36.938 5.18 50.594 1 16.8 53 ASN B C 1
ATOM 5809 O O . ASN B 1 53 ? -37 6.352 50.969 1 16.8 53 ASN B O 1
ATOM 5813 N N . SER B 1 54 ? -35.812 4.574 51.312 1 17.67 54 SER B N 1
ATOM 5814 C CA . SER B 1 54 ? -35.5 4.898 52.688 1 17.67 54 SER B CA 1
ATOM 5815 C C . SER B 1 54 ? -34.594 6.121 52.781 1 17.67 54 SER B C 1
ATOM 5817 O O . SER B 1 54 ? -33.875 6.441 51.812 1 17.67 54 SER B O 1
ATOM 5819 N N . PRO B 1 55 ? -34.406 6.742 54.156 1 18.62 55 PRO B N 1
ATOM 5820 C CA . PRO B 1 55 ? -34.094 8 54.844 1 18.62 55 PRO B CA 1
ATOM 5821 C C . PRO B 1 55 ? -32.625 8.312 54.844 1 18.62 55 PRO B C 1
ATOM 5823 O O . PRO B 1 55 ? -32.188 9.305 55.438 1 18.62 55 PRO B O 1
ATOM 5826 N N . LEU B 1 56 ? -31.812 8.078 53.875 1 18.36 56 LEU B N 1
ATOM 5827 C CA . LEU B 1 56 ? -30.484 8.102 54.5 1 18.36 56 LEU B CA 1
ATOM 5828 C C . LEU B 1 56 ? -30.328 9.336 55.375 1 18.36 56 LEU B C 1
ATOM 5830 O O . LEU B 1 56 ? -30.594 10.453 54.938 1 18.36 56 LEU B O 1
ATOM 5834 N N . PRO B 1 57 ? -29.969 9.172 56.688 1 16.5 57 PRO B N 1
ATOM 5835 C CA . PRO B 1 57 ? -29.906 10.047 57.875 1 16.5 57 PRO B CA 1
ATOM 5836 C C . PRO B 1 57 ? -29 11.258 57.656 1 16.5 57 PRO B C 1
ATOM 5838 O O . PRO B 1 57 ? -28.281 11.328 56.656 1 16.5 57 PRO B O 1
ATOM 5841 N N . ALA B 1 58 ? -28.078 11.625 58.781 1 16.69 58 ALA B N 1
ATOM 5842 C CA . ALA B 1 58 ? -27.922 12.688 59.781 1 16.69 58 ALA B CA 1
ATOM 5843 C C . ALA B 1 58 ? -26.938 13.742 59.281 1 16.69 58 ALA B C 1
ATOM 5845 O O . ALA B 1 58 ? -27.266 14.93 59.219 1 16.69 58 ALA B O 1
ATOM 5846 N N . GLU B 1 59 ? -25.625 14.07 60.156 1 15.71 59 GLU B N 1
ATOM 5847 C CA . GLU B 1 59 ? -25.312 15.164 61.062 1 15.71 59 GLU B CA 1
ATOM 5848 C C . GLU B 1 59 ? -24.438 16.219 60.406 1 15.71 59 GLU B C 1
ATOM 5850 O O . GLU B 1 59 ? -24.734 17.406 60.438 1 15.71 59 GLU B O 1
ATOM 5855 N N . ALA B 1 60 ? -22.922 16.062 60.406 1 16.72 60 ALA B N 1
ATOM 5856 C CA . ALA B 1 60 ? -22.062 16.797 61.344 1 16.72 60 ALA B CA 1
ATOM 5857 C C . ALA B 1 60 ? -21.609 18.125 60.719 1 16.72 60 ALA B C 1
ATOM 5859 O O . ALA B 1 60 ? -21.641 18.297 59.5 1 16.72 60 ALA B O 1
ATOM 5860 N N . HIS B 1 61 ? -20.766 19.094 61.594 1 16.03 61 HIS B N 1
ATOM 5861 C CA . HIS B 1 61 ? -20.594 20.453 62.094 1 16.03 61 HIS B CA 1
ATOM 5862 C C . HIS B 1 61 ? -19.672 21.266 61.219 1 16.03 61 HIS B C 1
ATOM 5864 O O . HIS B 1 61 ? -19.734 22.5 61.219 1 16.03 61 HIS B O 1
ATOM 5870 N N . CYS B 1 62 ? -18.75 20.75 60.375 1 16.62 62 CYS B N 1
ATOM 5871 C CA . CYS B 1 62 ? -17.469 21.344 60.75 1 16.62 62 CYS B CA 1
ATOM 5872 C C . CYS B 1 62 ? -17.453 22.844 60.438 1 16.62 62 CYS B C 1
ATOM 5874 O O . CYS B 1 62 ? -17.875 23.266 59.344 1 16.62 62 CYS B O 1
ATOM 5876 N N . ASP B 1 63 ? -16.812 23.75 61.406 1 15.29 63 ASP B N 1
ATOM 5877 C CA . ASP B 1 63 ? -16.781 25.094 61.938 1 15.29 63 ASP B CA 1
ATOM 5878 C C . ASP B 1 63 ? -16.062 26.062 61 1 15.29 63 ASP B C 1
ATOM 5880 O O . ASP B 1 63 ? -16.375 27.25 60.969 1 15.29 63 ASP B O 1
ATOM 5884 N N . LEU B 1 64 ? -15.023 25.719 60.281 1 15.91 64 LEU B N 1
ATOM 5885 C CA . LEU B 1 64 ? -13.938 26.641 60.594 1 15.91 64 LEU B CA 1
ATOM 5886 C C . LEU B 1 64 ? -14.312 28.078 60.219 1 15.91 64 LEU B C 1
ATOM 5888 O O . LEU B 1 64 ? -14.961 28.297 59.188 1 15.91 64 LEU B O 1
ATOM 5892 N N . ASP B 1 65 ? -13.727 29.156 61 1 14.88 65 ASP B N 1
ATOM 5893 C CA . ASP B 1 65 ? -13.844 30.5 61.562 1 14.88 65 ASP B CA 1
ATOM 5894 C C . ASP B 1 65 ? -13.547 31.562 60.531 1 14.88 65 ASP B C 1
ATOM 5896 O O . ASP B 1 65 ? -14.297 32.531 60.375 1 14.88 65 ASP B O 1
ATOM 5900 N N . VAL B 1 66 ? -12.242 31.844 60.125 1 16.17 66 VAL B N 1
ATOM 5901 C CA . VAL B 1 66 ? -11.617 33.062 60.688 1 16.17 66 VAL B CA 1
ATOM 5902 C C . VAL B 1 66 ? -12.109 34.281 59.906 1 16.17 66 VAL B C 1
ATOM 5904 O O . VAL B 1 66 ? -12.508 34.188 58.75 1 16.17 66 VAL B O 1
ATOM 5907 N N . PRO B 1 67 ? -11.391 35.562 60.312 1 15.13 67 PRO B N 1
ATOM 5908 C CA . PRO B 1 67 ? -11.828 36.906 60.75 1 15.13 67 PRO B CA 1
ATOM 5909 C C . PRO B 1 67 ? -12.07 37.844 59.594 1 15.13 67 PRO B C 1
ATOM 5911 O O . PRO B 1 67 ? -11.75 37.5 58.438 1 15.13 67 PRO B O 1
ATOM 5914 N N . SER B 1 68 ? -11.359 39.125 59.781 1 14.34 68 SER B N 1
ATOM 5915 C CA . SER B 1 68 ? -11.805 40.469 60.125 1 14.34 68 SER B CA 1
ATOM 5916 C C . SER B 1 68 ? -11.883 41.344 58.906 1 14.34 68 SER B C 1
ATOM 5918 O O . SER B 1 68 ? -12.914 42 58.656 1 14.34 68 SER B O 1
ATOM 5920 N N . THR B 1 69 ? -10.75 42.312 58.719 1 14.46 69 THR B N 1
ATOM 5921 C CA . THR B 1 69 ? -10.945 43.75 59 1 14.46 69 THR B CA 1
ATOM 5922 C C . THR B 1 69 ? -11.414 44.469 57.719 1 14.46 69 THR B C 1
ATOM 5924 O O . THR B 1 69 ? -11.234 43.969 56.625 1 14.46 69 THR B O 1
ATOM 5927 N N . PRO B 1 70 ? -11.234 46.031 57.75 1 14.9 70 PRO B N 1
ATOM 5928 C CA . PRO B 1 70 ? -12.172 47.156 57.719 1 14.9 70 PRO B CA 1
ATOM 5929 C C . PRO B 1 70 ? -12.242 47.781 56.344 1 14.9 70 PRO B C 1
ATOM 5931 O O . PRO B 1 70 ? -13.336 47.969 55.781 1 14.9 70 PRO B O 1
ATOM 5934 N N . SER B 1 71 ? -11.195 48.688 56 1 14.37 71 SER B N 1
ATOM 5935 C CA . SER B 1 71 ? -11.391 50.125 56.062 1 14.37 71 SER B CA 1
ATOM 5936 C C . SER B 1 71 ? -11.859 50.688 54.719 1 14.37 71 SER B C 1
ATOM 5938 O O . SER B 1 71 ? -11.68 50.062 53.688 1 14.37 71 SER B O 1
ATOM 5940 N N . SER B 1 72 ? -11.992 52.188 54.594 1 14.33 72 SER B N 1
ATOM 5941 C CA . SER B 1 72 ? -12.953 53.25 54.312 1 14.33 72 SER B CA 1
ATOM 5942 C C . SER B 1 72 ? -12.766 53.781 52.875 1 14.33 72 SER B C 1
ATOM 5944 O O . SER B 1 72 ? -13.719 53.906 52.125 1 14.33 72 SER B O 1
ATOM 5946 N N . GLY B 1 73 ? -11.648 54.594 52.531 1 14.38 73 GLY B N 1
ATOM 5947 C CA . GLY B 1 73 ? -11.883 56.031 52.375 1 14.38 73 GLY B CA 1
ATOM 5948 C C . GLY B 1 73 ? -12.422 56.406 51 1 14.38 73 GLY B C 1
ATOM 5949 O O . GLY B 1 73 ? -12.398 55.594 50.094 1 14.38 73 GLY B O 1
ATOM 5950 N N . GLY B 1 74 ? -12.484 57.844 50.656 1 14.6 74 GLY B N 1
ATOM 5951 C CA . GLY B 1 74 ? -13.398 58.906 50.281 1 14.6 74 GLY B CA 1
ATOM 5952 C C . GLY B 1 74 ? -13.375 59.25 48.812 1 14.6 74 GLY B C 1
ATOM 5953 O O . GLY B 1 74 ? -14.352 59 48.094 1 14.6 74 GLY B O 1
ATOM 5954 N N . ILE B 1 75 ? -12.5 60.312 48.281 1 14.86 75 ILE B N 1
ATOM 5955 C CA . ILE B 1 75 ? -13.039 61.625 47.906 1 14.86 75 ILE B CA 1
ATOM 5956 C C . ILE B 1 75 ? -13.383 61.656 46.406 1 14.86 75 ILE B C 1
ATOM 5958 O O . ILE B 1 75 ? -12.914 60.781 45.656 1 14.86 75 ILE B O 1
ATOM 5962 N N . HIS B 1 76 ? -13.047 62.875 45.625 1 14.49 76 HIS B N 1
ATOM 5963 C CA . HIS B 1 76 ? -13.852 64 45.156 1 14.49 76 HIS B CA 1
ATOM 5964 C C . HIS B 1 76 ? -14.086 63.938 43.656 1 14.49 76 HIS B C 1
ATOM 5966 O O . HIS B 1 76 ? -13.406 63.188 42.938 1 14.49 76 HIS B O 1
ATOM 5972 N N . PRO B 1 77 ? -14.164 65.312 42.875 1 14.68 77 PRO B N 1
ATOM 5973 C CA . PRO B 1 77 ? -15.234 66 42.188 1 14.68 77 PRO B CA 1
ATOM 5974 C C . PRO B 1 77 ? -15.117 65.875 40.656 1 14.68 77 PRO B C 1
ATOM 5976 O O . PRO B 1 77 ? -16.078 65.5 40 1 14.68 77 PRO B O 1
ATOM 5979 N N . THR B 1 78 ? -14.219 66.812 39.812 1 14.2 78 THR B N 1
ATOM 5980 C CA . THR B 1 78 ? -14.766 68 39.156 1 14.2 78 THR B CA 1
ATOM 5981 C C . THR B 1 78 ? -15.125 67.688 37.719 1 14.2 78 THR B C 1
ATOM 5983 O O . THR B 1 78 ? -14.75 66.625 37.156 1 14.2 78 THR B O 1
ATOM 5986 N N . SER B 1 79 ? -14.672 68.688 36.594 1 14.32 79 SER B N 1
ATOM 5987 C CA . SER B 1 79 ? -15.398 69.688 35.812 1 14.32 79 SER B CA 1
ATOM 5988 C C . SER B 1 79 ? -15.633 69.188 34.406 1 14.32 79 SER B C 1
ATOM 5990 O O . SER B 1 79 ? -14.992 68.25 33.938 1 14.32 79 SER B O 1
ATOM 5992 N N . PHE B 1 80 ? -16.172 70.188 33.344 1 14.82 80 PHE B N 1
ATOM 5993 C CA . PHE B 1 80 ? -17.281 70.375 32.406 1 14.82 80 PHE B CA 1
ATOM 5994 C C . PHE B 1 80 ? -16.844 70.125 30.984 1 14.82 80 PHE B C 1
ATOM 5996 O O . PHE B 1 80 ? -17.516 69.438 30.25 1 14.82 80 PHE B O 1
ATOM 6003 N N . GLY B 1 81 ? -15.883 70.875 30.234 1 14.14 81 GLY B N 1
ATOM 6004 C CA . GLY B 1 81 ? -16.344 71.875 29.266 1 14.14 81 GLY B CA 1
ATOM 6005 C C . GLY B 1 81 ? -16.578 71.25 27.891 1 14.14 81 GLY B C 1
ATOM 6006 O O . GLY B 1 81 ? -16.25 70.125 27.641 1 14.14 81 GLY B O 1
ATOM 6007 N N . PRO B 1 82 ? -16.25 72.125 26.562 1 15.27 82 PRO B N 1
ATOM 6008 C CA . PRO B 1 82 ? -17.078 72.688 25.484 1 15.27 82 PRO B CA 1
ATOM 6009 C C . PRO B 1 82 ? -17.031 71.812 24.203 1 15.27 82 PRO B C 1
ATOM 6011 O O . PRO B 1 82 ? -16.172 71 24.062 1 15.27 82 PRO B O 1
ATOM 6014 N N . ALA B 1 83 ? -17.797 72.312 22.953 1 15.8 83 ALA B N 1
ATOM 6015 C CA . ALA B 1 83 ? -18.703 72.062 21.828 1 15.8 83 ALA B CA 1
ATOM 6016 C C . ALA B 1 83 ? -17.922 71.875 20.531 1 15.8 83 ALA B C 1
ATOM 6018 O O . ALA B 1 83 ? -18.219 70.938 19.766 1 15.8 83 ALA B O 1
ATOM 6019 N N . ARG B 1 84 ? -16.984 72.75 19.953 1 14.47 84 ARG B N 1
ATOM 6020 C CA . ARG B 1 84 ? -17.359 73.5 18.75 1 14.47 84 ARG B CA 1
ATOM 6021 C C . ARG B 1 84 ? -17.156 72.625 17.5 1 14.47 84 ARG B C 1
ATOM 6023 O O . ARG B 1 84 ? -18.094 72.438 16.719 1 14.47 84 ARG B O 1
ATOM 6030 N N . ASP B 1 85 ? -16.297 73.125 16.453 1 14.34 85 ASP B N 1
ATOM 6031 C CA . ASP B 1 85 ? -16.531 73.812 15.195 1 14.34 85 ASP B CA 1
ATOM 6032 C C . ASP B 1 85 ? -16.344 72.875 14.008 1 14.34 85 ASP B C 1
ATOM 6034 O O . ASP B 1 85 ? -15.797 71.812 14.156 1 14.34 85 ASP B O 1
ATOM 6038 N N . GLU B 1 86 ? -15.688 73.438 12.727 1 15 86 GLU B N 1
ATOM 6039 C CA . GLU B 1 86 ? -16.078 73.938 11.398 1 15 86 GLU B CA 1
ATOM 6040 C C . GLU B 1 86 ? -15.516 73 10.312 1 15 86 GLU B C 1
ATOM 6042 O O . GLU B 1 86 ? -16.125 72.812 9.258 1 15 86 GLU B O 1
ATOM 6047 N N . ALA B 1 87 ? -14.344 72.312 10.289 1 15.39 87 ALA B N 1
ATOM 6048 C CA . ALA B 1 87 ? -13.492 72.625 9.141 1 15.39 87 ALA B CA 1
ATOM 6049 C C . ALA B 1 87 ? -13.984 71.938 7.883 1 15.39 87 ALA B C 1
ATOM 6051 O O . ALA B 1 87 ? -14.562 70.812 7.961 1 15.39 87 ALA B O 1
ATOM 6052 N N . SER B 1 88 ? -13.562 72.5 6.602 1 15.56 88 SER B N 1
ATOM 6053 C CA . SER B 1 88 ? -13.859 72.875 5.219 1 15.56 88 SER B CA 1
ATOM 6054 C C . SER B 1 88 ? -13.562 71.75 4.27 1 15.56 88 SER B C 1
ATOM 6056 O O . SER B 1 88 ? -12.586 71 4.461 1 15.56 88 SER B O 1
ATOM 6058 N N . ILE B 1 89 ? -14.508 71.312 3.354 1 17.02 89 ILE B N 1
ATOM 6059 C CA . ILE B 1 89 ? -14.906 70.312 2.393 1 17.02 89 ILE B CA 1
ATOM 6060 C C . ILE B 1 89 ? -14.156 70.5 1.078 1 17.02 89 ILE B C 1
ATOM 6062 O O . ILE B 1 89 ? -14.477 69.875 0.065 1 17.02 89 ILE B O 1
ATOM 6066 N N . ASP B 1 90 ? -12.961 71.125 0.987 1 14.48 90 ASP B N 1
ATOM 6067 C CA . ASP B 1 90 ? -12.781 71.75 -0.311 1 14.48 90 ASP B CA 1
ATOM 6068 C C . ASP B 1 90 ? -12.977 70.75 -1.45 1 14.48 90 ASP B C 1
ATOM 6070 O O . ASP B 1 90 ? -13.008 69.562 -1.223 1 14.48 90 ASP B O 1
ATOM 6074 N N . GLY B 1 91 ? -12.055 70.938 -2.635 1 15.02 91 GLY B N 1
ATOM 6075 C CA . GLY B 1 91 ? -12.164 71.438 -3.992 1 15.02 91 GLY B CA 1
ATOM 6076 C C . GLY B 1 91 ? -12.383 70.375 -5.023 1 15.02 91 GLY B C 1
ATOM 6077 O O . GLY B 1 91 ? -12.195 69.188 -4.727 1 15.02 91 GLY B O 1
ATOM 6078 N N . VAL B 1 92 ? -12.383 70.688 -6.453 1 15.51 92 VAL B N 1
ATOM 6079 C CA . VAL B 1 92 ? -13.133 70.688 -7.707 1 15.51 92 VAL B CA 1
ATOM 6080 C C . VAL B 1 92 ? -12.594 69.562 -8.625 1 15.51 92 VAL B C 1
ATOM 6082 O O . VAL B 1 92 ? -13.367 68.75 -9.125 1 15.51 92 VAL B O 1
ATOM 6085 N N . PRO B 1 93 ? -11.391 69.75 -9.492 1 14.86 93 PRO B N 1
ATOM 6086 C CA . PRO B 1 93 ? -11.617 70.062 -10.898 1 14.86 93 PRO B CA 1
ATOM 6087 C C . PRO B 1 93 ? -11.805 68.875 -11.789 1 14.86 93 PRO B C 1
ATOM 6089 O O . PRO B 1 93 ? -11.773 67.688 -11.305 1 14.86 93 PRO B O 1
ATOM 6092 N N . ALA B 1 94 ? -10.789 68.625 -13.023 1 15.2 94 ALA B N 1
ATOM 6093 C CA . ALA B 1 94 ? -10.805 68.875 -14.453 1 15.2 94 ALA B CA 1
ATOM 6094 C C . ALA B 1 94 ? -10.93 67.625 -15.25 1 15.2 94 ALA B C 1
ATOM 6096 O O . ALA B 1 94 ? -10.586 66.562 -14.758 1 15.2 94 ALA B O 1
ATOM 6097 N N . VAL B 1 95 ? -11.273 67.562 -16.766 1 15.57 95 VAL B N 1
ATOM 6098 C CA . VAL B 1 95 ? -12.062 67.125 -17.906 1 15.57 95 VAL B CA 1
ATOM 6099 C C . VAL B 1 95 ? -11.25 66.125 -18.75 1 15.57 95 VAL B C 1
ATOM 6101 O O . VAL B 1 95 ? -11.766 65.125 -19.156 1 15.57 95 VAL B O 1
ATOM 6104 N N . SER B 1 96 ? -9.906 66.312 -19.328 1 14.39 96 SER B N 1
ATOM 6105 C CA . SER B 1 96 ? -9.773 66.562 -20.766 1 14.39 96 SER B CA 1
ATOM 6106 C C . SER B 1 96 ? -9.852 65.25 -21.562 1 14.39 96 SER B C 1
ATOM 6108 O O . SER B 1 96 ? -10.719 65.125 -22.422 1 14.39 96 SER B O 1
ATOM 6110 N N . GLY B 1 97 ? -8.641 64.812 -22.422 1 14.8 97 GLY B N 1
ATOM 6111 C CA . GLY B 1 97 ? -8.375 64.875 -23.859 1 14.8 97 GLY B CA 1
ATOM 6112 C C . GLY B 1 97 ? -8.656 63.594 -24.594 1 14.8 97 GLY B C 1
ATOM 6113 O O . GLY B 1 97 ? -8.688 62.5 -23.984 1 14.8 97 GLY B O 1
ATOM 6114 N N . PHE B 1 98 ? -9.023 63.469 -26.078 1 15.58 98 PHE B N 1
ATOM 6115 C CA . PHE B 1 98 ? -9.781 62.938 -27.203 1 15.58 98 PHE B CA 1
ATOM 6116 C C . PHE B 1 98 ? -9.016 61.812 -27.906 1 15.58 98 PHE B C 1
ATOM 6118 O O . PHE B 1 98 ? -9.578 60.781 -28.219 1 15.58 98 PHE B O 1
ATOM 6125 N N . LEU B 1 99 ? -7.648 61.906 -28.438 1 15.03 99 LEU B N 1
ATOM 6126 C CA . LEU B 1 99 ? -7.406 61.938 -29.875 1 15.03 99 LEU B CA 1
ATOM 6127 C C . LEU B 1 99 ? -7.473 60.531 -30.453 1 15.03 99 LEU B C 1
ATOM 6129 O O . LEU B 1 99 ? -7.277 59.531 -29.734 1 15.03 99 LEU B O 1
ATOM 6133 N N . ALA B 1 100 ? -7.441 60.219 -32.031 1 16.19 100 ALA B N 1
ATOM 6134 C CA . ALA B 1 100 ? -8.016 59.781 -33.281 1 16.19 100 ALA B CA 1
ATOM 6135 C C . ALA B 1 100 ? -7.262 58.562 -33.812 1 16.19 100 ALA B C 1
ATOM 6137 O O . ALA B 1 100 ? -7.875 57.562 -34.219 1 16.19 100 ALA B O 1
ATOM 6138 N N . MET B 1 101 ? -5.809 58.469 -34.156 1 15.73 101 MET B N 1
ATOM 6139 C CA . MET B 1 101 ? -5.383 58.375 -35.531 1 15.73 101 MET B CA 1
ATOM 6140 C C . MET B 1 101 ? -5.457 56.938 -36 1 15.73 101 MET B C 1
ATOM 6142 O O . MET B 1 101 ? -5.469 56 -35.188 1 15.73 101 MET B O 1
ATOM 6146 N N . GLY B 1 102 ? -5.164 56.562 -37.562 1 16.53 102 GLY B N 1
ATOM 6147 C CA . GLY B 1 102 ? -5.504 55.969 -38.844 1 16.53 102 GLY B CA 1
ATOM 6148 C C . GLY B 1 102 ? -4.691 54.719 -39.156 1 16.53 102 GLY B C 1
ATOM 6149 O O . GLY B 1 102 ? -4.867 54.125 -40.219 1 16.53 102 GLY B O 1
ATOM 6150 N N . ARG B 1 103 ? -3.73 54.094 -38.406 1 16.06 103 ARG B N 1
ATOM 6151 C CA . ARG B 1 103 ? -2.596 53.625 -39.188 1 16.06 103 ARG B CA 1
ATOM 6152 C C . ARG B 1 103 ? -2.984 52.438 -40.062 1 16.06 103 ARG B C 1
ATOM 6154 O O . ARG B 1 103 ? -3.592 51.469 -39.594 1 16.06 103 ARG B O 1
ATOM 6161 N N . GLU B 1 104 ? -2.727 52.531 -41.469 1 16.7 104 GLU B N 1
ATOM 6162 C CA . GLU B 1 104 ? -2.973 51.906 -42.781 1 16.7 104 GLU B CA 1
ATOM 6163 C C . GLU B 1 104 ? -2.193 50.594 -42.938 1 16.7 104 GLU B C 1
ATOM 6165 O O . GLU B 1 104 ? -0.96 50.594 -42.906 1 16.7 104 GLU B O 1
ATOM 6170 N N . LEU B 1 105 ? -2.375 49.562 -42.25 1 16.47 105 LEU B N 1
ATOM 6171 C CA . LEU B 1 105 ? -1.455 48.438 -42.438 1 16.47 105 LEU B CA 1
ATOM 6172 C C . LEU B 1 105 ? -1.49 47.938 -43.875 1 16.47 105 LEU B C 1
ATOM 6174 O O . LEU B 1 105 ? -2.541 47.531 -44.344 1 16.47 105 LEU B O 1
ATOM 6178 N N . PRO B 1 106 ? -0.423 48.25 -44.625 1 15.81 106 PRO B N 1
ATOM 6179 C CA . PRO B 1 106 ? -0.311 48.125 -46.062 1 15.81 106 PRO B CA 1
ATOM 6180 C C . PRO B 1 106 ? -0.436 46.688 -46.531 1 15.81 106 PRO B C 1
ATOM 6182 O O . PRO B 1 106 ? -0.366 45.75 -45.75 1 15.81 106 PRO B O 1
ATOM 6185 N N . GLU B 1 107 ? 0.067 46.438 -47.938 1 16.42 107 GLU B N 1
ATOM 6186 C CA . GLU B 1 107 ? -0.292 45.969 -49.25 1 16.42 107 GLU B CA 1
ATOM 6187 C C . GLU B 1 107 ? 0.292 44.562 -49.531 1 16.42 107 GLU B C 1
ATOM 6189 O O . GLU B 1 107 ? -0.436 43.656 -49.875 1 16.42 107 GLU B O 1
ATOM 6194 N N . SER B 1 108 ? 1.636 44.469 -50.188 1 15.78 108 SER B N 1
ATOM 6195 C CA . SER B 1 108 ? 1.828 44.094 -51.594 1 15.78 108 SER B CA 1
ATOM 6196 C C . SER B 1 108 ? 2.131 42.625 -51.75 1 15.78 108 SER B C 1
ATOM 6198 O O . SER B 1 108 ? 2.336 41.906 -50.75 1 15.78 108 SER B O 1
ATOM 6200 N N . HIS B 1 109 ? 3.406 42.25 -52.531 1 15.9 109 HIS B N 1
ATOM 6201 C CA . HIS B 1 109 ? 3.646 41.812 -53.906 1 15.9 109 HIS B CA 1
ATOM 6202 C C . HIS B 1 109 ? 4.039 40.344 -53.938 1 15.9 109 HIS B C 1
ATOM 6204 O O . HIS B 1 109 ? 3.389 39.531 -54.625 1 15.9 109 HIS B O 1
ATOM 6210 N N . GLU B 1 110 ? 5.457 39.938 -54.344 1 16.33 110 GLU B N 1
ATOM 6211 C CA . GLU B 1 110 ? 5.93 39.375 -55.594 1 16.33 110 GLU B CA 1
ATOM 6212 C C . GLU B 1 110 ? 6.156 37.875 -55.469 1 16.33 110 GLU B C 1
ATOM 6214 O O . GLU B 1 110 ? 6.387 37.344 -54.375 1 16.33 110 GLU B O 1
ATOM 6219 N N . PRO B 1 111 ? 6.328 37 -56.688 1 18.53 111 PRO B N 1
ATOM 6220 C CA . PRO B 1 111 ? 6.113 35.688 -57.312 1 18.53 111 PRO B CA 1
ATOM 6221 C C . PRO B 1 111 ? 7.309 34.75 -57.125 1 18.53 111 PRO B C 1
ATOM 6223 O O . PRO B 1 111 ? 7.148 33.531 -57.156 1 18.53 111 PRO B O 1
ATOM 6226 N N . VAL B 1 112 ? 8.625 35.156 -56.844 1 16.11 112 VAL B N 1
ATOM 6227 C CA . VAL B 1 112 ? 9.648 34.719 -57.781 1 16.11 112 VAL B CA 1
ATOM 6228 C C . VAL B 1 112 ? 9.891 33.219 -57.688 1 16.11 112 VAL B C 1
ATOM 6230 O O . VAL B 1 112 ? 9.664 32.625 -56.625 1 16.11 112 VAL B O 1
ATOM 6233 N N . ASN B 1 113 ? 10.68 32.562 -58.75 1 16.09 113 ASN B N 1
ATOM 6234 C CA . ASN B 1 113 ? 10.914 31.484 -59.719 1 16.09 113 ASN B CA 1
ATOM 6235 C C . ASN B 1 113 ? 11.945 30.484 -59.219 1 16.09 113 ASN B C 1
ATOM 6237 O O . ASN B 1 113 ? 11.758 29.281 -59.344 1 16.09 113 ASN B O 1
ATOM 6241 N N . MET B 1 114 ? 13.203 30.891 -58.688 1 15.18 114 MET B N 1
ATOM 6242 C CA . MET B 1 114 ? 14.359 30.453 -59.438 1 15.18 114 MET B CA 1
ATOM 6243 C C . MET B 1 114 ? 14.617 28.969 -59.25 1 15.18 114 MET B C 1
ATOM 6245 O O . MET B 1 114 ? 14.164 28.375 -58.281 1 15.18 114 MET B O 1
ATOM 6249 N N . ASN B 1 115 ? 15.984 28.516 -59.656 1 15.63 115 ASN B N 1
ATOM 6250 C CA . ASN B 1 115 ? 16.797 27.703 -60.562 1 15.63 115 ASN B CA 1
ATOM 6251 C C . ASN B 1 115 ? 17.234 26.406 -59.875 1 15.63 115 ASN B C 1
ATOM 6253 O O . ASN B 1 115 ? 17.156 26.266 -58.656 1 15.63 115 ASN B O 1
ATOM 6257 N N . ASN B 1 116 ? 18.281 25.625 -60.531 1 15.88 116 ASN B N 1
ATOM 6258 C CA . ASN B 1 116 ? 18.656 24.375 -61.188 1 15.88 116 ASN B CA 1
ATOM 6259 C C . ASN B 1 116 ? 19.531 23.516 -60.312 1 15.88 116 ASN B C 1
ATOM 6261 O O . ASN B 1 116 ? 19.328 22.297 -60.219 1 15.88 116 ASN B O 1
ATOM 6265 N N . PHE B 1 117 ? 20.766 24.047 -59.75 1 15.16 117 PHE B N 1
ATOM 6266 C CA . PHE B 1 117 ? 22 23.438 -60.25 1 15.16 117 PHE B CA 1
ATOM 6267 C C . PHE B 1 117 ? 22.219 22.078 -59.562 1 15.16 117 PHE B C 1
ATOM 6269 O O . PHE B 1 117 ? 21.656 21.812 -58.531 1 15.16 117 PHE B O 1
ATOM 6276 N N . GLU B 1 118 ? 23.547 21.594 -59.594 1 15.66 118 GLU B N 1
ATOM 6277 C CA . GLU B 1 118 ? 24.484 20.594 -60.125 1 15.66 118 GLU B CA 1
ATOM 6278 C C . GLU B 1 118 ? 24.766 19.516 -59.094 1 15.66 118 GLU B C 1
ATOM 6280 O O . GLU B 1 118 ? 24.578 19.719 -57.906 1 15.66 118 GLU B O 1
ATOM 6285 N N . ALA B 1 119 ? 25.688 18.484 -59.469 1 15.74 119 ALA B N 1
ATOM 6286 C CA . ALA B 1 119 ? 26.031 17.094 -59.781 1 15.74 119 ALA B CA 1
ATOM 6287 C C . ALA B 1 119 ? 26.844 16.469 -58.656 1 15.74 119 ALA B C 1
ATOM 6289 O O . ALA B 1 119 ? 26.562 15.336 -58.25 1 15.74 119 ALA B O 1
ATOM 6290 N N . THR B 1 120 ? 27.984 17.172 -58.125 1 15.23 120 THR B N 1
ATOM 6291 C CA . THR B 1 120 ? 29.25 16.453 -58.188 1 15.23 120 THR B CA 1
ATOM 6292 C C . THR B 1 120 ? 29.391 15.516 -57 1 15.23 120 THR B C 1
ATOM 6294 O O . THR B 1 120 ? 29.203 15.93 -55.844 1 15.23 120 THR B O 1
ATOM 6297 N N . PHE B 1 121 ? 29.422 14.055 -57.25 1 16.41 121 PHE B N 1
ATOM 6298 C CA . PHE B 1 121 ? 29.484 12.727 -56.656 1 16.41 121 PHE B CA 1
ATOM 6299 C C . PHE B 1 121 ? 30.812 12.508 -55.938 1 16.41 121 PHE B C 1
ATOM 6301 O O . PHE B 1 121 ? 31.078 11.414 -55.438 1 16.41 121 PHE B O 1
ATOM 6308 N N . ALA B 1 122 ? 31.672 13.633 -55.75 1 14.96 122 ALA B N 1
ATOM 6309 C CA . ALA B 1 122 ? 33.062 13.211 -55.75 1 14.96 122 ALA B CA 1
ATOM 6310 C C . ALA B 1 122 ? 33.344 12.18 -54.656 1 14.96 122 ALA B C 1
ATOM 6312 O O . ALA B 1 122 ? 32.625 12.141 -53.656 1 14.96 122 ALA B O 1
ATOM 6313 N N . THR B 1 123 ? 34.5 11.32 -54.875 1 16.06 123 THR B N 1
ATOM 6314 C CA . THR B 1 123 ? 35.219 10.055 -54.844 1 16.06 123 THR B CA 1
ATOM 6315 C C . THR B 1 123 ? 36 9.914 -53.531 1 16.06 123 THR B C 1
ATOM 6317 O O . THR B 1 123 ? 36.562 8.859 -53.25 1 16.06 123 THR B O 1
ATOM 6320 N N . TYR B 1 124 ? 35.938 10.938 -52.531 1 15.14 124 TYR B N 1
ATOM 6321 C CA . TYR B 1 124 ? 37.25 10.984 -51.906 1 15.14 124 TYR B CA 1
ATOM 6322 C C . TYR B 1 124 ? 37.594 9.633 -51.281 1 15.14 124 TYR B C 1
ATOM 6324 O O . TYR B 1 124 ? 36.719 8.875 -50.875 1 15.14 124 TYR B O 1
ATOM 6332 N N . GLN B 1 125 ? 38.938 9.359 -51.469 1 15.62 125 GLN B N 1
ATOM 6333 C CA . GLN B 1 125 ? 40.031 8.422 -51.5 1 15.62 125 GLN B CA 1
ATOM 6334 C C . GLN B 1 125 ? 40.219 7.758 -50.125 1 15.62 125 GLN B C 1
ATOM 6336 O O . GLN B 1 125 ? 39.906 8.359 -49.094 1 15.62 125 GLN B O 1
ATOM 6341 N N . ALA B 1 126 ? 40.75 6.492 -50.219 1 16.42 126 ALA B N 1
ATOM 6342 C CA . ALA B 1 126 ? 40.875 5.121 -49.75 1 16.42 126 ALA B CA 1
ATOM 6343 C C . ALA B 1 126 ? 41.812 5.047 -48.531 1 16.42 126 ALA B C 1
ATOM 6345 O O . ALA B 1 126 ? 41.719 4.133 -47.719 1 16.42 126 ALA B O 1
ATOM 6346 N N . ASN B 1 127 ? 42.781 6.09 -48.406 1 16.11 127 ASN B N 1
ATOM 6347 C CA . ASN B 1 127 ? 44.094 5.547 -48.062 1 16.11 127 ASN B CA 1
ATOM 6348 C C . ASN B 1 127 ? 44.156 5.074 -46.625 1 16.11 127 ASN B C 1
ATOM 6350 O O . ASN B 1 127 ? 43.812 5.832 -45.688 1 16.11 127 ASN B O 1
ATOM 6354 N N . ILE B 1 128 ? 44.25 3.713 -46.469 1 17.83 128 ILE B N 1
ATOM 6355 C CA . ILE B 1 128 ? 44.156 2.707 -45.406 1 17.83 128 ILE B CA 1
ATOM 6356 C C . ILE B 1 128 ? 45.312 2.85 -44.469 1 17.83 128 ILE B C 1
ATOM 6358 O O . ILE B 1 128 ? 45.375 2.174 -43.438 1 17.83 128 ILE B O 1
ATOM 6362 N N . PRO B 1 129 ? 46.219 3.973 -44.75 1 16.42 129 PRO B N 1
ATOM 6363 C CA . PRO B 1 129 ? 47.469 3.273 -44.5 1 16.42 129 PRO B CA 1
ATOM 6364 C C . PRO B 1 129 ? 47.594 2.775 -43.062 1 16.42 129 PRO B C 1
ATOM 6366 O O . PRO B 1 129 ? 47.969 1.618 -42.844 1 16.42 129 PRO B O 1
ATOM 6369 N N . ARG B 1 130 ? 47.875 3.77 -42.156 1 16.17 130 ARG B N 1
ATOM 6370 C CA . ARG B 1 130 ? 49.156 3.816 -41.469 1 16.17 130 ARG B CA 1
ATOM 6371 C C . ARG B 1 130 ? 49.188 2.85 -40.281 1 16.17 130 ARG B C 1
ATOM 6373 O O . ARG B 1 130 ? 48.125 2.549 -39.719 1 16.17 130 ARG B O 1
ATOM 6380 N N . SER B 1 131 ? 50.438 2.252 -39.969 1 17.27 131 SER B N 1
ATOM 6381 C CA . SER B 1 131 ? 51.25 1.221 -39.312 1 17.27 131 SER B CA 1
ATOM 6382 C C . SER B 1 131 ? 51.25 1.426 -37.812 1 17.27 131 SER B C 1
ATOM 6384 O O . SER B 1 131 ? 51.75 2.434 -37.312 1 17.27 131 SER B O 1
ATOM 6386 N N . PHE B 1 132 ? 50.125 1.174 -37.156 1 17.55 132 PHE B N 1
ATOM 6387 C CA . PHE B 1 132 ? 49.969 1.427 -35.719 1 17.55 132 PHE B CA 1
ATOM 6388 C C . PHE B 1 132 ? 51.031 0.677 -34.938 1 17.55 132 PHE B C 1
ATOM 6390 O O . PHE B 1 132 ? 51 -0.553 -34.875 1 17.55 132 PHE B O 1
ATOM 6397 N N . ASP B 1 133 ? 52.25 1.17 -35.219 1 17.23 133 ASP B N 1
ATOM 6398 C CA . ASP B 1 133 ? 53.344 0.485 -34.531 1 17.23 133 ASP B CA 1
ATOM 6399 C C . ASP B 1 133 ? 53.062 0.364 -33.031 1 17.23 133 ASP B C 1
ATOM 6401 O O . ASP B 1 133 ? 52.625 1.329 -32.406 1 17.23 133 ASP B O 1
ATOM 6405 N N . LEU B 1 134 ? 52.875 -0.831 -32.625 1 17.81 134 LEU B N 1
ATOM 6406 C CA . LEU B 1 134 ? 52.469 -1.477 -31.375 1 17.81 134 LEU B CA 1
ATOM 6407 C C . LEU B 1 134 ? 53.438 -1.176 -30.25 1 17.81 134 LEU B C 1
ATOM 6409 O O . LEU B 1 134 ? 53.656 -2.02 -29.375 1 17.81 134 LEU B O 1
ATOM 6413 N N . SER B 1 135 ? 54.188 0.024 -30.375 1 17.7 135 SER B N 1
ATOM 6414 C CA . SER B 1 135 ? 55.312 -0.158 -29.469 1 17.7 135 SER B CA 1
ATOM 6415 C C . SER B 1 135 ? 54.844 -0.391 -28.047 1 17.7 135 SER B C 1
ATOM 6417 O O . SER B 1 135 ? 53.781 0.102 -27.641 1 17.7 135 SER B O 1
ATOM 6419 N N . GLN B 1 136 ? 55.594 -1.307 -27.328 1 18.05 136 GLN B N 1
ATOM 6420 C CA . GLN B 1 136 ? 55.5 -2.201 -26.172 1 18.05 136 GLN B CA 1
ATOM 6421 C C . GLN B 1 136 ? 55.562 -1.418 -24.859 1 18.05 136 GLN B C 1
ATOM 6423 O O . GLN B 1 136 ? 55.469 -1.998 -23.781 1 18.05 136 GLN B O 1
ATOM 6428 N N . PRO B 1 137 ? 55.438 -0.022 -24.906 1 18.2 137 PRO B N 1
ATOM 6429 C CA . PRO B 1 137 ? 56.344 0.417 -23.812 1 18.2 137 PRO B CA 1
ATOM 6430 C C . PRO B 1 137 ? 55.938 -0.165 -22.469 1 18.2 137 PRO B C 1
ATOM 6432 O O . PRO B 1 137 ? 54.812 -0.62 -22.297 1 18.2 137 PRO B O 1
ATOM 6435 N N . GLU B 1 138 ? 56.875 0.069 -21.453 1 19.42 138 GLU B N 1
ATOM 6436 C CA . GLU B 1 138 ? 57.406 -0.321 -20.156 1 19.42 138 GLU B CA 1
ATOM 6437 C C . GLU B 1 138 ? 56.406 -0.027 -19.031 1 19.42 138 GLU B C 1
ATOM 6439 O O . GLU B 1 138 ? 55.719 0.979 -19.062 1 19.42 138 GLU B O 1
ATOM 6444 N N . SER B 1 139 ? 56.125 -1.03 -18.266 1 19.09 139 SER B N 1
ATOM 6445 C CA . SER B 1 139 ? 55.156 -1.493 -17.297 1 19.09 139 SER B CA 1
ATOM 6446 C C . SER B 1 139 ? 55.125 -0.586 -16.062 1 19.09 139 SER B C 1
ATOM 6448 O O . SER B 1 139 ? 54.719 -1.012 -14.984 1 19.09 139 SER B O 1
ATOM 6450 N N . GLY B 1 140 ? 55.562 0.686 -16.156 1 17.95 140 GLY B N 1
ATOM 6451 C CA . GLY B 1 140 ? 55.875 1.276 -14.875 1 17.95 140 GLY B CA 1
ATOM 6452 C C . GLY B 1 140 ? 54.719 1.332 -13.922 1 17.95 140 GLY B C 1
ATOM 6453 O O . GLY B 1 140 ? 53.594 1.631 -14.336 1 17.95 140 GLY B O 1
ATOM 6454 N N . ALA B 1 141 ? 54.844 0.618 -12.781 1 19.05 141 ALA B N 1
ATOM 6455 C CA . ALA B 1 141 ? 54.062 0.242 -11.617 1 19.05 141 ALA B CA 1
ATOM 6456 C C . ALA B 1 141 ? 53.5 1.476 -10.914 1 19.05 141 ALA B C 1
ATOM 6458 O O . ALA B 1 141 ? 54.219 2.16 -10.18 1 19.05 141 ALA B O 1
ATOM 6459 N N . THR B 1 142 ? 53 2.404 -11.695 1 18.5 142 THR B N 1
ATOM 6460 C CA . THR B 1 142 ? 52.719 3.631 -10.945 1 18.5 142 THR B CA 1
ATOM 6461 C C . THR B 1 142 ? 51.844 3.352 -9.727 1 18.5 142 THR B C 1
ATOM 6463 O O . THR B 1 142 ? 50.906 2.572 -9.812 1 18.5 142 THR B O 1
ATOM 6466 N N . ALA B 1 143 ? 52.312 3.783 -8.547 1 19.77 143 ALA B N 1
ATOM 6467 C CA . ALA B 1 143 ? 51.969 3.758 -7.121 1 19.77 143 ALA B CA 1
ATOM 6468 C C . ALA B 1 143 ? 50.531 4.25 -6.887 1 19.77 143 ALA B C 1
ATOM 6470 O O . ALA B 1 143 ? 50.094 5.23 -7.496 1 19.77 143 ALA B O 1
ATOM 6471 N N . LEU B 1 144 ? 49.719 3.326 -6.488 1 20.36 144 LEU B N 1
ATOM 6472 C CA . LEU B 1 144 ? 48.312 3.287 -6.148 1 20.36 144 LEU B CA 1
ATOM 6473 C C . LEU B 1 144 ? 47.938 4.457 -5.246 1 20.36 144 LEU B C 1
ATOM 6475 O O . LEU B 1 144 ? 48.406 4.547 -4.109 1 20.36 144 LEU B O 1
ATOM 6479 N N . SER B 1 145 ? 48.094 5.707 -5.75 1 19.23 145 SER B N 1
ATOM 6480 C CA . SER B 1 145 ? 47.875 6.766 -4.766 1 19.23 145 SER B CA 1
ATOM 6481 C C . SER B 1 145 ? 46.594 6.535 -3.967 1 19.23 145 SER B C 1
ATOM 6483 O O . SER B 1 145 ? 45.625 6.055 -4.508 1 19.23 145 SER B O 1
ATOM 6485 N N . PRO B 1 146 ? 46.656 6.586 -2.613 1 22.75 146 PRO B N 1
ATOM 6486 C CA . PRO B 1 146 ? 45.719 6.227 -1.56 1 22.75 146 PRO B CA 1
ATOM 6487 C C . PRO B 1 146 ? 44.375 6.969 -1.692 1 22.75 146 PRO B C 1
ATOM 6489 O O . PRO B 1 146 ? 44.344 8.125 -2.129 1 22.75 146 PRO B O 1
ATOM 6492 N N . ILE B 1 147 ? 43.438 6.277 -2.104 1 23.31 147 ILE B N 1
ATOM 6493 C CA . ILE B 1 147 ? 42.094 6.82 -2.262 1 23.31 147 ILE B CA 1
ATOM 6494 C C . ILE B 1 147 ? 41.75 7.688 -1.056 1 23.31 147 ILE B C 1
ATOM 6496 O O . ILE B 1 147 ? 41.781 7.223 0.086 1 23.31 147 ILE B O 1
ATOM 6500 N N . PRO B 1 148 ? 42 8.938 -1.054 1 22.8 148 PRO B N 1
ATOM 6501 C CA . PRO B 1 148 ? 41.688 9.719 0.147 1 22.8 148 PRO B CA 1
ATOM 6502 C C . PRO B 1 148 ? 40.344 9.352 0.756 1 22.8 148 PRO B C 1
ATOM 6504 O O . PRO B 1 148 ? 39.406 9.016 0.028 1 22.8 148 PRO B O 1
ATOM 6507 N N . ARG B 1 149 ? 40.344 8.773 1.984 1 25.28 149 ARG B N 1
ATOM 6508 C CA . ARG B 1 149 ? 39.312 8.422 2.959 1 25.28 149 ARG B CA 1
ATOM 6509 C C . ARG B 1 149 ? 38.25 9.508 3.035 1 25.28 149 ARG B C 1
ATOM 6511 O O . ARG B 1 149 ? 38.531 10.664 3.328 1 25.28 149 ARG B O 1
ATOM 6518 N N . PHE B 1 150 ? 37.344 9.453 2.189 1 24.17 150 PHE B N 1
ATOM 6519 C CA . PHE B 1 150 ? 36.25 10.414 2.299 1 24.17 150 PHE B CA 1
ATOM 6520 C C . PHE B 1 150 ? 35.812 10.555 3.748 1 24.17 150 PHE B C 1
ATOM 6522 O O . PHE B 1 150 ? 35.719 9.57 4.48 1 24.17 150 PHE B O 1
ATOM 6529 N N . PRO B 1 151 ? 36 11.617 4.402 1 28.06 151 PRO B N 1
ATOM 6530 C CA . PRO B 1 151 ? 35.531 11.805 5.777 1 28.06 151 PRO B CA 1
ATOM 6531 C C . PRO B 1 151 ? 34.125 11.297 5.988 1 28.06 151 PRO B C 1
ATOM 6533 O O . PRO B 1 151 ? 33.188 11.758 5.324 1 28.06 151 PRO B O 1
ATOM 6536 N N . THR B 1 152 ? 33.938 9.945 5.977 1 28.06 152 THR B N 1
ATOM 6537 C CA . THR B 1 152 ? 32.719 9.391 6.59 1 28.06 152 THR B CA 1
ATOM 6538 C C . THR B 1 152 ? 32.25 10.281 7.734 1 28.06 152 THR B C 1
ATOM 6540 O O . THR B 1 152 ? 33.062 10.805 8.5 1 28.06 152 THR B O 1
ATOM 6543 N N . LEU B 1 153 ? 31.203 10.977 7.598 1 29.88 153 LEU B N 1
ATOM 6544 C CA . LEU B 1 153 ? 30.625 11.57 8.797 1 29.88 153 LEU B CA 1
ATOM 6545 C C . LEU B 1 153 ? 30.75 10.617 9.984 1 29.88 153 LEU B C 1
ATOM 6547 O O . LEU B 1 153 ? 29.969 9.68 10.117 1 29.88 153 LEU B O 1
ATOM 6551 N N . ALA B 1 154 ? 31.922 9.984 10.297 1 28.92 154 ALA B N 1
ATOM 6552 C CA . ALA B 1 154 ? 32.312 9.219 11.477 1 28.92 154 ALA B CA 1
ATOM 6553 C C . ALA B 1 154 ? 31.75 9.844 12.75 1 28.92 154 ALA B C 1
ATOM 6555 O O . ALA B 1 154 ? 32.188 10.906 13.18 1 28.92 154 ALA B O 1
ATOM 6556 N N . LEU B 1 155 ? 30.531 9.594 13.008 1 29.38 155 LEU B N 1
ATOM 6557 C CA . LEU B 1 155 ? 30.156 9.703 14.414 1 29.38 155 LEU B CA 1
ATOM 6558 C C . LEU B 1 155 ? 31.172 9.016 15.305 1 29.38 155 LEU B C 1
ATOM 6560 O O . LEU B 1 155 ? 31.25 7.781 15.336 1 29.38 155 LEU B O 1
ATOM 6564 N N . THR B 1 156 ? 32.438 9.383 15.398 1 29.62 156 THR B N 1
ATOM 6565 C CA . THR B 1 156 ? 33.344 8.969 16.453 1 29.62 156 THR B CA 1
ATOM 6566 C C . THR B 1 156 ? 32.625 8.922 17.797 1 29.62 156 THR B C 1
ATOM 6568 O O . THR B 1 156 ? 31.891 9.836 18.156 1 29.62 156 THR B O 1
ATOM 6571 N N . PRO B 1 157 ? 32.406 7.707 18.328 1 29.11 157 PRO B N 1
ATOM 6572 C CA . PRO B 1 157 ? 31.922 7.734 19.703 1 29.11 157 PRO B CA 1
ATOM 6573 C C . PRO B 1 157 ? 32.594 8.82 20.562 1 29.11 157 PRO B C 1
ATOM 6575 O O . PRO B 1 157 ? 33.719 9.219 20.281 1 29.11 157 PRO B O 1
ATOM 6578 N N . PRO B 1 158 ? 31.797 9.641 21.312 1 26.31 158 PRO B N 1
ATOM 6579 C CA . PRO B 1 158 ? 32.5 10.57 22.203 1 26.31 158 PRO B CA 1
ATOM 6580 C C . PRO B 1 158 ? 33.625 9.906 23 1 26.31 158 PRO B C 1
ATOM 6582 O O . PRO B 1 158 ? 33.438 8.82 23.547 1 26.31 158 PRO B O 1
ATOM 6585 N N . ASP B 1 159 ? 34.75 9.734 22.547 1 27.72 159 ASP B N 1
ATOM 6586 C CA . ASP B 1 159 ? 35.781 9.445 23.547 1 27.72 159 ASP B CA 1
ATOM 6587 C C . ASP B 1 159 ? 35.531 10.242 24.828 1 27.72 159 ASP B C 1
ATOM 6589 O O . ASP B 1 159 ? 35.281 11.453 24.766 1 27.72 159 ASP B O 1
ATOM 6593 N N . ALA B 1 160 ? 35.219 9.578 26.047 1 27.89 160 ALA B N 1
ATOM 6594 C CA . ALA B 1 160 ? 34.969 10.031 27.422 1 27.89 160 ALA B CA 1
ATOM 6595 C C . ALA B 1 160 ? 35.938 11.125 27.812 1 27.89 160 ALA B C 1
ATOM 6597 O O . ALA B 1 160 ? 35.844 11.688 28.906 1 27.89 160 ALA B O 1
ATOM 6598 N N . SER B 1 161 ? 37.219 10.945 27.359 1 28.19 161 SER B N 1
ATOM 6599 C CA . SER B 1 161 ? 38.094 11.766 28.188 1 28.19 161 SER B CA 1
ATOM 6600 C C . SER B 1 161 ? 37.812 13.25 27.953 1 28.19 161 SER B C 1
ATOM 6602 O O . SER B 1 161 ? 38.156 14.078 28.812 1 28.19 161 SER B O 1
ATOM 6604 N N . ALA B 1 162 ? 38 13.742 26.719 1 28.06 162 ALA B N 1
ATOM 6605 C CA . ALA B 1 162 ? 38.031 15.195 26.859 1 28.06 162 ALA B CA 1
ATOM 6606 C C . ALA B 1 162 ? 36.656 15.758 27.234 1 28.06 162 ALA B C 1
ATOM 6608 O O . ALA B 1 162 ? 35.75 15.836 26.391 1 28.06 162 ALA B O 1
ATOM 6609 N N . THR B 1 163 ? 36.156 15.547 28.406 1 28.94 163 THR B N 1
ATOM 6610 C CA . THR B 1 163 ? 35.25 16.375 29.203 1 28.94 163 THR B CA 1
ATOM 6611 C C . THR B 1 163 ? 35.531 17.859 28.969 1 28.94 163 THR B C 1
ATOM 6613 O O . THR B 1 163 ? 35.062 18.703 29.75 1 28.94 163 THR B O 1
ATOM 6616 N N . SER B 1 164 ? 36.625 18.203 28.266 1 27.94 164 SER B N 1
ATOM 6617 C CA . SER B 1 164 ? 36.625 19.656 28.375 1 27.94 164 SER B CA 1
ATOM 6618 C C . SER B 1 164 ? 35.312 20.25 27.844 1 27.94 164 SER B C 1
ATOM 6620 O O . SER B 1 164 ? 34.875 19.922 26.734 1 27.94 164 SER B O 1
ATOM 6622 N N . ALA B 1 165 ? 34.375 20.562 28.656 1 32.19 165 ALA B N 1
ATOM 6623 C CA . ALA B 1 165 ? 33.281 21.516 28.594 1 32.19 165 ALA B CA 1
ATOM 6624 C C . ALA B 1 165 ? 33.594 22.703 27.688 1 32.19 165 ALA B C 1
ATOM 6626 O O . ALA B 1 165 ? 34 23.766 28.172 1 32.19 165 ALA B O 1
ATOM 6627 N N . SER B 1 166 ? 34.531 22.594 26.828 1 31.39 166 SER B N 1
ATOM 6628 C CA . SER B 1 166 ? 34.594 23.859 26.109 1 31.39 166 SER B CA 1
ATOM 6629 C C . SER B 1 166 ? 33.219 24.344 25.703 1 31.39 166 SER B C 1
ATOM 6631 O O . SER B 1 166 ? 32.375 23.531 25.328 1 31.39 166 SER B O 1
ATOM 6633 N N . SER B 1 167 ? 32.656 25.312 26.328 1 35.31 167 SER B N 1
ATOM 6634 C CA . SER B 1 167 ? 31.5 26.141 26.016 1 35.31 167 SER B CA 1
ATOM 6635 C C . SER B 1 167 ? 31.297 26.266 24.516 1 35.31 167 SER B C 1
ATOM 6637 O O . SER B 1 167 ? 32.062 26.953 23.828 1 35.31 167 SER B O 1
ATOM 6639 N N . THR B 1 168 ? 31.312 25.281 23.75 1 40.22 168 THR B N 1
ATOM 6640 C CA . THR B 1 168 ? 31.047 25.25 22.312 1 40.22 168 THR B CA 1
ATOM 6641 C C . THR B 1 168 ? 30.109 26.391 21.922 1 40.22 168 THR B C 1
ATOM 6643 O O . THR B 1 168 ? 28.922 26.359 22.234 1 40.22 168 THR B O 1
ATOM 6646 N N . SER B 1 169 ? 30.5 27.531 21.969 1 45.75 169 SER B N 1
ATOM 6647 C CA . SER B 1 169 ? 29.875 28.75 21.453 1 45.75 169 SER B CA 1
ATOM 6648 C C . SER B 1 169 ? 29.141 28.484 20.141 1 45.75 169 SER B C 1
ATOM 6650 O O . SER B 1 169 ? 29.688 27.844 19.234 1 45.75 169 SER B O 1
ATOM 6652 N N . LEU B 1 170 ? 27.797 28.234 20.203 1 57 170 LEU B N 1
ATOM 6653 C CA . LEU B 1 170 ? 26.953 28.25 19 1 57 170 LEU B CA 1
ATOM 6654 C C . LEU B 1 170 ? 27.609 29.078 17.906 1 57 170 LEU B C 1
ATOM 6656 O O . LEU B 1 170 ? 28.297 30.062 18.188 1 57 170 LEU B O 1
ATOM 6660 N N . ALA B 1 171 ? 28.016 28.422 16.797 1 60.97 171 ALA B N 1
ATOM 6661 C CA . ALA B 1 171 ? 28.469 29.219 15.656 1 60.97 171 ALA B CA 1
ATOM 6662 C C . ALA B 1 171 ? 27.859 30.609 15.68 1 60.97 171 ALA B C 1
ATOM 6664 O O . ALA B 1 171 ? 26.719 30.781 16.141 1 60.97 171 ALA B O 1
ATOM 6665 N N . ALA B 1 172 ? 28.594 31.578 15.609 1 67.81 172 ALA B N 1
ATOM 6666 C CA . ALA B 1 172 ? 28.188 32.969 15.617 1 67.81 172 ALA B CA 1
ATOM 6667 C C . ALA B 1 172 ? 26.906 33.188 14.812 1 67.81 172 ALA B C 1
ATOM 6669 O O . ALA B 1 172 ? 26.859 32.875 13.617 1 67.81 172 ALA B O 1
ATOM 6670 N N . GLY B 1 173 ? 25.734 33.281 15.516 1 78.06 173 GLY B N 1
ATOM 6671 C CA . GLY B 1 173 ? 24.453 33.625 14.922 1 78.06 173 GLY B CA 1
ATOM 6672 C C . GLY B 1 173 ? 23.422 32.531 15.008 1 78.06 173 GLY B C 1
ATOM 6673 O O . GLY B 1 173 ? 22.266 32.719 14.625 1 78.06 173 GLY B O 1
ATOM 6674 N N . CYS B 1 174 ? 23.828 31.281 15.523 1 84.75 174 CYS B N 1
ATOM 6675 C CA . CYS B 1 174 ? 22.844 30.219 15.617 1 84.75 174 CYS B CA 1
ATOM 6676 C C . CYS B 1 174 ? 22.188 30.188 17 1 84.75 174 CYS B C 1
ATOM 6678 O O . CYS B 1 174 ? 22.859 29.969 18 1 84.75 174 CYS B O 1
ATOM 6680 N N . ARG B 1 175 ? 20.953 30.359 17.047 1 90.19 175 ARG B N 1
ATOM 6681 C CA . ARG B 1 175 ? 20.172 30.453 18.281 1 90.19 175 ARG B CA 1
ATOM 6682 C C . ARG B 1 175 ? 19.797 29.062 18.797 1 90.19 175 ARG B C 1
ATOM 6684 O O . ARG B 1 175 ? 19.516 28.891 19.984 1 90.19 175 ARG B O 1
ATOM 6691 N N . PHE B 1 176 ? 19.75 28.078 17.875 1 94.44 176 PHE B N 1
ATOM 6692 C CA . PHE B 1 176 ? 19.266 26.766 18.266 1 94.44 176 PHE B CA 1
ATOM 6693 C C . PHE B 1 176 ? 20.375 25.719 18.156 1 94.44 176 PHE B C 1
ATOM 6695 O O . PHE B 1 176 ? 20.812 25.391 17.047 1 94.44 176 PHE B O 1
ATOM 6702 N N . PRO B 1 177 ? 20.734 25.094 19.266 1 93.88 177 PRO B N 1
ATOM 6703 C CA . PRO B 1 177 ? 21.828 24.109 19.266 1 93.88 177 PRO B CA 1
ATOM 6704 C C . PRO B 1 177 ? 21.5 22.875 18.438 1 93.88 177 PRO B C 1
ATOM 6706 O O . PRO B 1 177 ? 22.406 22.156 18 1 93.88 177 PRO B O 1
ATOM 6709 N N . CYS B 1 178 ? 20.266 22.562 18.266 1 94.62 178 CYS B N 1
ATOM 6710 C CA . CYS B 1 178 ? 19.891 21.375 17.516 1 94.62 178 CYS B CA 1
ATOM 6711 C C . CYS B 1 178 ? 20.375 21.453 16.078 1 94.62 178 CYS B C 1
ATOM 6713 O O . CYS B 1 178 ? 20.516 20.438 15.398 1 94.62 178 CYS B O 1
ATOM 6715 N N . LEU B 1 179 ? 20.672 22.609 15.516 1 95.62 179 LEU B N 1
ATOM 6716 C CA . LEU B 1 179 ? 21.047 22.812 14.117 1 95.62 179 LEU B CA 1
ATOM 6717 C C . LEU B 1 179 ? 22.562 22.719 13.938 1 95.62 179 LEU B C 1
ATOM 6719 O O . LEU B 1 179 ? 23.062 22.703 12.812 1 95.62 179 LEU B O 1
ATOM 6723 N N . GLU B 1 180 ? 23.297 22.516 14.961 1 92.12 180 GLU B N 1
ATOM 6724 C CA . GLU B 1 180 ? 24.766 22.531 14.938 1 92.12 180 GLU B CA 1
ATOM 6725 C C . GLU B 1 180 ? 25.312 21.469 14 1 92.12 180 GLU B C 1
ATOM 6727 O O . GLU B 1 180 ? 26.234 21.734 13.219 1 92.12 180 GLU B O 1
ATOM 6732 N N . PRO B 1 181 ? 24.719 20.312 14.031 1 90.88 181 PRO B N 1
ATOM 6733 C CA . PRO B 1 181 ? 25.25 19.281 13.148 1 90.88 181 PRO B CA 1
ATOM 6734 C C . PRO B 1 181 ? 25.031 19.578 11.672 1 90.88 181 PRO B C 1
ATOM 6736 O O . PRO B 1 181 ? 25.719 19.031 10.812 1 90.88 181 PRO B O 1
ATOM 6739 N N . LEU B 1 182 ? 24.109 20.438 11.336 1 93.75 182 LEU B N 1
ATOM 6740 C CA . LEU B 1 182 ? 23.734 20.688 9.953 1 93.75 182 LEU B CA 1
ATOM 6741 C C . LEU B 1 182 ? 24.469 21.906 9.406 1 93.75 182 LEU B C 1
ATOM 6743 O O . LEU B 1 182 ? 24.562 22.094 8.195 1 93.75 182 LEU B O 1
ATOM 6747 N N . LEU B 1 183 ? 25 22.734 10.227 1 92.25 183 LEU B N 1
ATOM 6748 C CA . LEU B 1 183 ? 25.531 24.047 9.859 1 92.25 183 LEU B CA 1
ATOM 6749 C C . LEU B 1 183 ? 26.688 23.922 8.883 1 92.25 183 LEU B C 1
ATOM 6751 O O . LEU B 1 183 ? 26.781 24.688 7.914 1 92.25 183 LEU B O 1
ATOM 6755 N N . PRO B 1 184 ? 27.531 22.906 9.039 1 88.5 184 PRO B N 1
ATOM 6756 C CA . PRO B 1 184 ? 28.641 22.766 8.094 1 88.5 184 PRO B CA 1
ATOM 6757 C C . PRO B 1 184 ? 28.172 22.469 6.672 1 88.5 184 PRO B C 1
ATOM 6759 O O . PRO B 1 184 ? 28.859 22.812 5.707 1 88.5 184 PRO B O 1
ATOM 6762 N N . HIS B 1 185 ? 27.031 21.906 6.535 1 89.56 185 HIS B N 1
ATOM 6763 C CA . HIS B 1 185 ? 26.516 21.516 5.227 1 89.56 185 HIS B CA 1
ATOM 6764 C C . HIS B 1 185 ? 25.672 22.625 4.613 1 89.56 185 HIS B C 1
ATOM 6766 O O . HIS B 1 185 ? 25.281 22.547 3.447 1 89.56 185 HIS B O 1
ATOM 6772 N N . LEU B 1 186 ? 25.375 23.688 5.367 1 91.19 186 LEU B N 1
ATOM 6773 C CA . LEU B 1 186 ? 24.484 24.75 4.906 1 91.19 186 LEU B CA 1
ATOM 6774 C C . LEU B 1 186 ? 25.281 26 4.551 1 91.19 186 LEU B C 1
ATOM 6776 O O . LEU B 1 186 ? 24.719 26.969 4.039 1 91.19 186 LEU B O 1
ATOM 6780 N N . LYS B 1 187 ? 26.484 26.062 4.695 1 83.5 187 LYS B N 1
ATOM 6781 C CA . LYS B 1 187 ? 27.312 27.25 4.594 1 83.5 187 LYS B CA 1
ATOM 6782 C C . LYS B 1 187 ? 27.219 27.875 3.201 1 83.5 187 LYS B C 1
ATOM 6784 O O . LYS B 1 187 ? 27.281 29.094 3.053 1 83.5 187 LYS B O 1
ATOM 6789 N N . SER B 1 188 ? 26.938 27.078 2.264 1 81.19 188 SER B N 1
ATOM 6790 C CA . SER B 1 188 ? 26.969 27.578 0.891 1 81.19 188 SER B CA 1
ATOM 6791 C C . SER B 1 188 ? 25.656 28.234 0.511 1 81.19 188 SER B C 1
ATOM 6793 O O . SER B 1 188 ? 25.594 29.062 -0.409 1 81.19 188 SER B O 1
ATOM 6795 N N . VAL B 1 189 ? 24.609 28.062 1.289 1 86.88 189 VAL B N 1
ATOM 6796 C CA . VAL B 1 189 ? 23.312 28.5 0.789 1 86.88 189 VAL B CA 1
ATOM 6797 C C . VAL B 1 189 ? 22.578 29.266 1.885 1 86.88 189 VAL B C 1
ATOM 6799 O O . VAL B 1 189 ? 21.828 30.203 1.603 1 86.88 189 VAL B O 1
ATOM 6802 N N . LEU B 1 190 ? 22.797 28.922 3.129 1 91.69 190 LEU B N 1
ATOM 6803 C CA . LEU B 1 190 ? 22.016 29.531 4.211 1 91.69 190 LEU B CA 1
ATOM 6804 C C . LEU B 1 190 ? 22.938 29.969 5.352 1 91.69 190 LEU B C 1
ATOM 6806 O O . LEU B 1 190 ? 23.828 29.234 5.766 1 91.69 190 LEU B O 1
ATOM 6810 N N . SER B 1 191 ? 22.719 31.172 5.789 1 92.25 191 SER B N 1
ATOM 6811 C CA . SER B 1 191 ? 23.375 31.609 7.02 1 92.25 191 SER B CA 1
ATOM 6812 C C . SER B 1 191 ? 22.75 30.938 8.242 1 92.25 191 SER B C 1
ATOM 6814 O O . SER B 1 191 ? 21.625 30.438 8.18 1 92.25 191 SER B O 1
ATOM 6816 N N . PRO B 1 192 ? 23.453 30.812 9.328 1 93.69 192 PRO B N 1
ATOM 6817 C CA . PRO B 1 192 ? 22.891 30.219 10.547 1 93.69 192 PRO B CA 1
ATOM 6818 C C . PRO B 1 192 ? 21.609 30.922 11.008 1 93.69 192 PRO B C 1
ATOM 6820 O O . PRO B 1 192 ? 20.688 30.266 11.492 1 93.69 192 PRO B O 1
ATOM 6823 N N . GLU B 1 193 ? 21.578 32.188 10.797 1 92.5 193 GLU B N 1
ATOM 6824 C CA . GLU B 1 193 ? 20.391 32.938 11.188 1 92.5 193 GLU B CA 1
ATOM 6825 C C . GLU B 1 193 ? 19.203 32.594 10.312 1 92.5 193 GLU B C 1
ATOM 6827 O O . GLU B 1 193 ? 18.078 32.469 10.805 1 92.5 193 GLU B O 1
ATOM 6832 N N . ASP B 1 194 ? 19.484 32.438 9.055 1 92.94 194 ASP B N 1
ATOM 6833 C CA . ASP B 1 194 ? 18.406 32.031 8.148 1 92.94 194 ASP B CA 1
ATOM 6834 C C . ASP B 1 194 ? 17.891 30.641 8.453 1 92.94 194 ASP B C 1
ATOM 6836 O O . ASP B 1 194 ? 16.703 30.359 8.32 1 92.94 194 ASP B O 1
ATOM 6840 N N . ALA B 1 195 ? 18.812 29.766 8.781 1 95.12 195 ALA B N 1
ATOM 6841 C CA . ALA B 1 195 ? 18.422 28.406 9.141 1 95.12 195 ALA B CA 1
ATOM 6842 C C . ALA B 1 195 ? 17.531 28.391 10.391 1 95.12 195 ALA B C 1
ATOM 6844 O O . ALA B 1 195 ? 16.547 27.656 10.453 1 95.12 195 ALA B O 1
ATOM 6845 N N . CYS B 1 196 ? 17.891 29.219 11.344 1 94.88 196 CYS B N 1
ATOM 6846 C CA . CYS B 1 196 ? 17.109 29.328 12.562 1 94.88 196 CYS B CA 1
ATOM 6847 C C . CYS B 1 196 ? 15.719 29.891 12.273 1 94.88 196 CYS B C 1
ATOM 6849 O O . CYS B 1 196 ? 14.727 29.422 12.828 1 94.88 196 CYS B O 1
ATOM 6851 N N . SER B 1 197 ? 15.672 30.875 11.383 1 92.88 197 SER B N 1
ATOM 6852 C CA . SER B 1 197 ? 14.398 31.484 11.008 1 92.88 197 SER B CA 1
ATOM 6853 C C . SER B 1 197 ? 13.5 30.484 10.297 1 92.88 197 SER B C 1
ATOM 6855 O O . SER B 1 197 ? 12.281 30.484 10.492 1 92.88 197 SER B O 1
ATOM 6857 N N . LEU B 1 198 ? 14.125 29.625 9.477 1 94.69 198 LEU B N 1
ATOM 6858 C CA . LEU B 1 198 ? 13.359 28.594 8.789 1 94.69 198 LEU B CA 1
ATOM 6859 C C . LEU B 1 198 ? 12.773 27.594 9.781 1 94.69 198 LEU B C 1
ATOM 6861 O O . LEU B 1 198 ? 11.617 27.172 9.648 1 94.69 198 LEU B O 1
ATOM 6865 N N . LEU B 1 199 ? 13.562 27.203 10.734 1 95.06 199 LEU B N 1
ATOM 6866 C CA . LEU B 1 199 ? 13.094 26.25 11.734 1 95.06 199 LEU B CA 1
ATOM 6867 C C . LEU B 1 199 ? 11.969 26.859 12.562 1 95.06 199 LEU B C 1
ATOM 6869 O O . LEU B 1 199 ? 11.016 26.156 12.922 1 95.06 199 LEU B O 1
ATOM 6873 N N . GLU B 1 200 ? 12.031 28.125 12.82 1 92.94 200 GLU B N 1
ATOM 6874 C CA . GLU B 1 200 ? 10.961 28.828 13.531 1 92.94 200 GLU B CA 1
ATOM 6875 C C . GLU B 1 200 ? 9.68 28.859 12.695 1 92.94 200 GLU B C 1
ATOM 6877 O O . GLU B 1 200 ? 8.578 28.688 13.234 1 92.94 200 GLU B O 1
ATOM 6882 N N . THR B 1 201 ? 9.906 29.078 11.445 1 92.5 201 THR B N 1
ATOM 6883 C CA . THR B 1 201 ? 8.758 29.094 10.547 1 92.5 201 THR B CA 1
ATOM 6884 C C . THR B 1 201 ? 8.07 27.734 10.531 1 92.5 201 THR B C 1
ATOM 6886 O O . THR B 1 201 ? 6.844 27.656 10.445 1 92.5 201 THR B O 1
ATOM 6889 N N . PHE B 1 202 ? 8.852 26.672 10.633 1 95.12 202 PHE B N 1
ATOM 6890 C CA . PHE B 1 202 ? 8.297 25.328 10.633 1 95.12 202 PHE B CA 1
ATOM 6891 C C . PHE B 1 202 ? 7.375 25.125 11.836 1 95.12 202 PHE B C 1
ATOM 6893 O O . PHE B 1 202 ? 6.348 24.453 11.727 1 95.12 202 PHE B O 1
ATOM 6900 N N . PHE B 1 203 ? 7.652 25.719 13.016 1 93.69 203 PHE B N 1
ATOM 6901 C CA . PHE B 1 203 ? 6.902 25.469 14.242 1 93.69 203 PHE B CA 1
ATOM 6902 C C . PHE B 1 203 ? 5.84 26.547 14.453 1 93.69 203 PHE B C 1
ATOM 6904 O O . PHE B 1 203 ? 5.078 26.484 15.422 1 93.69 203 PHE B O 1
ATOM 6911 N N . THR B 1 204 ? 5.734 27.406 13.477 1 89.81 204 THR B N 1
ATOM 6912 C CA . THR B 1 204 ? 4.734 28.469 13.602 1 89.81 204 THR B CA 1
ATOM 6913 C C . THR B 1 204 ? 3.365 27.969 13.156 1 89.81 204 THR B C 1
ATOM 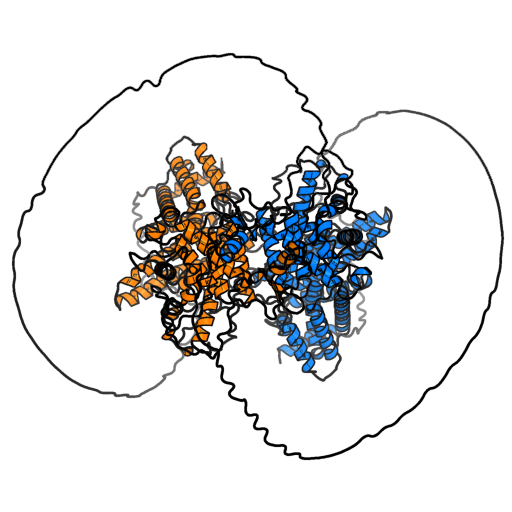6915 O O . THR B 1 204 ? 3.24 27.328 12.102 1 89.81 204 THR B O 1
ATOM 6918 N N . GLU B 1 205 ? 2.363 28.156 13.969 1 83 205 GLU B N 1
ATOM 6919 C CA . GLU B 1 205 ? 1.004 27.719 13.656 1 83 205 GLU B CA 1
ATOM 6920 C C . GLU B 1 205 ? 0.247 28.797 12.883 1 83 205 GLU B C 1
ATOM 6922 O O . GLU B 1 205 ? 0.578 29.984 12.969 1 83 205 GLU B O 1
ATOM 6927 N N . PRO B 1 206 ? -0.787 28.312 12.234 1 78 206 PRO B N 1
ATOM 6928 C CA . PRO B 1 206 ? -1.562 29.297 11.477 1 78 206 PRO B CA 1
ATOM 6929 C C . PRO B 1 206 ? -2.277 30.297 12.375 1 78 206 PRO B C 1
ATOM 6931 O O . PRO B 1 206 ? -2.812 29.922 13.422 1 78 206 PRO B O 1
ATOM 6934 N N . GLY B 1 207 ? -2.354 31.609 12.023 1 66.38 207 GLY B N 1
ATOM 6935 C CA . GLY B 1 207 ? -3.08 32.656 12.727 1 66.38 207 GLY B CA 1
ATOM 6936 C C . GLY B 1 207 ? -2.23 33.406 13.742 1 66.38 207 GLY B C 1
ATOM 6937 O O . GLY B 1 207 ? -2.668 34.406 14.32 1 66.38 207 GLY B O 1
ATOM 6938 N N . GLU B 1 208 ? -1.254 32.719 14.273 1 61.22 208 GLU B N 1
ATOM 6939 C CA . GLU B 1 208 ? -0.485 33.375 15.328 1 61.22 208 GLU B CA 1
ATOM 6940 C C . GLU B 1 208 ? -0.009 34.75 14.883 1 61.22 208 GLU B C 1
ATOM 6942 O O . GLU B 1 208 ? -0.189 35.75 15.602 1 61.22 208 GLU B O 1
ATOM 6947 N N . SER B 1 209 ? 1.123 35.062 14.211 1 53.06 209 SER B N 1
ATOM 6948 C CA . SER B 1 209 ? 1.705 36.375 14.117 1 53.06 209 SER B CA 1
ATOM 6949 C C . SER B 1 209 ? 1.416 37.031 12.766 1 53.06 209 SER B C 1
ATOM 6951 O O . SER B 1 209 ? 1.369 36.344 11.742 1 53.06 209 SER B O 1
ATOM 6953 N N . ALA B 1 210 ? 0.748 38.25 12.703 1 49.31 210 ALA B N 1
ATOM 6954 C CA . ALA B 1 210 ? 0.52 39.156 11.578 1 49.31 210 ALA B CA 1
ATOM 6955 C C . ALA B 1 210 ? 1.644 39.062 10.555 1 49.31 210 ALA B C 1
ATOM 6957 O O . ALA B 1 210 ? 1.426 39.281 9.359 1 49.31 210 ALA B O 1
ATOM 6958 N N . GLY B 1 211 ? 2.895 38.75 11.031 1 49.78 211 GLY B N 1
ATOM 6959 C CA . GLY B 1 211 ? 4.086 38.844 10.203 1 49.78 211 GLY B CA 1
ATOM 6960 C C . GLY B 1 211 ? 4.68 37.5 9.867 1 49.78 211 GLY B C 1
ATOM 6961 O O . GLY B 1 211 ? 5.52 37.375 8.969 1 49.78 211 GLY B O 1
ATOM 6962 N N . SER B 1 212 ? 4.496 36.531 10.742 1 58.91 212 SER B N 1
ATOM 6963 C CA . SER B 1 212 ? 5.273 35.312 10.594 1 58.91 212 SER B CA 1
ATOM 6964 C C . SER B 1 212 ? 4.523 34.281 9.758 1 58.91 212 SER B C 1
ATOM 6966 O O . SER B 1 212 ? 3.322 34.062 9.945 1 58.91 212 SER B O 1
ATOM 6968 N N . SER B 1 213 ? 5.074 33.938 8.562 1 75.19 213 SER B N 1
ATOM 6969 C CA . SER B 1 213 ? 4.566 33.062 7.508 1 75.19 213 SER B CA 1
ATOM 6970 C C . SER B 1 213 ? 4.59 31.594 7.938 1 75.19 213 SER B C 1
ATOM 6972 O O . SER B 1 213 ? 5.59 31.125 8.484 1 75.19 213 SER B O 1
ATOM 6974 N N . HIS B 1 214 ? 3.438 31.031 8.273 1 86.25 214 HIS B N 1
ATOM 6975 C CA . HIS B 1 214 ? 3.348 29.594 8.508 1 86.25 214 HIS B CA 1
ATOM 6976 C C . HIS B 1 214 ? 3.475 28.812 7.203 1 86.25 214 HIS B C 1
ATOM 6978 O O . HIS B 1 214 ? 3.066 29.297 6.145 1 86.25 214 HIS B O 1
ATOM 6984 N N . SER B 1 215 ? 4.145 27.734 7.34 1 91.62 215 SER B N 1
ATOM 6985 C CA . SER B 1 215 ? 4.262 26.859 6.168 1 91.62 215 SER B CA 1
ATOM 6986 C C . SER B 1 215 ? 2.98 26.078 5.926 1 91.62 215 SER B C 1
ATOM 6988 O O . SER B 1 215 ? 2.5 25.375 6.82 1 91.62 215 SER B O 1
ATOM 6990 N N . PRO B 1 216 ? 2.408 26.141 4.766 1 92.06 216 PRO B N 1
ATOM 6991 C CA . PRO B 1 216 ? 1.166 25.422 4.461 1 92.06 216 PRO B CA 1
ATOM 6992 C C . PRO B 1 216 ? 1.337 23.906 4.5 1 92.06 216 PRO B C 1
ATOM 6994 O O . PRO B 1 216 ? 0.348 23.172 4.559 1 92.06 216 PRO B O 1
ATOM 6997 N N . TYR B 1 217 ? 2.582 23.438 4.48 1 94.75 217 TYR B N 1
ATOM 6998 C CA . TYR B 1 217 ? 2.844 22.016 4.402 1 94.75 217 TYR B CA 1
ATOM 6999 C C . TYR B 1 217 ? 2.934 21.391 5.793 1 94.75 217 TYR B C 1
ATOM 7001 O O . TYR B 1 217 ? 2.955 20.172 5.938 1 94.75 217 TYR B O 1
ATOM 7009 N N . VAL B 1 218 ? 2.979 22.234 6.797 1 94.88 218 VAL B N 1
ATOM 7010 C CA . VAL B 1 218 ? 3.045 21.719 8.156 1 94.88 218 VAL B CA 1
ATOM 7011 C C . VAL B 1 218 ? 1.636 21.594 8.734 1 94.88 218 VAL B C 1
ATOM 7013 O O . VAL B 1 218 ? 1.016 22.594 9.102 1 94.88 218 VAL B O 1
ATOM 7016 N N . LEU B 1 219 ? 1.159 20.422 8.828 1 93.44 219 LEU B N 1
ATOM 7017 C CA . LEU B 1 219 ? -0.188 20.188 9.336 1 93.44 219 LEU B CA 1
ATOM 7018 C C . LEU B 1 219 ? -0.213 20.281 10.859 1 93.44 219 LEU B C 1
ATOM 7020 O O . LEU B 1 219 ? -1.134 20.859 11.438 1 93.44 219 LEU B O 1
ATOM 7024 N N . SER B 1 220 ? 0.666 19.656 11.492 1 88.31 220 SER B N 1
ATOM 7025 C CA . SER B 1 220 ? 0.877 19.703 12.938 1 88.31 220 SER B CA 1
ATOM 7026 C C . SER B 1 220 ? 2.316 19.344 13.297 1 88.31 220 SER B C 1
ATOM 7028 O O . SER B 1 220 ? 2.887 18.406 12.742 1 88.31 220 SER B O 1
ATOM 7030 N N . PRO B 1 221 ? 2.785 20.266 14.117 1 86.62 221 PRO B N 1
ATOM 7031 C CA . PRO B 1 221 ? 4.094 19.812 14.586 1 86.62 221 PRO B CA 1
ATOM 7032 C C . PRO B 1 221 ? 3.986 18.656 15.578 1 86.62 221 PRO B C 1
ATOM 7034 O O . PRO B 1 221 ? 3.373 18.797 16.641 1 86.62 221 PRO B O 1
ATOM 7037 N N . VAL B 1 222 ? 4.23 17.516 15.25 1 93.88 222 VAL B N 1
ATOM 7038 C CA . VAL B 1 222 ? 4.215 16.312 16.078 1 93.88 222 VAL B CA 1
ATOM 7039 C C . VAL B 1 222 ? 5.148 16.5 17.266 1 93.88 222 VAL B C 1
ATOM 7041 O O . VAL B 1 222 ? 4.797 16.156 18.406 1 93.88 222 VAL B O 1
ATOM 7044 N N . LEU B 1 223 ? 6.242 17.203 17.047 1 96.44 223 LEU B N 1
ATOM 7045 C CA . LEU B 1 223 ? 7.219 17.484 18.094 1 96.44 223 LEU B CA 1
ATOM 7046 C C . LEU B 1 223 ? 6.93 18.812 18.766 1 96.44 223 LEU B C 1
ATOM 7048 O O . LEU B 1 223 ? 6.52 19.766 18.109 1 96.44 223 LEU B O 1
ATOM 7052 N N . ARG B 1 224 ? 7.121 18.828 20.016 1 95 224 ARG B N 1
ATOM 7053 C CA . ARG B 1 224 ? 6.91 20.078 20.734 1 95 224 ARG B CA 1
ATOM 7054 C C . ARG B 1 224 ? 7.988 21.094 20.375 1 95 224 ARG B C 1
ATOM 7056 O O . ARG B 1 224 ? 9.18 20.781 20.391 1 95 224 ARG B O 1
ATOM 7063 N N . ARG B 1 225 ? 7.578 22.297 20.109 1 94.12 225 ARG B N 1
ATOM 7064 C CA . ARG B 1 225 ? 8.477 23.406 19.781 1 94.12 225 ARG B CA 1
ATOM 7065 C C . ARG B 1 225 ? 9.477 23.641 20.906 1 94.12 225 ARG B C 1
ATOM 7067 O O . ARG B 1 225 ? 10.68 23.797 20.656 1 94.12 225 ARG B O 1
ATOM 7074 N N . SER B 1 226 ? 9 23.594 22.156 1 93 226 SER B N 1
ATOM 7075 C CA . SER B 1 226 ? 9.82 23.891 23.328 1 93 226 SER B CA 1
ATOM 7076 C C . SER B 1 226 ? 10.891 22.812 23.531 1 93 226 SER B C 1
ATOM 7078 O O . SER B 1 226 ? 11.953 23.094 24.078 1 93 226 SER B O 1
ATOM 7080 N N . ALA B 1 227 ? 10.57 21.641 23.062 1 94 227 ALA B N 1
ATOM 7081 C CA . ALA B 1 227 ? 11.523 20.547 23.234 1 94 227 ALA B CA 1
ATOM 7082 C C . ALA B 1 227 ? 12.633 20.609 22.188 1 94 227 ALA B C 1
ATOM 7084 O O . ALA B 1 227 ? 13.805 20.453 22.516 1 94 227 ALA B O 1
ATOM 7085 N N . VAL B 1 228 ? 12.305 20.906 20.953 1 95.12 228 VAL B N 1
ATOM 7086 C CA . VAL B 1 228 ? 13.266 20.891 19.859 1 95.12 228 VAL B CA 1
ATOM 7087 C C . VAL B 1 228 ? 14.117 22.156 19.891 1 95.12 228 VAL B C 1
ATOM 7089 O O . VAL B 1 228 ? 15.328 22.094 19.656 1 95.12 228 VAL B O 1
ATOM 7092 N N . LEU B 1 229 ? 13.484 23.297 20.25 1 94.44 229 LEU B N 1
ATOM 7093 C CA . LEU B 1 229 ? 14.18 24.578 20.172 1 94.44 229 LEU B CA 1
ATOM 7094 C C . LEU B 1 229 ? 14.766 24.953 21.531 1 94.44 229 LEU B C 1
ATOM 7096 O O . LEU B 1 229 ? 15.195 26.094 21.734 1 94.44 229 LEU B O 1
ATOM 7100 N N . ASP B 1 230 ? 14.789 24 22.406 1 93.19 230 ASP B N 1
ATOM 7101 C CA . ASP B 1 230 ? 15.359 24.266 23.719 1 93.19 230 ASP B CA 1
ATOM 7102 C C . ASP B 1 230 ? 16.828 24.688 23.609 1 93.19 230 ASP B C 1
ATOM 7104 O O . ASP B 1 230 ? 17.625 23.984 22.984 1 93.19 230 ASP B O 1
ATOM 7108 N N . PRO B 1 231 ? 17.203 25.734 24.203 1 91.31 231 PRO B N 1
ATOM 7109 C CA . PRO B 1 231 ? 18.578 26.234 24.078 1 91.31 231 PRO B CA 1
ATOM 7110 C C . PRO B 1 231 ? 19.578 25.453 24.938 1 91.31 231 PRO B C 1
ATOM 7112 O O . PRO B 1 231 ? 20.781 25.5 24.688 1 91.31 231 PRO B O 1
ATOM 7115 N N . ILE B 1 232 ? 19.062 24.766 25.922 1 90.44 232 ILE B N 1
ATOM 7116 C CA . ILE B 1 232 ? 19.953 24.109 26.859 1 90.44 232 ILE B CA 1
ATOM 7117 C C . ILE B 1 232 ? 20.031 22.609 26.547 1 90.44 232 ILE B C 1
ATOM 7119 O O . ILE B 1 232 ? 21.109 22.078 26.297 1 90.44 232 ILE B O 1
ATOM 7123 N N . LYS B 1 233 ? 18.922 22 26.578 1 91.25 233 LYS B N 1
ATOM 7124 C CA . LYS B 1 233 ? 18.859 20.562 26.328 1 91.25 233 LYS B CA 1
ATOM 7125 C C . LYS B 1 233 ? 17.812 20.234 25.266 1 91.25 233 LYS B C 1
ATOM 7127 O O . LYS B 1 233 ? 16.75 19.703 25.578 1 91.25 233 LYS B O 1
ATOM 7132 N N . PRO B 1 234 ? 18.25 20.406 24.047 1 93.94 234 PRO B N 1
ATOM 7133 C CA . PRO B 1 234 ? 17.281 20.125 22.969 1 93.94 234 PRO B CA 1
ATOM 7134 C C . PRO B 1 234 ? 17 18.641 22.797 1 93.94 234 PRO B C 1
ATOM 7136 O O . PRO B 1 234 ? 17.875 17.812 23.078 1 93.94 234 PRO B O 1
ATOM 7139 N N . ARG B 1 235 ? 15.773 18.312 22.406 1 93.81 235 ARG B N 1
ATOM 7140 C CA . ARG B 1 235 ? 15.414 16.938 22.031 1 93.81 235 ARG B CA 1
ATOM 7141 C C . ARG B 1 235 ? 16.375 16.391 20.984 1 93.81 235 ARG B C 1
ATOM 7143 O O . ARG B 1 235 ? 16.703 17.078 20.016 1 93.81 235 ARG B O 1
ATOM 7150 N N . PRO B 1 236 ? 16.875 15.242 21.281 1 93.06 236 PRO B N 1
ATOM 7151 C CA . PRO B 1 236 ? 17.703 14.656 20.219 1 93.06 236 PRO B CA 1
ATOM 7152 C C . PRO B 1 236 ? 16.922 14.445 18.922 1 93.06 236 PRO B C 1
ATOM 7154 O O . PRO B 1 236 ? 15.992 13.641 18.875 1 93.06 236 PRO B O 1
ATOM 7157 N N . THR B 1 237 ? 17.25 15.211 17.906 1 96.12 237 THR B N 1
ATOM 7158 C CA . THR B 1 237 ? 16.578 15.148 16.609 1 96.12 237 THR B CA 1
ATOM 7159 C C . THR B 1 237 ? 17.562 14.766 15.508 1 96.12 237 THR B C 1
ATOM 7161 O O . THR B 1 237 ? 18.688 15.273 15.477 1 96.12 237 THR B O 1
ATOM 7164 N N . SER B 1 238 ? 17.156 13.82 14.68 1 95.75 238 SER B N 1
ATOM 7165 C CA . SER B 1 238 ? 18.031 13.383 13.594 1 95.75 238 SER B CA 1
ATOM 7166 C C . SER B 1 238 ? 18.328 14.523 12.625 1 95.75 238 SER B C 1
ATOM 7168 O O . SER B 1 238 ? 17.453 15.328 12.32 1 95.75 238 SER B O 1
ATOM 7170 N N . PRO B 1 239 ? 19.562 14.57 12.117 1 96.06 239 PRO B N 1
ATOM 7171 C CA . PRO B 1 239 ? 19.891 15.609 11.141 1 96.06 239 PRO B CA 1
ATOM 7172 C C . PRO B 1 239 ? 19.016 15.539 9.891 1 96.06 239 PRO B C 1
ATOM 7174 O O . PRO B 1 239 ? 18.719 16.562 9.281 1 96.06 239 PRO B O 1
ATOM 7177 N N . ALA B 1 240 ? 18.625 14.359 9.492 1 96.88 240 ALA B N 1
ATOM 7178 C CA . ALA B 1 240 ? 17.766 14.211 8.32 1 96.88 240 ALA B CA 1
ATOM 7179 C C . ALA B 1 240 ? 16.422 14.891 8.531 1 96.88 240 ALA B C 1
ATOM 7181 O O . ALA B 1 240 ? 15.906 15.562 7.637 1 96.88 240 ALA B O 1
ATOM 7182 N N . LEU B 1 241 ? 15.867 14.688 9.719 1 97.88 241 LEU B N 1
ATOM 7183 C CA . LEU B 1 241 ? 14.594 15.336 10.023 1 97.88 241 LEU B CA 1
ATOM 7184 C C . LEU B 1 241 ? 14.75 16.844 10.047 1 97.88 241 LEU B C 1
ATOM 7186 O O . LEU B 1 241 ? 13.914 17.578 9.5 1 97.88 241 LEU B O 1
ATOM 7190 N N . LEU B 1 242 ? 15.82 17.312 10.703 1 97.81 242 LEU B N 1
ATOM 7191 C CA . LEU B 1 242 ? 16.062 18.75 10.773 1 97.81 242 LEU B CA 1
ATOM 7192 C C . LEU B 1 242 ? 16.219 19.344 9.375 1 97.81 242 LEU B C 1
ATOM 7194 O O . LEU B 1 242 ? 15.625 20.391 9.07 1 97.81 242 LEU B O 1
ATOM 7198 N N . ALA B 1 243 ? 16.984 18.688 8.539 1 97.56 243 ALA B N 1
ATOM 7199 C CA . ALA B 1 243 ? 17.156 19.156 7.168 1 97.56 243 ALA B CA 1
ATOM 7200 C C . ALA B 1 243 ? 15.82 19.156 6.422 1 97.56 243 ALA B C 1
ATOM 7202 O O . ALA B 1 243 ? 15.547 20.078 5.637 1 97.56 243 ALA B O 1
ATOM 7203 N N . THR B 1 244 ? 15.023 18.172 6.625 1 98.25 244 THR B N 1
ATOM 7204 C CA . THR B 1 244 ? 13.727 18.078 5.961 1 98.25 244 THR B CA 1
ATOM 7205 C C . THR B 1 244 ? 12.789 19.172 6.445 1 98.25 244 THR B C 1
ATOM 7207 O O . THR B 1 244 ? 12 19.719 5.668 1 98.25 244 THR B O 1
ATOM 7210 N N . MET B 1 245 ? 12.859 19.469 7.75 1 97.75 245 MET B N 1
ATOM 7211 C CA . MET B 1 245 ? 12.062 20.578 8.281 1 97.75 245 MET B CA 1
ATOM 7212 C C . MET B 1 245 ? 12.445 21.891 7.629 1 97.75 245 MET B C 1
ATOM 7214 O O . MET B 1 245 ? 11.578 22.688 7.277 1 97.75 245 MET B O 1
ATOM 7218 N N . LEU B 1 246 ? 13.727 22.109 7.48 1 97.75 246 LEU B N 1
ATOM 7219 C CA . LEU B 1 246 ? 14.195 23.312 6.805 1 97.75 246 LEU B CA 1
ATOM 7220 C C . LEU B 1 246 ? 13.734 23.344 5.352 1 97.75 246 LEU B C 1
ATOM 7222 O O . LEU B 1 246 ? 13.273 24.375 4.859 1 97.75 246 LEU B O 1
ATOM 7226 N N . TRP B 1 247 ? 13.852 22.203 4.688 1 97.81 247 TRP B N 1
ATOM 7227 C CA . TRP B 1 247 ? 13.438 22.062 3.297 1 97.81 247 TRP B CA 1
ATOM 7228 C C . TRP B 1 247 ? 11.945 22.375 3.145 1 97.81 247 TRP B C 1
ATOM 7230 O O . TRP B 1 247 ? 11.547 23.078 2.211 1 97.81 247 TRP B O 1
ATOM 7240 N N . CYS B 1 248 ? 11.133 21.906 4.039 1 97.06 248 CYS B N 1
ATOM 7241 C CA . CYS B 1 248 ? 9.688 22.125 4.031 1 97.06 248 CYS B CA 1
ATOM 7242 C C . CYS B 1 248 ? 9.367 23.609 4.184 1 97.06 248 CYS B C 1
ATOM 7244 O O . CYS B 1 248 ? 8.594 24.172 3.398 1 97.06 248 CYS B O 1
ATOM 7246 N N . ALA B 1 249 ? 9.992 24.25 5.137 1 95.81 249 ALA B N 1
ATOM 7247 C CA . ALA B 1 249 ? 9.734 25.656 5.418 1 95.81 249 ALA B CA 1
ATOM 7248 C C . ALA B 1 249 ? 10.258 26.547 4.293 1 95.81 249 ALA B C 1
ATOM 7250 O O . ALA B 1 249 ? 9.695 27.609 4.016 1 95.81 249 ALA B O 1
ATOM 7251 N N . ALA B 1 250 ? 11.266 26.109 3.588 1 95.81 250 ALA B N 1
ATOM 7252 C CA . ALA B 1 250 ? 11.914 26.922 2.566 1 95.81 250 ALA B CA 1
ATOM 7253 C C . ALA B 1 250 ? 11.016 27.109 1.346 1 95.81 250 ALA B C 1
ATOM 7255 O O . ALA B 1 250 ? 11.164 28.062 0.59 1 95.81 250 ALA B O 1
ATOM 7256 N N . HIS B 1 251 ? 10.086 26.234 1.117 1 93 251 HIS B N 1
ATOM 7257 C CA . HIS B 1 251 ? 9.219 26.312 -0.055 1 93 251 HIS B CA 1
ATOM 7258 C C . HIS B 1 251 ? 8.359 27.562 -0.028 1 93 251 HIS B C 1
ATOM 7260 O O . HIS B 1 251 ? 8 28.094 -1.079 1 93 251 HIS B O 1
ATOM 7266 N N . THR B 1 252 ? 8.055 27.984 1.187 1 89.56 252 THR B N 1
ATOM 7267 C CA . THR B 1 252 ? 7.113 29.094 1.258 1 89.56 252 THR B CA 1
ATOM 7268 C C . THR B 1 252 ? 7.637 30.188 2.189 1 89.56 252 THR B C 1
ATOM 7270 O O . THR B 1 252 ? 6.883 31.062 2.611 1 89.56 252 THR B O 1
ATOM 7273 N N . ALA B 1 253 ? 8.844 30.125 2.559 1 89.38 253 ALA B N 1
ATOM 7274 C CA . ALA B 1 253 ? 9.406 31.109 3.467 1 89.38 253 ALA B CA 1
ATOM 7275 C C . ALA B 1 253 ? 9.375 32.5 2.842 1 89.38 253 ALA B C 1
ATOM 7277 O O . ALA B 1 253 ? 9.469 32.656 1.62 1 89.38 253 ALA B O 1
ATOM 7278 N N . ASN B 1 254 ? 9.227 33.438 3.705 1 85.25 254 ASN B N 1
ATOM 7279 C CA . ASN B 1 254 ? 9.242 34.844 3.287 1 85.25 254 ASN B CA 1
ATOM 7280 C C . ASN B 1 254 ? 10.516 35.562 3.742 1 85.25 254 ASN B C 1
ATOM 7282 O O . ASN B 1 254 ? 11.109 35.188 4.754 1 85.25 254 ASN B O 1
ATOM 7286 N N . GLY B 1 255 ? 11.039 36.438 2.918 1 83.56 255 GLY B N 1
ATOM 7287 C CA . GLY B 1 255 ? 12.234 37.188 3.229 1 83.56 255 GLY B CA 1
ATOM 7288 C C . GLY B 1 255 ? 12.984 37.656 1.992 1 83.56 255 GLY B C 1
ATOM 7289 O O . GLY B 1 255 ? 12.695 37.188 0.881 1 83.56 255 GLY B O 1
ATOM 7290 N N . ARG B 1 256 ? 13.875 38.531 2.262 1 87.38 256 ARG B N 1
ATOM 7291 C CA . ARG B 1 256 ? 14.648 39.125 1.174 1 87.38 256 ARG B CA 1
ATOM 7292 C C . ARG B 1 256 ? 15.414 38.062 0.403 1 87.38 256 ARG B C 1
ATOM 7294 O O . ARG B 1 256 ? 15.484 38.094 -0.827 1 87.38 256 ARG B O 1
ATOM 7301 N N . LEU B 1 257 ? 15.891 37.125 1.172 1 89 257 LEU B N 1
ATOM 7302 C CA . LEU B 1 257 ? 16.688 36.031 0.588 1 89 257 LEU B CA 1
ATOM 7303 C C . LEU B 1 257 ? 15.859 35.25 -0.434 1 89 257 LEU B C 1
ATOM 7305 O O . LEU B 1 257 ? 16.375 34.844 -1.479 1 89 257 LEU B O 1
ATOM 7309 N N . TYR B 1 258 ? 14.656 35.125 -0.242 1 89.38 258 TYR B N 1
ATOM 7310 C CA . TYR B 1 258 ? 13.82 34.219 -1.045 1 89.38 258 TYR B CA 1
ATOM 7311 C C . TYR B 1 258 ? 13.164 35 -2.188 1 89.38 258 TYR B C 1
ATOM 7313 O O . TYR B 1 258 ? 12.648 34.375 -3.131 1 89.38 258 TYR B O 1
ATOM 7321 N N . TYR B 1 259 ? 13.258 36.344 -2.119 1 87.62 259 TYR B N 1
ATOM 7322 C CA . TYR B 1 259 ? 12.641 37.156 -3.162 1 87.62 259 TYR B CA 1
ATOM 7323 C C . TYR B 1 259 ? 13.578 37.312 -4.348 1 87.62 259 TYR B C 1
ATOM 7325 O O . TYR B 1 259 ? 13.148 37.719 -5.434 1 87.62 259 TYR B O 1
ATOM 7333 N N . ILE B 1 260 ? 14.828 37.031 -4.117 1 89.19 260 ILE B N 1
ATOM 7334 C CA . ILE B 1 260 ? 15.773 37.031 -5.227 1 89.19 260 ILE B CA 1
ATOM 7335 C C . ILE B 1 260 ? 15.461 35.906 -6.195 1 89.19 260 ILE B C 1
ATOM 7337 O O . ILE B 1 260 ? 15.359 34.75 -5.793 1 89.19 260 IL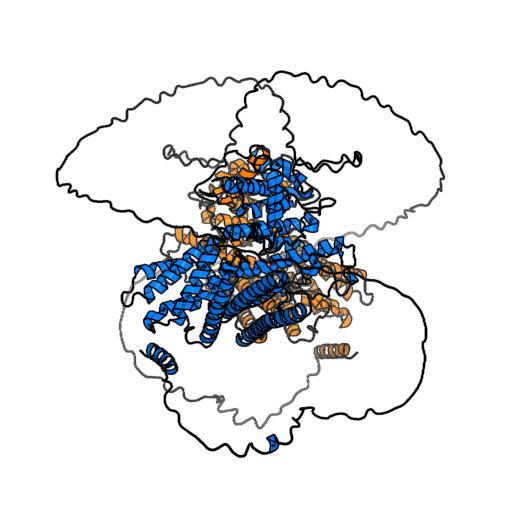E B O 1
ATOM 7341 N N . PRO B 1 261 ? 15.242 36.281 -7.418 1 88.88 261 PRO B N 1
ATOM 7342 C CA . PRO B 1 261 ? 14.852 35.281 -8.383 1 88.88 261 PRO B CA 1
ATOM 7343 C C . PRO B 1 261 ? 15.836 34.094 -8.43 1 88.88 261 PRO B C 1
ATOM 7345 O O . PRO B 1 261 ? 17.047 34.312 -8.5 1 88.88 261 PRO B O 1
ATOM 7348 N N . GLY B 1 262 ? 15.352 32.906 -8.312 1 88.81 262 GLY B N 1
ATOM 7349 C CA . GLY B 1 262 ? 16.156 31.703 -8.422 1 88.81 262 GLY B CA 1
ATOM 7350 C C . GLY B 1 262 ? 16.75 31.266 -7.094 1 88.81 262 GLY B C 1
ATOM 7351 O O . GLY B 1 262 ? 17.203 30.125 -6.957 1 88.81 262 GLY B O 1
ATOM 7352 N N . SER B 1 263 ? 16.781 32.188 -6.168 1 90.31 263 SER B N 1
ATOM 7353 C CA . SER B 1 263 ? 17.406 31.891 -4.879 1 90.31 263 SER B CA 1
ATOM 7354 C C . SER B 1 263 ? 16.625 30.797 -4.137 1 90.31 263 SER B C 1
ATOM 7356 O O . SER B 1 263 ? 17.234 29.891 -3.557 1 90.31 263 SER B O 1
ATOM 7358 N N . ARG B 1 264 ? 15.352 30.875 -4.133 1 92.56 264 ARG B N 1
ATOM 7359 C CA . ARG B 1 264 ? 14.539 29.875 -3.453 1 92.56 264 ARG B CA 1
ATOM 7360 C C . ARG B 1 264 ? 14.766 28.484 -4.055 1 92.56 264 ARG B C 1
ATOM 7362 O O . ARG B 1 264 ? 14.961 27.516 -3.324 1 92.56 264 ARG B O 1
ATOM 7369 N N . ALA B 1 265 ? 14.742 28.438 -5.371 1 89.69 265 ALA B N 1
ATOM 7370 C CA . ALA B 1 265 ? 14.938 27.172 -6.059 1 89.69 265 ALA B CA 1
ATOM 7371 C C . ALA B 1 265 ? 16.297 26.562 -5.723 1 89.69 265 ALA B C 1
ATOM 7373 O O . ALA B 1 265 ? 16.422 25.344 -5.547 1 89.69 265 ALA B O 1
ATOM 7374 N N . ARG B 1 266 ? 17.266 27.375 -5.645 1 88.81 266 ARG B N 1
ATOM 7375 C CA . ARG B 1 266 ? 18.609 26.922 -5.32 1 88.81 266 ARG B CA 1
ATOM 7376 C C . ARG B 1 266 ? 18.672 26.375 -3.898 1 88.81 266 ARG B C 1
ATOM 7378 O O . ARG B 1 266 ? 19.266 25.328 -3.66 1 88.81 266 ARG B O 1
ATOM 7385 N N . ILE B 1 267 ? 18.094 27.109 -2.979 1 93.12 267 ILE B N 1
ATOM 7386 C CA . ILE B 1 267 ? 18.094 26.703 -1.576 1 93.12 267 ILE B CA 1
ATOM 7387 C C . ILE B 1 267 ? 17.328 25.391 -1.416 1 93.12 267 ILE B C 1
ATOM 7389 O O . ILE B 1 267 ? 17.797 24.453 -0.762 1 93.12 267 ILE B O 1
ATOM 7393 N N . VAL B 1 268 ? 16.094 25.312 -2.023 1 93.75 268 VAL B N 1
ATOM 7394 C CA . VAL B 1 268 ? 15.242 24.125 -1.93 1 93.75 268 VAL B CA 1
ATOM 7395 C C . VAL B 1 268 ? 15.969 22.922 -2.539 1 93.75 268 VAL B C 1
ATOM 7397 O O . VAL B 1 268 ? 15.938 21.828 -1.978 1 93.75 268 VAL B O 1
ATOM 7400 N N . ASP B 1 269 ? 16.656 23.109 -3.594 1 90.75 269 ASP B N 1
ATOM 7401 C CA . ASP B 1 269 ? 17.375 22.031 -4.258 1 90.75 269 ASP B CA 1
ATOM 7402 C C . ASP B 1 269 ? 18.547 21.547 -3.404 1 90.75 269 ASP B C 1
ATOM 7404 O O . ASP B 1 269 ? 18.781 20.344 -3.301 1 90.75 269 ASP B O 1
ATOM 7408 N N . HIS B 1 270 ? 19.25 22.5 -2.883 1 91.62 270 HIS B N 1
ATOM 7409 C CA . HIS B 1 270 ? 20.375 22.141 -2.025 1 91.62 270 HIS B CA 1
ATOM 7410 C C . HIS B 1 270 ? 19.922 21.359 -0.802 1 91.62 270 HIS B C 1
ATOM 7412 O O . HIS B 1 270 ? 20.531 20.344 -0.433 1 91.62 270 HIS B O 1
ATOM 7418 N N . LEU B 1 271 ? 18.906 21.844 -0.174 1 94.69 271 LEU B N 1
ATOM 7419 C CA . LEU B 1 271 ? 18.375 21.172 1.013 1 94.69 271 LEU B CA 1
ATOM 7420 C C . LEU B 1 271 ? 17.844 19.781 0.667 1 94.69 271 LEU B C 1
ATOM 7422 O O . LEU B 1 271 ? 18.016 18.844 1.448 1 94.69 271 LEU B O 1
ATOM 7426 N N . TYR B 1 272 ? 17.234 19.688 -0.478 1 94.06 272 TYR B N 1
ATOM 7427 C CA . TYR B 1 272 ? 16.766 18.375 -0.911 1 94.06 272 TYR B CA 1
ATOM 7428 C C . TYR B 1 272 ? 17.938 17.406 -1.075 1 94.06 272 TYR B C 1
ATOM 7430 O O . TYR B 1 272 ? 17.859 16.25 -0.636 1 94.06 272 TYR B O 1
ATOM 7438 N N . CYS B 1 273 ? 18.969 17.812 -1.657 1 92.38 273 CYS B N 1
ATOM 7439 C CA . CYS B 1 273 ? 20.156 16.969 -1.845 1 92.38 273 CYS B CA 1
ATOM 7440 C C . CYS B 1 273 ? 20.75 16.578 -0.504 1 92.38 273 CYS B C 1
ATOM 7442 O O . CYS B 1 273 ? 21.234 15.453 -0.342 1 92.38 273 CYS B O 1
ATOM 7444 N N . LEU B 1 274 ? 20.734 17.531 0.342 1 93.25 274 LEU B N 1
ATOM 7445 C CA . LEU B 1 274 ? 21.25 17.234 1.678 1 93.25 274 LEU B CA 1
ATOM 7446 C C . LEU B 1 274 ? 20.422 16.156 2.355 1 93.25 274 LEU B C 1
ATOM 7448 O O . LEU B 1 274 ? 20.969 15.234 2.961 1 93.25 274 LEU B O 1
ATOM 7452 N N . VAL B 1 275 ? 19.109 16.281 2.271 1 95.94 275 VAL B N 1
ATOM 7453 C CA . VAL B 1 275 ? 18.219 15.273 2.846 1 95.94 275 VAL B CA 1
ATOM 7454 C C . VAL B 1 275 ? 18.516 13.906 2.229 1 95.94 275 VAL B C 1
ATOM 7456 O O . VAL B 1 275 ? 18.625 12.906 2.939 1 95.94 275 VAL B O 1
ATOM 7459 N N . MET B 1 276 ? 18.656 13.836 0.901 1 93.12 276 MET B N 1
ATOM 7460 C CA . MET B 1 276 ? 18.922 12.578 0.206 1 93.12 276 MET B CA 1
ATOM 7461 C C . MET B 1 276 ? 20.25 11.969 0.667 1 93.12 276 MET B C 1
ATOM 7463 O O . MET B 1 276 ? 20.359 10.75 0.823 1 93.12 276 MET B O 1
ATOM 7467 N N . SER B 1 277 ? 21.203 12.797 0.891 1 91.75 277 SER B N 1
ATOM 7468 C CA . SER B 1 277 ? 22.516 12.328 1.351 1 91.75 277 SER B CA 1
ATOM 7469 C C . SER B 1 277 ? 22.422 11.742 2.756 1 91.75 277 SER B C 1
ATOM 7471 O O . SER B 1 277 ? 23.016 10.703 3.039 1 91.75 277 SER B O 1
ATOM 7473 N N . LEU B 1 278 ? 21.656 12.383 3.562 1 92.69 278 LEU B N 1
ATOM 7474 C CA . LEU B 1 278 ? 21.531 11.93 4.945 1 92.69 278 LEU B CA 1
ATOM 7475 C C . LEU B 1 278 ? 20.703 10.656 5.027 1 92.69 278 LEU B C 1
ATOM 7477 O O . LEU B 1 278 ? 20.875 9.852 5.941 1 92.69 278 LEU B O 1
ATOM 7481 N N . LEU B 1 279 ? 19.797 10.461 4.074 1 92.88 279 LEU B N 1
ATOM 7482 C CA . LEU B 1 279 ? 18.891 9.312 4.086 1 92.88 279 LEU B CA 1
ATOM 7483 C C . LEU B 1 279 ? 19.578 8.07 3.545 1 92.88 279 LEU B C 1
ATOM 7485 O O . LEU B 1 279 ? 19.094 6.953 3.719 1 92.88 279 LEU B O 1
ATOM 7489 N N . GLN B 1 280 ? 20.656 8.141 2.932 1 87.06 280 GLN B N 1
ATOM 7490 C CA . GLN B 1 280 ? 21.328 7.016 2.301 1 87.06 280 GLN B CA 1
ATOM 7491 C C . GLN B 1 280 ? 21.625 5.914 3.316 1 87.06 280 GLN B C 1
ATOM 7493 O O . GLN B 1 280 ? 21.469 4.727 3.016 1 87.06 280 GLN B O 1
ATOM 7498 N N . ARG B 1 281 ? 21.891 6.305 4.457 1 84 281 ARG B N 1
ATOM 7499 C CA . ARG B 1 281 ? 22.234 5.289 5.445 1 84 281 ARG B CA 1
ATOM 7500 C C . ARG B 1 281 ? 21.062 5.027 6.395 1 84 281 ARG B C 1
ATOM 7502 O O . ARG B 1 281 ? 21.031 4 7.074 1 84 281 ARG B O 1
ATOM 7509 N N . LEU B 1 282 ? 20.141 5.93 6.359 1 88.19 282 LEU B N 1
ATOM 7510 C CA . LEU B 1 282 ? 19.047 5.816 7.316 1 88.19 282 LEU B CA 1
ATOM 7511 C C . LEU B 1 282 ? 17.875 5.035 6.719 1 88.19 282 LEU B C 1
ATOM 7513 O O . LEU B 1 282 ? 17.125 4.383 7.445 1 88.19 282 LEU B O 1
ATOM 7517 N N . ASP B 1 283 ? 17.75 5.113 5.426 1 90.88 283 ASP B N 1
ATOM 7518 C CA . ASP B 1 283 ? 16.641 4.438 4.75 1 90.88 283 ASP B CA 1
ATOM 7519 C C . ASP B 1 283 ? 16.844 2.924 4.75 1 90.88 283 ASP B C 1
ATOM 7521 O O . ASP B 1 283 ? 17.828 2.422 4.188 1 90.88 283 ASP B O 1
ATOM 7525 N N . PRO B 1 284 ? 15.922 2.215 5.379 1 90.88 284 PRO B N 1
ATOM 7526 C CA . PRO B 1 284 ? 16.047 0.756 5.43 1 90.88 284 PRO B CA 1
ATOM 7527 C C . PRO B 1 284 ? 16.047 0.112 4.047 1 90.88 284 PRO B C 1
ATOM 7529 O O . PRO B 1 284 ? 16.594 -0.983 3.869 1 90.88 284 PRO B O 1
ATOM 7532 N N . ASP B 1 285 ? 15.477 0.719 3.064 1 91.31 285 ASP B N 1
ATOM 7533 C CA . ASP B 1 285 ? 15.375 0.159 1.721 1 91.31 285 ASP B CA 1
ATOM 7534 C C . ASP B 1 285 ? 16.75 0.041 1.062 1 91.31 285 ASP B C 1
ATOM 7536 O O . ASP B 1 285 ? 16.906 -0.665 0.064 1 91.31 285 ASP B O 1
ATOM 7540 N N . ASN B 1 286 ? 17.734 0.714 1.614 1 90.56 286 ASN B N 1
ATOM 7541 C CA . ASN B 1 286 ? 19.078 0.687 1.046 1 90.56 286 ASN B CA 1
ATOM 7542 C C . ASN B 1 286 ? 19.922 -0.429 1.655 1 90.56 286 ASN B C 1
ATOM 7544 O O . ASN B 1 286 ? 21.078 -0.597 1.296 1 90.56 286 ASN B O 1
ATOM 7548 N N . TRP B 1 287 ? 19.297 -1.191 2.523 1 90.44 287 TRP B N 1
ATOM 7549 C CA . TRP B 1 287 ? 20.031 -2.232 3.242 1 90.44 287 TRP B CA 1
ATOM 7550 C C . TRP B 1 287 ? 19.531 -3.617 2.857 1 90.44 287 TRP B C 1
ATOM 7552 O O . TRP B 1 287 ? 18.344 -3.783 2.527 1 90.44 287 TRP B O 1
ATOM 7562 N N . ARG B 1 288 ? 20.438 -4.543 2.867 1 88.56 288 ARG B N 1
ATOM 7563 C CA . ARG B 1 288 ? 20.125 -5.941 2.604 1 88.56 288 ARG B CA 1
ATOM 7564 C C . ARG B 1 288 ? 20.594 -6.84 3.74 1 88.56 288 ARG B C 1
ATOM 7566 O O . ARG B 1 288 ? 21.703 -6.656 4.258 1 88.56 288 ARG B O 1
ATOM 7573 N N . ARG B 1 289 ? 19.766 -7.711 4.137 1 88 289 ARG B N 1
ATOM 7574 C CA . ARG B 1 289 ? 20.156 -8.688 5.148 1 88 289 ARG B CA 1
ATOM 7575 C C . ARG B 1 289 ? 20.938 -9.844 4.523 1 88 289 ARG B C 1
ATOM 7577 O O . ARG B 1 289 ? 20.547 -10.375 3.484 1 88 289 ARG B O 1
ATOM 7584 N N . VAL B 1 290 ? 22.047 -10.109 4.98 1 83.44 290 VAL B N 1
ATOM 7585 C CA . VAL B 1 290 ? 22.891 -11.227 4.543 1 83.44 290 VAL B CA 1
ATOM 7586 C C . VAL B 1 290 ? 23.25 -12.102 5.738 1 83.44 290 VAL B C 1
ATOM 7588 O O . VAL B 1 290 ? 22.938 -11.758 6.883 1 83.44 290 VAL B O 1
ATOM 7591 N N . ASN B 1 291 ? 23.703 -13.234 5.34 1 78.38 291 ASN B N 1
ATOM 7592 C CA . ASN B 1 291 ? 24.188 -14.078 6.426 1 78.38 291 ASN B CA 1
ATOM 7593 C C . ASN B 1 291 ? 25.266 -13.383 7.25 1 78.38 291 ASN B C 1
ATOM 7595 O O . ASN B 1 291 ? 26.281 -12.961 6.707 1 78.38 291 ASN B O 1
ATOM 7599 N N . GLY B 1 292 ? 25 -13.156 8.383 1 78.25 292 GLY B N 1
ATOM 7600 C CA . GLY B 1 292 ? 25.969 -12.539 9.266 1 78.25 292 GLY B CA 1
ATOM 7601 C C . GLY B 1 292 ? 25.625 -11.102 9.625 1 78.25 292 GLY B C 1
ATOM 7602 O O . GLY B 1 292 ? 26.312 -10.484 10.445 1 78.25 292 GLY B O 1
ATOM 7603 N N . GLY B 1 293 ? 24.719 -10.594 8.844 1 86.69 293 GLY B N 1
ATOM 7604 C CA . GLY B 1 293 ? 24.359 -9.234 9.227 1 86.69 293 GLY B CA 1
ATOM 7605 C C . GLY B 1 293 ? 23.672 -8.453 8.117 1 86.69 293 GLY B C 1
ATOM 7606 O O . GLY B 1 293 ? 22.797 -8.977 7.43 1 86.69 293 GLY B O 1
ATOM 7607 N N . TRP B 1 294 ? 24.031 -7.102 8.086 1 90.12 294 TRP B N 1
ATOM 7608 C CA . TRP B 1 294 ? 23.422 -6.172 7.141 1 90.12 294 TRP B CA 1
ATOM 7609 C C . TRP B 1 294 ? 24.469 -5.555 6.223 1 90.12 294 TRP B C 1
ATOM 7611 O O . TRP B 1 294 ? 25.578 -5.262 6.656 1 90.12 294 TRP B O 1
ATOM 7621 N N . GLN B 1 295 ? 24.141 -5.422 4.961 1 89.06 295 GLN B N 1
ATOM 7622 C CA . GLN B 1 295 ? 25.016 -4.777 3.986 1 89.06 295 GLN B CA 1
ATOM 7623 C C . GLN B 1 295 ? 24.281 -3.672 3.234 1 89.06 295 GLN B C 1
ATOM 7625 O O . GLN B 1 295 ? 23.062 -3.758 3.029 1 89.06 295 GLN B O 1
ATOM 7630 N N . LEU B 1 296 ? 25.016 -2.684 2.877 1 87.88 296 LEU B N 1
ATOM 7631 C CA . LEU B 1 296 ? 24.453 -1.638 2.027 1 87.88 296 LEU B CA 1
ATOM 7632 C C . LEU B 1 296 ? 24.391 -2.094 0.575 1 87.88 296 LEU B C 1
ATOM 7634 O O . LEU B 1 296 ? 25.359 -2.633 0.042 1 87.88 296 LEU B O 1
ATOM 7638 N N . GLU B 1 297 ? 23.312 -1.903 -0.084 1 86.56 297 GLU B N 1
ATOM 7639 C CA . GLU B 1 297 ? 23.125 -2.322 -1.471 1 86.56 297 GLU B CA 1
ATOM 7640 C C . GLU B 1 297 ? 24.094 -1.583 -2.402 1 86.56 297 GLU B C 1
ATOM 7642 O O . GLU B 1 297 ? 24.531 -2.137 -3.408 1 86.56 297 GLU B O 1
ATOM 7647 N N . ASN B 1 298 ? 24.422 -0.369 -2.078 1 83.56 298 ASN B N 1
ATOM 7648 C CA . ASN B 1 298 ? 25.312 0.425 -2.912 1 83.56 298 ASN B CA 1
ATOM 7649 C C . ASN B 1 298 ? 26.734 -0.125 -2.891 1 83.56 298 ASN B C 1
ATOM 7651 O O . ASN B 1 298 ? 27.531 0.134 -3.803 1 83.56 298 ASN B O 1
ATOM 7655 N N . ASP B 1 299 ? 27.078 -0.853 -1.863 1 82.62 299 ASP B N 1
ATOM 7656 C CA . ASP B 1 299 ? 28.406 -1.468 -1.799 1 82.62 299 ASP B CA 1
ATOM 7657 C C . ASP B 1 299 ? 28.578 -2.512 -2.898 1 82.62 299 ASP B C 1
ATOM 7659 O O . ASP B 1 299 ? 29.641 -2.617 -3.498 1 82.62 299 ASP B O 1
ATOM 7663 N N . CYS B 1 300 ? 27.484 -3.143 -3.092 1 80.75 300 CYS B N 1
ATOM 7664 C CA . CYS B 1 300 ? 27.516 -4.168 -4.129 1 80.75 300 CYS B CA 1
ATOM 7665 C C . CYS B 1 300 ? 27.641 -3.539 -5.512 1 80.75 300 CYS B C 1
ATOM 7667 O O . CYS B 1 300 ? 28.406 -4.02 -6.348 1 80.75 300 CYS B O 1
ATOM 7669 N N . VAL B 1 301 ? 27.047 -2.484 -5.77 1 80 301 VAL B N 1
ATOM 7670 C CA . VAL B 1 301 ? 27.031 -1.811 -7.062 1 80 301 VAL B CA 1
ATOM 7671 C C . VAL B 1 301 ? 28.391 -1.169 -7.332 1 80 301 VAL B C 1
ATOM 7673 O O . VAL B 1 301 ? 28.922 -1.271 -8.438 1 80 301 VAL B O 1
ATOM 7676 N N . SER B 1 302 ? 28.906 -0.635 -6.309 1 78.5 302 SER B N 1
ATOM 7677 C CA . SER B 1 302 ? 30.188 0.029 -6.449 1 78.5 302 SER B CA 1
ATOM 7678 C C . SER B 1 302 ? 31.297 -0.977 -6.734 1 78.5 302 SER B C 1
ATOM 7680 O O . SER B 1 302 ? 32.219 -0.7 -7.516 1 78.5 302 SER B O 1
ATOM 7682 N N . ALA B 1 303 ? 31.203 -2.121 -6.133 1 73.94 303 ALA B N 1
ATOM 7683 C CA . ALA B 1 303 ? 32.188 -3.17 -6.355 1 73.94 303 ALA B CA 1
ATOM 7684 C C . ALA B 1 303 ? 32.156 -3.67 -7.793 1 73.94 303 ALA B C 1
ATOM 7686 O O . ALA B 1 303 ? 33.188 -3.879 -8.414 1 73.94 303 ALA B O 1
ATOM 7687 N N . LEU B 1 304 ? 31.031 -3.807 -8.297 1 75.12 304 LEU B N 1
ATOM 7688 C CA . LEU B 1 304 ? 30.844 -4.285 -9.664 1 75.12 304 LEU B CA 1
ATOM 7689 C C . LEU B 1 304 ? 31.328 -3.246 -10.664 1 75.12 304 LEU B C 1
ATOM 7691 O O . LEU B 1 304 ? 32 -3.584 -11.641 1 75.12 304 LEU B O 1
ATOM 7695 N N . ASP B 1 305 ? 30.969 -2.041 -10.367 1 73.88 305 ASP B N 1
ATOM 7696 C CA . ASP B 1 305 ? 31.312 -0.96 -11.289 1 73.88 305 ASP B CA 1
ATOM 7697 C C . ASP B 1 305 ? 32.812 -0.73 -11.32 1 73.88 305 ASP B C 1
ATOM 7699 O O . ASP B 1 305 ? 33.375 -0.317 -12.344 1 73.88 305 ASP B O 1
ATOM 7703 N N . ALA B 1 306 ? 33.344 -1.054 -10.125 1 70.19 306 ALA B N 1
ATOM 7704 C CA . ALA B 1 306 ? 34.781 -0.898 -10.039 1 70.19 306 ALA B CA 1
ATOM 7705 C C . ALA B 1 306 ? 35.5 -2.084 -10.672 1 70.19 306 ALA B C 1
ATOM 7707 O O . ALA B 1 306 ? 36.75 -2.1 -10.758 1 70.19 306 ALA B O 1
ATOM 7708 N N . GLY B 1 307 ? 34.781 -3.004 -11.172 1 69.56 307 GLY B N 1
ATOM 7709 C CA . GLY B 1 307 ? 35.406 -4.164 -11.812 1 69.56 307 GLY B CA 1
ATOM 7710 C C . GLY B 1 307 ? 35.969 -5.16 -10.82 1 69.56 307 GLY B C 1
ATOM 7711 O O . GLY B 1 307 ? 36.812 -5.98 -11.188 1 69.56 307 GLY B O 1
ATOM 7712 N N . ASP B 1 308 ? 35.656 -4.883 -9.531 1 71.56 308 ASP B N 1
ATOM 7713 C CA . ASP B 1 308 ? 36.125 -5.793 -8.492 1 71.56 308 ASP B CA 1
ATOM 7714 C C . ASP B 1 308 ? 34.969 -6.418 -7.727 1 71.56 308 ASP B C 1
ATOM 7716 O O . ASP B 1 308 ? 34.688 -6.035 -6.586 1 71.56 308 ASP B O 1
ATOM 7720 N N . PRO B 1 309 ? 34.406 -7.352 -8.336 1 66.94 309 PRO B N 1
ATOM 7721 C CA . PRO B 1 309 ? 33.219 -7.941 -7.707 1 66.94 309 PRO B CA 1
ATOM 7722 C C . PRO B 1 309 ? 33.531 -8.641 -6.387 1 66.94 309 PRO B C 1
ATOM 7724 O O . PRO B 1 309 ? 32.656 -8.836 -5.555 1 66.94 309 PRO B O 1
ATOM 7727 N N . ASP B 1 310 ? 34.781 -8.922 -6.188 1 66.5 310 ASP B N 1
ATOM 7728 C CA . ASP B 1 310 ? 35.156 -9.656 -4.977 1 66.5 310 ASP B CA 1
ATOM 7729 C C . ASP B 1 310 ? 35.594 -8.703 -3.877 1 66.5 310 ASP B C 1
ATOM 7731 O O . ASP B 1 310 ? 36.125 -9.133 -2.84 1 66.5 310 ASP B O 1
ATOM 7735 N N . ARG B 1 311 ? 35.375 -7.484 -4.23 1 68.81 311 ARG B N 1
ATOM 7736 C CA . ARG B 1 311 ? 35.719 -6.52 -3.193 1 68.81 311 ARG B CA 1
ATOM 7737 C C . ARG B 1 311 ? 34.938 -6.77 -1.92 1 68.81 311 ARG B C 1
ATOM 7739 O O . ARG B 1 311 ? 33.719 -7.074 -1.979 1 68.81 311 ARG B O 1
ATOM 7746 N N . ALA B 1 312 ? 35.625 -6.816 -0.863 1 67.44 312 ALA B N 1
ATOM 7747 C CA . ALA B 1 312 ? 34.969 -7.062 0.429 1 67.44 312 ALA B CA 1
ATOM 7748 C C . ALA B 1 312 ? 33.875 -6.047 0.697 1 67.44 312 ALA B C 1
ATOM 7750 O O . ALA B 1 312 ? 34.062 -4.844 0.519 1 67.44 312 ALA B O 1
ATOM 7751 N N . ARG B 1 313 ? 32.812 -6.555 0.95 1 78.88 313 ARG B N 1
ATOM 7752 C CA . ARG B 1 313 ? 31.641 -5.73 1.261 1 78.88 313 ARG B CA 1
ATOM 7753 C C . ARG B 1 313 ? 31.5 -5.527 2.766 1 78.88 313 ARG B C 1
ATOM 7755 O O . ARG B 1 313 ? 31.734 -6.449 3.547 1 78.88 313 ARG B O 1
ATOM 7762 N N . ARG B 1 314 ? 31.234 -4.355 3.143 1 77.31 314 ARG B N 1
ATOM 7763 C CA . ARG B 1 314 ? 31.047 -4.016 4.551 1 77.31 314 ARG B CA 1
ATOM 7764 C C . ARG B 1 314 ? 29.797 -4.672 5.113 1 77.31 314 ARG B C 1
ATOM 7766 O O . ARG B 1 314 ? 28.703 -4.527 4.551 1 77.31 314 ARG B O 1
ATOM 7773 N N . THR B 1 315 ? 29.984 -5.562 6.07 1 83.25 315 THR B N 1
ATOM 7774 C CA . THR B 1 315 ? 28.875 -6.199 6.77 1 83.25 315 THR B CA 1
ATOM 7775 C C . THR B 1 315 ? 28.75 -5.652 8.188 1 83.25 315 THR B C 1
ATOM 7777 O O . THR B 1 315 ? 29.734 -5.598 8.93 1 83.25 315 THR B O 1
ATOM 7780 N N . PHE B 1 316 ? 27.625 -5.121 8.508 1 84.94 316 PHE B N 1
ATOM 7781 C CA . PHE B 1 316 ? 27.359 -4.535 9.82 1 84.94 316 PHE B CA 1
ATOM 7782 C C . PHE B 1 316 ? 26.547 -5.496 10.688 1 84.94 316 PHE B C 1
ATOM 7784 O O . PHE B 1 316 ? 25.688 -6.219 10.18 1 84.94 316 PHE B O 1
ATOM 7791 N N . GLY B 1 317 ? 26.781 -5.582 11.906 1 81.69 317 GLY B N 1
ATOM 7792 C CA . GLY B 1 317 ? 26.078 -6.457 12.82 1 81.69 317 GLY B CA 1
ATOM 7793 C C . GLY B 1 317 ? 24.641 -6.012 13.078 1 81.69 317 GLY B C 1
ATOM 7794 O O . GLY B 1 317 ? 23.766 -6.836 13.367 1 81.69 317 GLY B O 1
ATOM 7795 N N . THR B 1 318 ? 24.516 -4.738 13.062 1 85.06 318 THR B N 1
ATOM 7796 C CA . THR B 1 318 ? 23.172 -4.223 13.328 1 85.06 318 THR B CA 1
ATOM 7797 C C . THR B 1 318 ? 22.656 -3.439 12.133 1 85.06 318 THR B C 1
ATOM 7799 O O . THR B 1 318 ? 23.422 -2.783 11.422 1 85.06 318 THR B O 1
ATOM 7802 N N . GLY B 1 319 ? 21.5 -3.688 11.852 1 84.38 319 GLY B N 1
ATOM 7803 C CA . GLY B 1 319 ? 20.859 -2.967 10.758 1 84.38 319 GLY B CA 1
ATOM 7804 C C . GLY B 1 319 ? 20.438 -1.558 11.141 1 84.38 319 GLY B C 1
ATOM 7805 O O . GLY B 1 319 ? 20.781 -1.075 12.219 1 84.38 319 GLY B O 1
ATOM 7806 N N . PRO B 1 320 ? 19.781 -0.863 10.195 1 87.88 320 PRO B N 1
ATOM 7807 C CA . PRO B 1 320 ? 19.266 0.469 10.523 1 87.88 320 PRO B CA 1
ATOM 7808 C C . PRO B 1 320 ? 18.266 0.45 11.672 1 87.88 320 PRO B C 1
ATOM 7810 O O . PRO B 1 320 ? 17.5 -0.512 11.812 1 87.88 320 PRO B O 1
ATOM 7813 N N . THR B 1 321 ? 18.328 1.382 12.531 1 90.62 321 THR B N 1
ATOM 7814 C CA . THR B 1 321 ? 17.406 1.498 13.656 1 90.62 321 THR B CA 1
ATOM 7815 C C . THR B 1 321 ? 16.516 2.719 13.5 1 90.62 321 THR B C 1
ATOM 7817 O O . THR B 1 321 ? 16.75 3.758 14.117 1 90.62 321 THR B O 1
ATOM 7820 N N . PRO B 1 322 ? 15.531 2.541 12.773 1 93.44 322 PRO B N 1
ATOM 7821 C CA . PRO B 1 322 ? 14.625 3.668 12.516 1 93.44 322 PRO B CA 1
ATOM 7822 C C . PRO B 1 322 ? 13.891 4.129 13.773 1 93.44 322 PRO B C 1
ATOM 7824 O O . PRO B 1 322 ? 13.625 3.322 14.672 1 93.44 322 PRO B O 1
ATOM 7827 N N . THR B 1 323 ? 13.633 5.375 13.852 1 94.62 323 THR B N 1
ATOM 7828 C CA . THR B 1 323 ? 12.906 6.008 14.945 1 94.62 323 THR B CA 1
ATOM 7829 C C . THR B 1 323 ? 11.727 6.816 14.422 1 94.62 323 THR B C 1
ATOM 7831 O O . THR B 1 323 ? 11.438 6.793 13.227 1 94.62 323 THR B O 1
ATOM 7834 N N . VAL B 1 324 ? 11.094 7.477 15.344 1 96.88 324 VAL B N 1
ATOM 7835 C CA . VAL B 1 324 ? 9.953 8.312 14.977 1 96.88 324 VAL B CA 1
ATOM 7836 C C . VAL B 1 324 ? 10.414 9.43 14.047 1 96.88 324 VAL B C 1
ATOM 7838 O O . VAL B 1 324 ? 9.656 9.867 13.172 1 96.88 324 VAL B O 1
ATOM 7841 N N . ASP B 1 325 ? 11.664 9.867 14.156 1 97.5 325 ASP B N 1
ATOM 7842 C CA . ASP B 1 325 ? 12.219 10.922 13.305 1 97.5 325 ASP B CA 1
ATOM 7843 C C . ASP B 1 325 ? 12.219 10.492 11.844 1 97.5 325 ASP B C 1
ATOM 7845 O O . ASP B 1 325 ? 12.008 11.312 10.945 1 97.5 325 ASP B O 1
ATOM 7849 N N . ASP B 1 326 ? 12.469 9.273 11.609 1 97.69 326 ASP B N 1
ATOM 7850 C CA . ASP B 1 326 ? 12.492 8.773 10.234 1 97.69 326 ASP B CA 1
ATOM 7851 C C . ASP B 1 326 ? 11.086 8.758 9.633 1 97.69 326 ASP B C 1
ATOM 7853 O O . ASP B 1 326 ? 10.906 9.109 8.469 1 97.69 326 ASP B O 1
ATOM 7857 N N . VAL B 1 327 ? 10.133 8.359 10.422 1 97.94 327 VAL B N 1
ATOM 7858 C CA . VAL B 1 327 ? 8.742 8.375 9.961 1 97.94 327 VAL B CA 1
ATOM 7859 C C . VAL B 1 327 ? 8.344 9.805 9.586 1 97.94 327 VAL B C 1
ATOM 7861 O O . VAL B 1 327 ? 7.785 10.031 8.508 1 97.94 327 VAL B O 1
ATOM 7864 N N . LEU B 1 328 ? 8.664 10.742 10.461 1 98.31 328 LEU B N 1
ATOM 7865 C CA . LEU B 1 328 ? 8.305 12.133 10.227 1 98.31 328 LEU B CA 1
ATOM 7866 C C . LEU B 1 328 ? 9.008 12.688 8.992 1 98.31 328 LEU B C 1
ATOM 7868 O O . LEU B 1 328 ? 8.438 13.492 8.258 1 98.31 328 LEU B O 1
ATOM 7872 N N . THR B 1 329 ? 10.258 12.234 8.805 1 98.5 329 THR B N 1
ATOM 7873 C CA . THR B 1 329 ? 11 12.656 7.617 1 98.5 329 THR B CA 1
ATOM 7874 C C . THR B 1 329 ? 10.266 12.234 6.348 1 98.5 329 THR B C 1
ATOM 7876 O O . THR B 1 329 ? 10.039 13.055 5.457 1 98.5 329 THR B O 1
ATOM 7879 N N . PHE B 1 330 ? 9.836 11 6.293 1 98.44 330 PHE B N 1
ATOM 7880 C CA . PHE B 1 330 ? 9.133 10.5 5.117 1 98.44 330 PHE B CA 1
ATOM 7881 C C . PHE B 1 330 ? 7.773 11.164 4.973 1 98.44 330 PHE B C 1
ATOM 7883 O O . PHE B 1 330 ? 7.324 11.438 3.859 1 98.44 330 PHE B O 1
ATOM 7890 N N . VAL B 1 331 ? 7.109 11.461 6.035 1 98.5 331 VAL B N 1
ATOM 7891 C CA . VAL B 1 331 ? 5.785 12.07 6.016 1 98.5 331 VAL B CA 1
ATOM 7892 C C . VAL B 1 331 ? 5.879 13.5 5.48 1 98.5 331 VAL B C 1
ATOM 7894 O O . VAL B 1 331 ? 5.07 13.914 4.645 1 98.5 331 VAL B O 1
ATOM 7897 N N . ILE B 1 332 ? 6.875 14.258 5.973 1 98.31 332 ILE B N 1
ATOM 7898 C CA . ILE B 1 332 ? 7.043 15.633 5.512 1 98.31 332 ILE B CA 1
ATOM 7899 C C . ILE B 1 332 ? 7.375 15.641 4.023 1 98.31 332 ILE B C 1
ATOM 7901 O O . ILE B 1 332 ? 6.836 16.453 3.264 1 98.31 332 ILE B O 1
ATOM 7905 N N . LEU B 1 333 ? 8.234 14.711 3.59 1 98.06 333 LEU B N 1
ATOM 7906 C CA . LEU B 1 333 ? 8.539 14.586 2.17 1 98.06 333 LEU B CA 1
ATOM 7907 C C . LEU B 1 333 ? 7.277 14.297 1.366 1 98.06 333 LEU B C 1
ATOM 7909 O O . LEU B 1 333 ? 7.059 14.891 0.309 1 98.06 333 LEU B O 1
ATOM 7913 N N . THR B 1 334 ? 6.449 13.445 1.887 1 98.44 334 THR B N 1
ATOM 7914 C CA . THR B 1 334 ? 5.207 13.078 1.22 1 98.44 334 THR B CA 1
ATOM 7915 C C . THR B 1 334 ? 4.281 14.281 1.094 1 98.44 334 THR B C 1
ATOM 7917 O O . THR B 1 334 ? 3.727 14.539 0.023 1 98.44 334 THR B O 1
ATOM 7920 N N . ILE B 1 335 ? 4.129 15.039 2.131 1 97.81 335 ILE B N 1
ATOM 7921 C CA . ILE B 1 335 ? 3.193 16.156 2.152 1 97.81 335 ILE B CA 1
ATOM 7922 C C . ILE B 1 335 ? 3.637 17.219 1.148 1 97.81 335 ILE B C 1
ATOM 7924 O O . ILE B 1 335 ? 2.842 17.672 0.325 1 97.81 335 ILE B O 1
ATOM 7928 N N . VAL B 1 336 ? 4.906 17.547 1.19 1 96.94 336 VAL B N 1
ATOM 7929 C CA . VAL B 1 336 ? 5.406 18.625 0.335 1 96.94 336 VAL B CA 1
ATOM 7930 C C . VAL B 1 336 ? 5.316 18.203 -1.129 1 96.94 336 VAL B C 1
ATOM 7932 O O . VAL B 1 336 ? 4.852 18.969 -1.976 1 96.94 336 VAL B O 1
ATOM 7935 N N . ILE B 1 337 ? 5.648 16.984 -1.434 1 95.44 337 ILE B N 1
ATOM 7936 C CA . ILE B 1 337 ? 5.664 16.516 -2.816 1 95.44 337 ILE B CA 1
ATOM 7937 C C . ILE B 1 337 ? 4.234 16.328 -3.312 1 95.44 337 ILE B C 1
ATOM 7939 O O . ILE B 1 337 ? 3.922 16.625 -4.465 1 95.44 337 ILE B O 1
ATOM 7943 N N . SER B 1 338 ? 3.336 15.828 -2.48 1 95.81 338 SER B N 1
ATOM 7944 C CA . SER B 1 338 ? 1.941 15.648 -2.871 1 95.81 338 SER B CA 1
ATOM 7945 C C . SER B 1 338 ? 1.248 16.984 -3.088 1 95.81 338 SER B C 1
ATOM 7947 O O . SER B 1 338 ? 0.22 17.062 -3.766 1 95.81 338 SER B O 1
ATOM 7949 N N . GLY B 1 339 ? 1.769 18.031 -2.438 1 93 339 GLY B N 1
ATOM 7950 C CA . GLY B 1 339 ? 1.222 19.375 -2.633 1 93 339 GLY B CA 1
ATOM 7951 C C . GLY B 1 339 ? 1.755 20.062 -3.877 1 93 339 GLY B C 1
ATOM 7952 O O . GLY B 1 339 ? 1.241 21.109 -4.285 1 93 339 GLY B O 1
ATOM 7953 N N . GLY B 1 340 ? 2.752 19.438 -4.527 1 88.81 340 GLY B N 1
ATOM 7954 C CA . GLY B 1 340 ? 3.363 20.016 -5.711 1 88.81 340 GLY B CA 1
ATOM 7955 C C . GLY B 1 340 ? 2.672 19.625 -7 1 88.81 340 GLY B C 1
ATOM 7956 O O . GLY B 1 340 ? 1.498 19.25 -6.988 1 88.81 340 GLY B O 1
ATOM 7957 N N . GLU B 1 341 ? 3.369 19.766 -8.055 1 83.62 341 GLU B N 1
ATOM 7958 C CA . GLU B 1 341 ? 2.787 19.547 -9.375 1 83.62 341 GLU B CA 1
ATOM 7959 C C . GLU B 1 341 ? 2.68 18.062 -9.688 1 83.62 341 GLU B C 1
ATOM 7961 O O . GLU B 1 341 ? 1.667 17.609 -10.219 1 83.62 341 GLU B O 1
ATOM 7966 N N . TYR B 1 342 ? 3.721 17.375 -9.352 1 88.44 342 TYR B N 1
ATOM 7967 C CA . TYR B 1 342 ? 3.73 15.953 -9.641 1 88.44 342 TYR B CA 1
ATOM 7968 C C . TYR B 1 342 ? 3.375 15.148 -8.391 1 88.44 342 TYR B C 1
ATOM 7970 O O . TYR B 1 342 ? 4.258 14.594 -7.73 1 88.44 342 TYR B O 1
ATOM 7978 N N . LYS B 1 343 ? 2.154 14.953 -8.219 1 92.62 343 LYS B N 1
ATOM 7979 C CA . LYS B 1 343 ? 1.651 14.391 -6.965 1 92.62 343 LYS B CA 1
ATOM 7980 C C . LYS B 1 343 ? 1.984 12.906 -6.848 1 92.62 343 LYS B C 1
ATOM 7982 O O . LYS B 1 343 ? 2.135 12.391 -5.742 1 92.62 343 LYS B O 1
ATOM 7987 N N . SER B 1 344 ? 2.105 12.156 -7.953 1 92.62 344 SER B N 1
ATOM 7988 C CA . SER B 1 344 ? 2.363 10.727 -7.918 1 92.62 344 SER B CA 1
ATOM 7989 C C . SER B 1 344 ? 3.754 10.422 -7.371 1 92.62 344 SER B C 1
ATOM 7991 O O . SER B 1 344 ? 4.023 9.312 -6.918 1 92.62 344 SER B O 1
ATOM 7993 N N . ASP B 1 345 ? 4.68 11.406 -7.391 1 93.62 345 ASP B N 1
ATOM 7994 C CA . ASP B 1 345 ? 6.055 11.203 -6.938 1 93.62 345 ASP B CA 1
ATOM 7995 C C . ASP B 1 345 ? 6.109 11.016 -5.426 1 93.62 345 ASP B C 1
ATOM 7997 O O . ASP B 1 345 ? 7.125 10.562 -4.891 1 93.62 345 ASP B O 1
ATOM 8001 N N . CYS B 1 346 ? 5.043 11.375 -4.762 1 96.81 346 CYS B N 1
ATOM 8002 C CA . CYS B 1 346 ? 5.051 11.258 -3.307 1 96.81 346 CYS B CA 1
ATOM 8003 C C . CYS B 1 346 ? 4.875 9.805 -2.881 1 96.81 346 CYS B C 1
ATOM 8005 O O . CYS B 1 346 ? 5.137 9.461 -1.728 1 96.81 346 CYS B O 1
ATOM 8007 N N . LEU B 1 347 ? 4.492 8.93 -3.793 1 96.38 347 LEU B N 1
ATOM 8008 C CA . LEU B 1 347 ? 4.113 7.562 -3.451 1 96.38 347 LEU B CA 1
ATOM 8009 C C . LEU B 1 347 ? 5.305 6.793 -2.896 1 96.38 347 LEU B C 1
ATOM 8011 O O . LEU B 1 347 ? 5.148 5.953 -2.008 1 96.38 347 LEU B O 1
ATOM 8015 N N . LYS B 1 348 ? 6.496 7.043 -3.428 1 95.31 348 LYS B N 1
ATOM 8016 C CA . LYS B 1 348 ? 7.668 6.332 -2.924 1 95.31 348 LYS B CA 1
ATOM 8017 C C . LYS B 1 348 ? 7.891 6.621 -1.44 1 95.31 348 LYS B C 1
ATOM 8019 O O . LYS B 1 348 ? 8.117 5.699 -0.652 1 95.31 348 LYS B O 1
ATOM 8024 N N . TRP B 1 349 ? 7.746 7.867 -1.043 1 97.56 349 TRP B N 1
ATOM 8025 C CA . TRP B 1 349 ? 7.957 8.258 0.348 1 97.56 349 TRP B CA 1
ATOM 8026 C C . TRP B 1 349 ? 6.785 7.812 1.22 1 97.56 349 TRP B C 1
ATOM 8028 O O . TRP B 1 349 ? 6.98 7.379 2.357 1 97.56 349 TRP B O 1
ATOM 8038 N N . TRP B 1 350 ? 5.59 7.902 0.632 1 97.94 350 TRP B N 1
ATOM 8039 C CA . TRP B 1 350 ? 4.402 7.492 1.371 1 97.94 350 TRP B CA 1
ATOM 8040 C C . TRP B 1 350 ? 4.457 6.012 1.719 1 97.94 350 TRP B C 1
ATOM 8042 O O . TRP B 1 350 ? 4.168 5.621 2.854 1 97.94 350 TRP B O 1
ATOM 8052 N N . ASN B 1 351 ? 4.852 5.18 0.784 1 96.88 351 ASN B N 1
ATOM 8053 C CA . ASN B 1 351 ? 4.953 3.742 1.015 1 96.88 351 ASN B CA 1
ATOM 8054 C C . ASN B 1 351 ? 6.016 3.418 2.064 1 96.88 351 ASN B C 1
ATOM 8056 O O . ASN B 1 351 ? 5.832 2.508 2.875 1 96.88 351 ASN B O 1
ATOM 8060 N N . LYS B 1 352 ? 7.094 4.172 2.049 1 97.12 352 LYS B N 1
ATOM 8061 C CA . LYS B 1 352 ? 8.133 3.986 3.061 1 97.12 352 LYS B CA 1
ATOM 8062 C C . LYS B 1 352 ? 7.609 4.336 4.449 1 97.12 352 LYS B C 1
ATOM 8064 O O . LYS B 1 352 ? 7.895 3.629 5.422 1 97.12 352 LYS B O 1
ATOM 8069 N N . ALA B 1 353 ? 6.859 5.426 4.531 1 98.12 353 ALA B N 1
ATOM 8070 C CA . ALA B 1 353 ? 6.301 5.848 5.812 1 98.12 353 ALA B CA 1
ATOM 8071 C C . ALA B 1 353 ? 5.336 4.801 6.363 1 98.12 353 ALA B C 1
ATOM 8073 O O . ALA B 1 353 ? 5.406 4.441 7.539 1 98.12 353 ALA B O 1
ATOM 8074 N N . LEU B 1 354 ? 4.48 4.254 5.527 1 97.12 354 LEU B N 1
ATOM 8075 C CA . LEU B 1 354 ? 3.49 3.266 5.938 1 97.12 354 LEU B CA 1
ATOM 8076 C C . LEU B 1 354 ? 4.164 1.979 6.402 1 97.12 354 LEU B C 1
ATOM 8078 O O . LEU B 1 354 ? 3.789 1.414 7.434 1 97.12 354 LEU B O 1
ATOM 8082 N N . ARG B 1 355 ? 5.133 1.568 5.656 1 95 355 ARG B N 1
ATOM 8083 C CA . ARG B 1 355 ? 5.852 0.353 6.027 1 95 355 ARG B CA 1
ATOM 8084 C C . ARG B 1 355 ? 6.586 0.532 7.352 1 95 355 ARG B C 1
ATOM 8086 O O . ARG B 1 355 ? 6.605 -0.376 8.188 1 95 355 ARG B O 1
ATOM 8093 N N . LEU B 1 356 ? 7.121 1.692 7.539 1 96.06 356 LEU B N 1
ATOM 8094 C CA . LEU B 1 356 ? 7.891 1.949 8.75 1 96.06 356 LEU B CA 1
ATOM 8095 C C . LEU B 1 356 ? 6.98 1.99 9.977 1 96.06 356 LEU B C 1
ATOM 8097 O O . LEU B 1 356 ? 7.348 1.493 11.039 1 96.06 356 LEU B O 1
ATOM 8101 N N . ILE B 1 357 ? 5.82 2.574 9.867 1 95.81 357 ILE B N 1
ATOM 8102 C CA . ILE B 1 357 ? 4.879 2.654 10.977 1 95.81 357 ILE B CA 1
ATOM 8103 C C . ILE B 1 357 ? 4.473 1.249 11.414 1 95.81 357 ILE B C 1
ATOM 8105 O O . ILE B 1 357 ? 4.34 0.976 12.609 1 95.81 357 ILE B O 1
ATOM 8109 N N . LYS B 1 358 ? 4.266 0.367 10.523 1 93.06 358 LYS B N 1
ATOM 8110 C CA . LYS B 1 358 ? 3.875 -1.005 10.836 1 93.06 358 LYS B CA 1
ATOM 8111 C C . LYS B 1 358 ? 5.055 -1.799 11.391 1 93.06 358 LYS B C 1
ATOM 8113 O O . LYS B 1 358 ? 4.895 -2.586 12.328 1 93.06 358 LYS B O 1
ATOM 8118 N N . HIS B 1 359 ? 6.215 -1.502 10.781 1 91.88 359 HIS B N 1
ATOM 8119 C CA . HIS B 1 359 ? 7.414 -2.189 11.242 1 91.88 359 HIS B CA 1
ATOM 8120 C C . HIS B 1 359 ? 7.75 -1.812 12.68 1 91.88 359 HIS B C 1
ATOM 8122 O O . HIS B 1 359 ? 8.141 -2.668 13.477 1 91.88 359 HIS B O 1
ATOM 8128 N N . LEU B 1 360 ? 7.562 -0.53 13.023 1 93.75 360 LEU B N 1
ATOM 8129 C CA . LEU B 1 360 ? 7.891 -0.04 14.359 1 93.75 360 LEU B CA 1
ATOM 8130 C C . LEU B 1 360 ? 6.766 -0.347 15.344 1 93.75 360 LEU B C 1
ATOM 8132 O O . LEU B 1 360 ? 6.934 -0.192 16.547 1 93.75 360 LEU B O 1
ATOM 8136 N N . GLY B 1 361 ? 5.594 -0.757 14.844 1 92.94 361 GLY B N 1
ATOM 8137 C CA . GLY B 1 361 ? 4.477 -1.146 15.688 1 92.94 361 GLY B CA 1
ATOM 8138 C C . GLY B 1 361 ? 3.734 0.038 16.281 1 92.94 361 GLY B C 1
ATOM 8139 O O . GLY B 1 361 ? 3.191 -0.051 17.391 1 92.94 361 GLY B O 1
ATOM 8140 N N . PHE B 1 362 ? 3.768 1.212 15.555 1 95.12 362 PHE B N 1
ATOM 8141 C CA . PHE B 1 362 ? 3.109 2.408 16.062 1 95.12 362 PHE B CA 1
ATOM 8142 C C . PHE B 1 362 ? 1.595 2.236 16.062 1 95.12 362 PHE B C 1
ATOM 8144 O O . PHE B 1 362 ? 0.877 3 16.703 1 95.12 362 PHE B O 1
ATOM 8151 N N . HIS B 1 363 ? 1.094 1.255 15.32 1 94 363 HIS B N 1
ATOM 8152 C CA . HIS B 1 363 ? -0.347 1.057 15.219 1 94 363 HIS B CA 1
ATOM 8153 C C . HIS B 1 363 ? -0.877 0.241 16.391 1 94 363 HIS B C 1
ATOM 8155 O O . HIS B 1 363 ? -2.088 0.038 16.516 1 94 363 HIS B O 1
ATOM 8161 N N . GLN B 1 364 ? 0.023 -0.229 17.234 1 90.06 364 GLN B N 1
ATOM 8162 C CA . GLN B 1 364 ? -0.358 -0.963 18.438 1 90.06 364 GLN B CA 1
ATOM 8163 C C . GLN B 1 364 ? 0.359 -0.414 19.672 1 90.06 364 GLN B C 1
ATOM 8165 O O . GLN B 1 364 ? 1.589 -0.447 19.75 1 90.06 364 GLN B O 1
ATOM 8170 N N . ASP B 1 365 ? -0.365 0.221 20.516 1 85.12 365 ASP B N 1
ATOM 8171 C CA . ASP B 1 365 ? 0.222 0.755 21.734 1 85.12 365 ASP B CA 1
ATOM 8172 C C . ASP B 1 365 ? 0.682 -0.369 22.656 1 85.12 365 ASP B C 1
ATOM 8174 O O . ASP B 1 365 ? -0.048 -1.339 22.875 1 85.12 365 ASP B O 1
ATOM 8178 N N . PRO B 1 366 ? 1.983 -0.406 22.891 1 63.97 366 PRO B N 1
ATOM 8179 C CA . PRO B 1 366 ? 2.486 -1.474 23.766 1 63.97 366 PRO B CA 1
ATOM 8180 C C . PRO B 1 366 ? 1.699 -1.594 25.062 1 63.97 366 PRO B C 1
ATOM 8182 O O . PRO B 1 366 ? 1.829 -2.592 25.781 1 63.97 366 PRO B O 1
ATOM 8185 N N . LEU B 1 367 ? 1.199 -0.326 25.516 1 58.94 367 LEU B N 1
ATOM 8186 C CA . LEU B 1 367 ? 0.577 -0.297 26.828 1 58.94 367 LEU B CA 1
ATOM 8187 C C . LEU B 1 367 ? -0.564 -1.306 26.922 1 58.94 367 LEU B C 1
ATOM 8189 O O . LEU B 1 367 ? -1.473 -1.293 26.078 1 58.94 367 LEU B O 1
ATOM 8193 N N . ARG B 1 368 ? -0.229 -2.566 27.062 1 47.41 368 ARG B N 1
ATOM 8194 C CA . ARG B 1 368 ? -1.263 -3.516 27.453 1 47.41 368 ARG B CA 1
ATOM 8195 C C . ARG B 1 368 ? -2.352 -2.828 28.266 1 47.41 368 ARG B C 1
ATOM 8197 O O . ARG B 1 368 ? -2.115 -1.777 28.875 1 47.41 368 ARG B O 1
ATOM 8204 N N . THR B 1 369 ? -3.484 -3.441 28.281 1 42.94 369 THR B N 1
ATOM 8205 C CA . THR B 1 369 ? -4.75 -3.215 28.969 1 42.94 369 THR B CA 1
ATOM 8206 C C . THR B 1 369 ? -4.512 -2.727 30.391 1 42.94 369 THR B C 1
ATOM 8208 O O . THR B 1 369 ? -4.035 -3.484 31.25 1 42.94 369 THR B O 1
ATOM 8211 N N . GLY B 1 370 ? -4.754 -1.564 30.797 1 46.28 370 GLY B N 1
ATOM 8212 C CA . GLY B 1 370 ? -5.105 -1.016 32.094 1 46.28 370 GLY B CA 1
ATOM 8213 C C . GLY B 1 370 ? -3.943 -0.324 32.781 1 46.28 370 GLY B C 1
ATOM 8214 O O . GLY B 1 370 ? -4.094 0.199 33.875 1 46.28 370 GLY B O 1
ATOM 8215 N N . GLN B 1 371 ? -2.717 -0.564 32.344 1 49.94 371 GLN B N 1
ATOM 8216 C CA . GLN B 1 371 ? -1.695 -0.043 33.25 1 49.94 371 GLN B CA 1
ATOM 8217 C C . GLN B 1 371 ? -1.337 1.398 32.906 1 49.94 371 GLN B C 1
ATOM 8219 O O . GLN B 1 371 ? -1.22 1.748 31.734 1 49.94 371 GLN B O 1
ATOM 8224 N N . PRO B 1 372 ? -1.538 2.197 33.875 1 53.69 372 PRO B N 1
ATOM 8225 C CA . PRO B 1 372 ? -1.156 3.607 33.75 1 53.69 372 PRO B CA 1
ATOM 8226 C C . PRO B 1 372 ? 0.204 3.795 33.094 1 53.69 372 PRO B C 1
ATOM 8228 O O . PRO B 1 372 ? 1.06 2.91 33.156 1 53.69 372 PRO B O 1
ATOM 8231 N N . GLU B 1 373 ? 0.245 4.703 32.094 1 59.66 373 GLU B N 1
ATOM 8232 C CA . GLU B 1 373 ? 1.514 5.109 31.5 1 59.66 373 GLU B CA 1
ATOM 8233 C C . GLU B 1 373 ? 2.592 5.289 32.562 1 59.66 373 GLU B C 1
ATOM 8235 O O . GLU B 1 373 ? 2.43 6.078 33.5 1 59.66 373 GLU B O 1
ATOM 8240 N N . ARG B 1 374 ? 3.33 4.172 33.094 1 59.97 374 ARG B N 1
ATOM 8241 C CA . ARG B 1 374 ? 4.398 4.172 34.094 1 59.97 374 ARG B CA 1
ATOM 8242 C C . ARG B 1 374 ? 5.734 4.555 33.469 1 59.97 374 ARG B C 1
ATOM 8244 O O . ARG B 1 374 ? 6.039 4.137 32.344 1 59.97 374 ARG B O 1
ATOM 8251 N N . GLY B 1 375 ? 6.277 5.762 33.656 1 63.59 375 GLY B N 1
ATOM 8252 C CA . GLY B 1 375 ? 7.648 6.059 33.281 1 63.59 375 GLY B CA 1
ATOM 8253 C C . GLY B 1 375 ? 8.016 7.52 33.469 1 63.59 375 GLY B C 1
ATOM 8254 O O . GLY B 1 375 ? 7.199 8.312 33.938 1 63.59 375 GLY B O 1
ATOM 8255 N N . SER B 1 376 ? 9.172 7.84 33.188 1 79.12 376 SER B N 1
ATOM 8256 C CA . SER B 1 376 ? 9.719 9.195 33.219 1 79.12 376 SER B CA 1
ATOM 8257 C C . SER B 1 376 ? 9.047 10.07 32.156 1 79.12 376 SER B C 1
ATOM 8259 O O . SER B 1 376 ? 8.414 9.562 31.234 1 79.12 376 SER B O 1
ATOM 8261 N N . LEU B 1 377 ? 8.914 11.258 32.438 1 82.75 377 LEU B N 1
ATOM 8262 C CA . LEU B 1 377 ? 8.336 12.234 31.516 1 82.75 377 LEU B CA 1
ATOM 8263 C C . LEU B 1 377 ? 8.938 12.086 30.125 1 82.75 377 LEU B C 1
ATOM 8265 O O . LEU B 1 377 ? 8.25 12.32 29.125 1 82.75 377 LEU B O 1
ATOM 8269 N N . GLN B 1 378 ? 10.078 11.617 30.156 1 84.62 378 GLN B N 1
ATOM 8270 C CA . GLN B 1 378 ? 10.75 11.43 28.875 1 84.62 378 GLN B CA 1
ATOM 8271 C C . GLN B 1 378 ? 10.133 10.266 28.094 1 84.62 378 GLN B C 1
ATOM 8273 O O . GLN B 1 378 ? 9.945 10.359 26.875 1 84.62 378 GLN B O 1
ATOM 8278 N N . ILE B 1 379 ? 9.82 9.273 28.766 1 86.94 379 ILE B N 1
ATOM 8279 C CA . ILE B 1 379 ? 9.211 8.109 28.141 1 86.94 379 ILE B CA 1
ATOM 8280 C C . ILE B 1 379 ? 7.801 8.453 27.656 1 86.94 379 ILE B C 1
ATOM 8282 O O . ILE B 1 379 ? 7.391 8.055 26.562 1 86.94 379 ILE B O 1
ATOM 8286 N N . ILE B 1 380 ? 7.156 9.266 28.438 1 89.62 380 ILE B N 1
ATOM 8287 C CA . ILE B 1 380 ? 5.805 9.688 28.094 1 89.62 380 ILE B CA 1
ATOM 8288 C C . ILE B 1 380 ? 5.848 10.562 26.844 1 89.62 380 ILE B C 1
ATOM 8290 O O . ILE B 1 380 ? 4.988 10.438 25.953 1 89.62 380 ILE B O 1
ATOM 8294 N N . GLU B 1 381 ? 6.832 11.383 26.781 1 92.25 381 GLU B N 1
ATOM 8295 C CA . GLU B 1 381 ? 6.992 12.258 25.625 1 92.25 381 GLU B CA 1
ATOM 8296 C C . GLU B 1 381 ? 7.297 11.445 24.359 1 92.25 381 GLU B C 1
ATOM 8298 O O . GLU B 1 381 ? 6.738 11.711 23.297 1 92.25 381 GLU B O 1
ATOM 8303 N N . GLU B 1 382 ? 8.156 10.492 24.516 1 91.94 382 GLU B N 1
ATOM 8304 C CA . GLU B 1 382 ? 8.516 9.656 23.375 1 91.94 382 GLU B CA 1
ATOM 8305 C C . GLU B 1 382 ? 7.316 8.844 22.891 1 91.94 382 GLU B C 1
ATOM 8307 O O . GLU B 1 382 ? 7.105 8.711 21.688 1 91.94 382 GLU B O 1
ATOM 8312 N N . GLN B 1 383 ? 6.57 8.367 23.781 1 92.31 383 GLN B N 1
ATOM 8313 C CA . GLN B 1 383 ? 5.391 7.586 23.422 1 92.31 383 GLN B CA 1
ATOM 8314 C C . GLN B 1 383 ? 4.336 8.469 22.766 1 92.31 383 GLN B C 1
ATOM 8316 O O . GLN B 1 383 ? 3.68 8.047 21.812 1 92.31 383 GLN B O 1
ATOM 8321 N N . GLU B 1 384 ? 4.184 9.656 23.281 1 94.75 384 GLU B N 1
ATOM 8322 C CA . GLU B 1 384 ? 3.217 10.578 22.703 1 94.75 384 GLU B CA 1
ATOM 8323 C C . GLU B 1 384 ? 3.639 11 21.297 1 94.75 384 GLU B C 1
ATOM 8325 O O . GLU B 1 384 ? 2.795 11.156 20.406 1 94.75 384 GLU B O 1
ATOM 8330 N N . GLU B 1 385 ? 4.934 11.172 21.125 1 96.19 385 GLU B N 1
ATOM 8331 C CA . GLU B 1 385 ? 5.422 11.492 19.781 1 96.19 385 GLU B CA 1
ATOM 8332 C C . GLU B 1 385 ? 5.098 10.367 18.797 1 96.19 385 GLU B C 1
ATOM 8334 O O . GLU B 1 385 ? 4.715 10.633 17.656 1 96.19 385 GLU B O 1
ATOM 8339 N N . GLN B 1 386 ? 5.254 9.156 19.281 1 96.06 386 GLN B N 1
ATOM 8340 C CA . GLN B 1 386 ? 4.941 8.008 18.438 1 96.06 386 GLN B CA 1
ATOM 8341 C C . GLN B 1 386 ? 3.453 7.953 18.109 1 96.06 386 GLN B C 1
ATOM 8343 O O . GLN B 1 386 ? 3.072 7.711 16.969 1 96.06 386 GLN B O 1
ATOM 8348 N N . ARG B 1 387 ? 2.643 8.188 19.078 1 96.06 387 ARG B N 1
ATOM 8349 C CA . ARG B 1 387 ? 1.199 8.18 18.859 1 96.06 387 ARG B CA 1
ATOM 8350 C C . ARG B 1 387 ? 0.782 9.273 17.891 1 96.06 387 ARG B C 1
ATOM 8352 O O . ARG B 1 387 ? -0.008 9.031 16.984 1 96.06 387 ARG B O 1
ATOM 8359 N N . ARG B 1 388 ? 1.32 10.469 18.094 1 97.19 388 ARG B N 1
ATOM 8360 C CA . ARG B 1 388 ? 0.969 11.602 17.25 1 97.19 388 ARG B CA 1
ATOM 8361 C C . ARG B 1 388 ? 1.459 11.383 15.82 1 97.19 388 ARG B C 1
ATOM 8363 O O . ARG B 1 388 ? 0.779 11.758 14.859 1 97.19 388 ARG B O 1
ATOM 8370 N N . ALA B 1 389 ? 2.65 10.812 15.695 1 97.81 389 ALA B N 1
ATOM 8371 C CA . ALA B 1 389 ? 3.139 10.469 14.359 1 97.81 389 ALA B CA 1
ATOM 8372 C C . ALA B 1 389 ? 2.211 9.477 13.672 1 97.81 389 ALA B C 1
ATOM 8374 O O . ALA B 1 389 ? 1.898 9.617 12.492 1 97.81 389 ALA B O 1
ATOM 8375 N N . PHE B 1 390 ? 1.766 8.5 14.391 1 97.56 390 PHE B N 1
ATOM 8376 C CA . PHE B 1 390 ? 0.852 7.508 13.836 1 97.56 390 PHE B CA 1
ATOM 8377 C C . PHE B 1 390 ? -0.444 8.164 13.375 1 97.56 390 PHE B C 1
ATOM 8379 O O . PHE B 1 390 ? -0.91 7.906 12.258 1 97.56 390 PHE B O 1
ATOM 8386 N N . TRP B 1 391 ? -1.028 8.922 14.227 1 98.25 391 TRP B N 1
ATOM 8387 C CA . TRP B 1 391 ? -2.32 9.523 13.906 1 98.25 391 TRP B CA 1
ATOM 8388 C C . TRP B 1 391 ? -2.189 10.523 12.773 1 98.25 391 TRP B C 1
ATOM 8390 O O . TRP B 1 391 ? -3.125 10.719 11.992 1 98.25 391 TRP B O 1
ATOM 8400 N N . LEU B 1 392 ? -1.033 11.211 12.703 1 98.44 392 LEU B N 1
ATOM 8401 C CA . LEU B 1 392 ? -0.792 12.062 11.539 1 98.44 392 LEU B CA 1
ATOM 8402 C C . LEU B 1 392 ? -0.798 11.242 10.25 1 98.44 392 LEU B C 1
ATOM 8404 O O . LEU B 1 392 ? -1.421 11.641 9.266 1 98.44 392 LEU B O 1
ATOM 8408 N N . VAL B 1 393 ? -0.128 10.109 10.273 1 98.44 393 VAL B N 1
ATOM 8409 C CA . VAL B 1 393 ? -0.08 9.234 9.109 1 98.44 393 VAL B CA 1
ATOM 8410 C C . VAL B 1 393 ? -1.475 8.68 8.812 1 98.44 393 VAL B C 1
ATOM 8412 O O . VAL B 1 393 ? -1.873 8.57 7.656 1 98.44 393 VAL B O 1
ATOM 8415 N N . TYR B 1 394 ? -2.195 8.344 9.883 1 98.38 394 TYR B N 1
ATOM 8416 C CA . TYR B 1 394 ? -3.566 7.859 9.75 1 98.38 394 TYR B CA 1
ATOM 8417 C C . TYR B 1 394 ? -4.441 8.891 9.047 1 98.38 394 TYR B C 1
ATOM 8419 O O . TYR B 1 394 ? -5.168 8.562 8.109 1 98.38 394 TYR B O 1
ATOM 8427 N N . ALA B 1 395 ? -4.391 10.117 9.469 1 98.56 395 ALA B N 1
ATOM 8428 C CA . ALA B 1 395 ? -5.184 11.195 8.875 1 98.56 395 ALA B CA 1
ATOM 8429 C C . ALA B 1 395 ? -4.758 11.469 7.438 1 98.56 395 ALA B C 1
ATOM 8431 O O . ALA B 1 395 ? -5.602 11.648 6.559 1 98.56 395 ALA B O 1
ATOM 8432 N N . LEU B 1 396 ? -3.506 11.484 7.238 1 98.44 396 LEU B N 1
ATOM 8433 C CA . LEU B 1 396 ? -2.977 11.734 5.902 1 98.44 396 LEU B CA 1
ATOM 8434 C C . LEU B 1 396 ? -3.375 10.609 4.945 1 98.44 396 LEU B C 1
ATOM 8436 O O . LEU B 1 396 ? -3.607 10.859 3.76 1 98.44 396 LEU B O 1
ATOM 8440 N N . ASP B 1 397 ? -3.418 9.391 5.449 1 98.44 397 ASP B N 1
ATOM 8441 C CA . ASP B 1 397 ? -3.82 8.258 4.629 1 98.44 397 ASP B CA 1
ATOM 8442 C C . ASP B 1 397 ? -5.211 8.477 4.035 1 98.44 397 ASP B C 1
ATOM 8444 O O . ASP B 1 397 ? -5.426 8.25 2.842 1 98.44 397 ASP B O 1
ATOM 8448 N N . ARG B 1 398 ? -6.137 8.875 4.82 1 98.62 398 ARG B N 1
ATOM 8449 C CA . ARG B 1 398 ? -7.5 9.109 4.359 1 98.62 398 ARG B CA 1
ATOM 8450 C C . ARG B 1 398 ? -7.555 10.289 3.396 1 98.62 398 ARG B C 1
ATOM 8452 O O . ARG B 1 398 ? -8.219 10.227 2.361 1 98.62 398 ARG B O 1
ATOM 8459 N N . HIS B 1 399 ? -6.828 11.336 3.748 1 98.44 399 HIS B N 1
ATOM 8460 C CA . HIS B 1 399 ? -6.793 12.516 2.887 1 98.44 399 HIS B CA 1
ATOM 8461 C C . HIS B 1 399 ? -6.234 12.172 1.51 1 98.44 399 HIS B C 1
ATOM 8463 O O . HIS B 1 399 ? -6.805 12.555 0.488 1 98.44 399 HIS B O 1
ATOM 8469 N N . LEU B 1 400 ? -5.176 11.438 1.494 1 98.06 400 LEU B N 1
ATOM 8470 C CA . LEU B 1 400 ? -4.555 11.055 0.231 1 98.06 400 LEU B CA 1
ATOM 8471 C C . LEU B 1 400 ? -5.41 10.023 -0.501 1 98.06 400 LEU B C 1
ATOM 8473 O O . LEU B 1 400 ? -5.438 10 -1.733 1 98.06 400 LEU B O 1
ATOM 8477 N N . ALA B 1 401 ? -6.074 9.164 0.274 1 97.94 401 ALA B N 1
ATOM 8478 C CA . ALA B 1 401 ? -6.934 8.164 -0.355 1 97.94 401 ALA B CA 1
ATOM 8479 C C . ALA B 1 401 ? -8.016 8.828 -1.198 1 97.94 401 ALA B C 1
ATOM 8481 O O . ALA B 1 401 ? -8.297 8.391 -2.316 1 97.94 401 ALA B O 1
ATOM 8482 N N . VAL B 1 402 ? -8.602 9.875 -0.713 1 97.44 402 VAL B N 1
ATOM 8483 C CA . VAL B 1 402 ? -9.625 10.594 -1.464 1 97.44 402 VAL B CA 1
ATOM 8484 C C . VAL B 1 402 ? -8.984 11.344 -2.631 1 97.44 402 VAL B C 1
ATOM 8486 O O . VAL B 1 402 ? -9.523 11.359 -3.74 1 97.44 402 VAL B O 1
ATOM 8489 N N . SER B 1 403 ? -7.836 11.938 -2.35 1 96.75 403 SER B N 1
ATOM 8490 C CA . SER B 1 403 ? -7.152 12.703 -3.387 1 96.75 403 SER B CA 1
ATOM 8491 C C . SER B 1 403 ? -6.688 11.797 -4.523 1 96.75 403 SER B C 1
ATOM 8493 O O . SER B 1 403 ? -6.785 12.172 -5.695 1 96.75 403 SER B O 1
ATOM 8495 N N . HIS B 1 404 ? -6.215 10.648 -4.184 1 96.06 404 HIS B N 1
ATOM 8496 C CA . HIS B 1 404 ? -5.637 9.734 -5.168 1 96.06 404 HIS B CA 1
ATOM 8497 C C . HIS B 1 404 ? -6.645 8.672 -5.586 1 96.06 404 HIS B C 1
ATOM 8499 O O . HIS B 1 404 ? -6.305 7.75 -6.332 1 96.06 404 HIS B O 1
ATOM 8505 N N . ASN B 1 405 ? -7.852 8.758 -5.133 1 96.06 405 ASN B N 1
ATOM 8506 C CA . ASN B 1 405 ? -8.93 7.832 -5.48 1 96.06 405 ASN B CA 1
ATOM 8507 C C . ASN B 1 405 ? -8.523 6.383 -5.238 1 96.06 405 ASN B C 1
ATOM 8509 O O . ASN B 1 405 ? -8.617 5.547 -6.141 1 96.06 405 ASN B O 1
ATOM 8513 N N . ARG B 1 406 ? -8.078 6.117 -4.074 1 95.44 406 ARG B N 1
ATOM 8514 C CA . ARG B 1 406 ? -7.629 4.777 -3.717 1 95.44 406 ARG B CA 1
ATOM 8515 C C . ARG B 1 406 ? -8.211 4.344 -2.375 1 95.44 406 ARG B C 1
ATOM 8517 O O . ARG B 1 406 ? -8.867 5.129 -1.694 1 95.44 406 ARG B O 1
ATOM 8524 N N . ALA B 1 407 ? -7.992 3.068 -2.033 1 95.94 407 ALA B N 1
ATOM 8525 C CA . ALA B 1 407 ? -8.422 2.539 -0.741 1 95.94 407 ALA B CA 1
ATOM 8526 C C . ALA B 1 407 ? -7.504 3.02 0.38 1 95.94 407 ALA B C 1
ATOM 8528 O O . ALA B 1 407 ? -6.43 3.564 0.121 1 95.94 407 ALA B O 1
ATOM 8529 N N . VAL B 1 408 ? -7.98 2.895 1.588 1 97.12 408 VAL B N 1
ATOM 8530 C CA . VAL B 1 408 ? -7.16 3.232 2.746 1 97.12 408 VAL B CA 1
ATOM 8531 C C . VAL B 1 408 ? -6.156 2.111 3.014 1 97.12 408 VAL B C 1
ATOM 8533 O O . VAL B 1 408 ? -6.457 0.936 2.791 1 97.12 408 VAL B O 1
ATOM 8536 N N . TYR B 1 409 ? -4.984 2.486 3.461 1 96.12 409 TYR B N 1
ATOM 8537 C CA . TYR B 1 409 ? -3.951 1.5 3.752 1 96.12 409 TYR B CA 1
ATOM 8538 C C . TYR B 1 409 ? -3.998 1.075 5.215 1 96.12 409 TYR B C 1
ATOM 8540 O O . TYR B 1 409 ? -3.686 -0.071 5.547 1 96.12 409 TYR B O 1
ATOM 8548 N N . LEU B 1 410 ? -4.316 2.018 6.082 1 96.81 410 LEU B N 1
ATOM 8549 C CA . LEU B 1 410 ? -4.418 1.724 7.508 1 96.81 410 LEU B CA 1
ATOM 8550 C C . LEU B 1 410 ? -5.867 1.458 7.902 1 96.81 410 LEU B C 1
ATOM 8552 O O . LEU B 1 410 ? -6.676 2.387 7.984 1 96.81 410 LEU B O 1
ATOM 8556 N N . LEU B 1 411 ? -6.148 0.23 8.227 1 96.44 411 LEU B N 1
ATOM 8557 C CA . LEU B 1 411 ? -7.512 -0.157 8.578 1 96.44 411 LEU B CA 1
ATOM 8558 C C . LEU B 1 411 ? -7.812 0.187 10.031 1 96.44 411 LEU B C 1
ATOM 8560 O O . LEU B 1 411 ? -6.945 0.054 10.898 1 96.44 411 LEU B O 1
ATOM 8564 N N . ASP B 1 412 ? -9.016 0.579 10.266 1 96.38 412 ASP B N 1
ATOM 8565 C CA . ASP B 1 412 ? -9.406 0.971 11.617 1 96.38 412 ASP B CA 1
ATOM 8566 C C . ASP B 1 412 ? -9.297 -0.206 12.586 1 96.38 412 ASP B C 1
ATOM 8568 O O . ASP B 1 412 ? -8.969 -0.022 13.758 1 96.38 412 ASP B O 1
ATOM 8572 N N . ALA B 1 413 ? -9.531 -1.373 12.102 1 93.44 413 ALA B N 1
ATOM 8573 C CA . ALA B 1 413 ? -9.516 -2.561 12.953 1 93.44 413 ALA B CA 1
ATOM 8574 C C . ALA B 1 413 ? -8.109 -2.854 13.461 1 93.44 413 ALA B C 1
ATOM 8576 O O . ALA B 1 413 ? -7.938 -3.518 14.484 1 93.44 413 ALA B O 1
ATOM 8577 N N . GLU B 1 414 ? -7.184 -2.387 12.766 1 92.94 414 GLU B N 1
ATOM 8578 C CA . GLU B 1 414 ? -5.797 -2.658 13.133 1 92.94 414 GLU B CA 1
ATOM 8579 C C . GLU B 1 414 ? -5.266 -1.6 14.094 1 92.94 414 GLU B C 1
ATOM 8581 O O . GLU B 1 414 ? -4.215 -1.785 14.711 1 92.94 414 GLU B O 1
ATOM 8586 N N . CYS B 1 415 ? -5.992 -0.52 14.234 1 94.38 415 CYS B N 1
ATOM 8587 C CA . CYS B 1 415 ? -5.516 0.619 15.016 1 94.38 415 CYS B CA 1
ATOM 8588 C C . CYS B 1 415 ? -5.848 0.447 16.484 1 94.38 415 CYS B C 1
ATOM 8590 O O . CYS B 1 415 ? -6.984 0.688 16.906 1 94.38 415 CYS B O 1
ATOM 8592 N N . LYS B 1 416 ? -4.902 0.02 17.25 1 92.44 416 LYS B N 1
ATOM 8593 C CA . LYS B 1 416 ? -5.035 -0.1 18.688 1 92.44 416 LYS B CA 1
ATOM 8594 C C . LYS B 1 416 ? -4.109 0.876 19.422 1 92.44 416 LYS B C 1
ATOM 8596 O O . LYS B 1 416 ? -3.248 0.463 20.188 1 92.44 416 LYS B O 1
ATOM 8601 N N . VAL B 1 417 ? -4.359 2.125 19.125 1 94.88 417 VAL B N 1
ATOM 8602 C CA . VAL B 1 417 ? -3.535 3.213 19.641 1 94.88 417 VAL B CA 1
ATOM 8603 C C . VAL B 1 417 ? -4.406 4.203 20.422 1 94.88 417 VAL B C 1
ATOM 8605 O O . VAL B 1 417 ? -5.527 4.508 20 1 94.88 417 VAL B O 1
ATOM 8608 N N . LEU B 1 418 ? -3.877 4.691 21.516 1 94.31 418 LEU B N 1
ATOM 8609 C CA . LEU B 1 418 ? -4.582 5.707 22.281 1 94.31 418 LEU B CA 1
ATOM 8610 C C . LEU B 1 418 ? -4.691 7.008 21.484 1 94.31 418 LEU B C 1
ATOM 8612 O O . LEU B 1 418 ? -3.773 7.367 20.75 1 94.31 418 LEU B O 1
ATOM 8616 N N . THR B 1 419 ? -5.797 7.676 21.609 1 95.44 419 THR B N 1
ATOM 8617 C CA . THR B 1 419 ? -5.93 9 21.016 1 95.44 419 THR B CA 1
ATOM 8618 C C . THR B 1 419 ? -4.855 9.945 21.547 1 95.44 419 THR B C 1
ATOM 8620 O O . THR B 1 419 ? -4.383 9.781 22.672 1 95.44 419 THR B O 1
ATOM 8623 N N . PRO B 1 420 ? -4.422 10.867 20.719 1 95.19 420 PRO B N 1
ATOM 8624 C CA . PRO B 1 420 ? -3.393 11.797 21.188 1 95.19 420 PRO B CA 1
ATOM 8625 C C . PRO B 1 420 ? -3.869 12.664 22.359 1 95.19 420 PRO B C 1
ATOM 8627 O O . PRO B 1 420 ? -5.066 12.922 22.484 1 95.19 420 PRO B O 1
ATOM 8630 N N . LEU B 1 421 ? -2.928 13.125 23.172 1 95.06 421 LEU B N 1
ATOM 8631 C CA . LEU B 1 421 ? -3.229 14.094 24.219 1 95.06 421 LEU B CA 1
ATOM 8632 C C . LEU B 1 421 ? -3.775 15.391 23.609 1 95.06 421 LEU B C 1
ATOM 8634 O O . LEU B 1 421 ? -3.365 15.797 22.531 1 95.06 421 LEU B O 1
ATOM 8638 N N . PRO B 1 422 ? -4.758 15.93 24.344 1 93.94 422 PRO B N 1
ATOM 8639 C CA . PRO B 1 422 ? -5.195 17.25 23.875 1 93.94 422 PRO B CA 1
ATOM 8640 C C . PRO B 1 422 ? -4.031 18.203 23.656 1 93.94 422 PRO B C 1
ATOM 8642 O O . PRO B 1 422 ? -3.033 18.156 24.375 1 93.94 422 PRO B O 1
ATOM 8645 N N . GLU B 1 423 ? -4.16 19.094 22.719 1 92.62 423 GLU B N 1
ATOM 8646 C CA . GLU B 1 423 ? -3.076 19.969 22.312 1 92.62 423 GLU B CA 1
ATOM 8647 C C . GLU B 1 423 ? -2.588 20.828 23.469 1 92.62 423 GLU B C 1
ATOM 8649 O O . GLU B 1 423 ? -1.385 21.047 23.625 1 92.62 423 GLU B O 1
ATOM 8654 N N . SER B 1 424 ? -3.49 21.281 24.297 1 89.62 424 SER B N 1
ATOM 8655 C CA . SER B 1 424 ? -3.121 22.109 25.438 1 89.62 424 SER B CA 1
ATOM 8656 C C . SER B 1 424 ? -2.268 21.344 26.438 1 89.62 424 SER B C 1
ATOM 8658 O O . SER B 1 424 ? -1.312 21.875 27 1 89.62 424 SER B O 1
ATOM 8660 N N . CYS B 1 425 ? -2.549 20.078 26.594 1 92.44 425 CYS B N 1
ATOM 8661 C CA . CYS B 1 425 ? -1.785 19.219 27.5 1 92.44 425 CYS B CA 1
ATOM 8662 C C . CYS B 1 425 ? -0.433 18.859 26.891 1 92.44 425 CYS B C 1
ATOM 8664 O O . CYS B 1 425 ? 0.581 18.844 27.594 1 92.44 425 CYS B O 1
ATOM 8666 N N . TRP B 1 426 ? -0.42 18.609 25.641 1 94.19 426 TRP B N 1
ATOM 8667 C CA . TRP B 1 426 ? 0.802 18.219 24.953 1 94.19 426 TRP B CA 1
ATOM 8668 C C . TRP B 1 426 ? 1.839 19.328 25 1 94.19 426 TRP B C 1
ATOM 8670 O O . TRP B 1 426 ? 3.006 19.094 25.312 1 94.19 426 TRP B O 1
ATOM 8680 N N . GLN B 1 427 ? 1.442 20.562 24.781 1 91.12 427 GLN B N 1
ATOM 8681 C CA . GLN B 1 427 ? 2.361 21.703 24.766 1 91.12 427 GLN B CA 1
ATOM 8682 C C . GLN B 1 427 ? 2.855 22.031 26.156 1 91.12 427 GLN B C 1
ATOM 8684 O O . GLN B 1 427 ? 3.941 22.594 26.328 1 91.12 427 GLN B O 1
ATOM 8689 N N . ARG B 1 428 ? 2.037 21.562 27.156 1 91.38 428 ARG B N 1
ATOM 8690 C CA . ARG B 1 428 ? 2.408 21.812 28.547 1 91.38 428 ARG B CA 1
ATOM 8691 C C . ARG B 1 428 ? 2.662 20.5 29.281 1 91.38 428 ARG B C 1
ATOM 8693 O O . ARG B 1 428 ? 2.227 20.328 30.422 1 91.38 428 ARG B O 1
ATOM 8700 N N . LEU B 1 429 ? 3.254 19.656 28.609 1 90.56 429 LEU B N 1
ATOM 8701 C CA . LEU B 1 429 ? 3.439 18.312 29.156 1 90.56 429 LEU B CA 1
ATOM 8702 C C . LEU B 1 429 ? 4.211 18.359 30.484 1 90.56 429 LEU B C 1
ATOM 8704 O O . LEU B 1 429 ? 3.988 17.531 31.359 1 90.56 429 LEU B O 1
ATOM 8708 N N . HIS B 1 430 ? 5.09 19.391 30.672 1 86.25 430 HIS B N 1
ATOM 8709 C CA . HIS B 1 430 ? 5.922 19.516 31.859 1 86.25 430 HIS B CA 1
ATOM 8710 C C . HIS B 1 430 ? 5.074 19.781 33.094 1 86.25 430 HIS B C 1
ATOM 8712 O O . HIS B 1 430 ? 5.512 19.516 34.219 1 86.25 430 HIS B O 1
ATOM 8718 N N . ALA B 1 431 ? 3.893 20.234 32.844 1 87.69 431 ALA B N 1
ATOM 8719 C CA . ALA B 1 431 ? 3.016 20.594 33.938 1 87.69 431 ALA B CA 1
ATOM 8720 C C . ALA B 1 431 ? 2.252 19.375 34.469 1 87.69 431 ALA B C 1
ATOM 8722 O O . ALA B 1 431 ? 1.577 19.438 35.5 1 87.69 431 ALA B O 1
ATOM 8723 N N . PHE B 1 432 ? 2.465 18.266 33.781 1 85.62 432 PHE B N 1
ATOM 8724 C CA . PHE B 1 432 ? 1.668 17.094 34.125 1 85.62 432 PHE B CA 1
ATOM 8725 C C . PHE B 1 432 ? 2.557 15.969 34.625 1 85.62 432 PHE B C 1
ATOM 8727 O O . PHE B 1 432 ? 3.762 15.953 34.375 1 85.62 432 PHE B O 1
ATOM 8734 N N . THR B 1 433 ? 1.913 15.117 35.438 1 82.25 433 THR B N 1
ATOM 8735 C CA . THR B 1 433 ? 2.508 13.844 35.812 1 82.25 433 THR B CA 1
ATOM 8736 C C . THR B 1 433 ? 1.736 12.68 35.219 1 82.25 433 THR B C 1
ATOM 8738 O O . THR B 1 433 ? 0.639 12.867 34.688 1 82.25 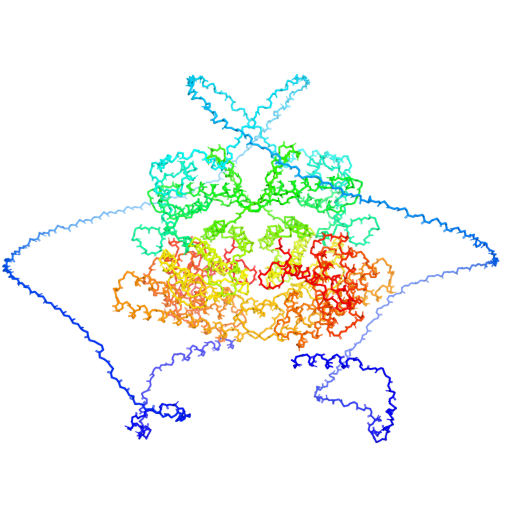433 THR B O 1
ATOM 8741 N N . ALA B 1 434 ? 2.283 11.484 35.156 1 80.25 434 ALA B N 1
ATOM 8742 C CA . ALA B 1 434 ? 1.664 10.305 34.562 1 80.25 434 ALA B CA 1
ATOM 8743 C C . ALA B 1 434 ? 0.267 10.07 35.125 1 80.25 434 ALA B C 1
ATOM 8745 O O . ALA B 1 434 ? -0.638 9.641 34.406 1 80.25 434 ALA B O 1
ATOM 8746 N N . ASP B 1 435 ? 0.069 10.469 36.344 1 80.5 435 ASP B N 1
ATOM 8747 C CA . ASP B 1 435 ? -1.192 10.195 37 1 80.5 435 ASP B CA 1
ATOM 8748 C C . ASP B 1 435 ? -2.223 11.281 36.719 1 80.5 435 ASP B C 1
ATOM 8750 O O . ASP B 1 435 ? -3.426 11.062 36.875 1 80.5 435 ASP B O 1
ATOM 8754 N N . THR B 1 436 ? -1.736 12.422 36.281 1 85.19 436 THR B N 1
ATOM 8755 C CA . THR B 1 436 ? -2.645 13.547 36.094 1 85.19 436 THR B CA 1
ATOM 8756 C C . THR B 1 436 ? -3.006 13.727 34.625 1 85.19 436 THR B C 1
ATOM 8758 O O . THR B 1 436 ? -3.766 14.633 34.281 1 85.19 436 THR B O 1
ATOM 8761 N N . LEU B 1 437 ? -2.494 12.852 33.875 1 88.19 437 LEU B N 1
ATOM 8762 C CA . LEU B 1 437 ? -2.803 12.961 32.438 1 88.19 437 LEU B CA 1
ATOM 8763 C C . LEU B 1 437 ? -4.258 12.594 32.188 1 88.19 437 LEU B C 1
ATOM 8765 O O . LEU B 1 437 ? -4.812 11.703 32.844 1 88.19 437 LEU B O 1
ATOM 8769 N N . PRO B 1 438 ? -4.863 13.297 31.25 1 89.19 438 PRO B N 1
ATOM 8770 C CA . PRO B 1 438 ? -6.262 13.008 30.938 1 89.19 438 PRO B CA 1
ATOM 8771 C C . PRO B 1 438 ? -6.461 11.594 30.391 1 89.19 438 PRO B C 1
ATOM 8773 O O . PRO B 1 438 ? -5.551 11.023 29.781 1 89.19 438 PRO B O 1
ATOM 8776 N N . SER B 1 439 ? -7.652 11.086 30.594 1 88.31 439 SER B N 1
ATOM 8777 C CA . SER B 1 439 ? -7.996 9.766 30.094 1 88.31 439 SER B CA 1
ATOM 8778 C C . SER B 1 439 ? -8.203 9.789 28.578 1 88.31 439 SER B C 1
ATOM 8780 O O . SER B 1 439 ? -8.742 10.758 28.047 1 88.31 439 SER B O 1
ATOM 8782 N N . ARG B 1 440 ? -7.738 8.734 28.016 1 90.62 440 ARG B N 1
ATOM 8783 C CA . ARG B 1 440 ? -7.828 8.633 26.562 1 90.62 440 ARG B CA 1
ATOM 8784 C C . ARG B 1 440 ? -8.477 7.316 26.141 1 90.62 440 ARG B C 1
ATOM 8786 O O . ARG B 1 440 ? -8.609 6.398 26.953 1 90.62 440 ARG B O 1
ATOM 8793 N N . THR B 1 441 ? -8.984 7.266 24.891 1 90.88 441 THR B N 1
ATOM 8794 C CA . THR B 1 441 ? -9.641 6.086 24.344 1 90.88 441 THR B CA 1
ATOM 8795 C C . THR B 1 441 ? -8.805 5.465 23.219 1 90.88 441 THR B C 1
ATOM 8797 O O . THR B 1 441 ? -7.996 6.148 22.594 1 90.88 441 THR B O 1
ATOM 8800 N N . TYR B 1 442 ? -9.008 4.16 23.062 1 92.56 442 TYR B N 1
ATOM 8801 C CA . TYR B 1 442 ? -8.328 3.465 21.984 1 92.56 442 TYR B CA 1
ATOM 8802 C C . TYR B 1 442 ? -9.109 3.594 20.672 1 92.56 442 TYR B C 1
ATOM 8804 O O . TYR B 1 442 ? -10.336 3.518 20.672 1 92.56 442 TYR B O 1
ATOM 8812 N N . GLY B 1 443 ? -8.352 3.793 19.578 1 93.94 443 GLY B N 1
ATOM 8813 C CA . GLY B 1 443 ? -8.992 3.812 18.281 1 93.94 443 GLY B CA 1
ATOM 8814 C C . GLY B 1 443 ? -9.25 5.215 17.766 1 93.94 443 GLY B C 1
ATOM 8815 O O . GLY B 1 443 ? -9.016 6.195 18.469 1 93.94 443 GLY B O 1
ATOM 8816 N N . PRO B 1 444 ? -9.664 5.34 16.531 1 96.31 444 PRO B N 1
ATOM 8817 C CA . PRO B 1 444 ? -9.906 6.656 15.938 1 96.31 444 PRO B CA 1
ATOM 8818 C C . PRO B 1 444 ? -11.156 7.336 16.5 1 96.31 444 PRO B C 1
ATOM 8820 O O . PRO B 1 444 ? -12.211 6.707 16.609 1 96.31 444 PRO B O 1
ATOM 8823 N N . PRO B 1 445 ? -11.047 8.57 16.828 1 96.62 445 PRO B N 1
ATOM 8824 C CA . PRO B 1 445 ? -12.211 9.312 17.344 1 96.62 445 PRO B CA 1
ATOM 8825 C C . PRO B 1 445 ? -13.164 9.75 16.234 1 96.62 445 PRO B C 1
ATOM 8827 O O . PRO B 1 445 ? -12.766 9.852 15.07 1 96.62 445 PRO B O 1
ATOM 8830 N N . THR B 1 446 ? -14.43 10.062 16.609 1 97 446 THR B N 1
ATOM 8831 C CA . THR B 1 446 ? -15.422 10.492 15.625 1 97 446 THR B CA 1
ATOM 8832 C C . THR B 1 446 ? -16.094 11.789 16.062 1 97 446 THR B C 1
ATOM 8834 O O . THR B 1 446 ? -17 12.289 15.383 1 97 446 THR B O 1
ATOM 8837 N N . VAL B 1 447 ? -15.625 12.359 17.141 1 96.94 447 VAL B N 1
ATOM 8838 C CA . VAL B 1 447 ? -16.219 13.594 17.656 1 96.94 447 VAL B CA 1
ATOM 8839 C C . VAL B 1 447 ? -15.133 14.648 17.828 1 96.94 447 VAL B C 1
ATOM 8841 O O . VAL B 1 447 ? -13.992 14.328 18.172 1 96.94 447 VAL B O 1
ATOM 8844 N N . ILE B 1 448 ? -15.508 15.875 17.594 1 97.06 448 ILE B N 1
ATOM 8845 C CA . ILE B 1 448 ? -14.578 17 17.703 1 97.06 448 ILE B CA 1
ATOM 8846 C C . ILE B 1 448 ? -14.438 17.391 19.172 1 97.06 448 ILE B C 1
ATOM 8848 O O . ILE B 1 448 ? -15.438 17.531 19.891 1 97.06 448 ILE B O 1
ATOM 8852 N N . SER B 1 449 ? -13.219 17.547 19.656 1 93.88 449 SER B N 1
ATOM 8853 C CA . SER B 1 449 ? -12.984 17.797 21.078 1 93.88 449 SER B CA 1
ATOM 8854 C C . SER B 1 449 ? -12.117 19.031 21.281 1 93.88 449 SER B C 1
ATOM 8856 O O . SER B 1 449 ? -11.789 19.391 22.422 1 93.88 449 SER B O 1
ATOM 8858 N N . GLY B 1 450 ? -11.695 19.656 20.234 1 93.25 450 GLY B N 1
ATOM 8859 C CA . GLY B 1 450 ? -10.844 20.828 20.391 1 93.25 450 GLY B CA 1
ATOM 8860 C C . GLY B 1 450 ? -10.398 21.422 19.062 1 93.25 450 GLY B C 1
ATOM 8861 O O . GLY B 1 450 ? -10.977 21.109 18.016 1 93.25 450 GLY B O 1
ATOM 8862 N N . THR B 1 451 ? -9.391 22.312 19.109 1 92.06 451 THR B N 1
ATOM 8863 C CA . THR B 1 451 ? -8.992 23.062 17.922 1 92.06 451 THR B CA 1
ATOM 8864 C C . THR B 1 451 ? -7.691 22.516 17.344 1 92.06 451 THR B C 1
ATOM 8866 O O . THR B 1 451 ? -7.277 22.891 16.25 1 92.06 451 THR B O 1
ATOM 8869 N N . GLY B 1 452 ? -7.059 21.594 18.078 1 92.88 452 GLY B N 1
ATOM 8870 C CA . GLY B 1 452 ? -5.867 20.969 17.531 1 92.88 452 GLY B CA 1
ATOM 8871 C C . GLY B 1 452 ? -6.16 20.047 16.359 1 92.88 452 GLY B C 1
ATOM 8872 O O . GLY B 1 452 ? -7.27 19.531 16.234 1 92.88 452 GLY B O 1
ATOM 8873 N N . LEU B 1 453 ? -5.195 19.844 15.516 1 94.69 453 LEU B N 1
ATOM 8874 C CA . LEU B 1 453 ? -5.379 19.031 14.32 1 94.69 453 LEU B CA 1
ATOM 8875 C C . LEU B 1 453 ? -6.004 17.688 14.672 1 94.69 453 LEU B C 1
ATOM 8877 O O . LEU B 1 453 ? -6.902 17.203 13.969 1 94.69 453 LEU B O 1
ATOM 8881 N N . PHE B 1 454 ? -5.504 17.094 15.742 1 97.19 454 PHE B N 1
ATOM 8882 C CA . PHE B 1 454 ? -5.949 15.758 16.094 1 97.19 454 PHE B CA 1
ATOM 8883 C C . PHE B 1 454 ? -7.285 15.805 16.828 1 97.19 454 PHE B C 1
ATOM 8885 O O . PHE B 1 454 ? -7.91 14.773 17.062 1 97.19 454 PHE B O 1
ATOM 8892 N N . GLU B 1 455 ? -7.715 16.969 17.156 1 96.31 455 GLU B N 1
ATOM 8893 C CA . GLU B 1 455 ? -8.953 17.125 17.906 1 96.31 455 GLU B CA 1
ATOM 8894 C C . GLU B 1 455 ? -10.133 17.438 16.984 1 96.31 455 GLU B C 1
ATOM 8896 O O . GLU B 1 455 ? -11.281 17.109 17.297 1 96.31 455 GLU B O 1
ATOM 8901 N N . TYR B 1 456 ? -9.859 18.078 15.883 1 96.69 456 TYR B N 1
ATOM 8902 C CA . TYR B 1 456 ? -10.969 18.391 14.984 1 96.69 456 TYR B CA 1
ATOM 8903 C C . TYR B 1 456 ? -10.828 17.641 13.664 1 96.69 456 TYR B C 1
ATOM 8905 O O . TYR B 1 456 ? -11.82 17.141 13.125 1 96.69 456 TYR B O 1
ATOM 8913 N N . PHE B 1 457 ? -9.656 17.562 13.094 1 97.75 457 PHE B N 1
ATOM 8914 C CA . PHE B 1 457 ? -9.469 17.016 11.758 1 97.75 457 PHE B CA 1
ATOM 8915 C C . PHE B 1 457 ? -9.43 15.484 11.797 1 97.75 457 PHE B C 1
ATOM 8917 O O . PHE B 1 457 ? -9.898 14.82 10.875 1 97.75 457 PHE B O 1
ATOM 8924 N N . LEU B 1 458 ? -8.828 14.914 12.836 1 98.19 458 LEU B N 1
ATOM 8925 C CA . LEU B 1 458 ? -8.695 13.469 12.969 1 98.19 458 LEU B CA 1
ATOM 8926 C C . LEU B 1 458 ? -10.07 12.805 12.984 1 98.19 458 LEU B C 1
ATOM 8928 O O . LEU B 1 458 ? -10.305 11.836 12.258 1 98.19 458 LEU B O 1
ATOM 8932 N N . PRO B 1 459 ? -11.016 13.273 13.766 1 98.25 459 PRO B N 1
ATOM 8933 C CA . PRO B 1 459 ? -12.344 12.656 13.719 1 98.25 459 PRO B CA 1
ATOM 8934 C C . PRO B 1 459 ? -12.977 12.727 12.328 1 98.25 459 PRO B C 1
ATOM 8936 O O . PRO B 1 459 ? -13.688 11.805 11.93 1 98.25 459 PRO B O 1
ATOM 8939 N N . LEU B 1 460 ? -12.758 13.82 11.625 1 98.75 460 LEU B N 1
ATOM 8940 C CA . LEU B 1 460 ? -13.273 13.938 10.266 1 98.75 460 LEU B CA 1
ATOM 8941 C C . LEU B 1 460 ? -12.648 12.883 9.359 1 98.75 460 LEU B C 1
ATOM 8943 O O . LEU B 1 460 ? -13.344 12.289 8.523 1 98.75 460 LEU B O 1
ATOM 8947 N N . MET B 1 461 ? -11.367 12.641 9.547 1 98.69 461 MET B N 1
ATOM 8948 C CA . MET B 1 461 ? -10.664 11.648 8.742 1 98.69 461 MET B CA 1
ATOM 8949 C C . MET B 1 461 ? -11.133 10.234 9.094 1 98.69 461 MET B C 1
ATOM 8951 O O . MET B 1 461 ? -11.172 9.359 8.227 1 98.69 461 MET B O 1
ATOM 8955 N N . SER B 1 462 ? -11.492 10.008 10.359 1 98.44 462 SER B N 1
ATOM 8956 C CA . SER B 1 462 ? -12.047 8.719 10.742 1 98.44 462 SER B CA 1
ATOM 8957 C C . SER B 1 462 ? -13.344 8.422 10 1 98.44 462 SER B C 1
ATOM 8959 O O . SER B 1 462 ? -13.523 7.336 9.453 1 98.44 462 SER B O 1
ATOM 8961 N N . ILE B 1 463 ? -14.172 9.406 9.914 1 98.62 463 ILE B N 1
ATOM 8962 C CA . ILE B 1 463 ? -15.461 9.234 9.242 1 98.62 463 ILE B CA 1
ATOM 8963 C C . ILE B 1 463 ? -15.242 9.148 7.734 1 98.62 463 ILE B C 1
ATOM 8965 O O . ILE B 1 463 ? -15.93 8.391 7.043 1 98.62 463 ILE B O 1
ATOM 8969 N N . LEU B 1 464 ? -14.344 10 7.258 1 98.75 464 LEU B N 1
ATOM 8970 C CA . LEU B 1 464 ? -14.016 9.914 5.84 1 98.75 464 LEU B CA 1
ATOM 8971 C C . LEU B 1 464 ? -13.562 8.5 5.477 1 98.75 464 LEU B C 1
ATOM 8973 O O . LEU B 1 464 ? -13.906 7.988 4.406 1 98.75 464 LEU B O 1
ATOM 8977 N N . GLY B 1 465 ? -12.781 7.891 6.379 1 98.44 465 GLY B N 1
ATOM 8978 C CA . GLY B 1 465 ? -12.398 6.508 6.156 1 98.44 465 GLY B CA 1
ATOM 8979 C C . GLY B 1 465 ? -13.586 5.57 6.008 1 98.44 465 GLY B C 1
ATOM 8980 O O . GLY B 1 465 ? -13.578 4.68 5.16 1 98.44 465 GLY B O 1
ATOM 8981 N N . ASP B 1 466 ? -14.594 5.773 6.77 1 98.31 466 ASP B N 1
ATOM 8982 C CA . ASP B 1 466 ? -15.805 4.973 6.672 1 98.31 466 ASP B CA 1
ATOM 8983 C C . ASP B 1 466 ? -16.484 5.168 5.32 1 98.31 466 ASP B C 1
ATOM 8985 O O . ASP B 1 466 ? -16.984 4.207 4.723 1 98.31 466 ASP B O 1
ATOM 8989 N N . ILE B 1 467 ? -16.5 6.367 4.887 1 98.38 467 ILE B N 1
ATOM 8990 C CA . ILE B 1 467 ? -17.141 6.688 3.617 1 98.38 467 ILE B CA 1
ATOM 8991 C C . ILE B 1 467 ? -16.391 6.02 2.473 1 98.38 467 ILE B C 1
ATOM 8993 O O . ILE B 1 467 ? -17 5.457 1.561 1 98.38 467 ILE B O 1
ATOM 8997 N N . ILE B 1 468 ? -15.094 6.086 2.535 1 97.94 468 ILE B N 1
ATOM 8998 C CA . ILE B 1 468 ? -14.266 5.473 1.503 1 97.94 468 ILE B CA 1
ATOM 8999 C C . ILE B 1 468 ? -14.5 3.965 1.479 1 97.94 468 ILE B C 1
ATOM 9001 O O . ILE B 1 468 ? -14.703 3.379 0.414 1 97.94 468 ILE B O 1
ATOM 9005 N N . GLU B 1 469 ? -14.438 3.352 2.645 1 96.56 469 GLU B N 1
ATOM 9006 C CA . GLU B 1 469 ? -14.648 1.91 2.725 1 96.56 469 GLU B CA 1
ATOM 9007 C C . GLU B 1 469 ? -16.047 1.529 2.238 1 96.56 469 GLU B C 1
ATOM 9009 O O . GLU B 1 469 ? -16.219 0.539 1.523 1 96.56 469 GLU B O 1
ATOM 9014 N N . PHE B 1 470 ? -17.078 2.328 2.627 1 96.81 470 PHE B N 1
ATOM 9015 C CA . PHE B 1 470 ? -18.438 2.082 2.152 1 96.81 470 PHE B CA 1
ATOM 9016 C C . PHE B 1 470 ? -18.484 2.117 0.63 1 96.81 470 PHE B C 1
ATOM 9018 O O . PHE B 1 470 ? -19.094 1.247 0.005 1 96.81 470 PHE B O 1
ATOM 9025 N N . ARG B 1 471 ? -17.859 3.086 0.089 1 95.69 471 ARG B N 1
ATOM 9026 C CA . ARG B 1 471 ? -17.844 3.201 -1.366 1 95.69 471 ARG B CA 1
ATOM 9027 C C . ARG B 1 471 ? -17.219 1.968 -2.006 1 95.69 471 ARG B C 1
ATOM 9029 O O . ARG B 1 471 ? -17.719 1.457 -3.008 1 95.69 471 ARG B O 1
ATOM 9036 N N . LEU B 1 472 ? -16.172 1.478 -1.477 1 94.94 472 LEU B N 1
ATOM 9037 C CA . LEU B 1 472 ? -15.484 0.307 -2.012 1 94.94 472 LEU B CA 1
ATOM 9038 C C . LEU B 1 472 ? -16.344 -0.941 -1.877 1 94.94 472 LEU B C 1
ATOM 9040 O O . LEU B 1 472 ? -16.375 -1.781 -2.779 1 94.94 472 LEU B O 1
ATOM 9044 N N . TRP B 1 473 ? -17.031 -1.057 -0.686 1 94.69 473 TRP B N 1
ATOM 9045 C CA . TRP B 1 473 ? -17.953 -2.172 -0.493 1 94.69 473 TRP B CA 1
ATOM 9046 C C . TRP B 1 473 ? -19.031 -2.18 -1.567 1 94.69 473 TRP B C 1
ATOM 9048 O O . TRP B 1 473 ? -19.344 -3.23 -2.133 1 94.69 473 TRP B O 1
ATOM 9058 N N . ARG B 1 474 ? -19.516 -1.033 -1.83 1 93.06 474 ARG B N 1
ATOM 9059 C CA . ARG B 1 474 ? -20.641 -0.865 -2.74 1 93.06 474 ARG B CA 1
ATOM 9060 C C . ARG B 1 474 ? -20.266 -1.271 -4.16 1 93.06 474 ARG B C 1
ATOM 9062 O O . ARG B 1 474 ? -21.094 -1.834 -4.891 1 93.06 474 ARG B O 1
ATOM 9069 N N . HIS B 1 475 ? -19.062 -1.019 -4.508 1 93.19 475 HIS B N 1
ATOM 9070 C CA . HIS B 1 475 ? -18.672 -1.237 -5.891 1 93.19 475 HIS B CA 1
ATOM 9071 C C . HIS B 1 475 ? -18.031 -2.615 -6.074 1 93.19 475 HIS B C 1
ATOM 9073 O O . HIS B 1 475 ? -17.562 -2.949 -7.164 1 93.19 475 HIS B O 1
ATOM 9079 N N . HIS B 1 476 ? -17.969 -3.434 -5.066 1 94 476 HIS B N 1
ATOM 9080 C CA . HIS B 1 476 ? -17.453 -4.789 -5.234 1 94 476 HIS B CA 1
ATOM 9081 C C . HIS B 1 476 ? -18.281 -5.57 -6.242 1 94 476 HIS B C 1
ATOM 9083 O O . HIS B 1 476 ? -19.516 -5.602 -6.152 1 94 476 HIS B O 1
ATOM 9089 N N . PRO B 1 477 ? -17.719 -6.18 -7.133 1 93.31 477 PRO B N 1
ATOM 9090 C CA . PRO B 1 477 ? -18.469 -6.793 -8.234 1 93.31 477 PRO B CA 1
ATOM 9091 C C . PRO B 1 477 ? -19.234 -8.039 -7.809 1 93.31 477 PRO B C 1
ATOM 9093 O O . PRO B 1 477 ? -20.281 -8.352 -8.391 1 93.31 477 PRO B O 1
ATOM 9096 N N . ARG B 1 478 ? -18.891 -8.758 -6.832 1 94.62 478 ARG B N 1
ATOM 9097 C CA . ARG B 1 478 ? -19.484 -10.062 -6.547 1 94.62 478 ARG B CA 1
ATOM 9098 C C . ARG B 1 478 ? -20.188 -10.062 -5.195 1 94.62 478 ARG B C 1
ATOM 9100 O O . ARG B 1 478 ? -21.172 -10.773 -5 1 94.62 478 ARG B O 1
ATOM 9107 N N . LEU B 1 479 ? -19.656 -9.289 -4.258 1 93.25 479 LEU B N 1
ATOM 9108 C CA . LEU B 1 479 ? -20.234 -9.281 -2.912 1 93.25 479 LEU B CA 1
ATOM 9109 C C . LEU B 1 479 ? -21.328 -8.234 -2.795 1 93.25 479 LEU B C 1
ATOM 9111 O O . LEU B 1 479 ? -21.125 -7.066 -3.143 1 93.25 479 LEU B O 1
ATOM 9115 N N . LYS B 1 480 ? -22.469 -8.641 -2.357 1 89.19 480 LYS B N 1
ATOM 9116 C CA . LYS B 1 480 ? -23.609 -7.73 -2.203 1 89.19 480 LYS B CA 1
ATOM 9117 C C . LYS B 1 480 ? -24.047 -7.645 -0.744 1 89.19 480 LYS B C 1
ATOM 9119 O O . LYS B 1 480 ? -23.953 -8.625 -0.004 1 89.19 480 LYS B O 1
ATOM 9124 N N . PHE B 1 481 ? -24.391 -6.461 -0.292 1 90.25 481 PHE B N 1
ATOM 9125 C CA . PHE B 1 481 ? -24.859 -6.215 1.072 1 90.25 481 PHE B CA 1
ATOM 9126 C C . PHE B 1 481 ? -25.938 -5.145 1.097 1 90.25 481 PHE B C 1
ATOM 9128 O O . PHE B 1 481 ? -26.234 -4.535 0.068 1 90.25 481 PHE B O 1
ATOM 9135 N N . ASP B 1 482 ? -26.531 -5 2.188 1 88.94 482 ASP B N 1
ATOM 9136 C CA . ASP B 1 482 ? -27.531 -3.947 2.361 1 88.94 482 ASP B CA 1
ATOM 9137 C C . ASP B 1 482 ? -26.859 -2.604 2.637 1 88.94 482 ASP B C 1
ATOM 9139 O O . ASP B 1 482 ? -26.344 -2.373 3.732 1 88.94 482 ASP B O 1
ATOM 9143 N N . GLU B 1 483 ? -27.016 -1.743 1.778 1 91.06 483 GLU B N 1
ATOM 9144 C CA . GLU B 1 483 ? -26.297 -0.474 1.854 1 91.06 483 GLU B CA 1
ATOM 9145 C C . GLU B 1 483 ? -26.984 0.495 2.809 1 91.06 483 GLU B C 1
ATOM 9147 O O . GLU B 1 483 ? -26.359 1.398 3.354 1 91.06 483 GLU B O 1
ATOM 9152 N N . HIS B 1 484 ? -28.25 0.357 3.066 1 90.81 484 HIS B N 1
ATOM 9153 C CA . HIS B 1 484 ? -29.031 1.333 3.82 1 90.81 484 HIS B CA 1
ATOM 9154 C C . HIS B 1 484 ? -28.594 1.38 5.281 1 90.81 484 HIS B C 1
ATOM 9156 O O . HIS B 1 484 ? -28.5 2.459 5.871 1 90.81 484 HIS B O 1
ATOM 9162 N N . ALA B 1 485 ? -28.344 0.23 5.762 1 91.25 485 ALA B N 1
ATOM 9163 C CA . ALA B 1 485 ? -27.922 0.182 7.16 1 91.25 485 ALA B CA 1
ATOM 9164 C C . ALA B 1 485 ? -26.562 0.864 7.348 1 91.25 485 ALA B C 1
ATOM 9166 O O . ALA B 1 485 ? -26.359 1.58 8.328 1 91.25 485 ALA B O 1
ATOM 9167 N N . VAL B 1 486 ? -25.734 0.671 6.441 1 94.88 486 VAL B N 1
ATOM 9168 C CA . VAL B 1 486 ? -24.391 1.234 6.523 1 94.88 486 VAL B CA 1
ATOM 9169 C C . VAL B 1 486 ? -24.453 2.748 6.332 1 94.88 486 VAL B C 1
ATOM 9171 O O . VAL B 1 486 ? -23.781 3.498 7.051 1 94.88 486 VAL B O 1
ATOM 9174 N N . VAL B 1 487 ? -25.234 3.264 5.395 1 96.12 487 VAL B N 1
ATOM 9175 C CA . VAL B 1 487 ? -25.391 4.691 5.141 1 96.12 487 VAL B CA 1
ATOM 9176 C C . VAL B 1 487 ? -25.969 5.379 6.375 1 96.12 487 VAL B C 1
ATOM 9178 O O . VAL B 1 487 ? -25.547 6.477 6.742 1 96.12 487 VAL B O 1
ATOM 9181 N N . ARG B 1 488 ? -26.891 4.715 7.004 1 94.69 488 ARG B N 1
ATOM 9182 C CA . ARG B 1 488 ? -27.5 5.266 8.211 1 94.69 488 ARG B CA 1
ATOM 9183 C C . ARG B 1 488 ? -26.484 5.418 9.328 1 94.69 488 ARG B C 1
ATOM 9185 O O . ARG B 1 488 ? -26.453 6.434 10.023 1 94.69 488 ARG B O 1
ATOM 9192 N N . ASP B 1 489 ? -25.625 4.414 9.461 1 95.5 489 ASP B N 1
ATOM 9193 C CA . ASP B 1 489 ? -24.594 4.465 10.492 1 95.5 489 ASP B CA 1
ATOM 9194 C C . ASP B 1 489 ? -23.641 5.637 10.258 1 95.5 489 ASP B C 1
ATOM 9196 O O . ASP B 1 489 ? -23.266 6.336 11.203 1 95.5 489 ASP B O 1
ATOM 9200 N N . ILE B 1 490 ? -23.25 5.82 9.031 1 97.88 490 ILE B N 1
ATOM 9201 C CA . ILE B 1 490 ? -22.328 6.891 8.703 1 97.88 490 ILE B CA 1
ATOM 9202 C C . ILE B 1 490 ? -23.016 8.242 8.859 1 97.88 490 ILE B C 1
ATOM 9204 O O . ILE B 1 490 ? -22.422 9.211 9.328 1 97.88 490 ILE B O 1
ATOM 9208 N N . ASP B 1 491 ? -24.297 8.305 8.5 1 97.44 491 ASP B N 1
ATOM 9209 C CA . ASP B 1 491 ? -25.094 9.523 8.641 1 97.44 491 ASP B CA 1
ATOM 9210 C C . ASP B 1 491 ? -25.203 9.945 10.109 1 97.44 491 ASP B C 1
ATOM 9212 O O . ASP B 1 491 ? -25.078 11.125 10.438 1 97.44 491 ASP B O 1
ATOM 9216 N N . ILE B 1 492 ? -25.391 8.992 10.93 1 97.5 492 ILE B N 1
ATOM 9217 C CA . ILE B 1 492 ? -25.484 9.25 12.359 1 97.5 492 ILE B CA 1
ATOM 9218 C C . ILE B 1 492 ? -24.141 9.758 12.883 1 97.5 492 ILE B C 1
ATOM 9220 O O . ILE B 1 492 ? -24.094 10.703 13.672 1 97.5 492 ILE B O 1
ATOM 9224 N N . ALA B 1 493 ? -23.094 9.102 12.445 1 97.75 493 ALA B N 1
ATOM 9225 C CA . ALA B 1 493 ? -21.75 9.523 12.867 1 97.75 493 ALA B CA 1
ATOM 9226 C C . ALA B 1 493 ? -21.469 10.961 12.438 1 97.75 493 ALA B C 1
ATOM 9228 O O . ALA B 1 493 ? -20.922 11.742 13.211 1 97.75 493 ALA B O 1
ATOM 9229 N N . LEU B 1 494 ? -21.828 11.336 11.195 1 98.19 494 LEU B N 1
ATOM 9230 C CA . LEU B 1 494 ? -21.641 12.688 10.68 1 98.19 494 LEU B CA 1
ATOM 9231 C C . LEU B 1 494 ? -22.484 13.695 11.445 1 98.19 494 LEU B C 1
ATOM 9233 O O . LEU B 1 494 ? -22.016 14.789 11.773 1 98.19 494 LEU B O 1
ATOM 9237 N N . THR B 1 495 ? -23.688 13.328 11.742 1 97.88 495 THR B N 1
ATOM 9238 C CA . THR B 1 495 ? -24.594 14.203 12.477 1 97.88 495 THR B CA 1
ATOM 9239 C C . THR B 1 495 ? -24.094 14.438 13.898 1 97.88 495 THR B C 1
ATOM 9241 O O . THR B 1 495 ? -24.109 15.562 14.398 1 97.88 495 THR B O 1
ATOM 9244 N N . ASN B 1 496 ? -23.641 13.359 14.484 1 97.69 496 ASN B N 1
ATOM 9245 C CA . ASN B 1 496 ? -23.062 13.484 15.82 1 97.69 496 ASN B CA 1
ATOM 9246 C C . ASN B 1 496 ? -21.812 14.352 15.812 1 97.69 496 ASN B C 1
ATOM 9248 O O . ASN B 1 496 ? -21.578 15.125 16.75 1 97.69 496 ASN B O 1
ATOM 9252 N N . CYS B 1 497 ? -21.031 14.164 14.812 1 97.94 497 CYS B N 1
ATOM 9253 C CA . CYS B 1 497 ? -19.812 14.969 14.68 1 97.94 497 CYS B CA 1
ATOM 9254 C C . CYS B 1 497 ? -20.156 16.438 14.508 1 97.94 497 CYS B C 1
ATOM 9256 O O . CYS B 1 497 ? -19.531 17.297 15.125 1 97.94 497 CYS B O 1
ATOM 9258 N N . HIS B 1 498 ? -21.125 16.75 13.727 1 97.44 498 HIS B N 1
ATOM 9259 C CA . HIS B 1 498 ? -21.562 18.125 13.516 1 97.44 498 HIS B CA 1
ATOM 9260 C C . HIS B 1 498 ? -22.109 18.734 14.805 1 97.44 498 HIS B C 1
ATOM 9262 O O . HIS B 1 498 ? -21.844 19.906 15.102 1 97.44 498 HIS B O 1
ATOM 9268 N N . GLN B 1 499 ? -22.812 17.953 15.555 1 96.69 499 GLN B N 1
ATOM 9269 C CA . GLN B 1 499 ? -23.359 18.422 16.828 1 96.69 499 GLN B CA 1
ATOM 9270 C C . GLN B 1 499 ? -22.25 18.719 17.828 1 96.69 499 GLN B C 1
ATOM 9272 O O . GLN B 1 499 ? -22.391 19.625 18.656 1 96.69 499 GLN B O 1
ATOM 9277 N N . SER B 1 500 ? -21.25 17.938 17.734 1 95.94 500 SER B N 1
ATOM 9278 C CA . SER B 1 500 ? -20.125 18.141 18.641 1 95.94 500 SER B CA 1
ATOM 9279 C C . SER B 1 500 ? -19.469 19.5 18.406 1 95.94 500 SER B C 1
ATOM 9281 O O . SER B 1 500 ? -18.859 20.062 19.328 1 95.94 500 SER B O 1
ATOM 9283 N N . VAL B 1 501 ? -19.531 20.047 17.172 1 95 501 VAL B N 1
ATOM 9284 C CA . VAL B 1 501 ? -19 21.375 16.859 1 95 501 VAL B CA 1
ATOM 9285 C C . VAL B 1 501 ? -19.75 22.422 17.656 1 95 501 VAL B C 1
ATOM 9287 O O . VAL B 1 501 ? -19.141 23.266 18.328 1 95 501 VAL B O 1
ATOM 9290 N N . SER B 1 502 ? -21.078 22.359 17.672 1 90.19 502 SER B N 1
ATOM 9291 C CA . SER B 1 502 ? -21.922 23.328 18.375 1 90.19 502 SER B CA 1
ATOM 9292 C C . SER B 1 502 ? -21.781 23.172 19.875 1 90.19 502 SER B C 1
ATOM 9294 O O . SER B 1 502 ? -21.766 24.172 20.609 1 90.19 502 SER B O 1
ATOM 9296 N N . GLU B 1 503 ? -21.688 21.984 20.297 1 90.69 503 GLU B N 1
ATOM 9297 C CA . GLU B 1 503 ? -21.562 21.719 21.734 1 90.69 503 GLU B CA 1
ATOM 9298 C C . GLU B 1 503 ? -20.234 22.266 22.266 1 90.69 503 GLU B C 1
ATOM 9300 O O . GLU B 1 503 ? -20.188 22.859 23.344 1 90.69 503 GLU B O 1
ATOM 9305 N N . TRP B 1 504 ? -19.281 22.047 21.516 1 89.5 504 TRP B N 1
ATOM 9306 C CA . TRP B 1 504 ? -17.969 22.531 21.938 1 89.5 504 TRP B CA 1
ATOM 9307 C C . TRP B 1 504 ? -17.922 24.062 21.953 1 89.5 504 TRP B C 1
ATOM 9309 O O . TRP B 1 504 ? -17.375 24.656 22.875 1 89.5 504 TRP B O 1
ATOM 9319 N N . LEU B 1 505 ? -18.5 24.734 20.969 1 87.12 505 LEU B N 1
ATOM 9320 C CA . LEU B 1 505 ? -18.547 26.203 20.891 1 87.12 505 LEU B CA 1
ATOM 9321 C C . LEU B 1 505 ? -19.359 26.766 22.062 1 87.12 505 LEU B C 1
ATOM 9323 O O . LEU B 1 505 ? -19 27.812 22.625 1 87.12 505 LEU B O 1
ATOM 9327 N N . ARG B 1 506 ? -20.406 26.062 22.406 1 84.81 506 ARG B N 1
ATOM 9328 C CA . ARG B 1 506 ? -21.219 26.484 23.531 1 84.81 506 ARG B CA 1
ATOM 9329 C C . ARG B 1 506 ? -20.453 26.391 24.844 1 84.81 506 ARG B C 1
ATOM 9331 O O . ARG B 1 506 ? -20.516 27.281 25.688 1 84.81 506 ARG B O 1
ATOM 9338 N N . GLU B 1 507 ? -19.734 25.375 24.984 1 83.88 507 GLU B N 1
ATOM 9339 C CA . GLU B 1 507 ? -18.953 25.156 26.188 1 83.88 507 GLU B CA 1
ATOM 9340 C C . GLU B 1 507 ? -17.844 26.203 26.312 1 83.88 507 GLU B C 1
ATOM 9342 O O . GLU B 1 507 ? -17.594 26.703 27.406 1 83.88 507 GLU B O 1
ATOM 9347 N N . VAL B 1 508 ? -17.203 26.484 25.203 1 80.12 508 VAL B N 1
ATOM 9348 C CA . VAL B 1 508 ? -16.141 27.484 25.203 1 80.12 508 VAL B CA 1
ATOM 9349 C C . VAL B 1 508 ? -16.734 28.875 25.453 1 80.12 508 VAL B C 1
ATOM 9351 O O . VAL B 1 508 ? -16.141 29.688 26.172 1 80.12 508 VAL B O 1
ATOM 9354 N N . GLY B 1 509 ? -17.891 29.141 24.734 1 74.44 509 GLY B N 1
ATOM 9355 C CA . GLY B 1 509 ? -18.562 30.406 24.953 1 74.44 509 GLY B CA 1
ATOM 9356 C C . GLY B 1 509 ? -19.016 30.609 26.391 1 74.44 509 GLY B C 1
ATOM 9357 O O . GLY B 1 509 ? -18.891 31.703 26.938 1 74.44 509 GLY B O 1
ATOM 9358 N N . GLN B 1 510 ? -19.484 29.625 27 1 68.38 510 GLN B N 1
ATOM 9359 C CA . GLN B 1 510 ? -19.953 29.688 28.375 1 68.38 510 GLN B CA 1
ATOM 9360 C C . GLN B 1 510 ? -18.781 29.891 29.344 1 68.38 510 GLN B C 1
ATOM 9362 O O . GLN B 1 510 ? -18.906 30.609 30.328 1 68.38 510 GLN B O 1
ATOM 9367 N N . THR B 1 511 ? -17.688 29.219 28.891 1 63.25 511 THR B N 1
ATOM 9368 C CA . THR B 1 511 ? -16.516 29.375 29.734 1 63.25 511 THR B CA 1
ATOM 9369 C C . THR B 1 511 ? -15.859 30.734 29.516 1 63.25 511 THR B C 1
ATOM 9371 O O . THR B 1 511 ? -15.312 31.328 30.453 1 63.25 511 THR B O 1
ATOM 9374 N N . ALA B 1 512 ? -15.773 31.312 28.188 1 59.75 512 ALA B N 1
ATOM 9375 C CA . ALA B 1 512 ? -15.227 32.625 27.875 1 59.75 512 ALA B CA 1
ATOM 9376 C C . ALA B 1 512 ? -16.047 33.75 28.531 1 59.75 512 ALA B C 1
ATOM 9378 O O . ALA B 1 512 ? -15.492 34.75 28.938 1 59.75 512 ALA B O 1
ATOM 9379 N N . ASN B 1 513 ? -17.453 33.688 28.25 1 50.94 513 ASN B N 1
ATOM 9380 C CA . ASN B 1 513 ? -18.25 34.688 28.969 1 50.94 513 ASN B CA 1
ATOM 9381 C C . ASN B 1 513 ? -17.906 34.719 30.453 1 50.94 513 ASN B C 1
ATOM 9383 O O . ASN B 1 513 ? -18.031 35.75 31.094 1 50.94 513 ASN B O 1
ATOM 9387 N N . ALA B 1 514 ? -17.531 33.656 31.156 1 49.12 514 ALA B N 1
ATOM 9388 C CA . ALA B 1 514 ? -17.141 33.719 32.562 1 49.12 514 ALA B CA 1
ATOM 9389 C C . ALA B 1 514 ? -15.727 34.281 32.688 1 49.12 514 ALA B C 1
ATOM 9391 O O . ALA B 1 514 ? -15.43 34.969 33.688 1 49.12 514 ALA B O 1
ATOM 9392 N N . SER B 1 515 ? -14.773 33.75 31.984 1 45.62 515 SER B N 1
ATOM 9393 C CA . SER B 1 515 ? -13.43 34.312 32 1 45.62 515 SER B CA 1
ATOM 9394 C C . SER B 1 515 ? -13.164 35.156 30.781 1 45.62 515 SER B C 1
ATOM 9396 O O . SER B 1 515 ? -13.922 35.125 29.797 1 45.62 515 SER B O 1
ATOM 9398 N N . ARG B 1 516 ? -11.75 35.844 30.516 1 44.53 516 ARG B N 1
ATOM 9399 C CA . ARG B 1 516 ? -11.258 36.844 29.594 1 44.53 516 ARG B CA 1
ATOM 9400 C C . ARG B 1 516 ? -11.508 36.469 28.141 1 44.53 516 ARG B C 1
ATOM 9402 O O . ARG B 1 516 ? -11.133 35.344 27.719 1 44.53 516 ARG B O 1
ATOM 9409 N N . PRO B 1 517 ? -12.227 37.156 27.266 1 39.66 517 PRO B N 1
ATOM 9410 C CA . PRO B 1 517 ? -12.852 37.031 25.953 1 39.66 517 PRO B CA 1
ATOM 9411 C C . PRO B 1 517 ? -11.891 36.5 24.891 1 39.66 517 PRO B C 1
ATOM 9413 O O . PRO B 1 517 ? -12.328 36 23.859 1 39.66 517 PRO B O 1
ATOM 9416 N N . SER B 1 518 ? -10.695 37.156 24.453 1 39.81 518 SER B N 1
ATOM 9417 C CA . SER B 1 518 ? -10.312 37.812 23.219 1 39.81 518 SER B CA 1
ATOM 9418 C C . SER B 1 518 ? -9.75 36.812 22.203 1 39.81 518 SER B C 1
ATOM 9420 O O . SER B 1 518 ? -10.078 36.875 21.016 1 39.81 518 SER B O 1
ATOM 9422 N N . SER B 1 519 ? -8.398 36.406 22.359 1 42.44 519 SER B N 1
ATOM 9423 C CA . SER B 1 519 ? -7.461 36 21.312 1 42.44 519 SER B CA 1
ATOM 9424 C C . SER B 1 519 ? -7.777 34.594 20.797 1 42.44 519 SER B C 1
ATOM 9426 O O . SER B 1 519 ? -7.441 34.281 19.656 1 42.44 519 SER B O 1
ATOM 9428 N N . THR B 1 520 ? -8.266 33.656 21.609 1 50.31 520 THR B N 1
ATOM 9429 C CA . THR B 1 520 ? -8.523 32.25 21.359 1 50.31 520 THR B CA 1
ATOM 9430 C C . THR B 1 520 ? -9.766 32.094 20.5 1 50.31 520 THR B C 1
ATOM 9432 O O . THR B 1 520 ? -9.938 31.031 19.859 1 50.31 520 THR B O 1
ATOM 9435 N N . THR B 1 521 ? -10.555 33.156 20.438 1 57.53 521 THR B N 1
ATOM 9436 C CA . THR B 1 521 ? -11.898 33.156 19.875 1 57.53 521 THR B CA 1
ATOM 9437 C C . THR B 1 521 ? -11.836 33.094 18.344 1 57.53 521 THR B C 1
ATOM 9439 O O . THR B 1 521 ? -12.562 32.344 17.719 1 57.53 521 THR B O 1
ATOM 9442 N N . PRO B 1 522 ? -10.688 33.781 17.875 1 75.06 522 PRO B N 1
ATOM 9443 C CA . PRO B 1 522 ? -10.695 33.812 16.406 1 75.06 522 PRO B CA 1
ATOM 9444 C C . PRO B 1 522 ? -10.25 32.469 15.805 1 75.06 522 PRO B C 1
ATOM 9446 O O . PRO B 1 522 ? -10.844 32 14.828 1 75.06 522 PRO B O 1
ATOM 9449 N N . ARG B 1 523 ? -9.406 31.75 16.656 1 82.12 523 ARG B N 1
ATOM 9450 C CA . ARG B 1 523 ? -8.938 30.484 16.109 1 82.12 523 ARG B CA 1
ATOM 9451 C C . ARG B 1 523 ? -10.016 29.406 16.203 1 82.12 523 ARG B C 1
ATOM 9453 O O . ARG B 1 523 ? -10.188 28.594 15.297 1 82.12 523 ARG B O 1
ATOM 9460 N N . ALA B 1 524 ? -10.656 29.438 17.328 1 88.44 524 ALA B N 1
ATOM 9461 C CA . ALA B 1 524 ? -11.734 28.469 17.531 1 88.44 524 ALA B CA 1
ATOM 9462 C C . ALA B 1 524 ? -12.836 28.641 16.484 1 88.44 524 ALA B C 1
ATOM 9464 O O . ALA B 1 524 ? -13.359 27.641 15.969 1 88.44 524 ALA B O 1
ATOM 9465 N N . GLU B 1 525 ? -13.117 29.875 16.219 1 89.44 525 GLU B N 1
ATOM 9466 C CA . GLU B 1 525 ? -14.164 30.141 15.242 1 89.44 525 GLU B CA 1
ATOM 9467 C C . GLU B 1 525 ? -13.758 29.688 13.844 1 89.44 525 GLU B C 1
ATOM 9469 O O . GLU B 1 525 ? -14.539 29.062 13.133 1 89.44 525 GLU B O 1
ATOM 9474 N N . VAL B 1 526 ? -12.539 30.016 13.492 1 92.5 526 VAL B N 1
ATOM 9475 C CA . VAL B 1 526 ? -12.062 29.641 12.172 1 92.5 526 VAL B CA 1
ATOM 9476 C C . VAL B 1 526 ? -11.992 28.125 12.047 1 92.5 526 VAL B C 1
ATOM 9478 O O . VAL B 1 526 ? -12.438 27.547 11.055 1 92.5 526 VAL B O 1
ATOM 9481 N N . THR B 1 527 ? -11.453 27.469 13.094 1 93.62 527 THR B N 1
ATOM 9482 C CA . THR B 1 527 ? -11.305 26.016 13.07 1 93.62 527 THR B CA 1
ATOM 9483 C C . THR B 1 527 ? -12.656 25.344 12.938 1 93.62 527 THR B C 1
ATOM 9485 O O . THR B 1 527 ? -12.82 24.422 12.125 1 93.62 527 THR B O 1
ATOM 9488 N N . MET B 1 528 ? -13.625 25.844 13.664 1 95.5 528 MET B N 1
ATOM 9489 C CA . MET B 1 528 ? -14.945 25.219 13.656 1 95.5 528 MET B CA 1
ATOM 9490 C C . MET B 1 528 ? -15.68 25.516 12.352 1 95.5 528 MET B C 1
ATOM 9492 O O . MET B 1 528 ? -16.453 24.688 11.875 1 95.5 528 MET B O 1
ATOM 9496 N N . ALA B 1 529 ? -15.414 26.672 11.781 1 95.62 529 ALA B N 1
ATOM 9497 C CA . ALA B 1 529 ? -16 26.984 10.484 1 95.62 529 ALA B CA 1
ATOM 9498 C C . ALA B 1 529 ? -15.5 26.016 9.414 1 95.62 529 ALA B C 1
ATOM 9500 O O . ALA B 1 529 ? -16.297 25.5 8.617 1 95.62 529 ALA B O 1
ATOM 9501 N N . TYR B 1 530 ? -14.203 25.797 9.383 1 96.75 530 TYR B N 1
ATOM 9502 C CA . TYR B 1 530 ? -13.625 24.859 8.438 1 96.75 530 TYR B CA 1
ATOM 9503 C C . TYR B 1 530 ? -14.141 23.438 8.695 1 96.75 530 TYR B C 1
ATOM 9505 O O . TYR B 1 530 ? -14.461 22.719 7.754 1 96.75 530 TYR B O 1
ATOM 9513 N N . ALA B 1 531 ? -14.211 23.062 9.977 1 97.94 531 ALA B N 1
ATOM 9514 C CA . ALA B 1 531 ? -14.695 21.734 10.328 1 97.94 531 ALA B CA 1
ATOM 9515 C C . ALA B 1 531 ? -16.125 21.516 9.844 1 97.94 531 ALA B C 1
ATOM 9517 O O . ALA B 1 531 ? -16.453 20.484 9.266 1 97.94 531 ALA B O 1
ATOM 9518 N N . SER B 1 532 ? -16.953 22.484 10.047 1 97.75 532 SER B N 1
ATOM 9519 C CA . SER B 1 532 ? -18.344 22.406 9.602 1 97.75 532 SER B CA 1
ATOM 9520 C C . SER B 1 532 ? -18.422 22.281 8.086 1 97.75 532 SER B C 1
ATOM 9522 O O . SER B 1 532 ? -19.266 21.531 7.566 1 97.75 532 SER B O 1
ATOM 9524 N N . TYR B 1 533 ? -17.641 23.031 7.371 1 97.5 533 TYR B N 1
ATOM 9525 C CA . TYR B 1 533 ? -17.609 22.938 5.918 1 97.5 533 TYR B CA 1
ATOM 9526 C C . TYR B 1 533 ? -17.234 21.531 5.473 1 97.5 533 TYR B C 1
ATOM 9528 O O . TYR B 1 533 ? -17.906 20.938 4.609 1 97.5 533 TYR B O 1
ATOM 9536 N N . ILE B 1 534 ? -16.203 20.953 6.031 1 98.44 534 ILE B N 1
ATOM 9537 C CA . ILE B 1 534 ? -15.727 19.641 5.641 1 98.44 534 ILE B CA 1
ATOM 9538 C C . ILE B 1 534 ? -16.781 18.594 5.969 1 98.44 534 ILE B C 1
ATOM 9540 O O . ILE B 1 534 ? -16.984 17.641 5.207 1 98.44 534 ILE B O 1
ATOM 9544 N N . ILE B 1 535 ? -17.484 18.719 7.125 1 98.56 535 ILE B N 1
ATOM 9545 C CA . ILE B 1 535 ? -18.547 17.797 7.488 1 98.56 535 ILE B CA 1
ATOM 9546 C C . ILE B 1 535 ? -19.625 17.797 6.406 1 98.56 535 ILE B C 1
ATOM 9548 O O . ILE B 1 535 ? -20.078 16.734 5.984 1 98.56 535 ILE B O 1
ATOM 9552 N N . LYS B 1 536 ? -20 18.953 5.957 1 97.56 536 LYS B N 1
ATOM 9553 C CA . LYS B 1 536 ? -21.016 19.062 4.914 1 97.56 536 LYS B CA 1
ATOM 9554 C C . LYS B 1 536 ? -20.547 18.406 3.617 1 97.56 536 LYS B C 1
ATOM 9556 O O . LYS B 1 536 ? -21.328 17.781 2.906 1 97.56 536 LYS B O 1
ATOM 9561 N N . VAL B 1 537 ? -19.281 18.609 3.293 1 98.06 537 VAL B N 1
ATOM 9562 C CA . VAL B 1 537 ? -18.719 17.984 2.107 1 98.06 537 VAL B CA 1
ATOM 9563 C C . VAL B 1 537 ? -18.75 16.453 2.268 1 98.06 537 VAL B C 1
ATOM 9565 O O . VAL B 1 537 ? -18.984 15.734 1.301 1 98.06 537 VAL B O 1
ATOM 9568 N N . LEU B 1 538 ? -18.438 15.953 3.473 1 98.69 538 LEU B N 1
ATOM 9569 C CA . LEU B 1 538 ? -18.484 14.516 3.711 1 98.69 538 LEU B CA 1
ATOM 9570 C C . LEU B 1 538 ? -19.891 13.969 3.494 1 98.69 538 LEU B C 1
ATOM 9572 O O . LEU B 1 538 ? -20.062 12.852 2.994 1 98.69 538 LEU B O 1
ATOM 9576 N N . PHE B 1 539 ? -20.922 14.781 3.82 1 98 539 PHE B N 1
ATOM 9577 C CA . PHE B 1 539 ? -22.297 14.398 3.51 1 98 539 PHE B CA 1
ATOM 9578 C C . PHE B 1 539 ? -22.5 14.297 2.002 1 98 539 PHE B C 1
ATOM 9580 O O . PHE B 1 539 ? -23.172 13.375 1.523 1 98 539 PHE B O 1
ATOM 9587 N N . VAL B 1 540 ? -21.953 15.227 1.311 1 96.5 540 VAL B N 1
ATOM 9588 C CA . VAL B 1 540 ? -22.062 15.211 -0.145 1 96.5 540 VAL B CA 1
ATOM 9589 C C . VAL B 1 540 ? -21.422 13.945 -0.699 1 96.5 540 VAL B C 1
ATOM 9591 O O . VAL B 1 540 ? -21.969 13.297 -1.592 1 96.5 540 VAL B O 1
ATOM 9594 N N . MET B 1 541 ? -20.297 13.562 -0.178 1 97.19 541 MET B N 1
ATOM 9595 C CA . MET B 1 541 ? -19.562 12.391 -0.65 1 97.19 541 MET B CA 1
ATOM 9596 C C . MET B 1 541 ? -20.297 11.102 -0.271 1 97.19 541 MET B C 1
ATOM 9598 O O . MET B 1 541 ? -20.219 10.109 -0.995 1 97.19 541 MET B O 1
ATOM 9602 N N . LEU B 1 542 ? -20.938 11.109 0.898 1 97.31 542 LEU B N 1
ATOM 9603 C CA . LEU B 1 542 ? -21.688 9.938 1.343 1 97.31 542 LEU B CA 1
ATOM 9604 C C . LEU B 1 542 ? -22.828 9.625 0.391 1 97.31 542 LEU B C 1
ATOM 9606 O O . LEU B 1 542 ? -23.031 8.469 0.017 1 97.31 542 LEU B O 1
ATOM 9610 N N . TYR B 1 543 ? -23.531 10.641 -0.102 1 93.81 543 TYR B N 1
ATOM 9611 C CA . TYR B 1 543 ? -24.766 10.445 -0.865 1 93.81 543 TYR B CA 1
ATOM 9612 C C . TYR B 1 543 ? -24.5 10.594 -2.359 1 93.81 543 TYR B C 1
ATOM 9614 O O . TYR B 1 543 ? -25.344 10.227 -3.182 1 93.81 543 TYR B O 1
ATOM 9622 N N . GLY B 1 544 ? -23.406 11.148 -2.686 1 89.75 544 GLY B N 1
ATOM 9623 C CA . GLY B 1 544 ? -23.172 11.469 -4.086 1 89.75 544 GLY B CA 1
ATOM 9624 C C . GLY B 1 544 ? -22.266 10.477 -4.785 1 89.75 544 GLY B C 1
ATOM 9625 O O . GLY B 1 544 ? -21.844 9.477 -4.191 1 89.75 544 GLY B O 1
ATOM 9626 N N . GLU B 1 545 ? -22.078 10.883 -6.051 1 88.94 545 GLU B N 1
ATOM 9627 C CA . GLU B 1 545 ? -21.062 10.203 -6.852 1 88.94 545 GLU B CA 1
ATOM 9628 C C . GLU B 1 545 ? -19.734 10.969 -6.824 1 88.94 545 GLU B C 1
ATOM 9630 O O . GLU B 1 545 ? -19.703 12.141 -6.441 1 88.94 545 GLU B O 1
ATOM 9635 N N . TRP B 1 546 ? -18.625 10.406 -6.902 1 91.19 546 TRP B N 1
ATOM 9636 C CA . TRP B 1 546 ? -17.328 11.031 -6.723 1 91.19 546 TRP B CA 1
ATOM 9637 C C . TRP B 1 546 ? -16.781 11.547 -8.047 1 91.19 546 TRP B C 1
ATOM 9639 O O . TRP B 1 546 ? -15.852 12.367 -8.07 1 91.19 546 TRP B O 1
ATOM 9649 N N . ASP B 1 547 ? -17.391 11.086 -9.172 1 90.94 547 ASP B N 1
ATOM 9650 C CA . ASP B 1 547 ? -16.859 11.445 -10.477 1 90.94 547 ASP B CA 1
ATOM 9651 C C . ASP B 1 547 ? -17.781 12.422 -11.203 1 90.94 547 ASP B C 1
ATOM 9653 O O . ASP B 1 547 ? -18.953 12.125 -11.414 1 90.94 547 ASP B O 1
ATOM 9657 N N . ALA B 1 548 ? -17.234 13.484 -11.633 1 85.38 548 ALA B N 1
ATOM 9658 C CA . ALA B 1 548 ? -18 14.555 -12.25 1 85.38 548 ALA B CA 1
ATOM 9659 C C . ALA B 1 548 ? -18.609 14.109 -13.578 1 85.38 548 ALA B C 1
ATOM 9661 O O . ALA B 1 548 ? -19.766 14.398 -13.867 1 85.38 548 ALA B O 1
ATOM 9662 N N . THR B 1 549 ? -17.859 13.398 -14.383 1 83.19 549 THR B N 1
ATOM 9663 C CA . THR B 1 549 ? -18.344 12.961 -15.688 1 83.19 549 THR B CA 1
ATOM 9664 C C . THR B 1 549 ? -19.5 11.969 -15.539 1 83.19 549 THR B C 1
ATOM 9666 O O . THR B 1 549 ? -20.484 12.039 -16.281 1 83.19 549 THR B O 1
ATOM 9669 N N . SER B 1 550 ? -19.297 11.156 -14.594 1 83.19 550 SER B N 1
ATOM 9670 C CA . SER B 1 550 ? -20.359 10.188 -14.352 1 83.19 550 SER B CA 1
ATOM 9671 C C . SER B 1 550 ? -21.641 10.875 -13.875 1 83.19 550 SER B C 1
ATOM 9673 O O . SER B 1 550 ? -22.734 10.445 -14.219 1 83.19 550 SER B O 1
ATOM 9675 N N . MET B 1 551 ? -21.5 11.883 -13.117 1 81.69 551 MET B N 1
ATOM 9676 C CA . MET B 1 551 ? -22.641 12.633 -12.617 1 81.69 551 MET B CA 1
ATOM 9677 C C . MET B 1 551 ? -23.328 13.391 -13.75 1 81.69 551 MET B C 1
ATOM 9679 O O . MET B 1 551 ? -24.562 13.43 -13.82 1 81.69 551 MET B O 1
ATOM 9683 N N . LEU B 1 552 ? -22.547 13.883 -14.609 1 76.88 552 LEU B N 1
ATOM 9684 C CA . LEU B 1 552 ? -23.078 14.688 -15.711 1 76.88 552 LEU B CA 1
ATOM 9685 C C . LEU B 1 552 ? -23.781 13.812 -16.734 1 76.88 552 LEU B C 1
ATOM 9687 O O . LEU B 1 552 ? -24.797 14.211 -17.312 1 76.88 552 LEU B O 1
ATOM 9691 N N . GLU B 1 553 ? -23.219 12.594 -16.953 1 75.06 553 GLU B N 1
ATOM 9692 C CA . GLU B 1 553 ? -23.812 11.672 -17.922 1 75.06 553 GLU B CA 1
ATOM 9693 C C . GLU B 1 553 ? -25 10.93 -17.328 1 75.06 553 GLU B C 1
ATOM 9695 O O . GLU B 1 553 ? -25.734 10.25 -18.047 1 75.06 553 GLU B O 1
ATOM 9700 N N . ASN B 1 554 ? -25.344 11.297 -16.141 1 67.69 554 ASN B N 1
ATOM 9701 C CA . ASN B 1 554 ? -26.453 10.719 -15.414 1 67.69 554 ASN B CA 1
ATOM 9702 C C . ASN B 1 554 ? -26.453 9.195 -15.492 1 67.69 554 ASN B C 1
ATOM 9704 O O . ASN B 1 554 ? -27.469 8.578 -15.844 1 67.69 554 ASN B O 1
ATOM 9708 N N . HIS B 1 555 ? -25.297 8.688 -15.273 1 64.56 555 HIS B N 1
ATOM 9709 C CA . HIS B 1 555 ? -25.188 7.234 -15.312 1 64.56 555 HIS B CA 1
ATOM 9710 C C . HIS B 1 555 ? -26.094 6.59 -14.266 1 64.56 555 HIS B C 1
ATOM 9712 O O . HIS B 1 555 ? -26.062 6.977 -13.094 1 64.56 555 HIS B O 1
ATOM 9718 N N . GLY B 1 556 ? -27 5.715 -14.539 1 65.19 556 GLY B N 1
ATOM 9719 C CA . GLY B 1 556 ? -27.859 4.93 -13.648 1 65.19 556 GLY B CA 1
ATOM 9720 C C . GLY B 1 556 ? -29.047 5.711 -13.117 1 65.19 556 GLY B C 1
ATOM 9721 O O . GLY B 1 556 ? -29.578 5.379 -12.062 1 65.19 556 GLY B O 1
ATOM 9722 N N . ASP B 1 557 ? -29.359 6.848 -13.602 1 75.12 557 ASP B N 1
ATOM 9723 C CA . ASP B 1 557 ? -30.5 7.672 -13.211 1 75.12 557 ASP B CA 1
ATOM 9724 C C . ASP B 1 557 ? -30.344 8.188 -11.781 1 75.12 557 ASP B C 1
ATOM 9726 O O . ASP B 1 557 ? -31.297 8.156 -10.992 1 75.12 557 ASP B O 1
ATOM 9730 N N . TRP B 1 558 ? -29.188 8.531 -11.422 1 78.69 558 TRP B N 1
ATOM 9731 C CA . TRP B 1 558 ? -28.859 9.008 -10.078 1 78.69 558 TRP B CA 1
ATOM 9732 C C . TRP B 1 558 ? -29.547 10.328 -9.773 1 78.69 558 TRP B C 1
ATOM 9734 O O . TRP B 1 558 ? -29.953 10.578 -8.633 1 78.69 558 TRP B O 1
ATOM 9744 N N . ILE B 1 559 ? -29.859 11.109 -10.664 1 79.19 559 ILE B N 1
ATOM 9745 C CA . ILE B 1 559 ? -30.406 12.453 -10.484 1 79.19 559 ILE B CA 1
ATOM 9746 C C . ILE B 1 559 ? -31.844 12.359 -10.008 1 79.19 559 ILE B C 1
ATOM 9748 O O . ILE B 1 559 ? -32.344 13.25 -9.312 1 79.19 559 ILE B O 1
ATOM 9752 N N . THR B 1 560 ? -32.438 11.203 -10.352 1 79.94 560 THR B N 1
ATOM 9753 C CA . THR B 1 560 ? -33.844 11.039 -9.953 1 79.94 560 THR B CA 1
ATOM 9754 C C . THR B 1 560 ? -33.938 10.25 -8.648 1 79.94 560 THR B C 1
ATOM 9756 O O . THR B 1 560 ? -35.031 10.008 -8.141 1 79.94 560 THR B O 1
ATOM 9759 N N . SER B 1 561 ? -32.906 10.023 -8.039 1 83.69 561 SER B N 1
ATOM 9760 C CA . SER B 1 561 ? -32.875 9.188 -6.844 1 83.69 561 SER B CA 1
ATOM 9761 C C . SER B 1 561 ? -33 10.039 -5.578 1 83.69 561 SER B C 1
ATOM 9763 O O . SER B 1 561 ? -32.812 11.25 -5.621 1 83.69 561 SER B O 1
ATOM 9765 N N . ALA B 1 562 ? -33.406 9.414 -4.496 1 86.12 562 ALA B N 1
ATOM 9766 C CA . ALA B 1 562 ? -33.469 10.07 -3.191 1 86.12 562 ALA B CA 1
ATOM 9767 C C . ALA B 1 562 ? -32.094 10.492 -2.723 1 86.12 562 ALA B C 1
ATOM 9769 O O . ALA B 1 562 ? -31.953 11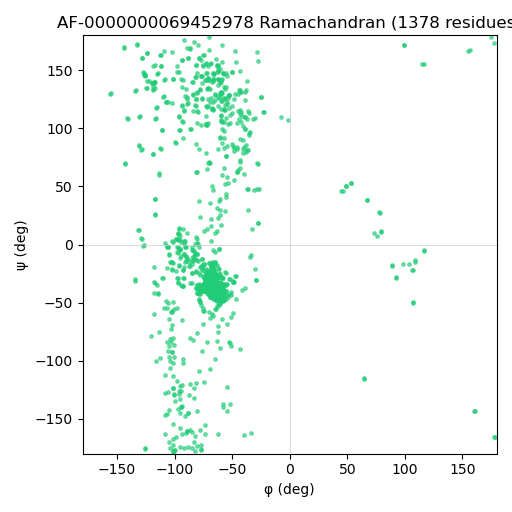.5 -2.025 1 86.12 562 ALA B O 1
ATOM 9770 N N . GLN B 1 563 ? -31.156 9.812 -3.139 1 87.19 563 GLN B N 1
ATOM 9771 C CA . GLN B 1 563 ? -29.781 10.125 -2.768 1 87.19 563 GLN B CA 1
ATOM 9772 C C . GLN B 1 563 ? -29.328 11.445 -3.383 1 87.19 563 GLN B C 1
ATOM 9774 O O . GLN B 1 563 ? -28.578 12.203 -2.766 1 87.19 563 GLN B O 1
ATOM 9779 N N . PHE B 1 564 ? -29.844 11.742 -4.52 1 88.81 564 PHE B N 1
ATOM 9780 C CA . PHE B 1 564 ? -29.484 12.992 -5.18 1 88.81 564 PHE B CA 1
ATOM 9781 C C . PHE B 1 564 ? -30.047 14.188 -4.418 1 88.81 564 PHE B C 1
ATOM 9783 O O . PHE B 1 564 ? -29.375 15.203 -4.273 1 88.81 564 PHE B O 1
ATOM 9790 N N . SER B 1 565 ? -31.25 14.055 -3.947 1 88.5 565 SER B N 1
ATOM 9791 C CA . SER B 1 565 ? -31.859 15.148 -3.207 1 88.5 565 SER B CA 1
ATOM 9792 C C . SER B 1 565 ? -31.094 15.461 -1.932 1 88.5 565 SER B C 1
ATOM 9794 O O . SER B 1 565 ? -30.875 16.625 -1.601 1 88.5 565 SER B O 1
ATOM 9796 N N . GLU B 1 566 ? -30.703 14.406 -1.236 1 91 566 GLU B N 1
ATOM 9797 C CA . GLU B 1 566 ? -29.891 14.602 -0.038 1 91 566 GLU B CA 1
ATOM 9798 C C . GLU B 1 566 ? -28.531 15.227 -0.381 1 91 566 GLU B C 1
ATOM 9800 O O . GLU B 1 566 ? -28.078 16.141 0.309 1 91 566 GLU B O 1
ATOM 9805 N N . CYS B 1 567 ? -27.922 14.703 -1.397 1 92.19 567 CYS B N 1
ATOM 9806 C CA . CYS B 1 567 ? -26.641 15.219 -1.84 1 92.19 567 CYS B CA 1
ATOM 9807 C C . CYS B 1 567 ? -26.734 16.688 -2.211 1 92.19 567 CYS B C 1
ATOM 9809 O O . CYS B 1 567 ? -25.875 17.484 -1.829 1 92.19 567 CYS B O 1
ATOM 9811 N N . ALA B 1 568 ? -27.734 17.094 -2.906 1 89.06 568 ALA B N 1
ATOM 9812 C CA . ALA B 1 568 ? -27.953 18.469 -3.342 1 89.06 568 ALA B CA 1
ATOM 9813 C C . ALA B 1 568 ? -28.141 19.406 -2.145 1 89.06 568 ALA B C 1
ATOM 9815 O O . ALA B 1 568 ? -27.594 20.5 -2.109 1 89.06 568 ALA B O 1
ATOM 9816 N N . SER B 1 569 ? -28.938 18.953 -1.215 1 90.44 569 SER B N 1
ATOM 9817 C CA . SER B 1 569 ? -29.188 19.766 -0.031 1 90.44 569 SER B CA 1
ATOM 9818 C C . SER B 1 569 ? -27.891 20.031 0.734 1 90.44 569 SER B C 1
ATOM 9820 O O . SER B 1 569 ? -27.641 21.172 1.146 1 90.44 569 SER B O 1
ATOM 9822 N N . HIS B 1 570 ? -27.109 19.047 0.861 1 92.75 570 HIS B N 1
ATOM 9823 C CA . HIS B 1 570 ? -25.844 19.219 1.584 1 92.75 570 HIS B CA 1
ATOM 9824 C C . HIS B 1 570 ? -24.859 20.047 0.777 1 92.75 570 HIS B C 1
ATOM 9826 O O . HIS B 1 570 ? -24.047 20.781 1.348 1 92.75 570 HIS B O 1
ATOM 9832 N N . SER B 1 571 ? -24.891 19.906 -0.526 1 92.25 571 SER B N 1
ATOM 9833 C CA . SER B 1 571 ? -24 20.703 -1.365 1 92.25 571 SER B CA 1
ATOM 9834 C C . SER B 1 571 ? -24.328 22.188 -1.245 1 92.25 571 SER B C 1
ATOM 9836 O O . SER B 1 571 ? -23.422 23.031 -1.214 1 92.25 571 SER B O 1
ATOM 9838 N N . ILE B 1 572 ? -25.562 22.531 -1.195 1 89.19 572 ILE B N 1
ATOM 9839 C CA . ILE B 1 572 ? -26 23.906 -1.019 1 89.19 572 ILE B CA 1
ATOM 9840 C C . ILE B 1 572 ? -25.562 24.406 0.361 1 89.19 572 ILE B C 1
ATOM 9842 O O . ILE B 1 572 ? -25.062 25.531 0.495 1 89.19 572 ILE B O 1
ATOM 9846 N N . ALA B 1 573 ? -25.766 23.547 1.324 1 91.88 573 ALA B N 1
ATOM 9847 C CA . ALA B 1 573 ? -25.328 23.891 2.672 1 91.88 573 ALA B CA 1
ATOM 9848 C C . ALA B 1 573 ? -23.828 24.125 2.721 1 91.88 573 ALA B C 1
ATOM 9850 O O . ALA B 1 573 ? -23.344 25 3.445 1 91.88 573 ALA B O 1
ATOM 9851 N N . ALA B 1 574 ? -23.109 23.312 2.002 1 94.88 574 ALA B N 1
ATOM 9852 C CA . ALA B 1 574 ? -21.656 23.453 1.938 1 94.88 574 ALA B CA 1
ATOM 9853 C C . ALA B 1 574 ? -21.266 24.781 1.288 1 94.88 574 ALA B C 1
ATOM 9855 O O . ALA B 1 574 ? -20.312 25.438 1.72 1 94.88 574 ALA B O 1
ATOM 9856 N N . ALA B 1 575 ? -21.969 25.188 0.28 1 93 575 ALA B N 1
ATOM 9857 C CA . ALA B 1 575 ? -21.688 26.469 -0.389 1 93 575 ALA B CA 1
ATOM 9858 C C . ALA B 1 575 ? -21.938 27.641 0.551 1 93 575 ALA B C 1
ATOM 9860 O O . ALA B 1 575 ? -21.172 28.609 0.559 1 93 575 ALA B O 1
ATOM 9861 N N . GLN B 1 576 ? -22.938 27.516 1.32 1 92.56 576 GLN B N 1
ATOM 9862 C CA . GLN B 1 576 ? -23.219 28.562 2.301 1 92.56 576 GLN B CA 1
ATOM 9863 C C . GLN B 1 576 ? -22.125 28.625 3.367 1 92.56 576 GLN B C 1
ATOM 9865 O O . GLN B 1 576 ? -21.703 29.703 3.773 1 92.56 576 GLN B O 1
ATOM 9870 N N . GLN B 1 577 ? -21.734 27.469 3.707 1 95.5 577 GLN B N 1
ATOM 9871 C CA . GLN B 1 577 ? -20.719 27.406 4.746 1 95.5 577 GLN B CA 1
ATOM 9872 C C . GLN B 1 577 ? -19.375 27.953 4.234 1 95.5 577 GLN B C 1
ATOM 9874 O O . GLN B 1 577 ? -18.641 28.594 4.988 1 95.5 577 GLN B O 1
ATOM 9879 N N . ILE B 1 578 ? -19.031 27.656 3.029 1 95.25 578 ILE B N 1
ATOM 9880 C CA . ILE B 1 578 ? -17.766 28.141 2.498 1 95.25 578 ILE B CA 1
ATOM 9881 C C . ILE B 1 578 ? -17.828 29.656 2.35 1 95.25 578 ILE B C 1
ATOM 9883 O O . ILE B 1 578 ? -16.812 30.344 2.502 1 95.25 578 ILE B O 1
ATOM 9887 N N . SER B 1 579 ? -18.969 30.188 2.064 1 94.44 579 SER B N 1
ATOM 9888 C CA . SER B 1 579 ? -19.141 31.625 2.057 1 94.44 579 SER B CA 1
ATOM 9889 C C . SER B 1 579 ? -18.828 32.219 3.426 1 94.44 579 SER B C 1
ATOM 9891 O O . SER B 1 579 ? -18.234 33.312 3.521 1 94.44 579 SER B O 1
ATOM 9893 N N . TYR B 1 580 ? -19.266 31.562 4.383 1 95.06 580 TYR B N 1
ATOM 9894 C CA . TYR B 1 580 ? -18.969 32 5.742 1 95.06 580 TYR B CA 1
ATOM 9895 C C . TYR B 1 580 ? -17.484 31.891 6.031 1 95.06 580 TYR B C 1
ATOM 9897 O O . TYR B 1 580 ? -16.891 32.781 6.629 1 95.06 580 TYR B O 1
ATOM 9905 N N . VAL B 1 581 ? -16.844 30.844 5.625 1 95.38 581 VAL B N 1
ATOM 9906 C CA . VAL B 1 581 ? -15.406 30.656 5.82 1 95.38 581 VAL B CA 1
ATOM 9907 C C . VAL B 1 581 ? -14.641 31.781 5.148 1 95.38 581 VAL B C 1
ATOM 9909 O O . VAL B 1 581 ? -13.703 32.344 5.723 1 95.38 581 VAL B O 1
ATOM 9912 N N . LEU B 1 582 ? -15.055 32.188 3.961 1 94.62 582 LEU B N 1
ATOM 9913 C CA . LEU B 1 582 ? -14.383 33.25 3.213 1 94.62 582 LEU B CA 1
ATOM 9914 C C . LEU B 1 582 ? -14.547 34.594 3.91 1 94.62 582 LEU B C 1
ATOM 9916 O O . LEU B 1 582 ? -13.695 35.469 3.781 1 94.62 582 LEU B O 1
ATOM 9920 N N . SER B 1 583 ? -15.57 34.719 4.664 1 94.44 583 SER B N 1
ATOM 9921 C CA . SER B 1 583 ? -15.781 35.969 5.391 1 94.44 583 SER B CA 1
ATOM 9922 C C . SER B 1 583 ? -14.812 36.094 6.562 1 94.44 583 SER B C 1
ATOM 9924 O O . SER B 1 583 ? -14.383 37.188 6.898 1 94.44 583 SER B O 1
ATOM 9926 N N . ILE B 1 584 ? -14.445 35 7.176 1 91.12 584 ILE B N 1
ATOM 9927 C CA . ILE B 1 584 ? -13.57 35 8.344 1 91.12 584 ILE B CA 1
ATOM 9928 C C . ILE B 1 584 ? -12.125 34.812 7.906 1 91.12 584 ILE B C 1
ATOM 9930 O O . ILE B 1 584 ? -11.195 35.312 8.562 1 91.12 584 ILE B O 1
ATOM 9934 N N . ASP B 1 585 ? -11.906 34.031 6.895 1 91.94 585 ASP B N 1
ATOM 9935 C CA . ASP B 1 585 ? -10.594 33.781 6.32 1 91.94 585 ASP B CA 1
ATOM 9936 C C . ASP B 1 585 ? -10.617 33.938 4.801 1 91.94 585 ASP B C 1
ATOM 9938 O O . ASP B 1 585 ? -10.609 32.938 4.066 1 91.94 585 ASP B O 1
ATOM 9942 N N . PRO B 1 586 ? -10.461 35.031 4.312 1 91.44 586 PRO B N 1
ATOM 9943 C CA . PRO B 1 586 ? -10.617 35.312 2.883 1 91.44 586 PRO B CA 1
ATOM 9944 C C . PRO B 1 586 ? -9.508 34.688 2.039 1 91.44 586 PRO B C 1
ATOM 9946 O O . PRO B 1 586 ? -9.711 34.438 0.85 1 91.44 586 PRO B O 1
ATOM 9949 N N . GLU B 1 587 ? -8.367 34.406 2.588 1 89.38 587 GLU B N 1
ATOM 9950 C CA . GLU B 1 587 ? -7.25 33.844 1.826 1 89.38 587 GLU B CA 1
ATOM 9951 C C . GLU B 1 587 ? -7.191 32.344 1.968 1 89.38 587 GLU B C 1
ATOM 9953 O O . GLU B 1 587 ? -6.348 31.688 1.35 1 89.38 587 GLU B O 1
ATOM 9958 N N . LEU B 1 588 ? -8.055 31.781 2.742 1 91.62 588 LEU B N 1
ATOM 9959 C CA . LEU B 1 588 ? -8.062 30.344 3.027 1 91.62 588 LEU B CA 1
ATOM 9960 C C . LEU B 1 588 ? -6.672 29.859 3.42 1 91.62 588 LEU B C 1
ATOM 9962 O O . LEU B 1 588 ? -6.164 28.906 2.848 1 91.62 588 LEU B O 1
ATOM 9966 N N . SER B 1 589 ? -6.059 30.531 4.352 1 90.19 589 SER B N 1
ATOM 9967 C CA . SER B 1 589 ? -4.672 30.281 4.734 1 90.19 589 SER B CA 1
ATOM 9968 C C . SER B 1 589 ? -4.586 29.344 5.938 1 90.19 589 SER B C 1
ATOM 9970 O O . SER B 1 589 ? -3.496 28.922 6.324 1 90.19 589 SER B O 1
ATOM 9972 N N . PHE B 1 590 ? -5.746 28.969 6.516 1 91.38 590 PHE B N 1
ATOM 9973 C CA . PHE B 1 590 ? -5.754 28.141 7.711 1 91.38 590 PHE B CA 1
ATOM 9974 C C . PHE B 1 590 ? -5.258 26.734 7.398 1 91.38 590 PHE B C 1
ATOM 9976 O O . PHE B 1 590 ? -4.5 26.141 8.18 1 91.38 590 PHE B O 1
ATOM 9983 N N . MET B 1 591 ? -5.727 26.156 6.309 1 93 591 MET B N 1
ATOM 9984 C CA . MET B 1 591 ? -5.293 24.812 5.906 1 93 591 MET B CA 1
ATOM 9985 C C . MET B 1 591 ? -5.188 24.719 4.387 1 93 591 MET B C 1
ATOM 9987 O O . MET B 1 591 ? -5.898 23.922 3.764 1 93 591 MET B O 1
ATOM 9991 N N . PRO B 1 592 ? -4.273 25.344 3.855 1 92.31 592 PRO B N 1
ATOM 9992 C CA . PRO B 1 592 ? -4.199 25.438 2.396 1 92.31 592 PRO B CA 1
ATOM 9993 C C . PRO B 1 592 ? -3.9 24.109 1.729 1 92.31 592 PRO B C 1
ATOM 9995 O O . PRO B 1 592 ? -4.414 23.828 0.644 1 92.31 592 PRO B O 1
ATOM 9998 N N . TYR B 1 593 ? -3.078 23.312 2.291 1 95.25 593 TYR B N 1
ATOM 9999 C CA . TYR B 1 593 ? -2.732 22.016 1.729 1 95.25 593 TYR B CA 1
ATOM 10000 C C . TYR B 1 593 ? -3.951 21.094 1.68 1 95.25 593 TYR B C 1
ATOM 10002 O O . TYR B 1 593 ? -4.082 20.281 0.769 1 95.25 593 TYR B O 1
ATOM 10010 N N . LEU B 1 594 ? -4.84 21.219 2.596 1 96.12 594 LEU B N 1
ATOM 10011 C CA . LEU B 1 594 ? -5.895 20.234 2.801 1 96.12 594 LEU B CA 1
ATOM 10012 C C . LEU B 1 594 ? -7.184 20.656 2.104 1 96.12 594 LEU B C 1
ATOM 10014 O O . LEU B 1 594 ? -7.938 19.828 1.614 1 96.12 594 LEU B O 1
ATOM 10018 N N . VAL B 1 595 ? -7.48 21.891 1.99 1 95 595 VAL B N 1
ATOM 10019 C CA . VAL B 1 595 ? -8.82 22.391 1.705 1 95 595 VAL B CA 1
ATOM 10020 C C . VAL B 1 595 ? -9.164 22.141 0.239 1 95 595 VAL B C 1
ATOM 10022 O O . VAL B 1 595 ? -10.336 21.953 -0.107 1 95 595 VAL B O 1
ATOM 10025 N N . GLY B 1 596 ? -8.242 22.078 -0.679 1 93.75 596 GLY B N 1
ATOM 10026 C CA . GLY B 1 596 ? -8.477 22.016 -2.113 1 93.75 596 GLY B CA 1
ATOM 10027 C C . GLY B 1 596 ? -9.352 20.844 -2.523 1 93.75 596 GLY B C 1
ATOM 10028 O O . GLY B 1 596 ? -10.312 21.016 -3.283 1 93.75 596 GLY B O 1
ATOM 10029 N N . ILE B 1 597 ? -9.109 19.672 -2.035 1 95.31 597 ILE B N 1
ATOM 10030 C CA . ILE B 1 597 ? -9.828 18.484 -2.455 1 95.31 597 ILE B CA 1
ATOM 10031 C C . ILE B 1 597 ? -11.258 18.531 -1.935 1 95.31 597 ILE B C 1
ATOM 10033 O O . ILE B 1 597 ? -12.18 18.031 -2.588 1 95.31 597 ILE B O 1
ATOM 10037 N N . TYR B 1 598 ? -11.461 19.141 -0.812 1 96.88 598 TYR B N 1
ATOM 10038 C CA . TYR B 1 598 ? -12.805 19.25 -0.261 1 96.88 598 TYR B CA 1
ATOM 10039 C C . TYR B 1 598 ? -13.617 20.297 -1.004 1 96.88 598 TYR B C 1
ATOM 10041 O O . TYR B 1 598 ? -14.828 20.141 -1.199 1 96.88 598 TYR B O 1
ATOM 10049 N N . LEU B 1 599 ? -12.945 21.375 -1.426 1 95.31 599 LEU B N 1
ATOM 10050 C CA . LEU B 1 599 ? -13.609 22.344 -2.295 1 95.31 599 LEU B CA 1
ATOM 10051 C C . LEU B 1 599 ? -14.062 21.688 -3.596 1 95.31 599 LEU B C 1
ATOM 10053 O O . LEU B 1 599 ? -15.164 21.938 -4.074 1 95.31 599 LEU B O 1
ATOM 10057 N N . PHE B 1 600 ? -13.234 20.844 -4.062 1 92.69 600 PHE B N 1
ATOM 10058 C CA . PHE B 1 600 ? -13.523 20.156 -5.312 1 92.69 600 PHE B CA 1
ATOM 10059 C C . PHE B 1 600 ? -14.75 19.266 -5.164 1 92.69 600 PHE B C 1
ATOM 10061 O O . PHE B 1 600 ? -15.719 19.406 -5.906 1 92.69 600 PHE B O 1
ATOM 10068 N N . HIS B 1 601 ? -14.766 18.391 -4.242 1 94.06 601 HIS B N 1
ATOM 10069 C CA . HIS B 1 601 ? -15.852 17.438 -4.078 1 94.06 601 HIS B CA 1
ATOM 10070 C C . HIS B 1 601 ? -17.141 18.125 -3.639 1 94.06 601 HIS B C 1
ATOM 10072 O O . HIS B 1 601 ? -18.234 17.703 -3.996 1 94.06 601 HIS B O 1
ATOM 10078 N N . GLY B 1 602 ? -17 19.125 -2.873 1 93.44 602 GLY B N 1
ATOM 10079 C CA . GLY B 1 602 ? -18.172 19.859 -2.424 1 93.44 602 GLY B CA 1
ATOM 10080 C C . GLY B 1 602 ? -18.859 20.625 -3.539 1 93.44 602 GLY B C 1
ATOM 10081 O O . GLY B 1 602 ? -20.062 20.906 -3.453 1 93.44 602 GLY B O 1
ATOM 10082 N N . SER B 1 603 ? -18.203 20.859 -4.617 1 91 603 SER B N 1
ATOM 10083 C CA . SER B 1 603 ? -18.75 21.75 -5.648 1 91 603 SER B CA 1
ATOM 10084 C C . SER B 1 603 ? -19.234 20.953 -6.859 1 91 603 SER B C 1
ATOM 10086 O O . SER B 1 603 ? -19.766 21.531 -7.812 1 91 603 SER B O 1
ATOM 10088 N N . LEU B 1 604 ? -19.078 19.703 -6.871 1 88.75 604 LEU B N 1
ATOM 10089 C CA . LEU B 1 604 ? -19.391 18.891 -8.047 1 88.75 604 LEU B CA 1
ATOM 10090 C C . LEU B 1 604 ? -20.875 18.984 -8.383 1 88.75 604 LEU B C 1
ATOM 10092 O O . LEU B 1 604 ? -21.25 19.094 -9.555 1 88.75 604 LEU B O 1
ATOM 10096 N N . VAL B 1 605 ? -21.688 18.922 -7.426 1 88.81 605 VAL B N 1
ATOM 10097 C CA . VAL B 1 605 ? -23.125 18.953 -7.652 1 88.81 605 VAL B CA 1
ATOM 10098 C C . VAL B 1 605 ? -23.547 20.328 -8.156 1 88.81 605 VAL B C 1
ATOM 10100 O O . VAL B 1 605 ? -24.453 20.453 -8.977 1 88.81 605 VAL B O 1
ATOM 10103 N N . LEU B 1 606 ? -22.906 21.312 -7.668 1 87.62 606 LEU B N 1
ATOM 10104 C CA . LEU B 1 606 ? -23.188 22.672 -8.141 1 87.62 606 LEU B CA 1
ATOM 10105 C C . LEU B 1 606 ? -22.812 22.812 -9.609 1 87.62 606 LEU B C 1
ATOM 10107 O O . LEU B 1 606 ? -23.5 23.531 -10.359 1 87.62 606 LEU B O 1
ATOM 10111 N N . LEU B 1 607 ? -21.766 22.203 -9.938 1 84.5 607 LEU B N 1
ATOM 10112 C CA . LEU B 1 607 ? -21.359 22.188 -11.344 1 84.5 607 LEU B CA 1
ATOM 10113 C C . LEU B 1 607 ? -22.438 21.531 -12.203 1 84.5 607 LEU B C 1
ATOM 10115 O O . LEU B 1 607 ? -22.719 21.984 -13.305 1 84.5 607 LEU B O 1
ATOM 10119 N N . LEU B 1 608 ? -22.969 20.516 -11.68 1 84.25 608 LEU B N 1
ATOM 10120 C CA . LEU B 1 608 ? -24.047 19.812 -12.375 1 84.25 608 LEU B CA 1
ATOM 10121 C C . LEU B 1 608 ? -25.266 20.703 -12.523 1 84.25 608 LEU B C 1
ATOM 10123 O O . LEU B 1 608 ? -25.906 20.719 -13.586 1 84.25 608 LEU B O 1
ATOM 10127 N N . PHE B 1 609 ? -25.578 21.422 -11.5 1 84.44 609 PHE B N 1
ATOM 10128 C CA . PHE B 1 609 ? -26.719 22.344 -11.547 1 84.44 609 PHE B CA 1
ATOM 10129 C C . PHE B 1 609 ? -26.469 23.453 -12.57 1 84.44 609 PHE B C 1
ATOM 10131 O O . PHE B 1 609 ? -27.359 23.797 -13.336 1 84.44 609 PHE B O 1
ATOM 10138 N N . ALA B 1 610 ? -25.297 23.859 -12.539 1 83.94 610 ALA B N 1
ATOM 10139 C CA . ALA B 1 610 ? -24.953 24.953 -13.453 1 83.94 610 ALA B CA 1
ATOM 10140 C C . ALA B 1 610 ? -25 24.5 -14.906 1 83.94 610 ALA B C 1
ATOM 10142 O O . ALA B 1 610 ? -25.391 25.266 -15.789 1 83.94 610 ALA B O 1
ATOM 10143 N N . GLU B 1 611 ? -24.609 23.312 -15.164 1 81.12 611 GLU B N 1
ATOM 10144 C CA . GLU B 1 611 ? -24.641 22.766 -16.516 1 81.12 611 GLU B CA 1
ATOM 10145 C C . GLU B 1 611 ? -26.062 22.562 -17 1 81.12 611 GLU B C 1
ATOM 10147 O O . GLU B 1 611 ? -26.328 22.641 -18.203 1 81.12 611 GLU B O 1
ATOM 10152 N N . ARG B 1 612 ? -26.844 22.359 -16.109 1 78.94 612 ARG B N 1
ATOM 10153 C CA . ARG B 1 612 ? -28.219 22.047 -16.5 1 78.94 612 ARG B CA 1
ATOM 10154 C C . ARG B 1 612 ? -29.109 23.297 -16.453 1 78.94 612 ARG B C 1
ATOM 10156 O O . ARG B 1 612 ? -30.25 23.266 -16.891 1 78.94 612 ARG B O 1
ATOM 10163 N N . MET B 1 613 ? -28.656 24.344 -15.992 1 78.12 613 MET B N 1
ATOM 10164 C CA . MET B 1 613 ? -29.406 25.594 -15.82 1 78.12 613 MET B CA 1
ATOM 10165 C C . MET B 1 613 ? -29.953 26.078 -17.156 1 78.12 613 MET B C 1
ATOM 10167 O O . MET B 1 613 ? -31.094 26.562 -17.219 1 78.12 613 MET B O 1
ATOM 10171 N N . PRO B 1 614 ? -29.203 25.906 -18.219 1 72.31 614 PRO B N 1
ATOM 10172 C CA . PRO B 1 614 ? -29.781 26.359 -19.484 1 72.31 614 PRO B CA 1
ATOM 10173 C C . PRO B 1 614 ? -31.031 25.578 -19.891 1 72.31 614 PRO B C 1
ATOM 10175 O O . PRO B 1 614 ? -31.875 26.094 -20.625 1 72.31 614 PRO B O 1
ATOM 10178 N N . LEU B 1 615 ? -31.078 24.406 -19.328 1 71.19 615 LEU B N 1
ATOM 10179 C CA . LEU B 1 615 ? -32.219 23.562 -19.672 1 71.19 615 LEU B CA 1
ATOM 10180 C C . LEU B 1 615 ? -33.406 23.859 -18.766 1 71.19 615 LEU B C 1
ATOM 10182 O O . LEU B 1 615 ? -34.562 23.781 -19.188 1 71.19 615 LEU B O 1
ATOM 10186 N N . VAL B 1 616 ? -33.156 24.219 -17.516 1 72.19 616 VAL B N 1
ATOM 10187 C CA . VAL B 1 616 ? -34.188 24.375 -16.516 1 72.19 616 VAL B CA 1
ATOM 10188 C C . VAL B 1 616 ? -34.5 25.859 -16.312 1 72.19 616 VAL B C 1
ATOM 10190 O O . VAL B 1 616 ? -35.625 26.234 -15.992 1 72.19 616 VAL B O 1
ATOM 10193 N N . GLY B 1 617 ? -33.594 26.812 -16.656 1 73.19 617 GLY B N 1
ATOM 10194 C CA . GLY B 1 617 ? -33.75 28.234 -16.422 1 73.19 617 GLY B CA 1
ATOM 10195 C C . GLY B 1 617 ? -32.688 28.781 -15.469 1 73.19 617 GLY B C 1
ATOM 10196 O O . GLY B 1 617 ? -32.062 28.016 -14.727 1 73.19 617 GLY B O 1
ATOM 10197 N N . PRO B 1 618 ? -32.531 30.016 -15.688 1 74.38 618 PRO B N 1
ATOM 10198 C CA . PRO B 1 618 ? -31.531 30.625 -14.805 1 74.38 618 PRO B CA 1
ATOM 10199 C C . PRO B 1 618 ? -31.938 30.609 -13.336 1 74.38 618 PRO B C 1
ATOM 10201 O O . PRO B 1 618 ? -33.125 30.781 -13.023 1 74.38 618 PRO B O 1
ATOM 10204 N N . ASN B 1 619 ? -31.141 30.141 -12.438 1 81.19 619 ASN B N 1
ATOM 10205 C CA . ASN B 1 619 ? -31.328 30.125 -10.984 1 81.19 619 ASN B CA 1
ATOM 10206 C C . ASN B 1 619 ? -30.266 30.969 -10.281 1 81.19 619 ASN B C 1
ATOM 10208 O O . ASN B 1 619 ? -29.109 30.547 -10.156 1 81.19 619 ASN B O 1
ATOM 10212 N N . PRO B 1 620 ? -30.672 32.031 -9.781 1 81.94 620 PRO B N 1
ATOM 10213 C CA . PRO B 1 620 ? -29.703 32.969 -9.188 1 81.94 620 PRO B CA 1
ATOM 10214 C C . PRO B 1 620 ? -28.984 32.375 -7.98 1 81.94 620 PRO B C 1
ATOM 10216 O O . PRO B 1 620 ? -27.812 32.688 -7.723 1 81.94 620 PRO B O 1
ATOM 10219 N N . SER B 1 621 ? -29.641 31.562 -7.242 1 79.69 621 SER B N 1
ATOM 10220 C CA . SER B 1 621 ? -29.016 30.953 -6.074 1 79.69 621 SER B CA 1
ATOM 10221 C C . SER B 1 621 ? -27.859 30.031 -6.477 1 79.69 621 SER B C 1
ATOM 10223 O O . SER B 1 621 ? -26.828 30 -5.816 1 79.69 621 SER B O 1
ATOM 10225 N N . VAL B 1 622 ? -28.109 29.344 -7.52 1 83.19 622 VAL B N 1
ATOM 10226 C CA . VAL B 1 622 ? -27.062 28.453 -8.023 1 83.19 622 VAL B CA 1
ATOM 10227 C C . VAL B 1 622 ? -25.906 29.281 -8.578 1 83.19 622 VAL B C 1
ATOM 10229 O O . VAL B 1 622 ? -24.75 28.938 -8.383 1 83.19 622 VAL B O 1
ATOM 10232 N N . GLU B 1 623 ? -26.203 30.297 -9.234 1 84.12 623 GLU B N 1
ATOM 10233 C CA . GLU B 1 623 ? -25.172 31.172 -9.789 1 84.12 623 GLU B CA 1
ATOM 10234 C C . GLU B 1 623 ? -24.328 31.797 -8.688 1 84.12 623 GLU B C 1
ATOM 10236 O O . GLU B 1 623 ? -23.109 31.875 -8.805 1 84.12 623 GLU B O 1
ATOM 10241 N N . GLU B 1 624 ? -24.984 32.219 -7.695 1 86.44 624 GLU B N 1
ATOM 10242 C CA . GLU B 1 624 ? -24.266 32.781 -6.574 1 86.44 624 GLU B CA 1
ATOM 10243 C C . GLU B 1 624 ? -23.375 31.766 -5.895 1 86.44 624 GLU B C 1
ATOM 10245 O O . GLU B 1 624 ? -22.234 32.062 -5.512 1 86.44 624 GLU B O 1
ATOM 10250 N N . ALA B 1 625 ? -23.938 30.656 -5.746 1 87.06 625 ALA B N 1
ATOM 10251 C CA . ALA B 1 625 ? -23.141 29.594 -5.141 1 87.06 625 ALA B CA 1
ATOM 10252 C C . ALA B 1 625 ? -21.906 29.266 -5.984 1 87.06 625 ALA B C 1
ATOM 10254 O O . ALA B 1 625 ? -20.828 29.031 -5.445 1 87.06 625 ALA B O 1
ATOM 10255 N N . CYS B 1 626 ? -22.047 29.203 -7.25 1 87.94 626 CYS B N 1
ATOM 10256 C CA . CYS B 1 626 ? -20.938 28.938 -8.148 1 87.94 626 CYS B CA 1
ATOM 10257 C C . CYS B 1 626 ? -19.875 30.031 -8.055 1 87.94 626 CYS B C 1
ATOM 10259 O O . CYS B 1 626 ? -18.688 29.75 -8.094 1 87.94 626 CYS B O 1
ATOM 10261 N N . GLU B 1 627 ? -20.312 31.266 -7.902 1 90.12 627 GLU B N 1
ATOM 10262 C CA . GLU B 1 627 ? -19.375 32.375 -7.77 1 90.12 627 GLU B CA 1
ATOM 10263 C C . GLU B 1 627 ? -18.562 32.25 -6.488 1 90.12 627 GLU B C 1
ATOM 10265 O O . GLU B 1 627 ? -17.359 32.562 -6.477 1 90.12 627 GLU B O 1
ATOM 10270 N N . VAL B 1 628 ? -19.234 31.875 -5.492 1 91.31 628 VAL B N 1
ATOM 10271 C CA . VAL B 1 628 ? -18.547 31.719 -4.215 1 91.31 628 VAL B CA 1
ATOM 10272 C C . VAL B 1 628 ? -17.5 30.609 -4.336 1 91.31 628 VAL B C 1
ATOM 10274 O O . VAL B 1 628 ? -16.391 30.734 -3.816 1 91.31 628 VAL B O 1
ATOM 10277 N N . ILE B 1 629 ? -17.859 29.562 -4.988 1 91.06 629 ILE B N 1
ATOM 10278 C CA . ILE B 1 629 ? -16.953 28.438 -5.16 1 91.06 629 ILE B CA 1
ATOM 10279 C C . ILE B 1 629 ? -15.75 28.875 -6.012 1 91.06 629 ILE B C 1
ATOM 10281 O O . ILE B 1 629 ? -14.617 28.5 -5.73 1 91.06 629 ILE B O 1
ATOM 10285 N N . ILE B 1 630 ? -16.016 29.609 -7.062 1 91.75 630 ILE B N 1
ATOM 10286 C CA . ILE B 1 630 ? -14.953 30.125 -7.91 1 91.75 630 ILE B CA 1
ATOM 10287 C C . ILE B 1 630 ? -14.016 31 -7.082 1 91.75 630 ILE B C 1
ATOM 10289 O O . ILE B 1 630 ? -12.789 30.859 -7.156 1 91.75 630 ILE B O 1
ATOM 10293 N N . ARG B 1 631 ? -14.539 31.812 -6.266 1 93.5 631 ARG B N 1
ATOM 10294 C CA . ARG B 1 631 ? -13.742 32.656 -5.402 1 93.5 631 ARG B CA 1
ATOM 10295 C C . ARG B 1 631 ? -12.914 31.844 -4.422 1 93.5 631 ARG B C 1
ATOM 10297 O O . ARG B 1 631 ? -11.766 32.188 -4.129 1 93.5 631 ARG B O 1
ATOM 10304 N N . ALA B 1 632 ? -13.562 30.891 -3.924 1 94.44 632 ALA B N 1
ATOM 10305 C CA . ALA B 1 632 ? -12.852 30.031 -2.988 1 94.44 632 ALA B CA 1
ATOM 10306 C C . ALA B 1 632 ? -11.664 29.344 -3.664 1 94.44 632 ALA B C 1
ATOM 10308 O O . ALA B 1 632 ? -10.578 29.266 -3.09 1 94.44 632 ALA B O 1
ATOM 10309 N N . HIS B 1 633 ? -11.828 28.812 -4.875 1 92.38 633 HIS B N 1
ATOM 10310 C CA . HIS B 1 633 ? -10.727 28.203 -5.605 1 92.38 633 HIS B CA 1
ATOM 10311 C C . HIS B 1 633 ? -9.641 29.234 -5.922 1 92.38 633 HIS B C 1
ATOM 10313 O O . HIS B 1 633 ? -8.453 28.922 -5.855 1 92.38 633 HIS B O 1
ATOM 10319 N N . GLU B 1 634 ? -10 30.422 -6.223 1 92.88 634 GLU B N 1
ATOM 10320 C CA . GLU B 1 634 ? -9.031 31.469 -6.516 1 92.88 634 GLU B CA 1
ATOM 10321 C C . GLU B 1 634 ? -8.203 31.812 -5.281 1 92.88 634 GLU B C 1
ATOM 10323 O O . GLU B 1 634 ? -6.984 31.969 -5.367 1 92.88 634 GLU B O 1
ATOM 10328 N N . ALA B 1 635 ? -8.906 31.938 -4.238 1 93.38 635 ALA B N 1
ATOM 10329 C CA . ALA B 1 635 ? -8.195 32.219 -2.99 1 93.38 635 ALA B CA 1
ATOM 10330 C C . ALA B 1 635 ? -7.215 31.078 -2.66 1 93.38 635 ALA B C 1
ATOM 10332 O O . ALA B 1 635 ? -6.086 31.344 -2.238 1 93.38 635 ALA B O 1
ATOM 10333 N N . SER B 1 636 ? -7.66 29.891 -2.836 1 92.19 636 SER B N 1
ATOM 10334 C CA . SER B 1 636 ? -6.824 28.734 -2.543 1 92.19 636 SER B CA 1
ATOM 10335 C C . SER B 1 636 ? -5.609 28.688 -3.465 1 92.19 636 SER B C 1
ATOM 10337 O O . SER B 1 636 ? -4.504 28.344 -3.027 1 92.19 636 SER B O 1
ATOM 10339 N N . ILE B 1 637 ? -5.766 29.078 -4.773 1 91.31 637 ILE B N 1
ATOM 10340 C CA . ILE B 1 637 ? -4.703 29.062 -5.773 1 91.31 637 ILE B CA 1
ATOM 10341 C C . ILE B 1 637 ? -3.633 30.078 -5.406 1 91.31 637 ILE B C 1
ATOM 10343 O O . ILE B 1 637 ? -2.438 29.828 -5.586 1 91.31 637 ILE B O 1
ATOM 10347 N N . VAL B 1 638 ? -4.016 31.109 -4.828 1 86.94 638 VAL B N 1
ATOM 10348 C CA . VAL B 1 638 ? -3.076 32.156 -4.473 1 86.94 638 VAL B CA 1
ATOM 10349 C C . VAL B 1 638 ? -2.24 31.734 -3.27 1 86.94 638 VAL B C 1
ATOM 10351 O O . VAL B 1 638 ? -1.039 32 -3.209 1 86.94 638 VAL B O 1
ATOM 10354 N N . THR B 1 639 ? -2.842 31.047 -2.41 1 83.62 639 THR B N 1
ATOM 10355 C CA . THR B 1 639 ? -2.148 30.609 -1.205 1 83.62 639 THR B CA 1
ATOM 10356 C C . THR B 1 639 ? -1.245 29.422 -1.506 1 83.62 639 THR B C 1
ATOM 10358 O O . THR B 1 639 ? -0.084 29.391 -1.095 1 83.62 639 THR B O 1
ATOM 10361 N N . LEU B 1 640 ? -1.776 28.453 -2.158 1 86.06 640 LEU B N 1
ATOM 10362 C CA . LEU B 1 640 ? -1.037 27.281 -2.617 1 86.06 640 LEU B CA 1
ATOM 10363 C C . LEU B 1 640 ? -1.509 26.859 -4 1 86.06 640 LEU B C 1
ATOM 10365 O O . LEU B 1 640 ? -2.576 26.25 -4.141 1 86.06 640 LEU B O 1
ATOM 10369 N N . SER B 1 641 ? -0.67 27.094 -4.883 1 84.5 641 SER B N 1
ATOM 10370 C CA . SER B 1 641 ? -1.06 26.906 -6.277 1 84.5 641 SER B CA 1
ATOM 10371 C C . SER B 1 641 ? -0.946 25.453 -6.695 1 84.5 641 SER B C 1
ATOM 10373 O O . SER B 1 641 ? 0.118 24.844 -6.562 1 84.5 641 SER B O 1
ATOM 10375 N N . THR B 1 642 ? -2.043 24.922 -7.082 1 85.69 642 THR B N 1
ATOM 10376 C CA . THR B 1 642 ? -2.07 23.578 -7.645 1 85.69 642 THR B CA 1
ATOM 10377 C C . THR B 1 642 ? -2.74 23.578 -9.016 1 85.69 642 THR B C 1
ATOM 10379 O O . THR B 1 642 ? -3.666 24.344 -9.258 1 85.69 642 THR B O 1
ATOM 10382 N N . ASP B 1 643 ? -2.359 22.797 -9.922 1 84.12 643 ASP B N 1
ATOM 10383 C CA . ASP B 1 643 ? -2.842 22.781 -11.297 1 84.12 643 ASP B CA 1
ATOM 10384 C C . ASP B 1 643 ? -4.289 22.297 -11.367 1 84.12 643 ASP B C 1
ATOM 10386 O O . ASP B 1 643 ? -5.062 22.75 -12.211 1 84.12 643 ASP B O 1
ATOM 10390 N N . PHE B 1 644 ? -4.629 21.391 -10.555 1 86.44 644 PHE B N 1
ATOM 10391 C CA . PHE B 1 644 ? -5.984 20.859 -10.648 1 86.44 644 PHE B CA 1
ATOM 10392 C C . PHE B 1 644 ? -7.008 21.922 -10.242 1 86.44 644 PHE B C 1
ATOM 10394 O O . PHE B 1 644 ? -8.086 22 -10.828 1 86.44 644 PHE B O 1
ATOM 10401 N N . GLN B 1 645 ? -6.66 22.734 -9.297 1 88.69 645 GLN B N 1
ATOM 10402 C CA . GLN B 1 645 ? -7.578 23.797 -8.875 1 88.69 645 GLN B CA 1
ATOM 10403 C C . GLN B 1 645 ? -7.73 24.859 -9.969 1 88.69 645 GLN B C 1
ATOM 10405 O O . GLN B 1 645 ? -8.82 25.406 -10.164 1 88.69 645 GLN B O 1
ATOM 10410 N N . LYS B 1 646 ? -6.68 25.141 -10.664 1 88.75 646 LYS B N 1
ATOM 10411 C CA . LYS B 1 646 ? -6.754 26.062 -11.797 1 88.75 646 LYS B CA 1
ATOM 10412 C C . LYS B 1 646 ? -7.664 25.5 -12.891 1 88.75 646 LYS B C 1
ATOM 10414 O O . LYS B 1 646 ? -8.461 26.25 -13.469 1 88.75 646 LYS B O 1
ATOM 10419 N N . ALA B 1 647 ? -7.484 24.266 -13.086 1 86.44 647 ALA B N 1
ATOM 10420 C CA . ALA B 1 647 ? -8.297 23.609 -14.109 1 86.44 647 ALA B CA 1
ATOM 10421 C C . ALA B 1 647 ? -9.781 23.641 -13.727 1 86.44 647 ALA B C 1
ATOM 10423 O O . ALA B 1 647 ? -10.633 23.938 -14.562 1 86.44 647 ALA B O 1
ATOM 10424 N N . PHE B 1 648 ? -10.062 23.453 -12.531 1 86.38 648 PHE B N 1
ATOM 10425 C CA . PHE B 1 648 ? -11.445 23.406 -12.086 1 86.38 648 PHE B CA 1
ATOM 10426 C C . PHE B 1 648 ? -12.062 24.797 -12.078 1 86.38 648 PHE B C 1
ATOM 10428 O O . PHE B 1 648 ? -13.25 24.969 -12.375 1 86.38 648 PHE B O 1
ATOM 10435 N N . ARG B 1 649 ? -11.258 25.719 -11.641 1 87.62 649 ARG B N 1
ATOM 10436 C CA . ARG B 1 649 ? -11.734 27.094 -11.734 1 87.62 649 ARG B CA 1
ATOM 10437 C C . ARG B 1 649 ? -12.141 27.438 -13.164 1 87.62 649 ARG B C 1
ATOM 10439 O O . ARG B 1 649 ? -13.195 28.047 -13.383 1 87.62 649 ARG B O 1
ATOM 10446 N N . LYS B 1 650 ? -11.336 27.031 -14.094 1 85.69 650 LYS B N 1
ATOM 10447 C CA . LYS B 1 650 ? -11.625 27.281 -15.5 1 85.69 650 LYS B CA 1
ATOM 10448 C C . LYS B 1 650 ? -12.906 26.578 -15.93 1 85.69 650 LYS B C 1
ATOM 10450 O O . LYS B 1 650 ? -13.703 27.141 -16.688 1 85.69 650 LYS B O 1
ATOM 10455 N N . ALA B 1 651 ? -13.078 25.406 -15.461 1 84.44 651 ALA B N 1
ATOM 10456 C CA . ALA B 1 651 ? -14.281 24.656 -15.789 1 84.44 651 ALA B CA 1
ATOM 10457 C C . ALA B 1 651 ? -15.531 25.344 -15.25 1 84.44 651 ALA B C 1
ATOM 10459 O O . ALA B 1 651 ? -16.531 25.484 -15.961 1 84.44 651 ALA B O 1
ATOM 10460 N N . PHE B 1 652 ? -15.508 25.844 -14.047 1 85.5 652 PHE B N 1
ATOM 10461 C CA . PHE B 1 652 ? -16.641 26.516 -13.422 1 85.5 652 PHE B CA 1
ATOM 10462 C C . PHE B 1 652 ? -16.938 27.828 -14.125 1 85.5 652 PHE B C 1
ATOM 10464 O O . PHE B 1 652 ? -18.109 28.156 -14.359 1 85.5 652 PHE B O 1
ATOM 10471 N N . ARG B 1 653 ? -15.898 28.484 -14.422 1 85.75 653 ARG B N 1
ATOM 10472 C CA . ARG B 1 653 ? -16.094 29.75 -15.125 1 85.75 653 ARG B CA 1
ATOM 10473 C C . ARG B 1 653 ? -16.703 29.531 -16.5 1 85.75 653 ARG B C 1
ATOM 10475 O O . ARG B 1 653 ? -17.562 30.297 -16.938 1 85.75 653 ARG B O 1
ATOM 10482 N N . SER B 1 654 ? -16.281 28.484 -17.125 1 83.88 654 SER B N 1
ATOM 10483 C CA . SER B 1 654 ? -16.812 28.172 -18.453 1 83.88 654 SER B CA 1
ATOM 10484 C C . SER B 1 654 ? -18.297 27.828 -18.375 1 83.88 654 SER B C 1
ATOM 10486 O O . SER B 1 654 ? -19.078 28.234 -19.25 1 83.88 654 SER B O 1
ATOM 10488 N N . VAL B 1 655 ? -18.688 27.172 -17.391 1 83.31 655 VAL B N 1
ATOM 10489 C CA . VAL B 1 655 ? -20.078 26.781 -17.234 1 83.31 655 VAL B CA 1
ATOM 10490 C C . VAL B 1 655 ? -20.938 28 -16.938 1 83.31 655 VAL B C 1
ATOM 10492 O O . VAL B 1 655 ? -22.047 28.125 -17.469 1 83.31 655 VAL B O 1
ATOM 10495 N N . LEU B 1 656 ? -20.484 28.891 -16.141 1 83.5 656 LEU B N 1
ATOM 10496 C CA . LEU B 1 656 ? -21.234 30.078 -15.789 1 83.5 656 LEU B CA 1
ATOM 10497 C C . LEU B 1 656 ? -21.375 31 -17 1 83.5 656 LEU B C 1
ATOM 10499 O O . LEU B 1 656 ? -22.438 31.609 -17.203 1 83.5 656 LEU B O 1
ATOM 10503 N N . LEU B 1 657 ? -20.297 31.031 -17.734 1 82.44 657 LEU B N 1
ATOM 10504 C CA . LEU B 1 657 ? -20.344 31.844 -18.938 1 82.44 657 LEU B CA 1
ATOM 10505 C C . LEU B 1 657 ? -21.344 31.266 -19.953 1 82.44 657 LEU B C 1
ATOM 10507 O O . LEU B 1 657 ? -22.062 32 -20.609 1 82.44 657 LEU B O 1
ATOM 10511 N N . HIS B 1 658 ? -21.359 30.016 -19.969 1 79.94 658 HIS B N 1
ATOM 10512 C CA . HIS B 1 658 ? -22.281 29.344 -20.859 1 79.94 658 HIS B CA 1
ATOM 10513 C C . HIS B 1 658 ? -23.734 29.531 -20.406 1 79.94 658 HIS B C 1
ATOM 10515 O O . HIS B 1 658 ? -24.641 29.672 -21.234 1 79.94 658 HIS B O 1
ATOM 10521 N N . SER B 1 659 ? -23.953 29.453 -19.172 1 77.5 659 SER B N 1
ATOM 10522 C CA . SER B 1 659 ? -25.297 29.578 -18.625 1 77.5 659 SER B CA 1
ATOM 10523 C C . SER B 1 659 ? -25.828 31 -18.781 1 77.5 659 SER B C 1
ATOM 10525 O O . SER B 1 659 ? -27.031 31.203 -18.938 1 77.5 659 SER B O 1
ATOM 10527 N N . ARG B 1 660 ? -24.906 31.922 -18.734 1 75.19 660 ARG B N 1
ATOM 10528 C CA . ARG B 1 660 ? -25.297 33.344 -18.859 1 75.19 660 ARG B CA 1
ATOM 10529 C C . ARG B 1 660 ? -25.547 33.719 -20.312 1 75.19 660 ARG B C 1
ATOM 10531 O O . ARG B 1 660 ? -26.312 34.625 -20.594 1 75.19 660 ARG B O 1
ATOM 10538 N N . ALA B 1 661 ? -24.609 33.094 -21.219 1 71 661 ALA B N 1
ATOM 10539 C CA . ALA B 1 661 ? -24.703 33.438 -22.641 1 71 661 ALA B CA 1
ATOM 10540 C C . ALA B 1 661 ? -26 32.938 -23.25 1 71 661 ALA B C 1
ATOM 10542 O O . ALA B 1 661 ? -26.359 33.312 -24.359 1 71 661 ALA B O 1
ATOM 10543 N N . GLN B 1 662 ? -27.078 33.094 -22.719 1 57.12 662 GLN B N 1
ATOM 10544 C CA . GLN B 1 662 ? -28.406 32.844 -23.297 1 57.12 662 GLN B CA 1
ATOM 10545 C C . GLN B 1 662 ? -28.297 32.375 -24.75 1 57.12 662 GLN B C 1
ATOM 10547 O O . GLN B 1 662 ? -27.703 33.062 -25.578 1 57.12 662 GLN B O 1
ATOM 10552 N N . GLY B 1 663 ? -28.531 31.047 -25.234 1 57.19 663 GLY B N 1
ATOM 10553 C CA . GLY B 1 663 ? -28.875 30.578 -26.562 1 57.19 663 GLY B CA 1
ATOM 10554 C C . GLY B 1 663 ? -27.719 29.875 -27.25 1 57.19 663 GLY B C 1
ATOM 10555 O O . GLY B 1 663 ? -27.922 28.906 -27.984 1 57.19 663 GLY B O 1
ATOM 10556 N N . GLU B 1 664 ? -26.453 30.469 -27.312 1 54.75 664 GLU B N 1
ATOM 10557 C CA . GLU B 1 664 ? -25.484 29.906 -28.25 1 54.75 664 GLU B CA 1
ATOM 10558 C C . GLU B 1 664 ? -24.562 28.906 -27.547 1 54.75 664 GLU B C 1
ATOM 10560 O O . GLU B 1 664 ? -23.906 29.25 -26.547 1 54.75 664 GLU B O 1
ATOM 10565 N N . VAL B 1 665 ? -24.859 27.656 -27.672 1 58.91 665 VAL B N 1
ATOM 10566 C CA . VAL B 1 665 ? -24.016 26.578 -27.188 1 58.91 665 VAL B CA 1
ATOM 10567 C C . VAL B 1 665 ? -22.578 26.781 -27.656 1 58.91 665 VAL B C 1
ATOM 10569 O O . VAL B 1 665 ? -22.297 26.672 -28.859 1 58.91 665 VAL B O 1
ATOM 10572 N N . ASN B 1 666 ? -21.766 27.594 -26.891 1 66.94 666 ASN B N 1
ATOM 10573 C CA . ASN B 1 666 ? -20.359 27.656 -27.25 1 66.94 666 ASN B CA 1
ATOM 10574 C C . ASN B 1 666 ? -19.688 26.297 -27.156 1 66.94 666 ASN B C 1
ATOM 10576 O O . ASN B 1 666 ? -19.312 25.859 -26.062 1 66.94 666 ASN B O 1
ATOM 10580 N N . THR B 1 667 ? -19.641 25.562 -28.188 1 72.44 667 THR B N 1
ATOM 10581 C CA . THR B 1 667 ? -19.141 24.203 -28.344 1 72.44 667 THR B CA 1
ATOM 10582 C C . THR B 1 667 ? -17.688 24.109 -27.875 1 72.44 667 THR B C 1
ATOM 10584 O O . THR B 1 667 ? -17.266 23.078 -27.359 1 72.44 667 THR B O 1
ATOM 10587 N N . GLU B 1 668 ? -17.031 25.25 -27.906 1 76.5 668 GLU B N 1
ATOM 10588 C CA . GLU B 1 668 ? -15.625 25.219 -27.531 1 76.5 668 GLU B CA 1
ATOM 10589 C C . GLU B 1 668 ? -15.469 25.156 -26.016 1 76.5 668 GLU B C 1
ATOM 10591 O O . GLU B 1 668 ? -14.609 24.422 -25.5 1 76.5 668 GLU B O 1
ATOM 10596 N N . LEU B 1 669 ? -16.375 25.812 -25.375 1 76.69 669 LEU B N 1
ATOM 10597 C CA . LEU B 1 669 ? -16.312 25.828 -23.922 1 76.69 669 LEU B CA 1
ATOM 10598 C C . LEU B 1 669 ? -16.719 24.469 -23.359 1 76.69 669 LEU B C 1
ATOM 10600 O O . LEU B 1 669 ? -16.156 24.016 -22.359 1 76.69 669 LEU B O 1
ATOM 10604 N N . ARG B 1 670 ? -17.594 23.891 -24.062 1 77 670 ARG B N 1
ATOM 10605 C CA . ARG B 1 670 ? -18.031 22.562 -23.625 1 77 670 ARG B CA 1
ATOM 10606 C C . ARG B 1 670 ? -16.922 21.531 -23.828 1 77 670 ARG B C 1
ATOM 10608 O O . ARG B 1 670 ? -16.719 20.656 -22.984 1 77 670 ARG B O 1
ATOM 10615 N N . ALA B 1 671 ? -16.281 21.656 -24.859 1 80.75 671 ALA B N 1
ATOM 10616 C CA . ALA B 1 671 ? -15.18 20.734 -25.156 1 80.75 671 ALA B CA 1
ATOM 10617 C C . ALA B 1 671 ? -14.047 20.891 -24.141 1 80.75 671 ALA B C 1
ATOM 10619 O O . ALA B 1 671 ? -13.445 19.906 -23.703 1 80.75 671 ALA B O 1
ATOM 10620 N N . LEU B 1 672 ? -13.82 22.094 -23.812 1 80.19 672 LEU B N 1
ATOM 10621 C CA . LEU B 1 672 ? -12.773 22.391 -22.828 1 80.19 672 LEU B CA 1
ATOM 10622 C C . LEU B 1 672 ? -13.125 21.797 -21.469 1 80.19 672 LEU B C 1
ATOM 10624 O O . LEU B 1 672 ? -12.273 21.234 -20.797 1 80.19 672 LEU B O 1
ATOM 10628 N N . ARG B 1 673 ? -14.336 22 -21.172 1 80.94 673 ARG B N 1
ATOM 10629 C CA . ARG B 1 673 ? -14.797 21.469 -19.891 1 80.94 673 ARG B CA 1
ATOM 10630 C C . ARG B 1 673 ? -14.703 19.953 -19.859 1 80.94 673 ARG B C 1
ATOM 10632 O O . ARG B 1 673 ? -14.281 19.359 -18.859 1 80.94 673 ARG B O 1
ATOM 10639 N N . GLN B 1 674 ? -15.031 19.438 -20.938 1 80.94 674 GLN B N 1
ATOM 10640 C CA . GLN B 1 674 ? -14.977 17.984 -21.031 1 80.94 674 GLN B CA 1
ATOM 10641 C C . GLN B 1 674 ? -13.531 17.484 -20.969 1 80.94 674 GLN B C 1
ATOM 10643 O O . GLN B 1 674 ? -13.25 16.438 -20.375 1 80.94 674 GLN B O 1
ATOM 10648 N N . ASP B 1 675 ? -12.719 18.234 -21.5 1 84 675 ASP B N 1
ATOM 10649 C CA . ASP B 1 675 ? -11.305 17.859 -21.484 1 84 675 ASP B CA 1
ATOM 10650 C C . ASP B 1 675 ? -10.742 17.922 -20.062 1 84 675 ASP B C 1
ATOM 10652 O O . ASP B 1 675 ? -9.984 17.047 -19.641 1 84 675 ASP B O 1
ATOM 10656 N N . ILE B 1 676 ? -11.125 18.938 -19.391 1 83.31 676 ILE B N 1
ATOM 10657 C CA . ILE B 1 676 ? -10.641 19.109 -18.031 1 83.31 676 ILE B CA 1
ATOM 10658 C C . ILE B 1 676 ? -11.203 18.016 -17.125 1 83.31 676 ILE B C 1
ATOM 10660 O O . ILE B 1 676 ? -10.461 17.391 -16.359 1 83.31 676 ILE B O 1
ATOM 10664 N N . LEU B 1 677 ? -12.438 17.781 -17.312 1 82.44 677 LEU B N 1
ATOM 10665 C CA . LEU B 1 677 ? -13.086 16.812 -16.453 1 82.44 677 LEU B CA 1
ATOM 10666 C C . LEU B 1 677 ? -12.641 15.398 -16.797 1 82.44 677 LEU B C 1
ATOM 10668 O O . LEU B 1 677 ? -12.633 14.516 -15.93 1 82.44 677 LEU B O 1
ATOM 10672 N N . SER B 1 678 ? -12.242 15.18 -17.984 1 84.38 678 SER B N 1
ATOM 10673 C CA . SER B 1 678 ? -11.797 13.852 -18.406 1 84.38 678 SER B CA 1
ATOM 10674 C C . SER B 1 678 ? -10.406 13.547 -17.859 1 84.38 678 SER B C 1
ATOM 10676 O O . SER B 1 678 ? -10.016 12.375 -17.75 1 84.38 678 SER B O 1
ATOM 10678 N N . MET B 1 679 ? -9.75 14.594 -17.484 1 86.25 679 MET B N 1
ATOM 10679 C CA . MET B 1 679 ? -8.398 14.406 -16.953 1 86.25 679 MET B CA 1
ATOM 10680 C C . MET B 1 679 ? -8.453 13.977 -15.492 1 86.25 679 MET B C 1
ATOM 10682 O O . MET B 1 679 ? -7.566 13.258 -15.023 1 86.25 679 MET B O 1
ATOM 10686 N N . TYR B 1 680 ? -9.391 14.484 -14.852 1 89.06 680 TYR B N 1
ATOM 10687 C CA . TYR B 1 680 ? -9.523 14.18 -13.43 1 89.06 680 TYR B CA 1
ATOM 10688 C C . TYR B 1 680 ? -10.75 13.312 -13.172 1 89.06 680 TYR B C 1
ATOM 10690 O O . TYR B 1 680 ? -11.867 13.828 -13.062 1 89.06 680 TYR B O 1
ATOM 10698 N N . ARG B 1 681 ? -10.539 12 -13.047 1 91.19 681 ARG B N 1
ATOM 10699 C CA . ARG B 1 681 ? -11.633 11.047 -12.883 1 91.19 681 ARG B CA 1
ATOM 10700 C C . ARG B 1 681 ? -11.539 10.32 -11.547 1 91.19 681 ARG B C 1
ATOM 10702 O O . ARG B 1 681 ? -10.445 9.977 -11.102 1 91.19 681 ARG B O 1
ATOM 10709 N N . TRP B 1 682 ? -12.672 10.148 -10.945 1 94.25 682 TRP B N 1
ATOM 10710 C CA . TRP B 1 682 ? -12.719 9.477 -9.648 1 94.25 682 TRP B CA 1
ATOM 10711 C C . TRP B 1 682 ? -13.516 8.18 -9.734 1 94.25 682 TRP B C 1
ATOM 10713 O O . TRP B 1 682 ? -14.133 7.758 -8.75 1 94.25 682 TRP B O 1
ATOM 10723 N N . THR B 1 683 ? -13.602 7.578 -10.891 1 91.31 683 THR B N 1
ATOM 10724 C CA . THR B 1 683 ? -14.117 6.219 -10.977 1 91.31 683 THR B CA 1
ATOM 10725 C C . THR B 1 683 ? -13.078 5.215 -10.484 1 91.31 683 THR B C 1
ATOM 10727 O O . THR B 1 683 ? -11.883 5.512 -10.461 1 91.31 683 THR B O 1
ATOM 10730 N N . LEU B 1 684 ? -13.555 4.117 -10.031 1 91.12 684 LEU B N 1
ATOM 10731 C CA . LEU B 1 684 ? -12.609 3.15 -9.484 1 91.12 684 LEU B CA 1
ATOM 10732 C C . LEU B 1 684 ? -11.625 2.684 -10.547 1 91.12 684 LEU B C 1
ATOM 10734 O O . LEU B 1 684 ? -12.031 2.238 -11.625 1 91.12 684 LEU B O 1
ATOM 10738 N N . GLY B 1 685 ? -10.406 2.789 -10.297 1 88.12 685 GLY B N 1
ATOM 10739 C CA . GLY B 1 685 ? -9.344 2.457 -11.234 1 88.12 685 GLY B CA 1
ATOM 10740 C C . GLY B 1 685 ? -8.641 3.678 -11.805 1 88.12 685 GLY B C 1
ATOM 10741 O O . GLY B 1 685 ? -7.52 3.58 -12.305 1 88.12 685 GLY B O 1
ATOM 10742 N N . ASP B 1 686 ? -9.352 4.793 -11.742 1 92.19 686 ASP B N 1
ATOM 10743 C CA . ASP B 1 686 ? -8.734 6.035 -12.195 1 92.19 686 ASP B CA 1
ATOM 10744 C C . ASP B 1 686 ? -7.84 6.633 -11.102 1 92.19 686 ASP B C 1
ATOM 10746 O O . ASP B 1 686 ? -8.062 6.398 -9.914 1 92.19 686 ASP B O 1
ATOM 10750 N N . PRO B 1 687 ? -6.871 7.387 -11.422 1 91.38 687 PRO B N 1
ATOM 10751 C CA . PRO B 1 687 ? -5.859 7.832 -10.453 1 91.38 687 PRO B CA 1
ATOM 10752 C C . PRO B 1 687 ? -6.297 9.062 -9.664 1 91.38 687 PRO B C 1
ATOM 10754 O O . PRO B 1 687 ? -5.648 9.438 -8.688 1 91.38 687 PRO B O 1
ATOM 10757 N N . GLY B 1 688 ? -7.418 9.766 -10.039 1 93.19 688 GLY B N 1
ATOM 10758 C CA . GLY B 1 688 ? -7.762 11.023 -9.383 1 93.19 688 GLY B CA 1
ATOM 10759 C C . GLY B 1 688 ? -6.734 12.117 -9.617 1 93.19 688 GLY B C 1
ATOM 10760 O O . GLY B 1 688 ? -6.41 12.445 -10.758 1 93.19 688 GLY B O 1
ATOM 10761 N N . LEU B 1 689 ? -6.066 12.523 -8.461 1 92.75 689 LEU B N 1
ATOM 10762 C CA . LEU B 1 689 ? -5.055 13.562 -8.602 1 92.75 689 LEU B CA 1
ATOM 10763 C C . LEU B 1 689 ? -3.664 12.953 -8.742 1 92.75 689 LEU B C 1
ATOM 10765 O O . LEU B 1 689 ? -2.686 13.672 -8.969 1 92.75 689 LEU B O 1
ATOM 10769 N N . CYS B 1 690 ? -3.594 11.648 -8.633 1 91 690 CYS B N 1
ATOM 10770 C CA . CYS B 1 690 ? -2.307 10.961 -8.695 1 91 690 CYS B CA 1
ATOM 10771 C C . CYS B 1 690 ? -1.852 10.773 -10.133 1 91 690 CYS B C 1
ATOM 10773 O O . CYS B 1 690 ? -1.747 9.648 -10.617 1 91 690 CYS B O 1
ATOM 10775 N N . LEU B 1 691 ? -1.631 11.891 -10.859 1 82.31 691 LEU B N 1
ATOM 10776 C CA . LEU B 1 691 ? -1.245 11.875 -12.266 1 82.31 691 LEU B CA 1
ATOM 10777 C C . LEU B 1 691 ? 0.27 11.969 -12.414 1 82.31 691 LEU B C 1
ATOM 10779 O O . LEU B 1 691 ? 0.942 12.594 -11.586 1 82.31 691 LEU B O 1
#

Sequence (1382 aa):
MVANHLLSILFAFILRPPGSVMSQRRVGRACDLCNSSRTRCNGDLPWYERIINSPLPAEAHCDLDVPSTPSSGGIHPTSFGPARDEASIDGVPAVSGFLAMGRELPESHEPVNMNNFEATFATYQANIPRSFDLSQPESGATALSPIPRFPTLALTPPDASATSASSTSLAAGCRFPCLEPLLPHLKSVLSPEDACSLLETFFTEPGESAGSSHSPYVLSPVLRRSAVLDPIKPRPTSPALLATMLWCAAHTANGRLYYIPGSRARIVDHLYCLVMSLLQRLDPDNWRRVNGGWQLENDCVSALDAGDPDRARRTFGTGPTPTVDDVLTFVILTIVISGGEYKSDCLKWWNKALRLIKHLGFHQDPLRTGQPERGSLQIIEEQEEQRRAFWLVYALDRHLAVSHNRAVYLLDAECKVLTPLPESCWQRLHAFTADTLPSRTYGPPTVISGTGLFEYFLPLMSILGDIIEFRLWRHHPRLKFDEHAVVRDIDIALTNCHQSVSEWLREVGQTANASRPSSTTPRAEVTMAYASYIIKVLFVMLYGEWDATSMLENHGDWITSAQFSECASHSIAAAQQISYVLSIDPELSFMPYLVGIYLFHGSLVLLLFAERMPLVGPNPSVEEACEVIIRAHEASIVTLSTDFQKAFRKAFRSVLLHSRAQGEVNTELRALRQDILSMYRWTLGDPGLCLMVANHLLSILFAFILRPPGSVMSQRRVGRACDLCNSSRTRCNGDLPWYERIINSPLPAEAHCDLDVPSTPSSGGIHPTSFGPARDEASIDGVPAVSGFLAMGRELPESHEPVNMNNFEATFATYQANIPRSFDLSQPESGATALSPIPRFPTLALTPPDASATSASSTSLAAGCRFPCLEPLLPHLKSVLSPEDACSLLETFFTEPGESAGSSHSPYVLSPVLRRSAVLDPIKPRPTSPALLATMLWCAAHTANGRLYYIPGSRARIVDHLYCLVMSLLQRLDPDNWRRVNGGWQLENDCVSALDAGDPDRARRTFGTGPTPTVDDVLTFVILTIVISGGEYKSDCLKWWNKALRLIKHLGFHQDPLRTGQPERGSLQIIEEQEEQRRAFWLVYALDRHLAVSHNRAVYLLDAECKVLTPLPESCWQRLHAFTADTLPSRTYGPPTVISGTGLFEYFLPLMSILGDIIEFRLWRHHPRLKFDEHAVVRDIDIALTNCHQSVSEWLREVGQTANASRPSSTTPRAEVTMAYASYIIKVLFVMLYGEWDATSMLENHGDWITSAQFSECASHSIAAAQQISYVLSIDPELSFMPYLVGIYLFHGSLVLLLFAERMPLVGPNPSVEEACEVIIRAHEASIVTLSTDFQKAFRKAFRSVLLHSRAQGEVNTELRALRQDILSMYRWTLGDPGLCL

Secondary structure (DSSP, 8-state):
-HHHHHHHHHHHGGG-----------TTSSTTSTTSS--------------------------------------------------------------------------------------------------------------------------SS---------STT---GGGTTTHHHHTTT--HHHHHHHHHHHHPPTTS-SS----TT-S--SS-HHHHT-SSS-----HHHHHHHHHHHHTT--SHHHHSTTHHHHHHHHHHHHHHHHHHHH-GGGEEEETTEEEEHHHHHHHHHTT-TTSPPPEESS-----HHHHHHHHHHHHHHHTSS-GGGGHHHHHHHHHHHHHHTTTB-S--TT----S-HHHHHHHHHHHHHHHHHHHHHHHHHHHTT---SS-GGG-B-BPPPPHHHHHTGGG--TTTSPP--BS---S--SSSIIIIIHHHHHHHHHHHHHHHHHT-SS----HHHHHHHHHHHHHHHHHHHHHHHHHHHHHHHHS--SSHHHHHHHHHHHHHHHHHHHHHHHHS-S-HHHHHTTGGGGGGSHHHHHHHHHHHHHHHHHHHHHHH-TT--SSHHHHHHHHHHHHHHHHHHHHHHHHH---HHHHHHHHHHHHHHHHHHHHS--HHHHHHHHHHHHHHHHHHSTT---HHHHHHHHHHHHHS--STTS-TT--/-HHHHHHHHHHHTT---S----------SGGGSTTSS--------------------------------------------------------------------------------------------------------------------------SS---------STT---GGGGGGHHHHTTT--HHHHHHHHHHHHPPTTS-SS----TT-S--SS-HHHHT-SSS-----HHHHHHHHHHHHTT--SHHHHSTTHHHHHHHHHHHHHHHHHHHH-GGGEEEETTEEEEHHHHHHHHHTT-TTSPP-EESS-----HHHHHHHHHHHHHHHTSS-GGGGHHHHHHHHHHHHHHTTTB-S--TT----S-HHHHHHHHHHHHHHHHHHHHHHHHHHHTT---SS-GGG-B-BPPPPHHHHHTGGG--TTTSPP--BS---S--SSSIIIIIHHHHHHHHHHHHHHHHHT-SS----HHHHHHHHHHHHHHHHHHHHHHHHHHHHHHHHS--SSHHHHHHHHHHHHHHHHHHHHHHHHS-S-HHHHHTTGGGGGGSHHHHHHHHHHHHHHHHHHHHHHH-TT--SSHHHHHHHHHHHHHHHHHHHHHHHHH---HHHHHHHHHHHHHHHHHHHHS--HHHHHHHHHHHHHHHHHHSTT---HHHHHHHHHHHHHS--STTS-TT--